Protein 1UEO (pdb70)

GO terms:
  GO:0050830 defense response to Gram-positive bacterium (P, IMP)
  GO:0050832 defense response to fungus (P, IMP)
  GO:0008061 chitin binding (F, IDA)
  GO:0005737 cytoplasm (C, IDA)
  GO:0042742 defense response to bacterium (P, IDA)
  GO:0050832 defense response to fungus (P, IDA)

Solvent-accessible surface area: 6449 Å² total; per-residue (Å²): 197,111,214,157,76,33,188,100,156,100,142,54,184,94,112,107,178,108,198,87,163,120,80,58,123,169,35,106,107,124,69,12,56,96,82,30,184,86,44,62,117,82,106,0,153,42,12,35,104,188,98,44,79,10,77,145,46,64,168,66,198,92,121

Nearest PDB structures (foldseek):
  1ueo-assembly1_A  TM=6.070E-01  e=5.270E-09  Penaeus vannamei
  1ueo-assembly1_A  TM=5.951E-01  e=1.493E-09  Penaeus vannamei
  1ueo-assembly1_A  TM=5.690E-01  e=8.965E-11  Penaeus vannamei
  1ueo-assembly1_A  TM=4.947E-01  e=9.342E-09  Penaeus vannamei
  1ueo-assembly1_A  TM=5.515E-01  e=8.389E-10  Penaeus vannamei

Radius of gyration: 25.38 Å; Cα contacts (8 Å, |Δi|>4): 33; chains: 1; bounding box: 78×18×21 Å

Foldseek 3Di:
DDDDDDDDDPDPDDDPDDDDDPPDDPDPPPQADQVLPPDDPVSLCVCCVVPVGNPPPDDDDDD

Secondary structure (DSSP, 8-state):
----S-SSSSS-PPP----------S---SS--TT--SS-HHHHHHHHHHHS-S-S---S---

Sequence (63 aa):
QVYKGGYARPIPRPPPFVRPLPGGPIGPYNGCPVSCRGISFSQARSCCSRLGRCCHVGKGYSGQVYKGGYARPIPRPPPFVRPLPGGPIGPYNGCPVSCRGISFSQARSCCSRLGRCCHVGKGYSGQVYKGGYARPIPRPPPFVRPLPGGPIGPYNGCPVSCRGISFSQARSCCSRLGRCCHVGKGYSGQVYKGGYARPIPRPPPFVRPLPGGPIGPYNGCPVSCRGISFSQARSCCSRLGRCCHVGKGYSGQVYKGGYARPIPRPPPFVRPLPGGPIGPYNGCPVSCRGISFSQARSCCSRLGRCCHVGKGYSGQVYKGGYARPIPRPPPFVRPLPGGPIGPYNGCPVSCRGISFSQARSCCSRLGRCCHVGKGYSGQVYKGGYARPIPRPPPFVRPLPGGPIGPYNGCPVSCRGISFSQARSCCSRLGRCCHVGKGYSGQVYKGGYARPIPRPPPFVRPLPGGPIGPYNGCPVSCRGISFSQARSCCSRLGRCCHVGKGYSGQVYKGGYARPIPRPPPFVRPLPGGPIGPYNGCPVSCRGISFSQARSCCSRLGRCCHVGKGYSGQVYKGGYARPIPRPPPFVRPLPGGPIGPYNGCPVSCRGISFSQARSCCSRLGRCCHVGKGYSGQVYKGGYARPIPRPPPFVRPLPGGPIGPYNGCPVSCRGISFSQARSCCSRLGRCCHVGKGYSGQVYKGGYARPIPRPPPFVRPLPGGPIGPYNGCPVSCRGISFSQARSCCSRLGRCCHVGKGYSGQVYKGGYARPIPRPPPFVRPLPGGPIGPYNGCPVSCRGISFSQARSCCSRLGRCCHVGKGYSGQVYKGGYARPIPRPPPFVRPLPGGPIGPYNGCPVSCRGISFSQARSCCSRLGRCCHVGKGYSGQVYKGGYARPIPRPPPFVRPLPGGPIGPYNGCPVSCRGISFSQARSCCSRLGRCCHVGKGYSGQVYKGGYARPIPRPPPFVRPLPGGPIGPYNGCPVSCRGISFSQARSCCSRLGRCCHVGKGYSGQVYKGGYARPIPRPPPFVRPLPGGPIGPYNGCPVSCRGISFSQARSCCSRLGRCCHVGKGYSGQVYKGGYARPIPRPPPFVRPLPGGPIGPYNGCPVSCRGISFSQARSCCSRLGRCCHVGKGYSGQVYKGGYARPIPRPPPFVRPLPGGPIGPYNGCPVSCRGISFSQARSCCSRLGRCCHVGKGYSGQVYKGGYARPIPRPPPFVRPLPGGPIGPYNGCPVSCRGISFSQARSCCSRLGRCCHVGKGYSG

Structure (mmCIF, N/CA/C/O backbone):
data_1UEO
#
_entry.id   1UEO
#
_cell.length_a   1.000
_cell.length_b   1.000
_cell.length_c   1.000
_cell.angle_alpha   90.00
_cell.angle_beta   90.00
_cell.angle_gamma   90.00
#
_symmetry.space_group_name_H-M   'P 1'
#
loop_
_atom_site.group_PDB
_atom_site.id
_atom_site.type_symbol
_atom_site.label_atom_id
_atom_site.label_alt_id
_atom_site.label_comp_id
_atom_site.label_asym_id
_atom_site.label_entity_id
_atom_site.label_seq_id
_atom_site.pdbx_PDB_ins_code
_atom_site.Cartn_x
_atom_site.Cartn_y
_atom_site.Cartn_z
_atom_site.occupancy
_atom_site.B_iso_or_equiv
_atom_site.auth_seq_id
_atom_site.auth_comp_id
_atom_site.auth_asym_id
_atom_site.auth_atom_id
_atom_site.pdbx_PDB_model_num
ATOM 1 N N . GLN A 1 1 ? 41.540 -4.570 14.339 1.00 0.00 1 GLN A N 1
ATOM 2 C CA . GLN A 1 1 ? 42.486 -4.095 13.280 1.00 0.00 1 GLN A CA 1
ATOM 3 C C . GLN A 1 1 ? 42.264 -2.607 12.985 1.00 0.00 1 GLN A C 1
ATOM 4 O O . GLN A 1 1 ? 41.340 -1.993 13.485 1.00 0.00 1 GLN A O 1
ATOM 20 N N . VAL A 1 2 ? 43.108 -2.032 12.169 1.00 0.00 2 VAL A N 1
ATOM 21 C CA . VAL A 1 2 ? 42.960 -0.582 11.823 1.00 0.00 2 VAL A CA 1
ATOM 22 C C . VAL A 1 2 ? 41.771 -0.379 10.870 1.00 0.00 2 VAL A C 1
ATOM 23 O O . VAL A 1 2 ? 41.341 -1.297 10.196 1.00 0.00 2 VAL A O 1
ATOM 36 N N . TYR A 1 3 ? 41.237 0.817 10.814 1.00 0.00 3 TYR A N 1
ATOM 37 C CA . TYR A 1 3 ? 40.074 1.084 9.909 1.00 0.00 3 TYR A CA 1
ATOM 38 C C . TYR A 1 3 ? 40.558 1.359 8.479 1.00 0.00 3 TYR A C 1
ATOM 39 O O . TYR A 1 3 ? 41.287 2.302 8.230 1.00 0.00 3 TYR A O 1
ATOM 57 N N . LYS A 1 4 ? 40.155 0.540 7.538 1.00 0.00 4 LYS A N 1
ATOM 58 C CA . LYS A 1 4 ? 40.586 0.747 6.120 1.00 0.00 4 LYS A CA 1
ATOM 59 C C . LYS A 1 4 ? 39.421 1.302 5.287 1.00 0.00 4 LYS A C 1
ATOM 60 O O . LYS A 1 4 ? 38.550 0.568 4.855 1.00 0.00 4 LYS A O 1
ATOM 79 N N . GLY A 1 5 ? 39.402 2.593 5.059 1.00 0.00 5 GLY A N 1
ATOM 80 C CA . GLY A 1 5 ? 38.301 3.205 4.257 1.00 0.00 5 GLY A CA 1
ATOM 81 C C . GLY A 1 5 ? 38.700 3.244 2.780 1.00 0.00 5 GLY A C 1
ATOM 82 O O . GLY A 1 5 ? 38.750 4.295 2.169 1.00 0.00 5 GLY A O 1
ATOM 86 N N . GLY A 1 6 ? 38.984 2.105 2.202 1.00 0.00 6 GLY A N 1
ATOM 87 C CA . GLY A 1 6 ? 39.382 2.068 0.765 1.00 0.00 6 GLY A CA 1
ATOM 88 C C . GLY A 1 6 ? 39.798 0.647 0.383 1.00 0.00 6 GLY A C 1
ATOM 89 O O . GLY A 1 6 ? 40.896 0.422 -0.088 1.00 0.00 6 GLY A O 1
ATOM 93 N N . TYR A 1 7 ? 38.927 -0.313 0.581 1.00 0.00 7 TYR A N 1
ATOM 94 C CA . TYR A 1 7 ? 39.267 -1.724 0.225 1.00 0.00 7 TYR A CA 1
ATOM 95 C C . TYR A 1 7 ? 39.350 -1.866 -1.300 1.00 0.00 7 TYR A C 1
ATOM 96 O O . TYR A 1 7 ? 38.343 -1.850 -1.984 1.00 0.00 7 TYR A O 1
ATOM 114 N N . ALA A 1 8 ? 40.551 -1.990 -1.827 1.00 0.00 8 ALA A N 1
ATOM 115 C CA . ALA A 1 8 ? 40.748 -2.123 -3.312 1.00 0.00 8 ALA A CA 1
ATOM 116 C C . ALA A 1 8 ? 40.427 -0.796 -4.022 1.00 0.00 8 ALA A C 1
ATOM 117 O O . ALA A 1 8 ? 41.268 -0.231 -4.697 1.00 0.00 8 ALA A O 1
ATOM 124 N N . ARG A 1 9 ? 39.224 -0.294 -3.875 1.00 0.00 9 ARG A N 1
ATOM 125 C CA . ARG A 1 9 ? 38.853 0.992 -4.535 1.00 0.00 9 ARG A CA 1
ATOM 126 C C . ARG A 1 9 ? 39.258 2.184 -3.652 1.00 0.00 9 ARG A C 1
ATOM 127 O O . ARG A 1 9 ? 38.900 2.238 -2.490 1.00 0.00 9 ARG A O 1
ATOM 148 N N . PRO A 1 10 ? 39.988 3.107 -4.238 1.00 0.00 10 PRO A N 1
ATOM 149 C CA . PRO A 1 10 ? 40.436 4.312 -3.493 1.00 0.00 10 PRO A CA 1
ATOM 150 C C . PRO A 1 10 ? 39.254 5.265 -3.265 1.00 0.00 10 PRO A C 1
ATOM 151 O O . PRO A 1 10 ? 38.547 5.619 -4.190 1.00 0.00 10 PRO A O 1
ATOM 162 N N . ILE A 1 11 ? 39.036 5.670 -2.033 1.00 0.00 11 ILE A N 1
ATOM 163 C CA . ILE A 1 11 ? 37.895 6.595 -1.713 1.00 0.00 11 ILE A CA 1
ATOM 164 C C . ILE A 1 11 ? 36.578 6.031 -2.283 1.00 0.00 11 ILE A C 1
ATOM 165 O O . ILE A 1 11 ? 35.981 6.616 -3.170 1.00 0.00 11 ILE A O 1
ATOM 181 N N . PRO A 1 12 ? 36.171 4.900 -1.751 1.00 0.00 12 PRO A N 1
ATOM 182 C CA . PRO A 1 12 ? 34.922 4.244 -2.210 1.00 0.00 12 PRO A CA 1
ATOM 183 C C . PRO A 1 12 ? 33.693 4.918 -1.575 1.00 0.00 12 PRO A C 1
ATOM 184 O O . PRO A 1 12 ? 33.044 4.361 -0.707 1.00 0.00 12 PRO A O 1
ATOM 195 N N . ARG A 1 13 ? 33.373 6.114 -2.003 1.00 0.00 13 ARG A N 1
ATOM 196 C CA . ARG A 1 13 ? 32.191 6.831 -1.432 1.00 0.00 13 ARG A CA 1
ATOM 197 C C . ARG A 1 13 ? 30.897 6.072 -1.767 1.00 0.00 13 ARG A C 1
ATOM 198 O O . ARG A 1 13 ? 30.608 5.827 -2.924 1.00 0.00 13 ARG A O 1
ATOM 219 N N . PRO A 1 14 ? 30.160 5.720 -0.737 1.00 0.00 14 PRO A N 1
ATOM 220 C CA . PRO A 1 14 ? 28.885 4.978 -0.925 1.00 0.00 14 PRO A CA 1
ATOM 221 C C . PRO A 1 14 ? 27.812 5.890 -1.538 1.00 0.00 14 PRO A C 1
ATOM 222 O O . PRO A 1 14 ? 27.807 7.083 -1.298 1.00 0.00 14 PRO A O 1
ATOM 233 N N . PRO A 1 15 ? 26.934 5.295 -2.311 1.00 0.00 15 PRO A N 1
ATOM 234 C CA . PRO A 1 15 ? 25.843 6.066 -2.964 1.00 0.00 15 PRO A CA 1
ATOM 235 C C . PRO A 1 15 ? 24.788 6.501 -1.933 1.00 0.00 15 PRO A C 1
ATOM 236 O O . PRO A 1 15 ? 24.706 5.938 -0.857 1.00 0.00 15 PRO A O 1
ATOM 247 N N . PRO A 1 16 ? 24.013 7.495 -2.302 1.00 0.00 16 PRO A N 1
ATOM 248 C CA . PRO A 1 16 ? 22.951 8.012 -1.403 1.00 0.00 16 PRO A CA 1
ATOM 249 C C . PRO A 1 16 ? 21.744 7.060 -1.381 1.00 0.00 16 PRO A C 1
ATOM 250 O O . PRO A 1 16 ? 21.781 5.979 -1.940 1.00 0.00 16 PRO A O 1
ATOM 261 N N . PHE A 1 17 ? 20.677 7.460 -0.735 1.00 0.00 17 PHE A N 1
ATOM 262 C CA . PHE A 1 17 ? 19.461 6.590 -0.665 1.00 0.00 17 PHE A CA 1
ATOM 263 C C . PHE A 1 17 ? 18.820 6.446 -2.051 1.00 0.00 17 PHE A C 1
ATOM 264 O O . PHE A 1 17 ? 18.875 7.343 -2.872 1.00 0.00 17 PHE A O 1
ATOM 281 N N . VAL A 1 18 ? 18.207 5.318 -2.305 1.00 0.00 18 VAL A N 1
ATOM 282 C CA . VAL A 1 18 ? 17.549 5.091 -3.627 1.00 0.00 18 VAL A CA 1
ATOM 283 C C . VAL A 1 18 ? 16.073 4.726 -3.422 1.00 0.00 18 VAL A C 1
ATOM 284 O O . VAL A 1 18 ? 15.715 4.063 -2.465 1.00 0.00 18 VAL A O 1
ATOM 297 N N . ARG A 1 19 ? 15.217 5.152 -4.317 1.00 0.00 19 ARG A N 1
ATOM 298 C CA . ARG A 1 19 ? 13.760 4.834 -4.185 1.00 0.00 19 ARG A CA 1
ATOM 299 C C . ARG A 1 19 ? 13.531 3.323 -4.352 1.00 0.00 19 ARG A C 1
ATOM 300 O O . ARG A 1 19 ? 13.789 2.773 -5.407 1.00 0.00 19 ARG A O 1
ATOM 321 N N . PRO A 1 20 ? 13.050 2.698 -3.300 1.00 0.00 20 PRO A N 1
ATOM 322 C CA . PRO A 1 20 ? 12.785 1.236 -3.334 1.00 0.00 20 PRO A CA 1
ATOM 323 C C . PRO A 1 20 ? 11.549 0.926 -4.190 1.00 0.00 20 PRO A C 1
ATOM 324 O O . PRO A 1 20 ? 10.897 1.816 -4.705 1.00 0.00 20 PRO A O 1
ATOM 335 N N . LEU A 1 21 ? 11.227 -0.333 -4.337 1.00 0.00 21 LEU A N 1
ATOM 336 C CA . LEU A 1 21 ? 10.036 -0.719 -5.152 1.00 0.00 21 LEU A CA 1
ATOM 337 C C . LEU A 1 21 ? 9.206 -1.775 -4.407 1.00 0.00 21 LEU A C 1
ATOM 338 O O . LEU A 1 21 ? 9.560 -2.940 -4.387 1.00 0.00 21 LEU A O 1
ATOM 354 N N . PRO A 1 22 ? 8.122 -1.331 -3.812 1.00 0.00 22 PRO A N 1
ATOM 355 C CA . PRO A 1 22 ? 7.233 -2.253 -3.057 1.00 0.00 22 PRO A CA 1
ATOM 356 C C . PRO A 1 22 ? 6.438 -3.146 -4.021 1.00 0.00 22 PRO A C 1
ATOM 357 O O . PRO A 1 22 ? 5.954 -2.694 -5.042 1.00 0.00 22 PRO A O 1
ATOM 368 N N . GLY A 1 23 ? 6.306 -4.411 -3.703 1.00 0.00 23 GLY A N 1
ATOM 369 C CA . GLY A 1 23 ? 5.548 -5.340 -4.595 1.00 0.00 23 GLY A CA 1
ATOM 370 C C . GLY A 1 23 ? 4.105 -5.471 -4.100 1.00 0.00 23 GLY A C 1
ATOM 371 O O . GLY A 1 23 ? 3.170 -5.125 -4.796 1.00 0.00 23 GLY A O 1
ATOM 375 N N . GLY A 1 24 ? 3.919 -5.970 -2.902 1.00 0.00 24 GLY A N 1
ATOM 376 C CA . GLY A 1 24 ? 2.537 -6.129 -2.357 1.00 0.00 24 GLY A CA 1
ATOM 377 C C . GLY A 1 24 ? 1.988 -7.514 -2.723 1.00 0.00 24 GLY A C 1
ATOM 378 O O . GLY A 1 24 ? 2.570 -8.219 -3.527 1.00 0.00 24 GLY A O 1
ATOM 382 N N . PRO A 1 25 ? 0.875 -7.859 -2.118 1.00 0.00 25 PRO A N 1
ATOM 383 C CA . PRO A 1 25 ? 0.232 -9.175 -2.384 1.00 0.00 25 PRO A CA 1
ATOM 384 C C . PRO A 1 25 ? -0.376 -9.210 -3.794 1.00 0.00 25 PRO A C 1
ATOM 385 O O . PRO A 1 25 ? -0.758 -8.191 -4.341 1.00 0.00 25 PRO A O 1
ATOM 396 N N . ILE A 1 26 ? -0.465 -10.377 -4.384 1.00 0.00 26 ILE A N 1
ATOM 397 C CA . ILE A 1 26 ? -1.043 -10.487 -5.757 1.00 0.00 26 ILE A CA 1
ATOM 398 C C . ILE A 1 26 ? -2.571 -10.597 -5.684 1.00 0.00 26 ILE A C 1
ATOM 399 O O . ILE A 1 26 ? -3.125 -11.077 -4.713 1.00 0.00 26 ILE A O 1
ATOM 415 N N . GLY A 1 27 ? -3.244 -10.157 -6.717 1.00 0.00 27 GLY A N 1
ATOM 416 C CA . GLY A 1 27 ? -4.738 -10.224 -6.744 1.00 0.00 27 GLY A CA 1
ATOM 417 C C . GLY A 1 27 ? -5.324 -9.376 -5.608 1.00 0.00 27 GLY A C 1
ATOM 418 O O . GLY A 1 27 ? -5.821 -9.909 -4.635 1.00 0.00 27 GLY A O 1
ATOM 422 N N . PRO A 1 28 ? -5.249 -8.075 -5.772 1.00 0.00 28 PRO A N 1
ATOM 423 C CA . PRO A 1 28 ? -5.781 -7.145 -4.744 1.00 0.00 28 PRO A CA 1
ATOM 424 C C . PRO A 1 28 ? -7.313 -7.036 -4.839 1.00 0.00 28 PRO A C 1
ATOM 425 O O . PRO A 1 28 ? -7.991 -6.885 -3.839 1.00 0.00 28 PRO A O 1
ATOM 436 N N . TYR A 1 29 ? -7.861 -7.107 -6.030 1.00 0.00 29 TYR A N 1
ATOM 437 C CA . TYR A 1 29 ? -9.343 -7.005 -6.186 1.00 0.00 29 TYR A CA 1
ATOM 438 C C . TYR A 1 29 ? -9.998 -8.369 -5.923 1.00 0.00 29 TYR A C 1
ATOM 439 O O . TYR A 1 29 ? -10.535 -8.995 -6.818 1.00 0.00 29 TYR A O 1
ATOM 457 N N . ASN A 1 30 ? -9.953 -8.835 -4.700 1.00 0.00 30 ASN A N 1
ATOM 458 C CA . ASN A 1 30 ? -10.567 -10.158 -4.377 1.00 0.00 30 ASN A CA 1
ATOM 459 C C . ASN A 1 30 ? -11.440 -10.057 -3.118 1.00 0.00 30 ASN A C 1
ATOM 460 O O . ASN A 1 30 ? -11.437 -10.937 -2.277 1.00 0.00 30 ASN A O 1
ATOM 471 N N . GLY A 1 31 ? -12.194 -8.993 -2.985 1.00 0.00 31 GLY A N 1
ATOM 472 C CA . GLY A 1 31 ? -13.067 -8.843 -1.785 1.00 0.00 31 GLY A CA 1
ATOM 473 C C . GLY A 1 31 ? -13.678 -7.437 -1.735 1.00 0.00 31 GLY A C 1
ATOM 474 O O . GLY A 1 31 ? -13.673 -6.797 -0.702 1.00 0.00 31 GLY A O 1
ATOM 478 N N . CYS A 1 32 ? -14.215 -6.957 -2.834 1.00 0.00 32 CYS A N 1
ATOM 479 C CA . CYS A 1 32 ? -14.840 -5.593 -2.846 1.00 0.00 32 CYS A CA 1
ATOM 480 C C . CYS A 1 32 ? -15.475 -5.309 -4.218 1.00 0.00 32 CYS A C 1
ATOM 481 O O . CYS A 1 32 ? -14.907 -4.603 -5.032 1.00 0.00 32 CYS A 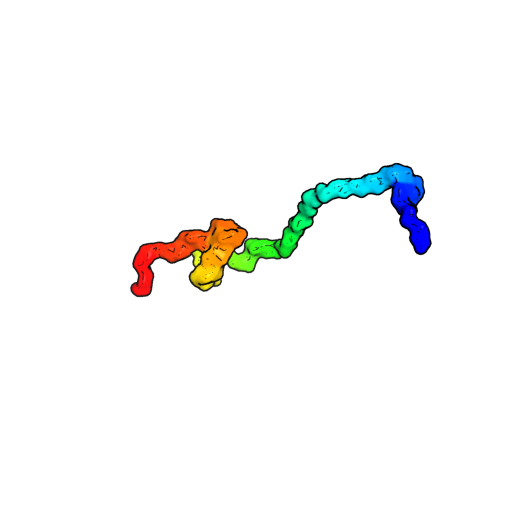O 1
ATOM 488 N N . PRO A 1 33 ? -16.643 -5.873 -4.426 1.00 0.00 33 PRO A N 1
ATOM 489 C CA . PRO A 1 33 ? -17.375 -5.677 -5.710 1.00 0.00 33 PRO A CA 1
ATOM 490 C C . PRO A 1 33 ? -17.852 -4.222 -5.855 1.00 0.00 33 PRO A C 1
ATOM 491 O O . PRO A 1 33 ? -18.108 -3.542 -4.879 1.00 0.00 33 PRO A O 1
ATOM 502 N N . VAL A 1 34 ? -17.970 -3.746 -7.073 1.00 0.00 34 VAL A N 1
ATOM 503 C CA . VAL A 1 34 ? -18.429 -2.335 -7.301 1.00 0.00 34 VAL A CA 1
ATOM 504 C C . VAL A 1 34 ? -19.860 -2.131 -6.776 1.00 0.00 34 VAL A C 1
ATOM 505 O O . VAL A 1 34 ? -20.217 -1.050 -6.346 1.00 0.00 34 VAL A O 1
ATOM 518 N N . SER A 1 35 ? -20.677 -3.158 -6.814 1.00 0.00 35 SER A N 1
ATOM 519 C CA . SER A 1 35 ? -22.088 -3.027 -6.325 1.00 0.00 35 SER A CA 1
ATOM 520 C C . SER A 1 35 ? -22.142 -2.848 -4.798 1.00 0.00 35 SER A C 1
ATOM 521 O O . SER A 1 35 ? -23.178 -2.511 -4.255 1.00 0.00 35 SER A O 1
ATOM 529 N N . CYS A 1 36 ? -21.045 -3.078 -4.103 1.00 0.00 36 CYS A N 1
ATOM 530 C CA . CYS A 1 36 ? -21.033 -2.931 -2.609 1.00 0.00 36 CYS A CA 1
ATOM 531 C C . CYS A 1 36 ? -22.017 -3.916 -1.962 1.00 0.00 36 CYS A C 1
ATOM 532 O O . CYS A 1 36 ? -22.541 -3.672 -0.889 1.00 0.00 36 CYS A O 1
ATOM 539 N N . ARG A 1 37 ? -22.267 -5.031 -2.607 1.00 0.00 37 ARG A N 1
ATOM 540 C CA . ARG A 1 37 ? -23.211 -6.039 -2.038 1.00 0.00 37 ARG A CA 1
ATOM 541 C C . ARG A 1 37 ? -22.436 -7.256 -1.519 1.00 0.00 37 ARG A C 1
ATOM 542 O O . ARG A 1 37 ? -21.422 -7.638 -2.074 1.00 0.00 37 ARG A O 1
ATOM 563 N N . GLY A 1 38 ? -22.913 -7.869 -0.463 1.00 0.00 38 GLY A N 1
ATOM 564 C CA . GLY A 1 38 ? -22.219 -9.068 0.098 1.00 0.00 38 GLY A CA 1
ATOM 565 C C . GLY A 1 38 ? -21.095 -8.647 1.058 1.00 0.00 38 GLY A C 1
ATOM 566 O O . GLY A 1 38 ? -20.177 -9.406 1.307 1.00 0.00 38 GLY A O 1
ATOM 570 N N . ILE A 1 39 ? -21.160 -7.455 1.608 1.00 0.00 39 ILE A N 1
ATOM 571 C CA . ILE A 1 39 ? -20.094 -7.005 2.555 1.00 0.00 39 ILE A CA 1
ATOM 572 C C . ILE A 1 39 ? -20.716 -6.260 3.739 1.00 0.00 39 ILE A C 1
ATOM 573 O O . ILE A 1 39 ? -21.793 -5.699 3.640 1.00 0.00 39 ILE A O 1
ATOM 589 N N . SER A 1 40 ? -20.038 -6.247 4.854 1.00 0.00 40 SER A N 1
ATOM 590 C CA . SER A 1 40 ? -20.566 -5.535 6.052 1.00 0.00 40 SER A CA 1
ATOM 591 C C . SER A 1 40 ? -20.420 -4.023 5.870 1.00 0.00 40 SER A C 1
ATOM 592 O O . SER A 1 40 ? -19.703 -3.559 5.001 1.00 0.00 40 SER A O 1
ATOM 600 N N . PHE A 1 41 ? -21.086 -3.255 6.691 1.00 0.00 41 PHE A N 1
ATOM 601 C CA . PHE A 1 41 ? -20.985 -1.767 6.583 1.00 0.00 41 PHE A CA 1
ATOM 602 C C . PHE A 1 41 ? -19.529 -1.329 6.782 1.00 0.00 41 PHE A C 1
ATOM 603 O O . PHE A 1 41 ? -18.991 -0.566 6.001 1.00 0.00 41 PHE A O 1
ATOM 620 N N . SER A 1 42 ? -18.889 -1.817 7.815 1.00 0.00 42 SER A N 1
ATOM 621 C CA . SER A 1 42 ? -17.461 -1.443 8.062 1.00 0.00 42 SER A CA 1
ATOM 622 C C . SER A 1 42 ? -16.571 -1.992 6.942 1.00 0.00 42 SER A C 1
ATOM 623 O O . SER A 1 42 ? -15.595 -1.375 6.558 1.00 0.00 42 SER A O 1
ATOM 631 N N . GLN A 1 43 ? -16.909 -3.139 6.404 1.00 0.00 43 GLN A N 1
ATOM 632 C CA . GLN A 1 43 ? -16.094 -3.719 5.295 1.00 0.00 43 GLN A CA 1
ATOM 633 C C . GLN A 1 43 ? -16.150 -2.790 4.079 1.00 0.00 43 GLN A C 1
ATOM 634 O O . GLN A 1 43 ? -15.139 -2.479 3.475 1.00 0.00 43 GLN A O 1
ATOM 648 N N . ALA A 1 44 ? -17.331 -2.338 3.732 1.00 0.00 44 ALA A N 1
ATOM 649 C CA . ALA A 1 44 ? -17.476 -1.416 2.564 1.00 0.00 44 ALA A CA 1
ATOM 650 C C . ALA A 1 44 ? -16.732 -0.103 2.838 1.00 0.00 44 ALA A C 1
ATOM 651 O O . ALA A 1 44 ? -16.115 0.467 1.956 1.00 0.00 44 ALA A O 1
ATOM 658 N N . ARG A 1 45 ? -16.774 0.367 4.063 1.00 0.00 45 ARG A N 1
ATOM 659 C CA . ARG A 1 45 ? -16.057 1.629 4.415 1.00 0.00 45 ARG A CA 1
ATOM 660 C C . ARG A 1 45 ? -14.544 1.429 4.252 1.00 0.00 45 ARG A C 1
ATOM 661 O O . ARG A 1 45 ? -13.840 2.294 3.764 1.00 0.00 45 ARG A O 1
ATOM 682 N N . SER A 1 46 ? -14.049 0.285 4.662 1.00 0.00 46 SER A N 1
ATOM 683 C CA . SER A 1 46 ? -12.586 -0.004 4.546 1.00 0.00 46 SER A CA 1
ATOM 684 C C . SER A 1 46 ? -12.137 0.013 3.077 1.00 0.00 46 SER A C 1
ATOM 685 O O . SER A 1 46 ? -11.103 0.565 2.751 1.00 0.00 46 SER A O 1
ATOM 693 N N . CYS A 1 47 ? -12.898 -0.591 2.191 1.00 0.00 47 CYS A N 1
ATOM 694 C CA . CYS A 1 47 ? -12.496 -0.610 0.748 1.00 0.00 47 CYS A CA 1
ATOM 695 C C . CYS A 1 47 ? -12.548 0.797 0.140 1.00 0.00 47 CYS A C 1
ATOM 696 O O . CYS A 1 47 ? -11.779 1.115 -0.748 1.00 0.00 47 CYS A O 1
ATOM 703 N N . CYS A 1 48 ? -13.436 1.645 0.603 1.00 0.00 48 CYS A N 1
ATOM 704 C CA . CYS A 1 48 ? -13.504 3.031 0.035 1.00 0.00 48 CYS A CA 1
ATOM 705 C C . CYS A 1 48 ? -12.155 3.735 0.217 1.00 0.00 48 CYS A C 1
ATOM 706 O O . CYS A 1 48 ? -11.667 4.398 -0.675 1.00 0.00 48 CYS A O 1
ATOM 713 N N . SER A 1 49 ? -11.548 3.586 1.366 1.00 0.00 49 SER A N 1
ATOM 714 C CA . SER A 1 49 ? -10.226 4.238 1.606 1.00 0.00 49 SER A CA 1
ATOM 715 C C . SER A 1 49 ? -9.084 3.365 1.065 1.00 0.00 49 SER A C 1
ATOM 716 O O . SER A 1 49 ? -8.002 3.850 0.796 1.00 0.00 49 SER A O 1
ATOM 724 N N . ARG A 1 50 ? -9.313 2.084 0.907 1.00 0.00 50 ARG A N 1
ATOM 725 C CA . ARG A 1 50 ? -8.235 1.185 0.390 1.00 0.00 50 ARG A CA 1
ATOM 726 C C . ARG A 1 50 ? -8.133 1.271 -1.139 1.00 0.00 50 ARG A C 1
ATOM 727 O O . ARG A 1 50 ? -7.054 1.186 -1.695 1.00 0.00 50 ARG A O 1
ATOM 748 N N . LEU A 1 51 ? -9.242 1.422 -1.826 1.00 0.00 51 LEU A N 1
ATOM 749 C CA . LEU A 1 51 ? -9.189 1.493 -3.321 1.00 0.00 51 LEU A CA 1
ATOM 750 C C . LEU A 1 51 ? -10.236 2.465 -3.888 1.00 0.00 51 LEU A C 1
ATOM 751 O O . LEU A 1 51 ? -10.565 2.405 -5.059 1.00 0.00 51 LEU A O 1
ATOM 767 N N . GLY A 1 52 ? -10.765 3.354 -3.082 1.00 0.00 52 GLY A N 1
ATOM 768 C CA . GLY A 1 52 ? -11.792 4.313 -3.597 1.00 0.00 52 GLY A CA 1
ATOM 769 C C . GLY A 1 52 ? -13.016 3.537 -4.103 1.00 0.00 52 GLY A C 1
ATOM 770 O O . GLY A 1 52 ? -13.679 3.950 -5.036 1.00 0.00 52 GLY A O 1
ATOM 774 N N . ARG A 1 53 ? -13.311 2.409 -3.500 1.00 0.00 53 ARG A N 1
ATOM 775 C CA . ARG A 1 53 ? -14.482 1.599 -3.951 1.00 0.00 53 ARG A CA 1
ATOM 776 C C . ARG A 1 53 ? -15.523 1.485 -2.834 1.00 0.00 53 ARG A C 1
ATOM 777 O O . ARG A 1 53 ? -15.189 1.292 -1.682 1.00 0.00 53 ARG A O 1
ATOM 798 N N . CYS A 1 54 ? -16.781 1.617 -3.182 1.00 0.00 54 CYS A N 1
ATOM 799 C CA . CYS A 1 54 ? -17.889 1.534 -2.172 1.00 0.00 54 CYS A CA 1
ATOM 800 C C . CYS A 1 54 ? -17.765 2.693 -1.183 1.00 0.00 54 CYS A C 1
ATOM 801 O O . CYS A 1 54 ? -17.745 2.511 0.020 1.00 0.00 54 CYS A O 1
ATOM 808 N N . CYS A 1 55 ? -17.678 3.886 -1.702 1.00 0.00 55 CYS A N 1
ATOM 809 C CA . CYS A 1 55 ? -17.544 5.089 -0.836 1.00 0.00 55 CYS A CA 1
ATOM 810 C C . CYS A 1 55 ? -18.919 5.694 -0.505 1.00 0.00 55 CYS A C 1
ATOM 811 O O . CYS A 1 55 ? -19.062 6.421 0.459 1.00 0.00 55 CYS A O 1
ATOM 818 N N . HIS A 1 56 ? -19.932 5.395 -1.288 1.00 0.00 56 HIS A N 1
ATOM 819 C CA . HIS A 1 56 ? -21.290 5.948 -1.008 1.00 0.00 56 HIS A CA 1
ATOM 820 C C . HIS A 1 56 ? -22.244 4.816 -0.598 1.00 0.00 56 HIS A C 1
ATOM 821 O O . HIS A 1 56 ? -23.385 4.762 -1.024 1.00 0.00 56 HIS A O 1
ATOM 835 N N . VAL A 1 57 ? -21.778 3.913 0.229 1.00 0.00 57 VAL A N 1
ATOM 836 C CA . VAL A 1 57 ? -22.641 2.776 0.680 1.00 0.00 57 VAL A CA 1
ATOM 837 C C . VAL A 1 57 ? -23.727 3.283 1.640 1.00 0.00 57 VAL A C 1
ATOM 838 O O . VAL A 1 57 ? -23.438 3.919 2.637 1.00 0.00 57 VAL A O 1
ATOM 851 N N . GLY A 1 58 ? -24.972 3.002 1.344 1.00 0.00 58 GLY A N 1
ATOM 852 C CA . GLY A 1 58 ? -26.081 3.460 2.233 1.00 0.00 58 GLY A CA 1
ATOM 853 C C . GLY A 1 58 ? -26.582 4.832 1.769 1.00 0.00 58 GLY A C 1
ATOM 854 O O . GLY A 1 58 ? -25.817 5.770 1.638 1.00 0.00 58 GLY A O 1
ATOM 858 N N . LYS A 1 59 ? -27.865 4.951 1.519 1.00 0.00 59 LYS A N 1
ATOM 859 C CA . LYS A 1 59 ? -28.433 6.257 1.063 1.00 0.00 59 LYS A CA 1
ATOM 860 C C . LYS A 1 59 ? -29.951 6.287 1.291 1.00 0.00 59 LYS A C 1
ATOM 861 O O . LYS A 1 59 ? -30.634 5.296 1.104 1.00 0.00 59 LYS A O 1
ATOM 880 N N . GLY A 1 60 ? -30.481 7.419 1.690 1.00 0.00 60 GLY A N 1
ATOM 881 C CA . GLY A 1 60 ? -31.954 7.523 1.929 1.00 0.00 60 GLY A CA 1
ATOM 882 C C . GLY A 1 60 ? -32.323 6.817 3.238 1.00 0.00 60 GLY A C 1
ATOM 883 O O . GLY A 1 60 ? -31.469 6.326 3.954 1.00 0.00 60 GLY A O 1
ATOM 887 N N . TYR A 1 61 ? -33.593 6.761 3.556 1.00 0.00 61 TYR A N 1
ATOM 888 C CA . TYR A 1 61 ? -34.023 6.085 4.817 1.00 0.00 61 TYR A CA 1
ATOM 889 C C . TYR A 1 61 ? -33.968 4.562 4.648 1.00 0.00 61 TYR A C 1
ATOM 890 O O . TYR A 1 61 ? -34.111 4.043 3.555 1.00 0.00 61 TYR A O 1
ATOM 908 N N . SER A 1 62 ? -33.764 3.848 5.725 1.00 0.00 62 SER A N 1
ATOM 909 C CA . SER A 1 62 ? -33.699 2.359 5.648 1.00 0.00 62 SER A CA 1
ATOM 910 C C . SER A 1 62 ? -34.335 1.733 6.893 1.00 0.00 62 SER A C 1
ATOM 911 O O . SER A 1 62 ? -34.393 2.341 7.947 1.00 0.00 62 SER A O 1
ATOM 919 N N . GLY A 1 63 ? -34.812 0.519 6.775 1.00 0.00 63 GLY A N 1
ATOM 920 C CA . GLY A 1 63 ? -35.448 -0.163 7.941 1.00 0.00 63 GLY A CA 1
ATOM 921 C C . GLY A 1 63 ? -36.769 0.530 8.286 1.00 0.00 63 GLY A C 1
ATOM 922 O O . GLY A 1 63 ? -37.656 0.527 7.448 1.00 0.00 63 GLY A O 1
ATOM 927 N N . GLN A 1 1 ? 17.727 42.367 33.843 1.00 0.00 1 GLN A N 2
ATOM 928 C CA . GLN A 1 1 ? 18.119 42.183 32.411 1.00 0.00 1 GLN A CA 2
ATOM 929 C C . GLN A 1 1 ? 17.382 40.990 31.795 1.00 0.00 1 GLN A C 2
ATOM 930 O O . GLN A 1 1 ? 16.651 40.283 32.465 1.00 0.00 1 GLN A O 2
ATOM 946 N N . VAL A 1 2 ? 17.574 40.766 30.522 1.00 0.00 2 VAL A N 2
ATOM 947 C CA . VAL A 1 2 ? 16.893 39.619 29.843 1.00 0.00 2 VAL A CA 2
ATOM 948 C C . VAL A 1 2 ? 17.587 38.301 30.211 1.00 0.00 2 VAL A C 2
ATOM 949 O O . VAL A 1 2 ? 18.785 38.259 30.430 1.00 0.00 2 VAL A O 2
ATOM 962 N N . TYR A 1 3 ? 16.841 37.226 30.276 1.00 0.00 3 TYR A N 2
ATOM 963 C CA . TYR A 1 3 ? 17.448 35.906 30.626 1.00 0.00 3 TYR A CA 2
ATOM 964 C C . TYR A 1 3 ? 17.902 35.177 29.355 1.00 0.00 3 TYR A C 2
ATOM 965 O O . TYR A 1 3 ? 17.375 35.396 28.279 1.00 0.00 3 TYR A O 2
ATOM 983 N N . LYS A 1 4 ? 18.878 34.313 29.474 1.00 0.00 4 LYS A N 2
ATOM 984 C CA . LYS A 1 4 ? 19.377 33.565 28.282 1.00 0.00 4 LYS A CA 2
ATOM 985 C C . LYS A 1 4 ? 18.949 32.093 28.360 1.00 0.00 4 LYS A C 2
ATOM 986 O O . LYS A 1 4 ? 19.329 31.376 29.267 1.00 0.00 4 LYS A O 2
ATOM 1005 N N . GLY A 1 5 ? 18.161 31.643 27.416 1.00 0.00 5 GLY A N 2
ATOM 1006 C CA . GLY A 1 5 ? 17.705 30.221 27.426 1.00 0.00 5 GLY A CA 2
ATOM 1007 C C . GLY A 1 5 ? 17.528 29.726 25.988 1.00 0.00 5 GLY A C 2
ATOM 1008 O O . GLY A 1 5 ? 18.468 29.284 25.357 1.00 0.00 5 GLY A O 2
ATOM 1012 N N . GLY A 1 6 ? 16.327 29.797 25.467 1.00 0.00 6 GLY A N 2
ATOM 1013 C CA . GLY A 1 6 ? 16.082 29.333 24.070 1.00 0.00 6 GLY A CA 2
ATOM 1014 C C . GLY A 1 6 ? 14.857 30.051 23.496 1.00 0.00 6 GLY A C 2
ATOM 1015 O O . GLY A 1 6 ? 13.860 30.230 24.170 1.00 0.00 6 GLY A O 2
ATOM 1019 N N . TYR A 1 7 ? 14.930 30.467 22.254 1.00 0.00 7 TYR A N 2
ATOM 1020 C CA . TYR A 1 7 ? 13.773 31.178 21.623 1.00 0.00 7 TYR A CA 2
ATOM 1021 C C . TYR A 1 7 ? 12.600 30.213 21.405 1.00 0.00 7 TYR A C 2
ATOM 1022 O O . TYR A 1 7 ? 12.778 29.101 20.944 1.00 0.00 7 TYR A O 2
ATOM 1040 N N . ALA A 1 8 ? 11.403 30.636 21.731 1.00 0.00 8 ALA A N 2
ATOM 1041 C CA . ALA A 1 8 ? 10.212 29.752 21.545 1.00 0.00 8 ALA A CA 2
ATOM 1042 C C . ALA A 1 8 ? 9.508 30.079 20.221 1.00 0.00 8 ALA A C 2
ATOM 1043 O O . ALA A 1 8 ? 9.024 31.178 20.020 1.00 0.00 8 ALA A O 2
ATOM 1050 N N . ARG A 1 9 ? 9.447 29.130 19.319 1.00 0.00 9 ARG A N 2
ATOM 1051 C CA . ARG A 1 9 ? 8.777 29.377 18.007 1.00 0.00 9 ARG A CA 2
ATOM 1052 C C . ARG A 1 9 ? 7.268 29.096 18.115 1.00 0.00 9 ARG A C 2
ATOM 1053 O O . ARG A 1 9 ? 6.868 28.035 18.560 1.00 0.00 9 ARG A O 2
ATOM 1074 N N . PRO A 1 10 ? 6.479 30.062 17.702 1.00 0.00 10 PRO A N 2
ATOM 1075 C CA . PRO A 1 10 ? 4.999 29.916 17.754 1.00 0.00 10 PRO A CA 2
ATOM 1076 C C . PRO A 1 10 ? 4.522 28.903 16.704 1.00 0.00 10 PRO A C 2
ATOM 1077 O O . PRO A 1 10 ? 5.162 28.709 15.687 1.00 0.00 10 PRO A O 2
ATOM 1088 N N . ILE A 1 11 ? 3.405 28.259 16.951 1.00 0.00 11 ILE A N 2
ATOM 1089 C CA . ILE A 1 11 ? 2.868 27.244 15.983 1.00 0.00 11 ILE A CA 2
ATOM 1090 C C . ILE A 1 11 ? 3.940 26.179 15.688 1.00 0.00 11 ILE A C 2
ATOM 1091 O O . ILE A 1 11 ? 4.558 26.192 14.640 1.00 0.00 11 ILE A O 2
ATOM 1107 N N . PRO A 1 12 ? 4.128 25.290 16.638 1.00 0.00 12 PRO A N 2
ATOM 1108 C CA . PRO A 1 12 ? 5.139 24.210 16.485 1.00 0.00 12 PRO A CA 2
ATOM 1109 C C . PRO A 1 12 ? 4.663 23.164 15.467 1.00 0.00 12 PRO A C 2
ATOM 1110 O O . PRO A 1 12 ? 4.085 22.152 15.821 1.00 0.00 12 PRO A O 2
ATOM 1121 N N . ARG A 1 13 ? 4.905 23.406 14.203 1.00 0.00 13 ARG A N 2
ATOM 1122 C CA . ARG A 1 13 ? 4.474 22.439 13.151 1.00 0.00 13 ARG A CA 2
ATOM 1123 C C . ARG A 1 13 ? 5.557 21.370 12.937 1.00 0.00 13 ARG A C 2
ATOM 1124 O O . ARG A 1 13 ? 6.711 21.694 12.719 1.00 0.00 13 ARG A O 2
ATOM 1145 N N . PRO A 1 14 ? 5.145 20.125 13.005 1.00 0.00 14 PRO A N 2
ATOM 1146 C CA . PRO A 1 14 ? 6.089 18.989 12.813 1.00 0.00 14 PRO A CA 2
ATOM 1147 C C . PRO A 1 14 ? 6.502 18.869 11.335 1.00 0.00 14 PRO A C 2
ATOM 1148 O O . PRO A 1 14 ? 5.928 19.516 10.479 1.00 0.00 14 PRO A O 2
ATOM 1159 N N . PRO A 1 15 ? 7.490 18.038 11.084 1.00 0.00 15 PRO A N 2
ATOM 1160 C CA . PRO A 1 15 ? 7.980 17.833 9.696 1.00 0.00 15 PRO A CA 2
ATOM 1161 C C . PRO A 1 15 ? 6.950 17.039 8.873 1.00 0.00 15 PRO A C 2
ATOM 1162 O O . PRO A 1 15 ? 6.616 15.921 9.218 1.00 0.00 15 PRO A O 2
ATOM 1173 N N . PRO A 1 16 ? 6.477 17.651 7.810 1.00 0.00 16 PRO A N 2
ATOM 1174 C CA . PRO A 1 16 ? 5.472 16.992 6.933 1.00 0.00 16 PRO A CA 2
ATOM 1175 C C . PRO A 1 16 ? 6.127 15.870 6.111 1.00 0.00 16 PRO A C 2
ATOM 1176 O O . PRO A 1 16 ? 6.637 16.095 5.028 1.00 0.00 16 PRO A O 2
ATOM 1187 N N . PHE A 1 17 ? 6.115 14.664 6.623 1.00 0.00 17 PHE A N 2
ATOM 1188 C CA . PHE A 1 17 ? 6.732 13.522 5.883 1.00 0.00 17 PHE A CA 2
ATOM 1189 C C . PHE A 1 17 ? 5.688 12.829 5.003 1.00 0.00 17 PHE A C 2
ATOM 1190 O O . PHE A 1 17 ? 4.499 12.894 5.259 1.00 0.00 17 PHE A O 2
ATOM 1207 N N . VAL A 1 18 ? 6.131 12.164 3.968 1.00 0.00 18 VAL A N 2
ATOM 1208 C CA . VAL A 1 18 ? 5.182 11.456 3.055 1.00 0.00 18 VAL A CA 2
ATOM 1209 C C . VAL A 1 18 ? 5.579 9.980 2.921 1.00 0.00 18 VAL A C 2
ATOM 1210 O O . VAL A 1 18 ? 6.746 9.635 2.954 1.00 0.00 18 VAL A O 2
ATOM 1223 N N . ARG A 1 19 ? 4.614 9.108 2.767 1.00 0.00 19 ARG A N 2
ATOM 1224 C CA . ARG A 1 19 ? 4.929 7.652 2.626 1.00 0.00 19 ARG A CA 2
ATOM 1225 C C . ARG A 1 19 ? 5.451 7.360 1.211 1.00 0.00 19 ARG A C 2
ATOM 1226 O O . ARG A 1 19 ? 4.838 7.753 0.235 1.00 0.00 19 ARG A O 2
ATOM 1247 N N . PRO A 1 20 ? 6.572 6.677 1.146 1.00 0.00 20 PRO A N 2
ATOM 1248 C CA . PRO A 1 20 ? 7.182 6.330 -0.165 1.00 0.00 20 PRO A CA 2
ATOM 1249 C C . PRO A 1 20 ? 6.386 5.215 -0.858 1.00 0.00 20 PRO A C 2
ATOM 1250 O O . PRO A 1 20 ? 5.343 4.796 -0.388 1.00 0.00 20 PRO A O 2
ATOM 1261 N N . LEU A 1 21 ? 6.874 4.734 -1.974 1.00 0.00 21 LEU A N 2
ATOM 1262 C CA . LEU A 1 21 ? 6.157 3.645 -2.709 1.00 0.00 21 LEU A CA 2
ATOM 1263 C C . LEU A 1 21 ? 6.231 2.329 -1.918 1.00 0.00 21 LEU A C 2
ATOM 1264 O O . LEU A 1 21 ? 7.292 1.944 -1.464 1.00 0.00 21 LEU A O 2
ATOM 1280 N N . PRO A 1 22 ? 5.095 1.682 -1.777 1.00 0.00 22 PRO A N 2
ATOM 1281 C CA . PRO A 1 22 ? 5.034 0.396 -1.033 1.00 0.00 22 PRO A CA 2
ATOM 1282 C C . PRO A 1 22 ? 5.624 -0.748 -1.873 1.00 0.00 22 PRO A C 2
ATOM 1283 O O . PRO A 1 22 ? 5.147 -1.047 -2.953 1.00 0.00 22 PRO A O 2
ATOM 1294 N N . GLY A 1 23 ? 6.656 -1.389 -1.379 1.00 0.00 23 GLY A N 2
ATOM 1295 C CA . GLY A 1 23 ? 7.280 -2.515 -2.137 1.00 0.00 23 GLY A CA 2
ATOM 1296 C C . GLY A 1 23 ? 6.403 -3.763 -2.005 1.00 0.00 23 GLY A C 2
ATOM 1297 O O . GLY A 1 23 ? 6.622 -4.595 -1.145 1.00 0.00 23 GLY A O 2
ATOM 1301 N N . GLY A 1 24 ? 5.409 -3.892 -2.847 1.00 0.00 24 GLY A N 2
ATOM 1302 C CA . GLY A 1 24 ? 4.506 -5.080 -2.773 1.00 0.00 24 GLY A CA 2
ATOM 1303 C C . GLY A 1 24 ? 3.422 -4.827 -1.721 1.00 0.00 24 GLY A C 2
ATOM 1304 O O . GLY A 1 24 ? 3.558 -5.238 -0.584 1.00 0.00 24 GLY A O 2
ATOM 1308 N N . PRO A 1 25 ? 2.376 -4.151 -2.136 1.00 0.00 25 PRO A N 2
ATOM 1309 C CA . PRO A 1 25 ? 1.254 -3.835 -1.213 1.00 0.00 25 PRO A CA 2
ATOM 1310 C C . PRO A 1 25 ? 0.430 -5.093 -0.908 1.00 0.00 25 PRO A C 2
ATOM 1311 O O . PRO A 1 25 ? 0.307 -5.980 -1.731 1.00 0.00 25 PRO A O 2
ATOM 1322 N N . ILE A 1 26 ? -0.132 -5.173 0.273 1.00 0.00 26 ILE A N 2
ATOM 1323 C CA . ILE A 1 26 ? -0.947 -6.370 0.643 1.00 0.00 26 ILE A CA 2
ATOM 1324 C C . ILE A 1 26 ? -2.432 -6.111 0.351 1.00 0.00 26 ILE A C 2
ATOM 1325 O O . ILE A 1 26 ? -2.910 -4.996 0.455 1.00 0.00 26 ILE A O 2
ATOM 1341 N N . GLY A 1 27 ? -3.161 -7.139 -0.010 1.00 0.00 27 GLY A N 2
ATOM 1342 C CA . GLY A 1 27 ? -4.616 -6.969 -0.311 1.00 0.00 27 GLY A CA 2
ATOM 1343 C C . GLY A 1 27 ? -4.808 -6.680 -1.805 1.00 0.00 27 GLY A C 2
ATOM 1344 O O . GLY A 1 27 ? -4.932 -5.536 -2.199 1.00 0.00 27 GLY A O 2
ATOM 1348 N N . PRO A 1 28 ? -4.827 -7.734 -2.591 1.00 0.00 28 PRO A N 2
ATOM 1349 C CA . PRO A 1 28 ? -5.007 -7.591 -4.059 1.00 0.00 28 PRO A CA 2
ATOM 1350 C C . PRO A 1 28 ? -6.477 -7.298 -4.402 1.00 0.00 28 PRO A C 2
ATOM 1351 O O . PRO A 1 28 ? -7.304 -7.118 -3.527 1.00 0.00 28 PRO A O 2
ATOM 1362 N N . TYR A 1 29 ? -6.804 -7.253 -5.670 1.00 0.00 29 TYR A N 2
ATOM 1363 C CA . TYR A 1 29 ? -8.217 -6.976 -6.077 1.00 0.00 29 TYR A CA 2
ATOM 1364 C C . TYR A 1 29 ? -9.067 -8.248 -5.942 1.00 0.00 29 TYR A C 2
ATOM 1365 O O . TYR A 1 29 ? -9.495 -8.831 -6.922 1.00 0.00 29 TYR A O 2
ATOM 1383 N N . ASN A 1 30 ? -9.312 -8.681 -4.729 1.00 0.00 30 ASN A N 2
ATOM 1384 C CA . ASN A 1 30 ? -10.132 -9.914 -4.518 1.00 0.00 30 ASN A CA 2
ATOM 1385 C C . ASN A 1 30 ? -10.876 -9.848 -3.172 1.00 0.00 30 ASN A C 2
ATOM 1386 O O . ASN A 1 30 ? -10.966 -10.827 -2.454 1.00 0.00 30 ASN A O 2
ATOM 1397 N N . GLY A 1 31 ? -11.414 -8.702 -2.831 1.00 0.00 31 GLY A N 2
ATOM 1398 C CA . GLY A 1 31 ? -12.154 -8.572 -1.539 1.00 0.00 31 GLY A CA 2
ATOM 1399 C C . GLY A 1 31 ? -12.947 -7.259 -1.516 1.00 0.00 31 GLY A C 2
ATOM 1400 O O . GLY A 1 31 ? -12.969 -6.561 -0.520 1.00 0.00 31 GLY A O 2
ATOM 1404 N N . CYS A 1 32 ? -13.598 -6.923 -2.606 1.00 0.00 32 CYS A N 2
ATOM 1405 C CA . CYS A 1 32 ? -14.393 -5.656 -2.659 1.00 0.00 32 CYS A CA 2
ATOM 1406 C C . CYS A 1 32 ? -15.150 -5.565 -3.994 1.00 0.00 32 CYS A C 2
ATOM 1407 O O . CYS A 1 32 ? -14.639 -5.016 -4.954 1.00 0.00 32 CYS A O 2
ATOM 1414 N N . PRO A 1 33 ? -16.346 -6.105 -4.014 1.00 0.00 33 PRO A N 2
ATOM 1415 C CA . PRO A 1 33 ? -17.176 -6.074 -5.250 1.00 0.00 33 PRO A CA 2
ATOM 1416 C C . PRO A 1 33 ? -17.593 -4.634 -5.588 1.00 0.00 33 PRO A C 2
ATOM 1417 O O . PRO A 1 33 ? -17.884 -3.839 -4.714 1.00 0.00 33 PRO A O 2
ATOM 1428 N N . VAL A 1 34 ? -17.615 -4.297 -6.856 1.00 0.00 34 VAL A N 2
ATOM 1429 C CA . VAL A 1 34 ? -18.003 -2.907 -7.269 1.00 0.00 34 VAL A CA 2
ATOM 1430 C C . VAL A 1 34 ? -19.468 -2.616 -6.900 1.00 0.00 34 VAL A C 2
ATOM 1431 O O . VAL A 1 34 ? -19.829 -1.487 -6.623 1.00 0.00 34 VAL A O 2
ATOM 1444 N N . SER A 1 35 ? -20.310 -3.622 -6.895 1.00 0.00 35 SER A N 2
ATOM 1445 C CA . SER A 1 35 ? -21.749 -3.403 -6.543 1.00 0.00 35 SER A CA 2
ATOM 1446 C C . SER A 1 35 ? -21.911 -3.087 -5.045 1.00 0.00 35 SER A C 2
ATOM 1447 O O . SER A 1 35 ? -22.941 -2.591 -4.624 1.00 0.00 35 SER A O 2
ATOM 1455 N N . CYS A 1 36 ? -20.905 -3.372 -4.242 1.00 0.00 36 CYS A N 2
ATOM 1456 C CA . CYS A 1 36 ? -20.983 -3.097 -2.768 1.00 0.00 36 CYS A CA 2
ATOM 1457 C C . CYS A 1 36 ? -22.155 -3.855 -2.123 1.00 0.00 36 CYS A C 2
ATOM 1458 O O . CYS A 1 36 ? -22.669 -3.452 -1.096 1.00 0.00 36 CYS A O 2
ATOM 1465 N N . ARG A 1 37 ? -22.573 -4.953 -2.708 1.00 0.00 37 ARG A N 2
ATOM 1466 C CA . ARG A 1 37 ? -23.703 -5.733 -2.121 1.00 0.00 37 ARG A CA 2
ATOM 1467 C C . ARG A 1 37 ? -23.182 -7.041 -1.514 1.00 0.00 37 ARG A C 2
ATOM 1468 O O . ARG A 1 37 ? -22.276 -7.661 -2.038 1.00 0.00 37 ARG A O 2
ATOM 1489 N N . GLY A 1 38 ? -23.754 -7.461 -0.414 1.00 0.00 38 GLY A N 2
ATOM 1490 C CA . GLY A 1 38 ? -23.304 -8.730 0.237 1.00 0.00 38 GLY A CA 2
ATOM 1491 C C . GLY A 1 38 ? -22.100 -8.470 1.157 1.00 0.00 38 GLY A C 2
ATOM 1492 O O . GLY A 1 38 ? -21.350 -9.376 1.467 1.00 0.00 38 GLY A O 2
ATOM 1496 N N . ILE A 1 39 ? -21.913 -7.248 1.607 1.00 0.00 39 ILE A N 2
ATOM 1497 C CA . ILE A 1 39 ? -20.763 -6.948 2.515 1.00 0.00 39 ILE A CA 2
ATOM 1498 C C . ILE A 1 39 ? -21.230 -6.077 3.686 1.00 0.00 39 ILE A C 2
ATOM 1499 O O . ILE A 1 39 ? -22.225 -5.379 3.600 1.00 0.00 39 ILE A O 2
ATOM 1515 N N . SER A 1 40 ? -20.515 -6.119 4.778 1.00 0.00 40 SER A N 2
ATOM 1516 C CA . SER A 1 40 ? -20.900 -5.305 5.967 1.00 0.00 40 SER A CA 2
ATOM 1517 C C . SER A 1 40 ? -20.568 -3.830 5.737 1.00 0.00 40 SER A C 2
ATOM 1518 O O . SER A 1 40 ? -19.833 -3.483 4.831 1.00 0.00 40 SER A O 2
ATOM 1526 N N . PHE A 1 41 ? -21.098 -2.965 6.563 1.00 0.00 41 PHE A N 2
ATOM 1527 C CA . PHE A 1 41 ? -20.812 -1.505 6.418 1.00 0.00 41 PHE A CA 2
ATOM 1528 C C . PHE A 1 41 ? -19.307 -1.259 6.560 1.00 0.00 41 PHE A C 2
ATOM 1529 O O . PHE A 1 41 ? -18.703 -0.596 5.742 1.00 0.00 41 PHE A O 2
ATOM 1546 N N . SER A 1 42 ? -18.700 -1.804 7.587 1.00 0.00 42 SER A N 2
ATOM 1547 C CA . SER A 1 42 ? -17.228 -1.617 7.778 1.00 0.00 42 SER A CA 2
ATOM 1548 C C . SER A 1 42 ? -16.463 -2.239 6.606 1.00 0.00 42 SER A C 2
ATOM 1549 O O . SER A 1 42 ? -15.453 -1.718 6.173 1.00 0.00 42 SER A O 2
ATOM 1557 N N . GLN A 1 43 ? -16.944 -3.338 6.074 1.00 0.00 43 GLN A N 2
ATOM 1558 C CA . GLN A 1 43 ? -16.248 -3.973 4.912 1.00 0.00 43 GLN A CA 2
ATOM 1559 C C . GLN A 1 43 ? -16.279 -3.014 3.722 1.00 0.00 43 GLN A C 2
ATOM 1560 O O . GLN A 1 43 ? -15.278 -2.784 3.068 1.00 0.00 43 GLN A O 2
ATOM 1574 N N . ALA A 1 44 ? -17.424 -2.436 3.455 1.00 0.00 44 ALA A N 2
ATOM 1575 C CA . ALA A 1 44 ? -17.537 -1.469 2.324 1.00 0.00 44 ALA A CA 2
ATOM 1576 C C . ALA A 1 44 ? -16.813 -0.164 2.689 1.00 0.00 44 ALA A C 2
ATOM 1577 O O . ALA A 1 44 ? -16.242 0.499 1.843 1.00 0.00 44 ALA A O 2
ATOM 1584 N N . ARG A 1 45 ? -16.830 0.192 3.953 1.00 0.00 45 ARG A N 2
ATOM 1585 C CA . ARG A 1 45 ? -16.144 1.437 4.408 1.00 0.00 45 ARG A CA 2
ATOM 1586 C C . ARG A 1 45 ? -14.621 1.283 4.296 1.00 0.00 45 ARG A C 2
ATOM 1587 O O . ARG A 1 45 ? -13.921 2.217 3.946 1.00 0.00 45 ARG A O 2
ATOM 1608 N N . SER A 1 46 ? -14.103 0.116 4.600 1.00 0.00 46 SER A N 2
ATOM 1609 C CA . SER A 1 46 ? -12.623 -0.098 4.521 1.00 0.00 46 SER A CA 2
ATOM 1610 C C . SER A 1 46 ? -12.142 -0.037 3.064 1.00 0.00 46 SER A C 2
ATOM 1611 O O . SER A 1 46 ? -11.097 0.514 2.776 1.00 0.00 46 SER A O 2
ATOM 1619 N N . CYS A 1 47 ? -12.892 -0.605 2.145 1.00 0.00 47 CYS A N 2
ATOM 1620 C CA . CYS A 1 47 ? -12.467 -0.583 0.710 1.00 0.00 47 CYS A CA 2
ATOM 1621 C C . CYS A 1 47 ? -12.551 0.834 0.128 1.00 0.00 47 CYS A C 2
ATOM 1622 O O . CYS A 1 47 ? -11.779 1.192 -0.738 1.00 0.00 47 CYS A O 2
ATOM 1629 N N . CYS A 1 48 ? -13.480 1.639 0.586 1.00 0.00 48 CYS A N 2
ATOM 1630 C CA . CYS A 1 48 ? -13.595 3.030 0.041 1.00 0.00 48 CYS A CA 2
ATOM 1631 C C . CYS A 1 48 ? -12.282 3.793 0.249 1.00 0.00 48 CYS A C 2
ATOM 1632 O O . CYS A 1 48 ? -11.822 4.504 -0.623 1.00 0.00 48 CYS A O 2
ATOM 1639 N N . SER A 1 49 ? -11.678 3.650 1.401 1.00 0.00 49 SER A N 2
ATOM 1640 C CA . SER A 1 49 ? -10.395 4.367 1.668 1.00 0.00 49 SER A CA 2
ATOM 1641 C C . SER A 1 49 ? -9.199 3.580 1.113 1.00 0.00 49 SER A C 2
ATOM 1642 O O . SER A 1 49 ? -8.155 4.141 0.846 1.00 0.00 49 SER A O 2
ATOM 1650 N N . ARG A 1 50 ? -9.338 2.288 0.946 1.00 0.00 50 ARG A N 2
ATOM 1651 C CA . ARG A 1 50 ? -8.200 1.471 0.420 1.00 0.00 50 ARG A CA 2
ATOM 1652 C C . ARG A 1 50 ? -8.173 1.475 -1.116 1.00 0.00 50 ARG A C 2
ATOM 1653 O O . ARG A 1 50 ? -7.117 1.401 -1.718 1.00 0.00 50 ARG A O 2
ATOM 1674 N N . LEU A 1 51 ? -9.316 1.538 -1.757 1.00 0.00 51 LEU A N 2
ATOM 1675 C CA . LEU A 1 51 ? -9.338 1.518 -3.255 1.00 0.00 51 LEU A CA 2
ATOM 1676 C C . LEU A 1 51 ? -10.365 2.503 -3.836 1.00 0.00 51 LEU A C 2
ATOM 1677 O O . LEU A 1 51 ? -10.631 2.484 -5.024 1.00 0.00 51 LEU A O 2
ATOM 1693 N N . GLY A 1 52 ? -10.951 3.356 -3.028 1.00 0.00 52 GLY A N 2
ATOM 1694 C CA . GLY A 1 52 ? -11.963 4.320 -3.564 1.00 0.00 52 GLY A CA 2
ATOM 1695 C C . GLY A 1 52 ? -13.191 3.554 -4.080 1.00 0.00 52 GLY A C 2
ATOM 1696 O O . GLY A 1 52 ? -13.880 4.007 -4.974 1.00 0.00 52 GLY A O 2
ATOM 1700 N N . ARG A 1 53 ? -13.466 2.393 -3.528 1.00 0.00 53 ARG A N 2
ATOM 1701 C CA . ARG A 1 53 ? -14.641 1.593 -3.991 1.00 0.00 53 ARG A CA 2
ATOM 1702 C C . ARG A 1 53 ? -15.690 1.492 -2.878 1.00 0.00 53 ARG A C 2
ATOM 1703 O O . ARG A 1 53 ? -15.362 1.343 -1.717 1.00 0.00 53 ARG A O 2
ATOM 1724 N N . CYS A 1 54 ? -16.949 1.589 -3.236 1.00 0.00 54 CYS A N 2
ATOM 1725 C CA . CYS A 1 54 ? -18.059 1.517 -2.229 1.00 0.00 54 CYS A CA 2
ATOM 1726 C C . CYS A 1 54 ? -17.944 2.700 -1.270 1.00 0.00 54 CYS A C 2
ATOM 1727 O O . CYS A 1 54 ? -17.896 2.547 -0.063 1.00 0.00 54 CYS A O 2
ATOM 1734 N N . CYS A 1 55 ? -17.877 3.883 -1.817 1.00 0.00 55 CYS A N 2
ATOM 1735 C CA . CYS A 1 55 ? -17.736 5.106 -0.979 1.00 0.00 55 CYS A CA 2
ATOM 1736 C C . CYS A 1 55 ? -19.092 5.788 -0.732 1.00 0.00 55 CYS A C 2
ATOM 1737 O O . CYS A 1 55 ? -19.204 6.637 0.133 1.00 0.00 55 CYS A O 2
ATOM 1744 N N . HIS A 1 56 ? -20.118 5.439 -1.473 1.00 0.00 56 HIS A N 2
ATOM 1745 C CA . HIS A 1 56 ? -21.445 6.084 -1.262 1.00 0.00 56 HIS A CA 2
ATOM 1746 C C . HIS A 1 56 ? -22.522 5.032 -0.955 1.00 0.00 56 HIS A C 2
ATOM 1747 O O . HIS A 1 56 ? -23.632 5.106 -1.450 1.00 0.00 56 HIS A O 2
ATOM 1761 N N . VAL A 1 57 ? -22.206 4.061 -0.137 1.00 0.00 57 VAL A N 2
ATOM 1762 C CA . VAL A 1 57 ? -23.214 3.014 0.212 1.00 0.00 57 VAL A CA 2
ATOM 1763 C C . VAL A 1 57 ? -23.656 3.187 1.668 1.00 0.00 57 VAL A C 2
ATOM 1764 O O . VAL A 1 57 ? -22.900 2.942 2.589 1.00 0.00 57 VAL A O 2
ATOM 1777 N N . GLY A 1 58 ? -24.875 3.615 1.876 1.00 0.00 58 GLY A N 2
ATOM 1778 C CA . GLY A 1 58 ? -25.379 3.816 3.267 1.00 0.00 58 GLY A CA 2
ATOM 1779 C C . GLY A 1 58 ? -24.736 5.068 3.864 1.00 0.00 58 GLY A C 2
ATOM 1780 O O . GLY A 1 58 ? -23.691 5.003 4.484 1.00 0.00 58 GLY A O 2
ATOM 1784 N N . LYS A 1 59 ? -25.354 6.209 3.678 1.00 0.00 59 LYS A N 2
ATOM 1785 C CA . LYS A 1 59 ? -24.783 7.476 4.232 1.00 0.00 59 LYS A CA 2
ATOM 1786 C C . LYS A 1 59 ? -24.781 7.427 5.765 1.00 0.00 59 LYS A C 2
ATOM 1787 O O . LYS A 1 59 ? -25.820 7.475 6.398 1.00 0.00 59 LYS A O 2
ATOM 1806 N N . GLY A 1 60 ? -23.618 7.322 6.360 1.00 0.00 60 GLY A N 2
ATOM 1807 C CA . GLY A 1 60 ? -23.535 7.258 7.850 1.00 0.00 60 GLY A CA 2
ATOM 1808 C C . GLY A 1 60 ? -23.988 5.875 8.330 1.00 0.00 60 GLY A C 2
ATOM 1809 O O . GLY A 1 60 ? -24.301 5.003 7.539 1.00 0.00 60 GLY A O 2
ATOM 1813 N N . TYR A 1 61 ? -24.031 5.668 9.622 1.00 0.00 61 TYR A N 2
ATOM 1814 C CA . TYR A 1 61 ? -24.469 4.344 10.154 1.00 0.00 61 TYR A CA 2
ATOM 1815 C C . TYR A 1 61 ? -25.998 4.236 10.104 1.00 0.00 61 TYR A C 2
ATOM 1816 O O . TYR A 1 61 ? -26.703 5.224 10.207 1.00 0.00 61 TYR A O 2
ATOM 1834 N N . SER A 1 62 ? -26.508 3.043 9.951 1.00 0.00 62 SER A N 2
ATOM 1835 C CA . SER A 1 62 ? -27.988 2.851 9.897 1.00 0.00 62 SER A CA 2
ATOM 1836 C C . SER A 1 62 ? -28.376 1.525 10.560 1.00 0.00 62 SER A C 2
ATOM 1837 O O . SER A 1 62 ? -27.579 0.611 10.658 1.00 0.00 62 SER A O 2
ATOM 1845 N N . GLY A 1 63 ? -29.598 1.421 11.014 1.00 0.00 63 GLY A N 2
ATOM 1846 C CA . GLY A 1 63 ? -30.056 0.162 11.675 1.00 0.00 63 GLY A CA 2
ATOM 1847 C C . GLY A 1 63 ? -29.348 0.002 13.023 1.00 0.00 63 GLY A C 2
ATOM 1848 O O . GLY A 1 63 ? -28.622 -0.965 13.178 1.00 0.00 63 GLY A O 2
ATOM 1853 N N . GLN A 1 1 ? 51.049 4.916 9.159 1.00 0.00 1 GLN A N 3
ATOM 1854 C CA . GLN A 1 1 ? 51.148 3.462 9.500 1.00 0.00 1 GLN A CA 3
ATOM 1855 C C . GLN A 1 1 ? 51.483 2.636 8.254 1.00 0.00 1 GLN A C 3
ATOM 1856 O O . GLN A 1 1 ? 51.576 3.155 7.157 1.00 0.00 1 GLN A O 3
ATOM 1872 N N . VAL A 1 2 ? 51.655 1.352 8.423 1.00 0.00 2 VAL A N 3
ATOM 1873 C CA . VAL A 1 2 ? 51.977 0.472 7.257 1.00 0.00 2 VAL A CA 3
ATOM 1874 C C . VAL A 1 2 ? 50.690 0.127 6.496 1.00 0.00 2 VAL A C 3
ATOM 1875 O O . VAL A 1 2 ? 49.612 0.115 7.061 1.00 0.00 2 VAL A O 3
ATOM 1888 N N . TYR A 1 3 ? 50.797 -0.153 5.221 1.00 0.00 3 TYR A N 3
ATOM 1889 C CA . TYR A 1 3 ? 49.580 -0.499 4.418 1.00 0.00 3 TYR A CA 3
ATOM 1890 C C . TYR A 1 3 ? 49.087 -1.906 4.783 1.00 0.00 3 TYR A C 3
ATOM 1891 O O . TYR A 1 3 ? 49.842 -2.861 4.763 1.00 0.00 3 TYR A O 3
ATOM 1909 N N . LYS A 1 4 ? 47.826 -2.038 5.117 1.00 0.00 4 LYS A N 3
ATOM 1910 C CA . LYS A 1 4 ? 47.283 -3.382 5.484 1.00 0.00 4 LYS A CA 3
ATOM 1911 C C . LYS A 1 4 ? 46.547 -4.008 4.291 1.00 0.00 4 LYS A C 3
ATOM 1912 O O . LYS A 1 4 ? 45.548 -3.492 3.825 1.00 0.00 4 LYS A O 3
ATOM 1931 N N . GLY A 1 5 ? 47.038 -5.119 3.800 1.00 0.00 5 GLY A N 3
ATOM 1932 C CA . GLY A 1 5 ? 46.379 -5.790 2.642 1.00 0.00 5 GLY A CA 3
ATOM 1933 C C . GLY A 1 5 ? 45.934 -7.197 3.052 1.00 0.00 5 GLY A C 3
ATOM 1934 O O . GLY A 1 5 ? 46.509 -8.183 2.633 1.00 0.00 5 GLY A O 3
ATOM 1938 N N . GLY A 1 6 ? 44.915 -7.296 3.872 1.00 0.00 6 GLY A N 3
ATOM 1939 C CA . GLY A 1 6 ? 44.431 -8.637 4.313 1.00 0.00 6 GLY A CA 3
ATOM 1940 C C . GLY A 1 6 ? 43.719 -8.512 5.664 1.00 0.00 6 GLY A C 3
ATOM 1941 O O . GLY A 1 6 ? 44.254 -7.957 6.607 1.00 0.00 6 GLY A O 3
ATOM 1945 N N . TYR A 1 7 ? 42.516 -9.024 5.763 1.00 0.00 7 TYR A N 3
ATOM 1946 C CA . TYR A 1 7 ? 41.763 -8.940 7.053 1.00 0.00 7 TYR A CA 3
ATOM 1947 C C . TYR A 1 7 ? 42.408 -9.848 8.107 1.00 0.00 7 TYR A C 3
ATOM 1948 O O . TYR A 1 7 ? 42.955 -10.890 7.793 1.00 0.00 7 TYR A O 3
ATOM 1966 N N . ALA A 1 8 ? 42.343 -9.458 9.358 1.00 0.00 8 ALA A N 3
ATOM 1967 C CA . ALA A 1 8 ? 42.946 -10.291 10.447 1.00 0.00 8 ALA A CA 3
ATOM 1968 C C . ALA A 1 8 ? 42.287 -11.680 10.492 1.00 0.00 8 ALA A C 3
ATOM 1969 O O . ALA A 1 8 ? 42.915 -12.658 10.854 1.00 0.00 8 ALA A O 3
ATOM 1976 N N . ARG A 1 9 ? 41.031 -11.770 10.124 1.00 0.00 9 ARG A N 3
ATOM 1977 C CA . ARG A 1 9 ? 40.332 -13.091 10.138 1.00 0.00 9 ARG A CA 3
ATOM 1978 C C . ARG A 1 9 ? 40.754 -13.923 8.917 1.00 0.00 9 ARG A C 3
ATOM 1979 O O . ARG A 1 9 ? 40.783 -13.419 7.809 1.00 0.00 9 ARG A O 3
ATOM 2000 N N . PRO A 1 10 ? 41.070 -15.175 9.162 1.00 0.00 10 PRO A N 3
ATOM 2001 C CA . PRO A 1 10 ? 41.497 -16.084 8.063 1.00 0.00 10 PRO A CA 3
ATOM 2002 C C . PRO A 1 10 ? 40.299 -16.471 7.183 1.00 0.00 10 PRO A C 3
ATOM 2003 O O . PRO A 1 10 ? 39.230 -16.767 7.683 1.00 0.00 10 PRO A O 3
ATOM 2014 N N . ILE A 1 11 ? 40.486 -16.466 5.878 1.00 0.00 11 ILE A N 3
ATOM 2015 C CA . ILE A 1 11 ? 39.385 -16.827 4.917 1.00 0.00 11 ILE A CA 3
ATOM 2016 C C . ILE A 1 11 ? 38.249 -15.789 4.973 1.00 0.00 11 ILE A C 3
ATOM 2017 O O . ILE A 1 11 ? 37.781 -15.438 6.039 1.00 0.00 11 ILE A O 3
ATOM 2033 N N . PRO A 1 12 ? 37.839 -15.331 3.810 1.00 0.00 12 PRO A N 3
ATOM 2034 C CA . PRO A 1 12 ? 36.745 -14.326 3.728 1.00 0.00 12 PRO A CA 3
ATOM 2035 C C . PRO A 1 12 ? 35.385 -14.985 4.013 1.00 0.00 12 PRO A C 3
ATOM 2036 O O . PRO A 1 12 ? 34.590 -15.211 3.119 1.00 0.00 12 PRO A O 3
ATOM 2047 N N . ARG A 1 13 ? 35.117 -15.293 5.259 1.00 0.00 13 ARG A N 3
ATOM 2048 C CA . ARG A 1 13 ? 33.818 -15.936 5.619 1.00 0.00 13 ARG A CA 3
ATOM 2049 C C . ARG A 1 13 ? 32.743 -14.866 5.858 1.00 0.00 13 ARG A C 3
ATOM 2050 O O . ARG A 1 13 ? 32.973 -13.909 6.576 1.00 0.00 13 ARG A O 3
ATOM 2071 N N . PRO A 1 14 ? 31.597 -15.063 5.244 1.00 0.00 14 PRO A N 3
ATOM 2072 C CA . PRO A 1 14 ? 30.471 -14.102 5.392 1.00 0.00 14 PRO A CA 3
ATOM 2073 C C . PRO A 1 14 ? 29.850 -14.199 6.795 1.00 0.00 14 PRO A C 3
ATOM 2074 O O . PRO A 1 14 ? 29.810 -15.265 7.381 1.00 0.00 14 PRO A O 3
ATOM 2085 N N . PRO A 1 15 ? 29.381 -13.075 7.287 1.00 0.00 15 PRO A N 3
ATOM 2086 C CA . PRO A 1 15 ? 28.752 -13.031 8.634 1.00 0.00 15 PRO A CA 3
ATOM 2087 C C . PRO A 1 15 ? 27.356 -13.677 8.603 1.00 0.00 15 PRO A C 3
ATOM 2088 O O . PRO A 1 15 ? 26.662 -13.601 7.605 1.00 0.00 15 PRO A O 3
ATOM 2099 N N . PRO A 1 16 ? 26.991 -14.295 9.703 1.00 0.00 16 PRO A N 3
ATOM 2100 C CA . PRO A 1 16 ? 25.665 -14.962 9.804 1.00 0.00 16 PRO A CA 3
ATOM 2101 C C . PRO A 1 16 ? 24.542 -13.919 9.921 1.00 0.00 16 PRO A C 3
ATOM 2102 O O . PRO A 1 16 ? 24.170 -13.508 11.005 1.00 0.00 16 PRO A O 3
ATOM 2113 N N . PHE A 1 17 ? 24.000 -13.491 8.806 1.00 0.00 17 PHE A N 3
ATOM 2114 C CA . PHE A 1 17 ? 22.901 -12.479 8.839 1.00 0.00 17 PHE A CA 3
ATOM 2115 C C . PHE A 1 17 ? 21.581 -13.133 9.256 1.00 0.00 17 PHE A C 3
ATOM 2116 O O . PHE A 1 17 ? 21.366 -14.313 9.054 1.00 0.00 17 PHE A O 3
ATOM 2133 N N . VAL A 1 18 ? 20.697 -12.365 9.834 1.00 0.00 18 VAL A N 3
ATOM 2134 C CA . VAL A 1 18 ? 19.379 -12.923 10.272 1.00 0.00 18 VAL A CA 3
ATOM 2135 C C . VAL A 1 18 ? 18.429 -13.038 9.073 1.00 0.00 18 VAL A C 3
ATOM 2136 O O . VAL A 1 18 ? 18.432 -12.207 8.183 1.00 0.00 18 VAL A O 3
ATOM 2149 N N . ARG A 1 19 ? 17.616 -14.063 9.049 1.00 0.00 19 ARG A N 3
ATOM 2150 C CA . ARG A 1 19 ? 16.658 -14.246 7.917 1.00 0.00 19 ARG A CA 3
ATOM 2151 C C . ARG A 1 19 ? 15.218 -14.021 8.405 1.00 0.00 19 ARG A C 3
ATOM 2152 O O . ARG A 1 19 ? 14.621 -14.902 8.992 1.00 0.00 19 ARG A O 3
ATOM 2173 N N . PRO A 1 20 ? 14.707 -12.837 8.145 1.00 0.00 20 PRO A N 3
ATOM 2174 C CA . PRO A 1 20 ? 13.322 -12.495 8.568 1.00 0.00 20 PRO A CA 3
ATOM 2175 C C . PRO A 1 20 ? 12.288 -13.239 7.711 1.00 0.00 20 PRO A C 3
ATOM 2176 O O . PRO A 1 20 ? 12.631 -14.010 6.834 1.00 0.00 20 PRO A O 3
ATOM 2187 N N . LEU A 1 21 ? 11.025 -13.009 7.960 1.00 0.00 21 LEU A N 3
ATOM 2188 C CA . LEU A 1 21 ? 9.962 -13.697 7.166 1.00 0.00 21 LEU A CA 3
ATOM 2189 C C . LEU A 1 21 ? 8.826 -12.716 6.839 1.00 0.00 21 LEU A C 3
ATOM 2190 O O . LEU A 1 21 ? 7.978 -12.451 7.672 1.00 0.00 21 LEU A O 3
ATOM 2206 N N . PRO A 1 22 ? 8.848 -12.205 5.630 1.00 0.00 22 PRO A N 3
ATOM 2207 C CA . PRO A 1 22 ? 7.806 -11.243 5.187 1.00 0.00 22 PRO A CA 3
ATOM 2208 C C . PRO A 1 22 ? 6.485 -11.970 4.890 1.00 0.00 22 PRO A C 3
ATOM 2209 O O . PRO A 1 22 ? 6.464 -13.162 4.644 1.00 0.00 22 PRO A O 3
ATOM 2220 N N . GLY A 1 23 ? 5.386 -11.255 4.907 1.00 0.00 23 GLY A N 3
ATOM 2221 C CA . GLY A 1 23 ? 4.065 -11.891 4.624 1.00 0.00 23 GLY A CA 3
ATOM 2222 C C . GLY A 1 23 ? 3.741 -11.745 3.135 1.00 0.00 23 GLY A C 3
ATOM 2223 O O . GLY A 1 23 ? 4.104 -12.580 2.330 1.00 0.00 23 GLY A O 3
ATOM 2227 N N . GLY A 1 24 ? 3.062 -10.686 2.765 1.00 0.00 24 GLY A N 3
ATOM 2228 C CA . GLY A 1 24 ? 2.715 -10.479 1.327 1.00 0.00 24 GLY A CA 3
ATOM 2229 C C . GLY A 1 24 ? 1.357 -11.124 1.025 1.00 0.00 24 GLY A C 3
ATOM 2230 O O . GLY A 1 24 ? 1.276 -12.320 0.823 1.00 0.00 24 GLY A O 3
ATOM 2234 N N . PRO A 1 25 ? 0.329 -10.306 1.003 1.00 0.00 25 PRO A N 3
ATOM 2235 C CA . PRO A 1 25 ? -1.042 -10.810 0.718 1.00 0.00 25 PRO A CA 3
ATOM 2236 C C . PRO A 1 25 ? -1.184 -11.181 -0.765 1.00 0.00 25 PRO A C 3
ATOM 2237 O O . PRO A 1 25 ? -0.566 -10.579 -1.625 1.00 0.00 25 PRO A O 3
ATOM 2248 N N . ILE A 1 26 ? -1.993 -12.166 -1.069 1.00 0.00 26 ILE A N 3
ATOM 2249 C CA . ILE A 1 26 ? -2.177 -12.579 -2.494 1.00 0.00 26 ILE A CA 3
ATOM 2250 C C . ILE A 1 26 ? -3.549 -12.126 -3.004 1.00 0.00 26 ILE A C 3
ATOM 2251 O O . ILE A 1 26 ? -4.553 -12.274 -2.333 1.00 0.00 26 ILE A O 3
ATOM 2267 N N . GLY A 1 27 ? -3.594 -11.579 -4.192 1.00 0.00 27 GLY A N 3
ATOM 2268 C CA . GLY A 1 27 ? -4.895 -11.115 -4.765 1.00 0.00 27 GLY A CA 3
ATOM 2269 C C . GLY A 1 27 ? -5.248 -9.732 -4.203 1.00 0.00 27 GLY A C 3
ATOM 2270 O O . GLY A 1 27 ? -6.002 -9.627 -3.255 1.00 0.00 27 GLY A O 3
ATOM 2274 N N . PRO A 1 28 ? -4.689 -8.711 -4.813 1.00 0.00 28 PRO A N 3
ATOM 2275 C CA . PRO A 1 28 ? -4.951 -7.316 -4.367 1.00 0.00 28 PRO A CA 3
ATOM 2276 C C . PRO A 1 28 ? -6.370 -6.880 -4.758 1.00 0.00 28 PRO A C 3
ATOM 2277 O O . PRO A 1 28 ? -7.084 -6.290 -3.970 1.00 0.00 28 PRO A O 3
ATOM 2288 N N . TYR A 1 29 ? -6.786 -7.176 -5.968 1.00 0.00 29 TYR A N 3
ATOM 2289 C CA . TYR A 1 29 ? -8.159 -6.791 -6.410 1.00 0.00 29 TYR A CA 3
ATOM 2290 C C . TYR A 1 29 ? -9.126 -7.955 -6.154 1.00 0.00 29 TYR A C 3
ATOM 2291 O O . TYR A 1 29 ? -9.881 -8.356 -7.020 1.00 0.00 29 TYR A O 3
ATOM 2309 N N . ASN A 1 30 ? -9.099 -8.500 -4.964 1.00 0.00 30 ASN A N 3
ATOM 2310 C CA . ASN A 1 30 ? -10.000 -9.642 -4.631 1.00 0.00 30 ASN A CA 3
ATOM 2311 C C . ASN A 1 30 ? -10.605 -9.457 -3.232 1.00 0.00 30 ASN A C 3
ATOM 2312 O O . ASN A 1 30 ? -10.760 -10.404 -2.482 1.00 0.00 30 ASN A O 3
ATOM 2323 N N . GLY A 1 31 ? -10.953 -8.246 -2.876 1.00 0.00 31 GLY A N 3
ATOM 2324 C CA . GLY A 1 31 ? -11.549 -8.000 -1.529 1.00 0.00 31 GLY A CA 3
ATOM 2325 C C . GLY A 1 31 ? -12.541 -6.835 -1.594 1.00 0.00 31 GLY A C 3
ATOM 2326 O O . GLY A 1 31 ? -12.584 -6.001 -0.709 1.00 0.00 31 GLY A O 3
ATOM 2330 N N . CYS A 1 32 ? -13.342 -6.773 -2.632 1.00 0.00 32 CYS A N 3
ATOM 2331 C CA . CYS A 1 32 ? -14.339 -5.666 -2.761 1.00 0.00 32 CYS A CA 3
ATOM 2332 C C . CYS A 1 32 ? -15.255 -5.919 -3.967 1.00 0.00 32 CYS A C 3
ATOM 2333 O O . CYS A 1 32 ? -14.804 -5.871 -5.097 1.00 0.00 32 CYS A O 3
ATOM 2340 N N . PRO A 1 33 ? -16.515 -6.180 -3.697 1.00 0.00 33 PRO A N 3
ATOM 2341 C CA . PRO A 1 33 ? -17.485 -6.433 -4.793 1.00 0.00 33 PRO A CA 3
ATOM 2342 C C . PRO A 1 33 ? -17.807 -5.126 -5.531 1.00 0.00 33 PRO A C 3
ATOM 2343 O O . PRO A 1 33 ? -18.127 -4.122 -4.922 1.00 0.00 33 PRO A O 3
ATOM 2354 N N . VAL A 1 34 ? -17.712 -5.132 -6.840 1.00 0.00 34 VAL A N 3
ATOM 2355 C CA . VAL A 1 34 ? -18.002 -3.890 -7.631 1.00 0.00 34 VAL A CA 3
ATOM 2356 C C . VAL A 1 34 ? -19.464 -3.451 -7.444 1.00 0.00 34 VAL A C 3
ATOM 2357 O O . VAL A 1 34 ? -19.780 -2.278 -7.538 1.00 0.00 34 VAL A O 3
ATOM 2370 N N . SER A 1 35 ? -20.356 -4.378 -7.179 1.00 0.00 35 SER A N 3
ATOM 2371 C CA . SER A 1 35 ? -21.795 -4.010 -6.983 1.00 0.00 35 SER A CA 3
ATOM 2372 C C . SER A 1 35 ? -22.006 -3.260 -5.655 1.00 0.00 35 SER A C 3
ATOM 2373 O O . SER A 1 35 ? -23.055 -2.687 -5.429 1.00 0.00 35 SER A O 3
ATOM 2381 N N . CYS A 1 36 ? -21.021 -3.262 -4.775 1.00 0.00 36 CYS A N 3
ATOM 2382 C CA . CYS A 1 36 ? -21.158 -2.556 -3.456 1.00 0.00 36 CYS A CA 3
ATOM 2383 C C . CYS A 1 36 ? -22.400 -3.053 -2.694 1.00 0.00 36 CYS A C 3
ATOM 2384 O O . CYS A 1 36 ? -22.991 -2.326 -1.915 1.00 0.00 36 CYS A O 3
ATOM 2391 N N . ARG A 1 37 ? -22.793 -4.286 -2.905 1.00 0.00 37 ARG A N 3
ATOM 2392 C CA . ARG A 1 37 ? -23.986 -4.830 -2.190 1.00 0.00 37 ARG A CA 3
ATOM 2393 C C . ARG A 1 37 ? -23.621 -6.129 -1.464 1.00 0.00 37 ARG A C 3
ATOM 2394 O O . ARG A 1 37 ? -22.720 -6.843 -1.865 1.00 0.00 37 ARG A O 3
ATOM 2415 N N . GLY A 1 38 ? -24.315 -6.434 -0.397 1.00 0.00 38 GLY A N 3
ATOM 2416 C CA . GLY A 1 38 ? -24.017 -7.682 0.370 1.00 0.00 38 GLY A CA 3
ATOM 2417 C C . GLY A 1 38 ? -22.698 -7.521 1.136 1.00 0.00 38 GLY A C 3
ATOM 2418 O O . GLY A 1 38 ? -21.938 -8.461 1.274 1.00 0.00 38 GLY A O 3
ATOM 2422 N N . ILE A 1 39 ? -22.421 -6.341 1.639 1.00 0.00 39 ILE A N 3
ATOM 2423 C CA . ILE A 1 39 ? -21.156 -6.119 2.402 1.00 0.00 39 ILE A CA 3
ATOM 2424 C C . ILE A 1 39 ? -21.462 -5.493 3.763 1.00 0.00 39 ILE A C 3
ATOM 2425 O O . ILE A 1 39 ? -22.480 -4.851 3.949 1.00 0.00 39 ILE A O 3
ATOM 2441 N N . SER A 1 40 ? -20.583 -5.667 4.711 1.00 0.00 40 SER A N 3
ATOM 2442 C CA . SER A 1 40 ? -20.807 -5.076 6.059 1.00 0.00 40 SER A CA 3
ATOM 2443 C C . SER A 1 40 ? -20.372 -3.610 6.049 1.00 0.00 40 SER A C 3
ATOM 2444 O O . SER A 1 40 ? -19.606 -3.191 5.201 1.00 0.00 40 SER A O 3
ATOM 2452 N N . PHE A 1 41 ? -20.843 -2.828 6.987 1.00 0.00 41 PHE A N 3
ATOM 2453 C CA . PHE A 1 41 ? -20.436 -1.389 7.030 1.00 0.00 41 PHE A CA 3
ATOM 2454 C C . PHE A 1 41 ? -18.910 -1.291 7.147 1.00 0.00 41 PHE A C 3
ATOM 2455 O O . PHE A 1 41 ? -18.283 -0.478 6.498 1.00 0.00 41 PHE A O 3
ATOM 2472 N N . SER A 1 42 ? -18.313 -2.129 7.963 1.00 0.00 42 SER A N 3
ATOM 2473 C CA . SER A 1 42 ? -16.827 -2.103 8.116 1.00 0.00 42 SER A CA 3
ATOM 2474 C C . SER A 1 42 ? -16.154 -2.562 6.817 1.00 0.00 42 SER A C 3
ATOM 2475 O O . SER A 1 42 ? -15.125 -2.042 6.430 1.00 0.00 42 SER A O 3
ATOM 2483 N N . GLN A 1 43 ? -16.735 -3.522 6.134 1.00 0.00 43 GLN A N 3
ATOM 2484 C CA . GLN A 1 43 ? -16.133 -4.001 4.854 1.00 0.00 43 GLN A CA 3
ATOM 2485 C C . GLN A 1 43 ? -16.179 -2.880 3.810 1.00 0.00 43 GLN A C 3
ATOM 2486 O O . GLN A 1 43 ? -15.228 -2.661 3.083 1.00 0.00 43 GLN A O 3
ATOM 2500 N N . ALA A 1 44 ? -17.279 -2.166 3.743 1.00 0.00 44 ALA A N 3
ATOM 2501 C CA . ALA A 1 44 ? -17.398 -1.048 2.757 1.00 0.00 44 ALA A CA 3
ATOM 2502 C C . ALA A 1 44 ? -16.452 0.099 3.134 1.00 0.00 44 ALA A C 3
ATOM 2503 O O . ALA A 1 44 ? -15.908 0.771 2.277 1.00 0.00 44 ALA A O 3
ATOM 2510 N N . ARG A 1 45 ? -16.247 0.321 4.411 1.00 0.00 45 ARG A N 3
ATOM 2511 C CA . ARG A 1 45 ? -15.327 1.415 4.848 1.00 0.00 45 ARG A CA 3
ATOM 2512 C C . ARG A 1 45 ? -13.876 1.057 4.496 1.00 0.00 45 ARG A C 3
ATOM 2513 O O . ARG A 1 45 ? -13.074 1.916 4.182 1.00 0.00 45 ARG A O 3
ATOM 2534 N N . SER A 1 46 ? -13.538 -0.211 4.552 1.00 0.00 46 SER A N 3
ATOM 2535 C CA . SER A 1 46 ? -12.145 -0.645 4.231 1.00 0.00 46 SER A CA 3
ATOM 2536 C C . SER A 1 46 ? -11.842 -0.466 2.737 1.00 0.00 46 SER A C 3
ATOM 2537 O O . SER A 1 46 ? -10.798 0.036 2.369 1.00 0.00 46 SER A O 3
ATOM 2545 N N . CYS A 1 47 ? -12.742 -0.882 1.874 1.00 0.00 47 CYS A N 3
ATOM 2546 C CA . CYS A 1 47 ? -12.493 -0.743 0.401 1.00 0.00 47 CYS A CA 3
ATOM 2547 C C . CYS A 1 47 ? -12.532 0.727 -0.032 1.00 0.00 47 CYS A C 3
ATOM 2548 O O . CYS A 1 47 ? -11.837 1.122 -0.949 1.00 0.00 47 CYS A O 3
ATOM 2555 N N . CYS A 1 48 ? -13.340 1.537 0.605 1.00 0.00 48 CYS A N 3
ATOM 2556 C CA . CYS A 1 48 ? -13.416 2.977 0.206 1.00 0.00 48 CYS A CA 3
ATOM 2557 C C . CYS A 1 48 ? -12.079 3.685 0.465 1.00 0.00 48 CYS A C 3
ATOM 2558 O O . CYS A 1 48 ? -11.623 4.475 -0.338 1.00 0.00 48 CYS A O 3
ATOM 2565 N N . SER A 1 49 ? -11.456 3.415 1.584 1.00 0.00 49 SER A N 3
ATOM 2566 C CA . SER A 1 49 ? -10.157 4.082 1.901 1.00 0.00 49 SER A CA 3
ATOM 2567 C C . SER A 1 49 ? -8.979 3.374 1.216 1.00 0.00 49 SER A C 3
ATOM 2568 O O . SER A 1 49 ? -7.948 3.973 0.974 1.00 0.00 49 SER A O 3
ATOM 2576 N N . ARG A 1 50 ? -9.114 2.110 0.914 1.00 0.00 50 ARG A N 3
ATOM 2577 C CA . ARG A 1 50 ? -7.988 1.374 0.261 1.00 0.00 50 ARG A CA 3
ATOM 2578 C C . ARG A 1 50 ? -8.076 1.453 -1.270 1.00 0.00 50 ARG A C 3
ATOM 2579 O O . ARG A 1 50 ? -7.069 1.392 -1.950 1.00 0.00 50 ARG A O 3
ATOM 2600 N N . LEU A 1 51 ? -9.262 1.563 -1.824 1.00 0.00 51 LEU A N 3
ATOM 2601 C CA . LEU A 1 51 ? -9.385 1.614 -3.318 1.00 0.00 51 LEU A CA 3
ATOM 2602 C C . LEU A 1 51 ? -10.389 2.679 -3.794 1.00 0.00 51 LEU A C 3
ATOM 2603 O O . LEU A 1 51 ? -10.648 2.789 -4.979 1.00 0.00 51 LEU A O 3
ATOM 2619 N N . GLY A 1 52 ? -10.964 3.455 -2.904 1.00 0.00 52 GLY A N 3
ATOM 2620 C CA . GLY A 1 52 ? -11.952 4.489 -3.345 1.00 0.00 52 GLY A CA 3
ATOM 2621 C C . GLY A 1 52 ? -13.193 3.798 -3.935 1.00 0.00 52 GLY A C 3
ATOM 2622 O O . GLY A 1 52 ? -13.863 4.343 -4.792 1.00 0.00 52 GLY A O 3
ATOM 2626 N N . ARG A 1 53 ? -13.499 2.600 -3.488 1.00 0.00 53 ARG A N 3
ATOM 2627 C CA . ARG A 1 53 ? -14.685 1.868 -4.028 1.00 0.00 53 ARG A CA 3
ATOM 2628 C C . ARG A 1 53 ? -15.706 1.603 -2.918 1.00 0.00 53 ARG A C 3
ATOM 2629 O O . ARG A 1 53 ? -15.352 1.409 -1.772 1.00 0.00 53 ARG A O 3
ATOM 2650 N N . CYS A 1 54 ? -16.974 1.610 -3.262 1.00 0.00 54 CYS A N 3
ATOM 2651 C CA . CYS A 1 54 ? -18.061 1.376 -2.254 1.00 0.00 54 CYS A CA 3
ATOM 2652 C C . CYS A 1 54 ? -17.971 2.447 -1.166 1.00 0.00 54 CYS A C 3
ATOM 2653 O O . CYS A 1 54 ? -17.970 2.166 0.018 1.00 0.00 54 CYS A O 3
ATOM 2660 N N . CYS A 1 55 ? -17.875 3.680 -1.584 1.00 0.00 55 CYS A N 3
ATOM 2661 C CA . CYS A 1 55 ? -17.757 4.809 -0.621 1.00 0.00 55 CYS A CA 3
ATOM 2662 C C . CYS A 1 55 ? -19.132 5.403 -0.269 1.00 0.00 55 CYS A C 3
ATOM 2663 O O . CYS A 1 55 ? -19.267 6.113 0.709 1.00 0.00 55 CYS A O 3
ATOM 2670 N N . HIS A 1 56 ? -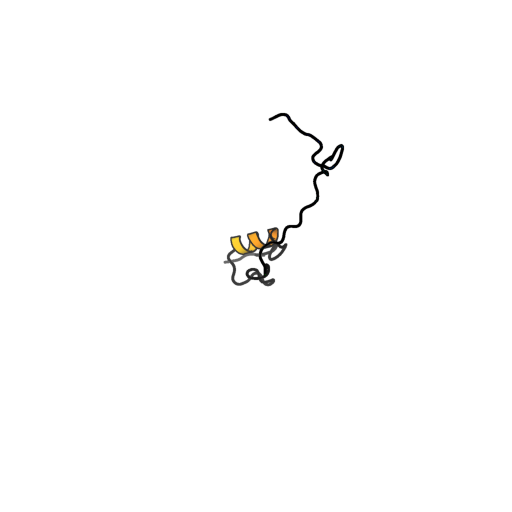20.151 5.125 -1.051 1.00 0.00 56 HIS A N 3
ATOM 2671 C CA . HIS A 1 56 ? -21.502 5.683 -0.750 1.00 0.00 56 HIS A CA 3
ATOM 2672 C C . HIS A 1 56 ? -22.488 4.556 -0.402 1.00 0.00 56 HIS A C 3
ATOM 2673 O O . HIS A 1 56 ? -23.631 4.563 -0.825 1.00 0.00 56 HIS A O 3
ATOM 2687 N N . VAL A 1 57 ? -22.050 3.592 0.370 1.00 0.00 57 VAL A N 3
ATOM 2688 C CA . VAL A 1 57 ? -22.955 2.461 0.756 1.00 0.00 57 VAL A CA 3
ATOM 2689 C C . VAL A 1 57 ? -23.938 2.922 1.841 1.00 0.00 57 VAL A C 3
ATOM 2690 O O . VAL A 1 57 ? -23.595 3.699 2.713 1.00 0.00 57 VAL A O 3
ATOM 2703 N N . GLY A 1 58 ? -25.158 2.446 1.789 1.00 0.00 58 GLY A N 3
ATOM 2704 C CA . GLY A 1 58 ? -26.171 2.851 2.810 1.00 0.00 58 GLY A CA 3
ATOM 2705 C C . GLY A 1 58 ? -26.925 4.096 2.329 1.00 0.00 58 GLY A C 3
ATOM 2706 O O . GLY A 1 58 ? -26.484 4.794 1.434 1.00 0.00 58 GLY A O 3
ATOM 2710 N N . LYS A 1 59 ? -28.061 4.381 2.918 1.00 0.00 59 LYS A N 3
ATOM 2711 C CA . LYS A 1 59 ? -28.848 5.580 2.498 1.00 0.00 59 LYS A CA 3
ATOM 2712 C C . LYS A 1 59 ? -28.710 6.693 3.544 1.00 0.00 59 LYS A C 3
ATOM 2713 O O . LYS A 1 59 ? -29.036 6.513 4.704 1.00 0.00 59 LYS A O 3
ATOM 2732 N N . GLY A 1 60 ? -28.223 7.840 3.138 1.00 0.00 60 GLY A N 3
ATOM 2733 C CA . GLY A 1 60 ? -28.048 8.971 4.098 1.00 0.00 60 GLY A CA 3
ATOM 2734 C C . GLY A 1 60 ? -26.633 8.929 4.687 1.00 0.00 60 GLY A C 3
ATOM 2735 O O . GLY A 1 60 ? -25.878 8.004 4.448 1.00 0.00 60 GLY A O 3
ATOM 2739 N N . TYR A 1 61 ? -26.267 9.926 5.454 1.00 0.00 61 TYR A N 3
ATOM 2740 C CA . TYR A 1 61 ? -24.900 9.950 6.056 1.00 0.00 61 TYR A CA 3
ATOM 2741 C C . TYR A 1 61 ? -24.801 8.938 7.207 1.00 0.00 61 TYR A C 3
ATOM 2742 O O . TYR A 1 61 ? -25.786 8.587 7.829 1.00 0.00 61 TYR A O 3
ATOM 2760 N N . SER A 1 62 ? -23.610 8.475 7.492 1.00 0.00 62 SER A N 3
ATOM 2761 C CA . SER A 1 62 ? -23.420 7.490 8.598 1.00 0.00 62 SER A CA 3
ATOM 2762 C C . SER A 1 62 ? -22.090 7.749 9.316 1.00 0.00 62 SER A C 3
ATOM 2763 O O . SER A 1 62 ? -21.212 8.412 8.796 1.00 0.00 62 SER A O 3
ATOM 2771 N N . GLY A 1 63 ? -21.939 7.228 10.508 1.00 0.00 63 GLY A N 3
ATOM 2772 C CA . GLY A 1 63 ? -20.672 7.438 11.268 1.00 0.00 63 GLY A CA 3
ATOM 2773 C C . GLY A 1 63 ? -19.723 6.260 11.031 1.00 0.00 63 GLY A C 3
ATOM 2774 O O . GLY A 1 63 ? -19.544 5.886 9.883 1.00 0.00 63 GLY A O 3
ATOM 2779 N N . GLN A 1 1 ? -7.557 -18.640 40.072 1.00 0.00 1 GLN A N 4
ATOM 2780 C CA . GLN A 1 1 ? -7.352 -18.372 41.529 1.00 0.00 1 GLN A CA 4
ATOM 2781 C C . GLN A 1 1 ? -6.125 -19.134 42.042 1.00 0.00 1 GLN A C 4
ATOM 2782 O O . GLN A 1 1 ? -5.511 -19.894 41.318 1.00 0.00 1 GLN A O 4
ATOM 2798 N N . VAL A 1 2 ? -5.776 -18.926 43.294 1.00 0.00 2 VAL A N 4
ATOM 2799 C CA . VAL A 1 2 ? -4.589 -19.621 43.906 1.00 0.00 2 VAL A CA 4
ATOM 2800 C C . VAL A 1 2 ? -3.286 -19.199 43.204 1.00 0.00 2 VAL A C 4
ATOM 2801 O O . VAL A 1 2 ? -3.297 -18.685 42.101 1.00 0.00 2 VAL A O 4
ATOM 2814 N N . TYR A 1 3 ? -2.162 -19.416 43.841 1.00 0.00 3 TYR A N 4
ATOM 2815 C CA . TYR A 1 3 ? -0.860 -19.037 43.216 1.00 0.00 3 TYR A CA 4
ATOM 2816 C C . TYR A 1 3 ? -0.396 -20.138 42.253 1.00 0.00 3 TYR A C 4
ATOM 2817 O O . TYR A 1 3 ? -0.552 -21.315 42.522 1.00 0.00 3 TYR A O 4
ATOM 2835 N N . LYS A 1 4 ? 0.169 -19.761 41.133 1.00 0.00 4 LYS A N 4
ATOM 2836 C CA . LYS A 1 4 ? 0.643 -20.779 40.142 1.00 0.00 4 LYS A CA 4
ATOM 2837 C C . LYS A 1 4 ? 1.904 -21.490 40.657 1.00 0.00 4 LYS A C 4
ATOM 2838 O O . LYS A 1 4 ? 2.696 -20.924 41.387 1.00 0.00 4 LYS A O 4
ATOM 2857 N N . GLY A 1 5 ? 2.091 -22.730 40.280 1.00 0.00 5 GLY A N 4
ATOM 2858 C CA . GLY A 1 5 ? 3.292 -23.486 40.740 1.00 0.00 5 GLY A CA 4
ATOM 2859 C C . GLY A 1 5 ? 4.318 -23.573 39.606 1.00 0.00 5 GLY A C 4
ATOM 2860 O O . GLY A 1 5 ? 4.319 -22.766 38.694 1.00 0.00 5 GLY A O 4
ATOM 2864 N N . GLY A 1 6 ? 5.193 -24.547 39.658 1.00 0.00 6 GLY A N 4
ATOM 2865 C CA . GLY A 1 6 ? 6.223 -24.696 38.590 1.00 0.00 6 GLY A CA 4
ATOM 2866 C C . GLY A 1 6 ? 7.474 -23.895 38.961 1.00 0.00 6 GLY A C 4
ATOM 2867 O O . GLY A 1 6 ? 7.474 -22.678 38.921 1.00 0.00 6 GLY A O 4
ATOM 2871 N N . TYR A 1 7 ? 8.541 -24.570 39.318 1.00 0.00 7 TYR A N 4
ATOM 2872 C CA . TYR A 1 7 ? 9.800 -23.853 39.690 1.00 0.00 7 TYR A CA 4
ATOM 2873 C C . TYR A 1 7 ? 10.358 -23.099 38.476 1.00 0.00 7 TYR A C 4
ATOM 2874 O O . TYR A 1 7 ? 10.641 -23.691 37.449 1.00 0.00 7 TYR A O 4
ATOM 2892 N N . ALA A 1 8 ? 10.509 -21.798 38.591 1.00 0.00 8 ALA A N 4
ATOM 2893 C CA . ALA A 1 8 ? 11.040 -20.979 37.453 1.00 0.00 8 ALA A CA 4
ATOM 2894 C C . ALA A 1 8 ? 10.220 -21.227 36.176 1.00 0.00 8 ALA A C 4
ATOM 2895 O O . ALA A 1 8 ? 10.737 -21.169 35.075 1.00 0.00 8 ALA A O 4
ATOM 2902 N N . ARG A 1 9 ? 8.945 -21.508 36.316 1.00 0.00 9 ARG A N 4
ATOM 2903 C CA . ARG A 1 9 ? 8.095 -21.766 35.125 1.00 0.00 9 ARG A CA 4
ATOM 2904 C C . ARG A 1 9 ? 6.793 -20.955 35.215 1.00 0.00 9 ARG A C 4
ATOM 2905 O O . ARG A 1 9 ? 5.826 -21.398 35.810 1.00 0.00 9 ARG A O 4
ATOM 2926 N N . PRO A 1 10 ? 6.816 -19.786 34.620 1.00 0.00 10 PRO A N 4
ATOM 2927 C CA . PRO A 1 10 ? 5.623 -18.896 34.631 1.00 0.00 10 PRO A CA 4
ATOM 2928 C C . PRO A 1 10 ? 4.521 -19.442 33.710 1.00 0.00 10 PRO A C 4
ATOM 2929 O O . PRO A 1 10 ? 4.795 -20.073 32.704 1.00 0.00 10 PRO A O 4
ATOM 2940 N N . ILE A 1 11 ? 3.278 -19.196 34.047 1.00 0.00 11 ILE A N 4
ATOM 2941 C CA . ILE A 1 11 ? 2.151 -19.691 33.196 1.00 0.00 11 ILE A CA 4
ATOM 2942 C C . ILE A 1 11 ? 1.787 -18.644 32.129 1.00 0.00 11 ILE A C 4
ATOM 2943 O O . ILE A 1 11 ? 1.446 -17.522 32.453 1.00 0.00 11 ILE A O 4
ATOM 2959 N N . PRO A 1 12 ? 1.877 -19.049 30.883 1.00 0.00 12 PRO A N 4
ATOM 2960 C CA . PRO A 1 12 ? 1.555 -18.135 29.754 1.00 0.00 12 PRO A CA 4
ATOM 2961 C C . PRO A 1 12 ? 0.036 -17.916 29.648 1.00 0.00 12 PRO A C 4
ATOM 2962 O O . PRO A 1 12 ? -0.627 -18.483 28.797 1.00 0.00 12 PRO A O 4
ATOM 2973 N N . ARG A 1 13 ? -0.517 -17.096 30.507 1.00 0.00 13 ARG A N 4
ATOM 2974 C CA . ARG A 1 13 ? -1.988 -16.835 30.465 1.00 0.00 13 ARG A CA 4
ATOM 2975 C C . ARG A 1 13 ? -2.335 -15.900 29.293 1.00 0.00 13 ARG A C 4
ATOM 2976 O O . ARG A 1 13 ? -1.595 -14.981 28.995 1.00 0.00 13 ARG A O 4
ATOM 2997 N N . PRO A 1 14 ? -3.455 -16.174 28.666 1.00 0.00 14 PRO A N 4
ATOM 2998 C CA . PRO A 1 14 ? -3.912 -15.355 27.512 1.00 0.00 14 PRO A CA 4
ATOM 2999 C C . PRO A 1 14 ? -4.413 -13.979 27.984 1.00 0.00 14 PRO A C 4
ATOM 3000 O O . PRO A 1 14 ? -5.418 -13.888 28.666 1.00 0.00 14 PRO A O 4
ATOM 3011 N N . PRO A 1 15 ? -3.691 -12.948 27.603 1.00 0.00 15 PRO A N 4
ATOM 3012 C CA . PRO A 1 15 ? -4.071 -11.566 27.996 1.00 0.00 15 PRO A CA 4
ATOM 3013 C C . PRO A 1 15 ? -5.277 -11.081 27.175 1.00 0.00 15 PRO A C 4
ATOM 3014 O O . PRO A 1 15 ? -5.441 -11.470 26.033 1.00 0.00 15 PRO A O 4
ATOM 3025 N N . PRO A 1 16 ? -6.081 -10.240 27.787 1.00 0.00 16 PRO A N 4
ATOM 3026 C CA . PRO A 1 16 ? -7.280 -9.692 27.102 1.00 0.00 16 PRO A CA 4
ATOM 3027 C C . PRO A 1 16 ? -6.868 -8.603 26.094 1.00 0.00 16 PRO A C 4
ATOM 3028 O O . PRO A 1 16 ? -7.019 -7.420 26.342 1.00 0.00 16 PRO A O 4
ATOM 3039 N N . PHE A 1 17 ? -6.344 -9.001 24.962 1.00 0.00 17 PHE A N 4
ATOM 3040 C CA . PHE A 1 17 ? -5.913 -8.003 23.937 1.00 0.00 17 PHE A CA 4
ATOM 3041 C C . PHE A 1 17 ? -7.114 -7.523 23.112 1.00 0.00 17 PHE A C 4
ATOM 3042 O O . PHE A 1 17 ? -8.051 -8.261 22.871 1.00 0.00 17 PHE A O 4
ATOM 3059 N N . VAL A 1 18 ? -7.080 -6.289 22.681 1.00 0.00 18 VAL A N 4
ATOM 3060 C CA . VAL A 1 18 ? -8.206 -5.736 21.866 1.00 0.00 18 VAL A CA 4
ATOM 3061 C C . VAL A 1 18 ? -7.750 -5.541 20.413 1.00 0.00 18 VAL A C 4
ATOM 3062 O O . VAL A 1 18 ? -6.587 -5.305 20.148 1.00 0.00 18 VAL A O 4
ATOM 3075 N N . ARG A 1 19 ? -8.660 -5.638 19.474 1.00 0.00 19 ARG A N 4
ATOM 3076 C CA . ARG A 1 19 ? -8.282 -5.460 18.038 1.00 0.00 19 ARG A CA 4
ATOM 3077 C C . ARG A 1 19 ? -7.854 -4.006 17.773 1.00 0.00 19 ARG A C 4
ATOM 3078 O O . ARG A 1 19 ? -8.649 -3.094 17.904 1.00 0.00 19 ARG A O 4
ATOM 3099 N N . PRO A 1 20 ? -6.601 -3.841 17.411 1.00 0.00 20 PRO A N 4
ATOM 3100 C CA . PRO A 1 20 ? -6.058 -2.487 17.127 1.00 0.00 20 PRO A CA 4
ATOM 3101 C C . PRO A 1 20 ? -6.536 -1.984 15.755 1.00 0.00 20 PRO A C 4
ATOM 3102 O O . PRO A 1 20 ? -7.353 -2.609 15.103 1.00 0.00 20 PRO A O 4
ATOM 3113 N N . LEU A 1 21 ? -6.024 -0.862 15.317 1.00 0.00 21 LEU A N 4
ATOM 3114 C CA . LEU A 1 21 ? -6.436 -0.312 13.987 1.00 0.00 21 LEU A CA 4
ATOM 3115 C C . LEU A 1 21 ? -5.781 -1.115 12.850 1.00 0.00 21 LEU A C 4
ATOM 3116 O O . LEU A 1 21 ? -4.786 -1.786 13.060 1.00 0.00 21 LEU A O 4
ATOM 3132 N N . PRO A 1 22 ? -6.365 -1.021 11.678 1.00 0.00 22 PRO A N 4
ATOM 3133 C CA . PRO A 1 22 ? -5.831 -1.749 10.497 1.00 0.00 22 PRO A CA 4
ATOM 3134 C C . PRO A 1 22 ? -4.525 -1.106 10.011 1.00 0.00 22 PRO A C 4
ATOM 3135 O O . PRO A 1 22 ? -4.486 0.062 9.673 1.00 0.00 22 PRO A O 4
ATOM 3146 N N . GLY A 1 23 ? -3.455 -1.864 9.976 1.00 0.00 23 GLY A N 4
ATOM 3147 C CA . GLY A 1 23 ? -2.148 -1.307 9.516 1.00 0.00 23 GLY A CA 4
ATOM 3148 C C . GLY A 1 23 ? -1.517 -2.253 8.491 1.00 0.00 23 GLY A C 4
ATOM 3149 O O . GLY A 1 23 ? -0.889 -3.233 8.846 1.00 0.00 23 GLY A O 4
ATOM 3153 N N . GLY A 1 24 ? -1.681 -1.968 7.223 1.00 0.00 24 GLY A N 4
ATOM 3154 C CA . GLY A 1 24 ? -1.091 -2.849 6.171 1.00 0.00 24 GLY A CA 4
ATOM 3155 C C . GLY A 1 24 ? -2.107 -3.927 5.774 1.00 0.00 24 GLY A C 4
ATOM 3156 O O . GLY A 1 24 ? -2.147 -4.985 6.371 1.00 0.00 24 GLY A O 4
ATOM 3160 N N . PRO A 1 25 ? -2.900 -3.620 4.773 1.00 0.00 25 PRO A N 4
ATOM 3161 C CA . PRO A 1 25 ? -3.930 -4.579 4.291 1.00 0.00 25 PRO A CA 4
ATOM 3162 C C . PRO A 1 25 ? -3.277 -5.741 3.529 1.00 0.00 25 PRO A C 4
ATOM 3163 O O . PRO A 1 25 ? -2.276 -5.570 2.856 1.00 0.00 25 PRO A O 4
ATOM 3174 N N . ILE A 1 26 ? -3.838 -6.920 3.634 1.00 0.00 26 ILE A N 4
ATOM 3175 C CA . ILE A 1 26 ? -3.261 -8.101 2.924 1.00 0.00 26 ILE A CA 4
ATOM 3176 C C . ILE A 1 26 ? -4.250 -8.616 1.867 1.00 0.00 26 ILE A C 4
ATOM 3177 O O . ILE A 1 26 ? -5.439 -8.370 1.945 1.00 0.00 26 ILE A O 4
ATOM 3193 N N . GLY A 1 27 ? -3.764 -9.333 0.883 1.00 0.00 27 GLY A N 4
ATOM 3194 C CA . GLY A 1 27 ? -4.666 -9.871 -0.179 1.00 0.00 27 GLY A CA 4
ATOM 3195 C C . GLY A 1 27 ? -4.716 -8.900 -1.368 1.00 0.00 27 GLY A C 4
ATOM 3196 O O . GLY A 1 27 ? -4.823 -7.702 -1.183 1.00 0.00 27 GLY A O 4
ATOM 3200 N N . PRO A 1 28 ? -4.635 -9.456 -2.557 1.00 0.00 28 PRO A N 4
ATOM 3201 C CA . PRO A 1 28 ? -4.670 -8.632 -3.796 1.00 0.00 28 PRO A CA 4
ATOM 3202 C C . PRO A 1 28 ? -6.108 -8.167 -4.098 1.00 0.00 28 PRO A C 4
ATOM 3203 O O . PRO A 1 28 ? -6.955 -8.145 -3.226 1.00 0.00 28 PRO A O 4
ATOM 3214 N N . TYR A 1 29 ? -6.382 -7.794 -5.330 1.00 0.00 29 TYR A N 4
ATOM 3215 C CA . TYR A 1 29 ? -7.759 -7.333 -5.697 1.00 0.00 29 TYR A CA 4
ATOM 3216 C C . TYR A 1 29 ? -8.743 -8.513 -5.656 1.00 0.00 29 TYR A C 4
ATOM 3217 O O . TYR A 1 29 ? -9.093 -9.083 -6.674 1.00 0.00 29 TYR A O 4
ATOM 3235 N N . ASN A 1 30 ? -9.186 -8.883 -4.480 1.00 0.00 30 ASN A N 4
ATOM 3236 C CA . ASN A 1 30 ? -10.148 -10.022 -4.350 1.00 0.00 30 ASN A CA 4
ATOM 3237 C C . ASN A 1 30 ? -10.897 -9.944 -3.008 1.00 0.00 30 ASN A C 4
ATOM 3238 O O . ASN A 1 30 ? -11.084 -10.939 -2.333 1.00 0.00 30 ASN A O 4
ATOM 3249 N N . GLY A 1 31 ? -11.328 -8.768 -2.621 1.00 0.00 31 GLY A N 4
ATOM 3250 C CA . GLY A 1 31 ? -12.065 -8.621 -1.330 1.00 0.00 31 GLY A CA 4
ATOM 3251 C C . GLY A 1 31 ? -12.868 -7.316 -1.335 1.00 0.00 31 GLY A C 4
ATOM 3252 O O . GLY A 1 31 ? -12.909 -6.601 -0.349 1.00 0.00 31 GLY A O 4
ATOM 3256 N N . CYS A 1 32 ? -13.511 -7.003 -2.436 1.00 0.00 32 CYS A N 4
ATOM 3257 C CA . CYS A 1 32 ? -14.317 -5.746 -2.520 1.00 0.00 32 CYS A CA 4
ATOM 3258 C C . CYS A 1 32 ? -15.074 -5.693 -3.855 1.00 0.00 32 CYS A C 4
ATOM 3259 O O . CYS A 1 32 ? -14.525 -5.264 -4.853 1.00 0.00 32 CYS A O 4
ATOM 3266 N N . PRO A 1 33 ? -16.314 -6.125 -3.837 1.00 0.00 33 PRO A N 4
ATOM 3267 C CA . PRO A 1 33 ? -17.142 -6.107 -5.073 1.00 0.00 33 PRO A CA 4
ATOM 3268 C C . PRO A 1 33 ? -17.439 -4.660 -5.504 1.00 0.00 33 PRO A C 4
ATOM 3269 O O . PRO A 1 33 ? -17.462 -3.753 -4.693 1.00 0.00 33 PRO A O 4
ATOM 3280 N N . VAL A 1 34 ? -17.659 -4.442 -6.777 1.00 0.00 34 VAL A N 4
ATOM 3281 C CA . VAL A 1 34 ? -17.948 -3.057 -7.269 1.00 0.00 34 VAL A CA 4
ATOM 3282 C C . VAL A 1 34 ? -19.391 -2.648 -6.927 1.00 0.00 34 VAL A C 4
ATOM 3283 O O . VAL A 1 34 ? -19.668 -1.490 -6.673 1.00 0.00 34 VAL A O 4
ATOM 3296 N N . SER A 1 35 ? -20.307 -3.589 -6.920 1.00 0.00 35 SER A N 4
ATOM 3297 C CA . SER A 1 35 ? -21.732 -3.262 -6.599 1.00 0.00 35 SER A CA 4
ATOM 3298 C C . SER A 1 35 ? -21.916 -2.971 -5.099 1.00 0.00 35 SER A C 4
ATOM 3299 O O . SER A 1 35 ? -22.937 -2.449 -4.694 1.00 0.00 35 SER A O 4
ATOM 3307 N N . CYS A 1 36 ? -20.941 -3.305 -4.279 1.00 0.00 36 CYS A N 4
ATOM 3308 C CA . CYS A 1 36 ? -21.047 -3.054 -2.801 1.00 0.00 36 CYS A CA 4
ATOM 3309 C C . CYS A 1 36 ? -22.219 -3.832 -2.182 1.00 0.00 36 CYS A C 4
ATOM 3310 O O . CYS A 1 36 ? -22.739 -3.459 -1.145 1.00 0.00 36 CYS A O 4
ATOM 3317 N N . ARG A 1 37 ? -22.629 -4.915 -2.796 1.00 0.00 37 ARG A N 4
ATOM 3318 C CA . ARG A 1 37 ? -23.754 -5.718 -2.229 1.00 0.00 37 ARG A CA 4
ATOM 3319 C C . ARG A 1 37 ? -23.216 -7.032 -1.649 1.00 0.00 37 ARG A C 4
ATOM 3320 O O . ARG A 1 37 ? -22.344 -7.661 -2.220 1.00 0.00 37 ARG A O 4
ATOM 3341 N N . GLY A 1 38 ? -23.732 -7.447 -0.519 1.00 0.00 38 GLY A N 4
ATOM 3342 C CA . GLY A 1 38 ? -23.261 -8.721 0.109 1.00 0.00 38 GLY A CA 4
ATOM 3343 C C . GLY A 1 38 ? -22.053 -8.456 1.021 1.00 0.00 38 GLY A C 4
ATOM 3344 O O . GLY A 1 38 ? -21.276 -9.353 1.297 1.00 0.00 38 GLY A O 4
ATOM 3348 N N . ILE A 1 39 ? -21.888 -7.244 1.501 1.00 0.00 39 ILE A N 4
ATOM 3349 C CA . ILE A 1 39 ? -20.734 -6.940 2.401 1.00 0.00 39 ILE A CA 4
ATOM 3350 C C . ILE A 1 39 ? -21.200 -6.103 3.596 1.00 0.00 39 ILE A C 4
ATOM 3351 O O . ILE A 1 39 ? -22.247 -5.483 3.566 1.00 0.00 39 ILE A O 4
ATOM 3367 N N . SER A 1 40 ? -20.428 -6.090 4.648 1.00 0.00 40 SER A N 4
ATOM 3368 C CA . SER A 1 40 ? -20.811 -5.306 5.858 1.00 0.00 40 SER A CA 4
ATOM 3369 C C . SER A 1 40 ? -20.442 -3.832 5.677 1.00 0.00 40 SER A C 4
ATOM 3370 O O . SER A 1 40 ? -19.663 -3.479 4.811 1.00 0.00 40 SER A O 4
ATOM 3378 N N . PHE A 1 41 ? -20.985 -2.972 6.503 1.00 0.00 41 PHE A N 4
ATOM 3379 C CA . PHE A 1 41 ? -20.651 -1.520 6.399 1.00 0.00 41 PHE A CA 4
ATOM 3380 C C . PHE A 1 41 ? -19.141 -1.337 6.563 1.00 0.00 41 PHE A C 4
ATOM 3381 O O . PHE A 1 41 ? -18.502 -0.666 5.778 1.00 0.00 41 PHE A O 4
ATOM 3398 N N . SER A 1 42 ? -18.569 -1.946 7.574 1.00 0.00 42 SER A N 4
ATOM 3399 C CA . SER A 1 42 ? -17.092 -1.829 7.793 1.00 0.00 42 SER A CA 4
ATOM 3400 C C . SER A 1 42 ? -16.333 -2.388 6.586 1.00 0.00 42 SER A C 4
ATOM 3401 O O . SER A 1 42 ? -15.321 -1.849 6.179 1.00 0.00 42 SER A O 4
ATOM 3409 N N . GLN A 1 43 ? -16.821 -3.455 6.000 1.00 0.00 43 GLN A N 4
ATOM 3410 C CA . GLN A 1 43 ? -16.131 -4.035 4.808 1.00 0.00 43 GLN A CA 4
ATOM 3411 C C . GLN A 1 43 ? -16.209 -3.046 3.642 1.00 0.00 43 GLN A C 4
ATOM 3412 O O . GLN A 1 43 ? -15.234 -2.803 2.956 1.00 0.00 43 GLN A O 4
ATOM 3426 N N . ALA A 1 44 ? -17.365 -2.464 3.430 1.00 0.00 44 ALA A N 4
ATOM 3427 C CA . ALA A 1 44 ? -17.521 -1.473 2.321 1.00 0.00 44 ALA A CA 4
ATOM 3428 C C . ALA A 1 44 ? -16.783 -0.175 2.673 1.00 0.00 44 ALA A C 4
ATOM 3429 O O . ALA A 1 44 ? -16.212 0.474 1.816 1.00 0.00 44 ALA A O 4
ATOM 3436 N N . ARG A 1 45 ? -16.783 0.198 3.931 1.00 0.00 45 ARG A N 4
ATOM 3437 C CA . ARG A 1 45 ? -16.076 1.443 4.354 1.00 0.00 45 ARG A CA 4
ATOM 3438 C C . ARG A 1 45 ? -14.558 1.245 4.246 1.00 0.00 45 ARG A C 4
ATOM 3439 O O . ARG A 1 45 ? -13.830 2.145 3.872 1.00 0.00 45 ARG A O 4
ATOM 3460 N N . SER A 1 46 ? -14.084 0.066 4.571 1.00 0.00 46 SER A N 4
ATOM 3461 C CA . SER A 1 46 ? -12.618 -0.212 4.493 1.00 0.00 46 SER A CA 4
ATOM 3462 C C . SER A 1 46 ? -12.126 -0.132 3.038 1.00 0.00 46 SER A C 4
ATOM 3463 O O . SER A 1 46 ? -11.056 0.378 2.770 1.00 0.00 46 SER A O 4
ATOM 3471 N N . CYS A 1 47 ? -12.895 -0.642 2.104 1.00 0.00 47 CYS A N 4
ATOM 3472 C CA . CYS A 1 47 ? -12.464 -0.608 0.670 1.00 0.00 47 CYS A CA 4
ATOM 3473 C C . CYS A 1 47 ? -12.529 0.811 0.095 1.00 0.00 47 CYS A C 4
ATOM 3474 O O . CYS A 1 47 ? -11.733 1.172 -0.748 1.00 0.00 47 CYS A O 4
ATOM 3481 N N . CYS A 1 48 ? -13.469 1.615 0.528 1.00 0.00 48 CYS A N 4
ATOM 3482 C CA . CYS A 1 48 ? -13.567 3.008 -0.016 1.00 0.00 48 CYS A CA 4
ATOM 3483 C C . CYS A 1 48 ? -12.254 3.763 0.214 1.00 0.00 48 CYS A C 4
ATOM 3484 O O . CYS A 1 48 ? -11.759 4.445 -0.661 1.00 0.00 48 CYS A O 4
ATOM 3491 N N . SER A 1 49 ? -11.687 3.646 1.386 1.00 0.00 49 SER A N 4
ATOM 3492 C CA . SER A 1 49 ? -10.406 4.360 1.670 1.00 0.00 49 SER A CA 4
ATOM 3493 C C . SER A 1 49 ? -9.207 3.596 1.089 1.00 0.00 49 SER A C 4
ATOM 3494 O O . SER A 1 49 ? -8.172 4.174 0.825 1.00 0.00 49 SER A O 4
ATOM 3502 N N . ARG A 1 50 ? -9.333 2.307 0.898 1.00 0.00 50 ARG A N 4
ATOM 3503 C CA . ARG A 1 50 ? -8.189 1.516 0.346 1.00 0.00 50 ARG A CA 4
ATOM 3504 C C . ARG A 1 50 ? -8.194 1.507 -1.189 1.00 0.00 50 ARG A C 4
ATOM 3505 O O . ARG A 1 50 ? -7.149 1.438 -1.811 1.00 0.00 50 ARG A O 4
ATOM 3526 N N . LEU A 1 51 ? -9.351 1.551 -1.810 1.00 0.00 51 LEU A N 4
ATOM 3527 C CA . LEU A 1 51 ? -9.399 1.517 -3.309 1.00 0.00 51 LEU A CA 4
ATOM 3528 C C . LEU A 1 51 ? -10.412 2.518 -3.893 1.00 0.00 51 LEU A C 4
ATOM 3529 O O . LEU A 1 51 ? -10.595 2.576 -5.095 1.00 0.00 51 LEU A O 4
ATOM 3545 N N . GLY A 1 52 ? -11.075 3.300 -3.074 1.00 0.00 52 GLY A N 4
ATOM 3546 C CA . GLY A 1 52 ? -12.071 4.275 -3.615 1.00 0.00 52 GLY A CA 4
ATOM 3547 C C . GLY A 1 52 ? -13.343 3.536 -4.067 1.00 0.00 52 GLY A C 4
ATOM 3548 O O . GLY A 1 52 ? -14.091 4.029 -4.890 1.00 0.00 52 GLY A O 4
ATOM 3552 N N . ARG A 1 53 ? -13.592 2.357 -3.539 1.00 0.00 53 ARG A N 4
ATOM 3553 C CA . ARG A 1 53 ? -14.810 1.590 -3.943 1.00 0.00 53 ARG A CA 4
ATOM 3554 C C . ARG A 1 53 ? -15.818 1.525 -2.794 1.00 0.00 53 ARG A C 4
ATOM 3555 O O . ARG A 1 53 ? -15.451 1.439 -1.639 1.00 0.00 53 ARG A O 4
ATOM 3576 N N . CYS A 1 54 ? -17.088 1.577 -3.116 1.00 0.00 54 CYS A N 4
ATOM 3577 C CA . CYS A 1 54 ? -18.165 1.530 -2.073 1.00 0.00 54 CYS A CA 4
ATOM 3578 C C . CYS A 1 54 ? -18.023 2.738 -1.148 1.00 0.00 54 CYS A C 4
ATOM 3579 O O . CYS A 1 54 ? -17.960 2.619 0.062 1.00 0.00 54 CYS A O 4
ATOM 3586 N N . CYS A 1 55 ? -17.950 3.904 -1.731 1.00 0.00 55 CYS A N 4
ATOM 3587 C CA . CYS A 1 55 ? -17.781 5.149 -0.933 1.00 0.00 55 CYS A CA 4
ATOM 3588 C C . CYS A 1 55 ? -19.124 5.854 -0.680 1.00 0.00 55 CYS A C 4
ATOM 3589 O O . CYS A 1 55 ? -19.210 6.735 0.156 1.00 0.00 55 CYS A O 4
ATOM 3596 N N . HIS A 1 56 ? -20.168 5.490 -1.388 1.00 0.00 56 HIS A N 4
ATOM 3597 C CA . HIS A 1 56 ? -21.484 6.159 -1.175 1.00 0.00 56 HIS A CA 4
ATOM 3598 C C . HIS A 1 56 ? -22.581 5.130 -0.860 1.00 0.00 56 HIS A C 4
ATOM 3599 O O . HIS A 1 56 ? -23.689 5.223 -1.353 1.00 0.00 56 HIS A O 4
ATOM 3613 N N . VAL A 1 57 ? -22.284 4.159 -0.030 1.00 0.00 57 VAL A N 4
ATOM 3614 C CA . VAL A 1 57 ? -23.312 3.136 0.328 1.00 0.00 57 VAL A CA 4
ATOM 3615 C C . VAL A 1 57 ? -23.804 3.377 1.760 1.00 0.00 57 VAL A C 4
ATOM 3616 O O . VAL A 1 57 ? -23.041 3.306 2.708 1.00 0.00 57 VAL A O 4
ATOM 3629 N N . GLY A 1 58 ? -25.071 3.672 1.916 1.00 0.00 58 GLY A N 4
ATOM 3630 C CA . GLY A 1 58 ? -25.630 3.929 3.278 1.00 0.00 58 GLY A CA 4
ATOM 3631 C C . GLY A 1 58 ? -25.299 5.361 3.709 1.00 0.00 58 GLY A C 4
ATOM 3632 O O . GLY A 1 58 ? -24.201 5.646 4.151 1.00 0.00 58 GLY A O 4
ATOM 3636 N N . LYS A 1 59 ? -26.239 6.263 3.584 1.00 0.00 59 LYS A N 4
ATOM 3637 C CA . LYS A 1 59 ? -25.984 7.681 3.986 1.00 0.00 59 LYS A CA 4
ATOM 3638 C C . LYS A 1 59 ? -26.328 7.881 5.468 1.00 0.00 59 LYS A C 4
ATOM 3639 O O . LYS A 1 59 ? -27.485 7.903 5.848 1.00 0.00 59 LYS A O 4
ATOM 3658 N N . GLY A 1 60 ? -25.330 8.023 6.307 1.00 0.00 60 GLY A N 4
ATOM 3659 C CA . GLY A 1 60 ? -25.589 8.217 7.764 1.00 0.00 60 GLY A CA 4
ATOM 3660 C C . GLY A 1 60 ? -25.640 6.854 8.462 1.00 0.00 60 GLY A C 4
ATOM 3661 O O . GLY A 1 60 ? -26.148 5.889 7.919 1.00 0.00 60 GLY A O 4
ATOM 3665 N N . TYR A 1 61 ? -25.117 6.767 9.660 1.00 0.00 61 TYR A N 4
ATOM 3666 C CA . TYR A 1 61 ? -25.132 5.467 10.398 1.00 0.00 61 TYR A CA 4
ATOM 3667 C C . TYR A 1 61 ? -26.550 5.141 10.884 1.00 0.00 61 TYR A C 4
ATOM 3668 O O . TYR A 1 61 ? -27.401 6.007 10.979 1.00 0.00 61 TYR A O 4
ATOM 3686 N N . SER A 1 62 ? -26.803 3.895 11.190 1.00 0.00 62 SER A N 4
ATOM 3687 C CA . SER A 1 62 ? -28.158 3.493 11.671 1.00 0.00 62 SER A CA 4
ATOM 3688 C C . SER A 1 62 ? -28.178 3.378 13.198 1.00 0.00 62 SER A C 4
ATOM 3689 O O . SER A 1 62 ? -27.180 3.591 13.864 1.00 0.00 62 SER A O 4
ATOM 3697 N N . GLY A 1 63 ? -29.311 3.039 13.751 1.00 0.00 63 GLY A N 4
ATOM 3698 C CA . GLY A 1 63 ? -29.421 2.901 15.232 1.00 0.00 63 GLY A CA 4
ATOM 3699 C C . GLY A 1 63 ? -30.669 2.087 15.579 1.00 0.00 63 GLY A C 4
ATOM 3700 O O . GLY A 1 63 ? -30.602 0.872 15.490 1.00 0.00 63 GLY A O 4
ATOM 3705 N N . GLN A 1 1 ? -47.723 -9.735 -41.890 1.00 0.00 1 GLN A N 5
ATOM 3706 C CA . GLN A 1 1 ? -46.428 -9.089 -42.268 1.00 0.00 1 GLN A CA 5
ATOM 3707 C C . GLN A 1 1 ? -45.248 -9.957 -41.816 1.00 0.00 1 GLN A C 5
ATOM 3708 O O . GLN A 1 1 ? -45.423 -10.982 -41.185 1.00 0.00 1 GLN A O 5
ATOM 3724 N N . VAL A 1 2 ? -44.049 -9.544 -42.135 1.00 0.00 2 VAL A N 5
ATOM 3725 C CA . VAL A 1 2 ? -42.843 -10.335 -41.727 1.00 0.00 2 VAL A CA 5
ATOM 3726 C C . VAL A 1 2 ? -42.525 -10.094 -40.245 1.00 0.00 2 VAL A C 5
ATOM 3727 O O . VAL A 1 2 ? -42.808 -9.040 -39.704 1.00 0.00 2 VAL A O 5
ATOM 3740 N N . TYR A 1 3 ? -41.943 -11.066 -39.587 1.00 0.00 3 TYR A N 5
ATOM 3741 C CA . TYR A 1 3 ? -41.605 -10.905 -38.138 1.00 0.00 3 TYR A CA 5
ATOM 3742 C C . TYR A 1 3 ? -40.543 -11.931 -37.716 1.00 0.00 3 TYR A C 5
ATOM 3743 O O . TYR A 1 3 ? -40.220 -12.846 -38.452 1.00 0.00 3 TYR A O 5
ATOM 3761 N N . LYS A 1 4 ? -40.002 -11.784 -36.534 1.00 0.00 4 LYS A N 5
ATOM 3762 C CA . LYS A 1 4 ? -38.966 -12.747 -36.053 1.00 0.00 4 LYS A CA 5
ATOM 3763 C C . LYS A 1 4 ? -39.562 -13.682 -34.992 1.00 0.00 4 LYS A C 5
ATOM 3764 O O . LYS A 1 4 ? -40.209 -13.242 -34.060 1.00 0.00 4 LYS A O 5
ATOM 3783 N N . GLY A 1 5 ? -39.345 -14.967 -35.127 1.00 0.00 5 GLY A N 5
ATOM 3784 C CA . GLY A 1 5 ? -39.895 -15.932 -34.129 1.00 0.00 5 GLY A CA 5
ATOM 3785 C C . GLY A 1 5 ? -39.401 -17.347 -34.445 1.00 0.00 5 GLY A C 5
ATOM 3786 O O . GLY A 1 5 ? -38.224 -17.569 -34.660 1.00 0.00 5 GLY A O 5
ATOM 3790 N N . GLY A 1 6 ? -40.294 -18.306 -34.476 1.00 0.00 6 GLY A N 5
ATOM 3791 C CA . GLY A 1 6 ? -39.888 -19.709 -34.777 1.00 0.00 6 GLY A CA 5
ATOM 3792 C C . GLY A 1 6 ? -40.149 -20.007 -36.255 1.00 0.00 6 GLY A C 5
ATOM 3793 O O . GLY A 1 6 ? -41.281 -20.177 -36.671 1.00 0.00 6 GLY A O 5
ATOM 3797 N N . TYR A 1 7 ? -39.112 -20.067 -37.054 1.00 0.00 7 TYR A N 5
ATOM 3798 C CA . TYR A 1 7 ? -39.299 -20.350 -38.509 1.00 0.00 7 TYR A CA 5
ATOM 3799 C C . TYR A 1 7 ? -39.493 -21.855 -38.738 1.00 0.00 7 TYR A C 5
ATOM 3800 O O . TYR A 1 7 ? -38.539 -22.605 -38.830 1.00 0.00 7 TYR A O 5
ATOM 3818 N N . ALA A 1 8 ? -40.732 -22.292 -38.829 1.00 0.00 8 ALA A N 5
ATOM 3819 C CA . ALA A 1 8 ? -41.034 -23.746 -39.054 1.00 0.00 8 ALA A CA 5
ATOM 3820 C C . ALA A 1 8 ? -40.387 -24.616 -37.960 1.00 0.00 8 ALA A C 5
ATOM 3821 O O . ALA A 1 8 ? -40.988 -24.868 -36.932 1.00 0.00 8 ALA A O 5
ATOM 3828 N N . ARG A 1 9 ? -39.172 -25.071 -38.162 1.00 0.00 9 ARG A N 5
ATOM 3829 C CA . ARG A 1 9 ? -38.503 -25.915 -37.128 1.00 0.00 9 ARG A CA 5
ATOM 3830 C C . ARG A 1 9 ? -37.601 -25.046 -36.239 1.00 0.00 9 ARG A C 5
ATOM 3831 O O . ARG A 1 9 ? -36.711 -24.375 -36.733 1.00 0.00 9 ARG A O 5
ATOM 3852 N N . PRO A 1 10 ? -37.857 -25.087 -34.952 1.00 0.00 10 PRO A N 5
ATOM 3853 C CA . PRO A 1 10 ? -37.052 -24.292 -33.988 1.00 0.00 10 PRO A CA 5
ATOM 3854 C C . PRO A 1 10 ? -35.649 -24.896 -33.829 1.00 0.00 10 PRO A C 5
ATOM 3855 O O . PRO A 1 10 ? -35.499 -26.075 -33.564 1.00 0.00 10 PRO A O 5
ATOM 3866 N N . ILE A 1 11 ? -34.625 -24.095 -33.991 1.00 0.00 11 ILE A N 5
ATOM 3867 C CA . ILE A 1 11 ? -33.231 -24.614 -33.855 1.00 0.00 11 ILE A CA 5
ATOM 3868 C C . ILE A 1 11 ? -32.379 -23.650 -33.010 1.00 0.00 11 ILE A C 5
ATOM 3869 O O . ILE A 1 11 ? -32.202 -22.502 -33.370 1.00 0.00 11 ILE A O 5
ATOM 3885 N N . PRO A 1 12 ? -31.877 -24.157 -31.907 1.00 0.00 12 PRO A N 5
ATOM 3886 C CA . PRO A 1 12 ? -31.035 -23.334 -31.002 1.00 0.00 12 PRO A CA 5
ATOM 3887 C C . PRO A 1 12 ? -29.642 -23.120 -31.613 1.00 0.00 12 PRO A C 5
ATOM 3888 O O . PRO A 1 12 ? -28.733 -23.904 -31.404 1.00 0.00 12 PRO A O 5
ATOM 3899 N N . ARG A 1 13 ? -29.473 -22.065 -32.370 1.00 0.00 13 ARG A N 5
ATOM 3900 C CA . ARG A 1 13 ? -28.144 -21.789 -33.002 1.00 0.00 13 ARG A CA 5
ATOM 3901 C C . ARG A 1 13 ? -27.108 -21.413 -31.932 1.00 0.00 13 ARG A C 5
ATOM 3902 O O . ARG A 1 13 ? -27.395 -20.633 -31.043 1.00 0.00 13 ARG A O 5
ATOM 3923 N N . PRO A 1 14 ? -25.933 -21.985 -32.058 1.00 0.00 14 PRO A N 5
ATOM 3924 C CA . PRO A 1 14 ? -24.835 -21.710 -31.092 1.00 0.00 14 PRO A CA 5
ATOM 3925 C C . PRO A 1 14 ? -24.250 -20.301 -31.311 1.00 0.00 14 PRO A C 5
ATOM 3926 O O . PRO A 1 14 ? -23.932 -19.932 -32.426 1.00 0.00 14 PRO A O 5
ATOM 3937 N N . PRO A 1 15 ? -24.127 -19.562 -30.231 1.00 0.00 15 PRO A N 5
ATOM 3938 C CA . PRO A 1 15 ? -23.571 -18.185 -30.306 1.00 0.00 15 PRO A CA 5
ATOM 3939 C C . PRO A 1 15 ? -22.045 -18.223 -30.497 1.00 0.00 15 PRO A C 5
ATOM 3940 O O . PRO A 1 15 ? -21.373 -19.063 -29.926 1.00 0.00 15 PRO A O 5
ATOM 3951 N N . PRO A 1 16 ? -21.547 -17.306 -31.296 1.00 0.00 16 PRO A N 5
ATOM 3952 C CA . PRO A 1 16 ? -20.085 -17.234 -31.559 1.00 0.00 16 PRO A CA 5
ATOM 3953 C C . PRO A 1 16 ? -19.346 -16.671 -30.334 1.00 0.00 16 PRO A C 5
ATOM 3954 O O . PRO A 1 16 ? -19.047 -15.492 -30.261 1.00 0.00 16 PRO A O 5
ATOM 3965 N N . PHE A 1 17 ? -19.054 -17.508 -29.369 1.00 0.00 17 PHE A N 5
ATOM 3966 C CA . PHE A 1 17 ? -18.342 -17.033 -28.145 1.00 0.00 17 PHE A CA 5
ATOM 3967 C C . PHE A 1 17 ? -16.837 -16.918 -28.406 1.00 0.00 17 PHE A C 5
ATOM 3968 O O . PHE A 1 17 ? -16.287 -17.584 -29.264 1.00 0.00 17 PHE A O 5
ATOM 3985 N N . VAL A 1 18 ? -16.172 -16.075 -27.662 1.00 0.00 18 VAL A N 5
ATOM 3986 C CA . VAL A 1 18 ? -14.698 -15.900 -27.844 1.00 0.00 18 VAL A CA 5
ATOM 3987 C C . VAL A 1 18 ? -13.939 -16.981 -27.064 1.00 0.00 18 VAL A C 5
ATOM 3988 O O . VAL A 1 18 ? -14.396 -17.458 -26.042 1.00 0.00 18 VAL A O 5
ATOM 4001 N N . ARG A 1 19 ? -12.780 -17.362 -27.539 1.00 0.00 19 ARG A N 5
ATOM 4002 C CA . ARG A 1 19 ? -11.979 -18.408 -26.828 1.00 0.00 19 ARG A CA 5
ATOM 4003 C C . ARG A 1 19 ? -11.420 -17.840 -25.514 1.00 0.00 19 ARG A C 5
ATOM 4004 O O . ARG A 1 19 ? -10.857 -16.762 -25.501 1.00 0.00 19 ARG A O 5
ATOM 4025 N N . PRO A 1 20 ? -11.598 -18.587 -24.446 1.00 0.00 20 PRO A N 5
ATOM 4026 C CA . PRO A 1 20 ? -11.110 -18.147 -23.114 1.00 0.00 20 PRO A CA 5
ATOM 4027 C C . PRO A 1 20 ? -9.580 -18.222 -23.039 1.00 0.00 20 PRO A C 5
ATOM 4028 O O . PRO A 1 20 ? -8.979 -19.245 -23.317 1.00 0.00 20 PRO A O 5
ATOM 4039 N N . LEU A 1 21 ? -8.954 -17.140 -22.662 1.00 0.00 21 LEU A N 5
ATOM 4040 C CA . LEU A 1 21 ? -7.461 -17.119 -22.558 1.00 0.00 21 LEU A CA 5
ATOM 4041 C C . LEU A 1 21 ? -7.018 -17.499 -21.135 1.00 0.00 21 LEU A C 5
ATOM 4042 O O . LEU A 1 21 ? -7.527 -16.962 -20.167 1.00 0.00 21 LEU A O 5
ATOM 4058 N N . PRO A 1 22 ? -6.077 -18.413 -21.056 1.00 0.00 22 PRO A N 5
ATOM 4059 C CA . PRO A 1 22 ? -5.561 -18.865 -19.737 1.00 0.00 22 PRO A CA 5
ATOM 4060 C C . PRO A 1 22 ? -4.693 -17.770 -19.096 1.00 0.00 22 PRO A C 5
ATOM 4061 O O . PRO A 1 22 ? -3.570 -17.536 -19.505 1.00 0.00 22 PRO A O 5
ATOM 4072 N N . GLY A 1 23 ? -5.212 -17.097 -18.098 1.00 0.00 23 GLY A N 5
ATOM 4073 C CA . GLY A 1 23 ? -4.431 -16.013 -17.427 1.00 0.00 23 GLY A CA 5
ATOM 4074 C C . GLY A 1 23 ? -4.579 -16.127 -15.905 1.00 0.00 23 GLY A C 5
ATOM 4075 O O . GLY A 1 23 ? -3.601 -16.128 -15.180 1.00 0.00 23 GLY A O 5
ATOM 4079 N N . GLY A 1 24 ? -5.793 -16.220 -15.417 1.00 0.00 24 GLY A N 5
ATOM 4080 C CA . GLY A 1 24 ? -6.009 -16.330 -13.942 1.00 0.00 24 GLY A CA 5
ATOM 4081 C C . GLY A 1 24 ? -6.222 -14.934 -13.342 1.00 0.00 24 GLY A C 5
ATOM 4082 O O . GLY A 1 24 ? -5.867 -13.939 -13.947 1.00 0.00 24 GLY A O 5
ATOM 4086 N N . PRO A 1 25 ? -6.801 -14.907 -12.164 1.00 0.00 25 PRO A N 5
ATOM 4087 C CA . PRO A 1 25 ? -7.070 -13.618 -11.471 1.00 0.00 25 PRO A CA 5
ATOM 4088 C C . PRO A 1 25 ? -5.767 -12.997 -10.946 1.00 0.00 25 PRO A C 5
ATOM 4089 O O . PRO A 1 25 ? -4.853 -13.696 -10.545 1.00 0.00 25 PRO A O 5
ATOM 4100 N N . ILE A 1 26 ? -5.677 -11.690 -10.953 1.00 0.00 26 ILE A N 5
ATOM 4101 C CA . ILE A 1 26 ? -4.444 -11.011 -10.466 1.00 0.00 26 ILE A CA 5
ATOM 4102 C C . ILE A 1 26 ? -4.795 -9.665 -9.808 1.00 0.00 26 ILE A C 5
ATOM 4103 O O . ILE A 1 26 ? -5.856 -9.111 -10.032 1.00 0.00 26 ILE A O 5
ATOM 4119 N N . GLY A 1 27 ? -3.907 -9.136 -9.001 1.00 0.00 27 GLY A N 5
ATOM 4120 C CA . GLY A 1 27 ? -4.182 -7.828 -8.331 1.00 0.00 27 GLY A CA 5
ATOM 4121 C C . GLY A 1 27 ? -4.868 -8.060 -6.979 1.00 0.00 27 GLY A C 5
ATOM 4122 O O . GLY A 1 27 ? -5.341 -9.146 -6.699 1.00 0.00 27 GLY A O 5
ATOM 4126 N N . PRO A 1 28 ? -4.901 -7.018 -6.181 1.00 0.00 28 PRO A N 5
ATOM 4127 C CA . PRO A 1 28 ? -5.538 -7.094 -4.836 1.00 0.00 28 PRO A CA 5
ATOM 4128 C C . PRO A 1 28 ? -7.077 -7.100 -4.931 1.00 0.00 28 PRO A C 5
ATOM 4129 O O . PRO A 1 28 ? -7.759 -7.176 -3.926 1.00 0.00 28 PRO A O 5
ATOM 4140 N N . TYR A 1 29 ? -7.629 -7.013 -6.121 1.00 0.00 29 TYR A N 5
ATOM 4141 C CA . TYR A 1 29 ? -9.118 -7.006 -6.266 1.00 0.00 29 TYR A CA 5
ATOM 4142 C C . TYR A 1 29 ? -9.701 -8.392 -5.951 1.00 0.00 29 TYR A C 5
ATOM 4143 O O . TYR A 1 29 ? -10.014 -9.164 -6.840 1.00 0.00 29 TYR A O 5
ATOM 4161 N N . ASN A 1 30 ? -9.850 -8.706 -4.691 1.00 0.00 30 ASN A N 5
ATOM 4162 C CA . ASN A 1 30 ? -10.415 -10.033 -4.301 1.00 0.00 30 ASN A CA 5
ATOM 4163 C C . ASN A 1 30 ? -11.222 -9.911 -2.999 1.00 0.00 30 ASN A C 5
ATOM 4164 O O . ASN A 1 30 ? -11.080 -10.708 -2.091 1.00 0.00 30 ASN A O 5
ATOM 4175 N N . GLY A 1 31 ? -12.074 -8.917 -2.906 1.00 0.00 31 GLY A N 5
ATOM 4176 C CA . GLY A 1 31 ? -12.894 -8.740 -1.672 1.00 0.00 31 GLY A CA 5
ATOM 4177 C C . GLY A 1 31 ? -13.517 -7.339 -1.650 1.00 0.00 31 GLY A C 5
ATOM 4178 O O . GLY A 1 31 ? -13.420 -6.628 -0.666 1.00 0.00 31 GLY A O 5
ATOM 4182 N N . CYS A 1 32 ? -14.163 -6.942 -2.726 1.00 0.00 32 CYS A N 5
ATOM 4183 C CA . CYS A 1 32 ? -14.807 -5.588 -2.786 1.00 0.00 32 CYS A CA 5
ATOM 4184 C C . CYS A 1 32 ? -15.464 -5.379 -4.161 1.00 0.00 32 CYS A C 5
ATOM 4185 O O . CYS A 1 32 ? -14.895 -4.742 -5.030 1.00 0.00 32 CYS A O 5
ATOM 4192 N N . PRO A 1 33 ? -16.647 -5.926 -4.314 1.00 0.00 33 PRO A N 5
ATOM 4193 C CA . PRO A 1 33 ? -17.392 -5.797 -5.599 1.00 0.00 33 PRO A CA 5
ATOM 4194 C C . PRO A 1 33 ? -17.827 -4.343 -5.845 1.00 0.00 33 PRO A C 5
ATOM 4195 O O . PRO A 1 33 ? -17.894 -3.539 -4.932 1.00 0.00 33 PRO A O 5
ATOM 4206 N N . VAL A 1 34 ? -18.121 -4.004 -7.077 1.00 0.00 34 VAL A N 5
ATOM 4207 C CA . VAL A 1 34 ? -18.552 -2.603 -7.399 1.00 0.00 34 VAL A CA 5
ATOM 4208 C C . VAL A 1 34 ? -19.974 -2.338 -6.880 1.00 0.00 34 VAL A C 5
ATOM 4209 O O . VAL A 1 34 ? -20.322 -1.218 -6.557 1.00 0.00 34 VAL A O 5
ATOM 4222 N N . SER A 1 35 ? -20.798 -3.357 -6.806 1.00 0.00 35 SER A N 5
ATOM 4223 C CA . SER A 1 35 ? -22.201 -3.166 -6.318 1.00 0.00 35 SER A CA 5
ATOM 4224 C C . SER A 1 35 ? -22.249 -2.953 -4.795 1.00 0.00 35 SER A C 5
ATOM 4225 O O . SER A 1 35 ? -23.298 -2.670 -4.247 1.00 0.00 35 SER A O 5
ATOM 4233 N N . CYS A 1 36 ? -21.133 -3.091 -4.106 1.00 0.00 36 CYS A N 5
ATOM 4234 C CA . CYS A 1 36 ? -21.121 -2.904 -2.616 1.00 0.00 36 CYS A CA 5
ATOM 4235 C C . CYS A 1 36 ? -22.102 -3.877 -1.941 1.00 0.00 36 CYS A C 5
ATOM 4236 O O . CYS A 1 36 ? -22.635 -3.603 -0.880 1.00 0.00 36 CYS A O 5
ATOM 4243 N N . ARG A 1 37 ? -22.334 -5.018 -2.549 1.00 0.00 37 ARG A N 5
ATOM 4244 C CA . ARG A 1 37 ? -23.269 -6.018 -1.954 1.00 0.00 37 ARG A CA 5
ATOM 4245 C C . ARG A 1 37 ? -22.485 -7.231 -1.436 1.00 0.00 37 ARG A C 5
ATOM 4246 O O . ARG A 1 37 ? -21.399 -7.526 -1.902 1.00 0.00 37 ARG A O 5
ATOM 4267 N N . GLY A 1 38 ? -23.034 -7.936 -0.476 1.00 0.00 38 GLY A N 5
ATOM 4268 C CA . GLY A 1 38 ? -22.334 -9.134 0.080 1.00 0.00 38 GLY A CA 5
ATOM 4269 C C . GLY A 1 38 ? -21.219 -8.708 1.049 1.00 0.00 38 GLY A C 5
ATOM 4270 O O . GLY A 1 38 ? -20.338 -9.487 1.361 1.00 0.00 38 GLY A O 5
ATOM 4274 N N . ILE A 1 39 ? -21.251 -7.487 1.534 1.00 0.00 39 ILE A N 5
ATOM 4275 C CA . ILE A 1 39 ? -20.194 -7.025 2.485 1.00 0.00 39 ILE A CA 5
ATOM 4276 C C . ILE A 1 39 ? -20.831 -6.245 3.641 1.00 0.00 39 ILE A C 5
ATOM 4277 O O . ILE A 1 39 ? -21.955 -5.787 3.550 1.00 0.00 39 ILE A O 5
ATOM 4293 N N . SER A 1 40 ? -20.116 -6.084 4.722 1.00 0.00 40 SER A N 5
ATOM 4294 C CA . SER A 1 40 ? -20.673 -5.326 5.879 1.00 0.00 40 SER A CA 5
ATOM 4295 C C . SER A 1 40 ? -20.374 -3.836 5.721 1.00 0.00 40 SER A C 5
ATOM 4296 O O . SER A 1 40 ? -19.592 -3.434 4.878 1.00 0.00 40 SER A O 5
ATOM 4304 N N . PHE A 1 41 ? -20.983 -3.017 6.538 1.00 0.00 41 PHE A N 5
ATOM 4305 C CA . PHE A 1 41 ? -20.732 -1.545 6.457 1.00 0.00 41 PHE A CA 5
ATOM 4306 C C . PHE A 1 41 ? -19.243 -1.268 6.686 1.00 0.00 41 PHE A C 5
ATOM 4307 O O . PHE A 1 41 ? -18.631 -0.499 5.971 1.00 0.00 41 PHE A O 5
ATOM 4324 N N . SER A 1 42 ? -18.658 -1.904 7.672 1.00 0.00 42 SER A N 5
ATOM 4325 C CA . SER A 1 42 ? -17.203 -1.697 7.947 1.00 0.00 42 SER A CA 5
ATOM 4326 C C . SER A 1 42 ? -16.366 -2.226 6.777 1.00 0.00 42 SER A C 5
ATOM 4327 O O . SER A 1 42 ? -15.391 -1.615 6.381 1.00 0.00 42 SER A O 5
ATOM 4335 N N . GLN A 1 43 ? -16.748 -3.347 6.209 1.00 0.00 43 GLN A N 5
ATOM 4336 C CA . GLN A 1 43 ? -15.977 -3.897 5.052 1.00 0.00 43 GLN A CA 5
ATOM 4337 C C . GLN A 1 43 ? -16.099 -2.951 3.854 1.00 0.00 43 GLN A C 5
ATOM 4338 O O . GLN A 1 43 ? -15.131 -2.673 3.172 1.00 0.00 43 GLN A O 5
ATOM 4352 N N . ALA A 1 44 ? -17.282 -2.438 3.610 1.00 0.00 44 ALA A N 5
ATOM 4353 C CA . ALA A 1 44 ? -17.471 -1.489 2.471 1.00 0.00 44 ALA A CA 5
ATOM 4354 C C . ALA A 1 44 ? -16.743 -0.176 2.778 1.00 0.00 44 ALA A C 5
ATOM 4355 O O . ALA A 1 44 ? -16.129 0.420 1.912 1.00 0.00 44 ALA A O 5
ATOM 4362 N N . ARG A 1 45 ? -16.794 0.261 4.015 1.00 0.00 45 ARG A N 5
ATOM 4363 C CA . ARG A 1 45 ? -16.090 1.520 4.404 1.00 0.00 45 ARG A CA 5
ATOM 4364 C C . ARG A 1 45 ? -14.575 1.330 4.248 1.00 0.00 45 ARG A C 5
ATOM 4365 O O . ARG A 1 45 ? -13.871 2.213 3.796 1.00 0.00 45 ARG A O 5
ATOM 4386 N N . SER A 1 46 ? -14.081 0.171 4.619 1.00 0.00 46 SER A N 5
ATOM 4387 C CA . SER A 1 46 ? -12.617 -0.111 4.505 1.00 0.00 46 SER A CA 5
ATOM 4388 C C . SER A 1 46 ? -12.160 -0.049 3.039 1.00 0.00 46 SER A C 5
ATOM 4389 O O . SER A 1 46 ? -11.127 0.514 2.734 1.00 0.00 46 SER A O 5
ATOM 4397 N N . CYS A 1 47 ? -12.915 -0.628 2.133 1.00 0.00 47 CYS A N 5
ATOM 4398 C CA . CYS A 1 47 ? -12.509 -0.607 0.690 1.00 0.00 47 CYS A CA 5
ATOM 4399 C C . CYS A 1 47 ? -12.565 0.814 0.115 1.00 0.00 47 CYS A C 5
ATOM 4400 O O . CYS A 1 47 ? -11.799 1.154 -0.766 1.00 0.00 47 CYS A O 5
ATOM 4407 N N . CYS A 1 48 ? -13.456 1.648 0.593 1.00 0.00 48 CYS A N 5
ATOM 4408 C CA . CYS A 1 48 ? -13.525 3.044 0.052 1.00 0.00 48 CYS A CA 5
ATOM 4409 C C . CYS A 1 48 ? -12.187 3.755 0.275 1.00 0.00 48 CYS A C 5
ATOM 4410 O O . CYS A 1 48 ? -11.692 4.451 -0.589 1.00 0.00 48 CYS A O 5
ATOM 4417 N N . SER A 1 49 ? -11.596 3.579 1.429 1.00 0.00 49 SER A N 5
ATOM 4418 C CA . SER A 1 49 ? -10.287 4.238 1.710 1.00 0.00 49 SER A CA 5
ATOM 4419 C C . SER A 1 49 ? -9.122 3.395 1.171 1.00 0.00 49 SER A C 5
ATOM 4420 O O . SER A 1 49 ? -8.046 3.903 0.925 1.00 0.00 49 SER A O 5
ATOM 4428 N N . ARG A 1 50 ? -9.324 2.114 0.993 1.00 0.00 50 ARG A N 5
ATOM 4429 C CA . ARG A 1 50 ? -8.222 1.243 0.480 1.00 0.00 50 ARG A CA 5
ATOM 4430 C C . ARG A 1 50 ? -8.165 1.261 -1.055 1.00 0.00 50 ARG A C 5
ATOM 4431 O O . ARG A 1 50 ? -7.103 1.152 -1.637 1.00 0.00 50 ARG A O 5
ATOM 4452 N N . LEU A 1 51 ? -9.295 1.377 -1.717 1.00 0.00 51 LEU A N 5
ATOM 4453 C CA . LEU A 1 51 ? -9.287 1.376 -3.215 1.00 0.00 51 LEU A CA 5
ATOM 4454 C C . LEU A 1 51 ? -10.282 2.395 -3.803 1.00 0.00 51 LEU A C 5
ATOM 4455 O O . LEU A 1 51 ? -10.517 2.407 -4.997 1.00 0.00 51 LEU A O 5
ATOM 4471 N N . GLY A 1 52 ? -10.867 3.245 -2.992 1.00 0.00 52 GLY A N 5
ATOM 4472 C CA . GLY A 1 52 ? -11.840 4.247 -3.530 1.00 0.00 52 GLY A CA 5
ATOM 4473 C C . GLY A 1 52 ? -13.119 3.540 -4.014 1.00 0.00 52 GLY A C 5
ATOM 4474 O O . GLY A 1 52 ? -13.825 4.048 -4.864 1.00 0.00 52 GLY A O 5
ATOM 4478 N N . ARG A 1 53 ? -13.423 2.376 -3.482 1.00 0.00 53 ARG A N 5
ATOM 4479 C CA . ARG A 1 53 ? -14.655 1.647 -3.920 1.00 0.00 53 ARG A CA 5
ATOM 4480 C C . ARG A 1 53 ? -15.666 1.555 -2.774 1.00 0.00 53 ARG A C 5
ATOM 4481 O O . ARG A 1 53 ? -15.303 1.426 -1.622 1.00 0.00 53 ARG A O 5
ATOM 4502 N N . CYS A 1 54 ? -16.934 1.635 -3.097 1.00 0.00 54 CYS A N 5
ATOM 4503 C CA . CYS A 1 54 ? -18.013 1.569 -2.056 1.00 0.00 54 CYS A CA 5
ATOM 4504 C C . CYS A 1 54 ? -17.861 2.744 -1.093 1.00 0.00 54 CYS A C 5
ATOM 4505 O O . CYS A 1 54 ? -17.868 2.592 0.114 1.00 0.00 54 CYS A O 5
ATOM 4512 N N . CYS A 1 55 ? -17.716 3.920 -1.638 1.00 0.00 55 CYS A N 5
ATOM 4513 C CA . CYS A 1 55 ? -17.550 5.135 -0.797 1.00 0.00 55 CYS A CA 5
ATOM 4514 C C . CYS A 1 55 ? -18.915 5.754 -0.451 1.00 0.00 55 CYS A C 5
ATOM 4515 O O . CYS A 1 55 ? -19.057 6.420 0.557 1.00 0.00 55 CYS A O 5
ATOM 4522 N N . HIS A 1 56 ? -19.922 5.525 -1.263 1.00 0.00 56 HIS A N 5
ATOM 4523 C CA . HIS A 1 56 ? -21.273 6.086 -0.963 1.00 0.00 56 HIS A CA 5
ATOM 4524 C C . HIS A 1 56 ? -22.208 4.967 -0.478 1.00 0.00 56 HIS A C 5
ATOM 4525 O O . HIS A 1 56 ? -23.380 4.936 -0.805 1.00 0.00 56 HIS A O 5
ATOM 4539 N N . VAL A 1 57 ? -21.690 4.053 0.305 1.00 0.00 57 VAL A N 5
ATOM 4540 C CA . VAL A 1 57 ? -22.533 2.931 0.825 1.00 0.00 57 VAL A CA 5
ATOM 4541 C C . VAL A 1 57 ? -23.649 3.489 1.719 1.00 0.00 57 VAL A C 5
ATOM 4542 O O . VAL A 1 57 ? -23.397 4.206 2.670 1.00 0.00 57 VAL A O 5
ATOM 4555 N N . GLY A 1 58 ? -24.881 3.172 1.410 1.00 0.00 58 GLY A N 5
ATOM 4556 C CA . GLY A 1 58 ? -26.020 3.687 2.227 1.00 0.00 58 GLY A CA 5
ATOM 4557 C C . GLY A 1 58 ? -26.496 5.026 1.652 1.00 0.00 58 GLY A C 5
ATOM 4558 O O . GLY A 1 58 ? -25.808 5.654 0.868 1.00 0.00 58 GLY A O 5
ATOM 4562 N N . LYS A 1 59 ? -27.669 5.468 2.032 1.00 0.00 59 LYS A N 5
ATOM 4563 C CA . LYS A 1 59 ? -28.191 6.766 1.503 1.00 0.00 59 LYS A CA 5
ATOM 4564 C C . LYS A 1 59 ? -27.669 7.936 2.347 1.00 0.00 59 LYS A C 5
ATOM 4565 O O . LYS A 1 59 ? -28.382 8.495 3.162 1.00 0.00 59 LYS A O 5
ATOM 4584 N N . GLY A 1 60 ? -26.428 8.310 2.154 1.00 0.00 60 GLY A N 5
ATOM 4585 C CA . GLY A 1 60 ? -25.848 9.443 2.935 1.00 0.00 60 GLY A CA 5
ATOM 4586 C C . GLY A 1 60 ? -25.373 8.942 4.302 1.00 0.00 60 GLY A C 5
ATOM 4587 O O . GLY A 1 60 ? -26.013 8.118 4.929 1.00 0.00 60 GLY A O 5
ATOM 4591 N N . TYR A 1 61 ? -24.254 9.438 4.772 1.00 0.00 61 TYR A N 5
ATOM 4592 C CA . TYR A 1 61 ? -23.736 8.998 6.102 1.00 0.00 61 TYR A CA 5
ATOM 4593 C C . TYR A 1 61 ? -24.590 9.595 7.225 1.00 0.00 61 TYR A C 5
ATOM 4594 O O . TYR A 1 61 ? -25.205 10.634 7.065 1.00 0.00 61 TYR A O 5
ATOM 4612 N N . SER A 1 62 ? -24.631 8.944 8.359 1.00 0.00 62 SER A N 5
ATOM 4613 C CA . SER A 1 62 ? -25.443 9.463 9.499 1.00 0.00 62 SER A CA 5
ATOM 4614 C C . SER A 1 62 ? -24.885 8.967 10.836 1.00 0.00 62 SER A C 5
ATOM 4615 O O . SER A 1 62 ? -23.887 8.270 10.892 1.00 0.00 62 SER A O 5
ATOM 4623 N N . GLY A 1 63 ? -25.532 9.326 11.912 1.00 0.00 63 GLY A N 5
ATOM 4624 C CA . GLY A 1 63 ? -25.065 8.890 13.261 1.00 0.00 63 GLY A CA 5
ATOM 4625 C C . GLY A 1 63 ? -26.083 9.321 14.320 1.00 0.00 63 GLY A C 5
ATOM 4626 O O . GLY A 1 63 ? -27.126 8.693 14.400 1.00 0.00 63 GLY A O 5
ATOM 4631 N N . GLN A 1 1 ? 6.525 -25.643 -20.216 1.00 0.00 1 GLN A N 6
ATOM 4632 C CA . GLN A 1 1 ? 7.445 -25.802 -21.387 1.00 0.00 1 GLN A CA 6
ATOM 4633 C C . GLN A 1 1 ? 6.959 -24.965 -22.575 1.00 0.00 1 GLN A C 6
ATOM 4634 O O . GLN A 1 1 ? 5.869 -24.425 -22.564 1.00 0.00 1 GLN A O 6
ATOM 4650 N N . VAL A 1 2 ? 7.764 -24.869 -23.601 1.00 0.00 2 VAL A N 6
ATOM 4651 C CA . VAL A 1 2 ? 7.364 -24.083 -24.805 1.00 0.00 2 VAL A CA 6
ATOM 4652 C C . VAL A 1 2 ? 7.798 -24.823 -26.080 1.00 0.00 2 VAL A C 6
ATOM 4653 O O . VAL A 1 2 ? 8.941 -25.215 -26.220 1.00 0.00 2 VAL A O 6
ATOM 4666 N N . TYR A 1 3 ? 6.877 -25.026 -26.999 1.00 0.00 3 TYR A N 6
ATOM 4667 C CA . TYR A 1 3 ? 7.193 -25.753 -28.278 1.00 0.00 3 TYR A CA 6
ATOM 4668 C C . TYR A 1 3 ? 7.688 -27.180 -27.993 1.00 0.00 3 TYR A C 6
ATOM 4669 O O . TYR A 1 3 ? 7.874 -27.574 -26.856 1.00 0.00 3 TYR A O 6
ATOM 4687 N N . LYS A 1 4 ? 7.898 -27.956 -29.025 1.00 0.00 4 LYS A N 6
ATOM 4688 C CA . LYS A 1 4 ? 8.381 -29.358 -28.831 1.00 0.00 4 LYS A CA 6
ATOM 4689 C C . LYS A 1 4 ? 9.837 -29.478 -29.299 1.00 0.00 4 LYS A C 6
ATOM 4690 O O . LYS A 1 4 ? 10.109 -29.758 -30.453 1.00 0.00 4 LYS A O 6
ATOM 4709 N N . GLY A 1 5 ? 10.774 -29.263 -28.410 1.00 0.00 5 GLY A N 6
ATOM 4710 C CA . GLY A 1 5 ? 12.214 -29.357 -28.794 1.00 0.00 5 GLY A CA 6
ATOM 4711 C C . GLY A 1 5 ? 13.093 -29.182 -27.552 1.00 0.00 5 GLY A C 6
ATOM 4712 O O . GLY A 1 5 ? 12.677 -28.607 -26.563 1.00 0.00 5 GLY A O 6
ATOM 4716 N N . GLY A 1 6 ? 14.307 -29.675 -27.600 1.00 0.00 6 GLY A N 6
ATOM 4717 C CA . GLY A 1 6 ? 15.225 -29.547 -26.428 1.00 0.00 6 GLY A CA 6
ATOM 4718 C C . GLY A 1 6 ? 14.704 -30.403 -25.268 1.00 0.00 6 GLY A C 6
ATOM 4719 O O . GLY A 1 6 ? 14.745 -29.997 -24.122 1.00 0.00 6 GLY A O 6
ATOM 4723 N N . TYR A 1 7 ? 14.212 -31.582 -25.559 1.00 0.00 7 TYR A N 6
ATOM 4724 C CA . TYR A 1 7 ? 13.683 -32.465 -24.479 1.00 0.00 7 TYR A CA 6
ATOM 4725 C C . TYR A 1 7 ? 14.708 -33.548 -24.122 1.00 0.00 7 TYR A C 6
ATOM 4726 O O . TYR A 1 7 ? 15.164 -34.287 -24.975 1.00 0.00 7 TYR A O 6
ATOM 4744 N N . ALA A 1 8 ? 15.067 -33.645 -22.867 1.00 0.00 8 ALA A N 6
ATOM 4745 C CA . ALA A 1 8 ? 16.058 -34.676 -22.441 1.00 0.00 8 ALA A CA 6
ATOM 4746 C C . ALA A 1 8 ? 15.629 -35.301 -21.106 1.00 0.00 8 ALA A C 6
ATOM 4747 O O . ALA A 1 8 ? 16.239 -35.069 -20.079 1.00 0.00 8 ALA A O 6
ATOM 4754 N N . ARG A 1 9 ? 14.582 -36.098 -21.124 1.00 0.00 9 ARG A N 6
ATOM 4755 C CA . ARG A 1 9 ? 14.086 -36.761 -19.873 1.00 0.00 9 ARG A CA 6
ATOM 4756 C C . ARG A 1 9 ? 13.946 -35.740 -18.726 1.00 0.00 9 ARG A C 6
ATOM 4757 O O . ARG A 1 9 ? 14.646 -35.821 -17.732 1.00 0.00 9 ARG A O 6
ATOM 4778 N N . PRO A 1 10 ? 13.039 -34.805 -18.904 1.00 0.00 10 PRO A N 6
ATOM 4779 C CA . PRO A 1 10 ? 12.805 -33.763 -17.876 1.00 0.00 10 PRO A CA 6
ATOM 4780 C C . PRO A 1 10 ? 11.874 -34.288 -16.771 1.00 0.00 10 PRO A C 6
ATOM 4781 O O . PRO A 1 10 ? 10.749 -34.675 -17.031 1.00 0.00 10 PRO A O 6
ATOM 4792 N N . ILE A 1 11 ? 12.335 -34.301 -15.542 1.00 0.00 11 ILE A N 6
ATOM 4793 C CA . ILE A 1 11 ? 11.481 -34.796 -14.420 1.00 0.00 11 ILE A CA 6
ATOM 4794 C C . ILE A 1 11 ? 11.433 -33.746 -13.293 1.00 0.00 11 ILE A C 6
ATOM 4795 O O . ILE A 1 11 ? 12.126 -33.870 -12.298 1.00 0.00 11 ILE A O 6
ATOM 4811 N N . PRO A 1 12 ? 10.615 -32.738 -13.492 1.00 0.00 12 PRO A N 6
ATOM 4812 C CA . PRO A 1 12 ? 10.477 -31.655 -12.486 1.00 0.00 12 PRO A CA 6
ATOM 4813 C C . PRO A 1 12 ? 9.587 -32.107 -11.320 1.00 0.00 12 PRO A C 6
ATOM 4814 O O . PRO A 1 12 ? 9.314 -33.280 -11.147 1.00 0.00 12 PRO A O 6
ATOM 4825 N N . ARG A 1 13 ? 9.135 -31.175 -10.524 1.00 0.00 13 ARG A N 6
ATOM 4826 C CA . ARG A 1 13 ? 8.261 -31.523 -9.365 1.00 0.00 13 ARG A CA 6
ATOM 4827 C C . ARG A 1 13 ? 6.845 -31.867 -9.848 1.00 0.00 13 ARG A C 6
ATOM 4828 O O . ARG A 1 13 ? 6.413 -31.403 -10.888 1.00 0.00 13 ARG A O 6
ATOM 4849 N N . PRO A 1 14 ? 6.168 -32.673 -9.067 1.00 0.00 14 PRO A N 6
ATOM 4850 C CA . PRO A 1 14 ? 4.783 -33.090 -9.408 1.00 0.00 14 PRO A CA 6
ATOM 4851 C C . PRO A 1 14 ? 3.794 -31.937 -9.167 1.00 0.00 14 PRO A C 6
ATOM 4852 O O . PRO A 1 14 ? 3.926 -31.202 -8.207 1.00 0.00 14 PRO A O 6
ATOM 4863 N N . PRO A 1 15 ? 2.830 -31.818 -10.055 1.00 0.00 15 PRO A N 6
ATOM 4864 C CA . PRO A 1 15 ? 1.811 -30.743 -9.938 1.00 0.00 15 PRO A CA 6
ATOM 4865 C C . PRO A 1 15 ? 0.802 -31.063 -8.821 1.00 0.00 15 PRO A C 6
ATOM 4866 O O . PRO A 1 15 ? 0.352 -32.188 -8.699 1.00 0.00 15 PRO A O 6
ATOM 4877 N N . PRO A 1 16 ? 0.477 -30.056 -8.042 1.00 0.00 16 PRO A N 6
ATOM 4878 C CA . PRO A 1 16 ? -0.488 -30.234 -6.931 1.00 0.00 16 PRO A CA 6
ATOM 4879 C C . PRO A 1 16 ? -1.923 -30.300 -7.469 1.00 0.00 16 PRO A C 6
ATOM 4880 O O . PRO A 1 16 ? -2.249 -29.700 -8.477 1.00 0.00 16 PRO A O 6
ATOM 4891 N N . PHE A 1 17 ? -2.777 -31.020 -6.797 1.00 0.00 17 PHE A N 6
ATOM 4892 C CA . PHE A 1 17 ? -4.196 -31.129 -7.252 1.00 0.00 17 PHE A CA 6
ATOM 4893 C C . PHE A 1 17 ? -4.970 -29.863 -6.874 1.00 0.00 17 PHE A C 6
ATOM 4894 O O . PHE A 1 17 ? -4.707 -29.247 -5.856 1.00 0.00 17 PHE A O 6
ATOM 4911 N N . VAL A 1 18 ? -5.925 -29.480 -7.693 1.00 0.00 18 VAL A N 6
ATOM 4912 C CA . VAL A 1 18 ? -6.749 -28.255 -7.420 1.00 0.00 18 VAL A CA 6
ATOM 4913 C C . VAL A 1 18 ? -5.858 -26.997 -7.356 1.00 0.00 18 VAL A C 6
ATOM 4914 O O . VAL A 1 18 ? -4.647 -27.078 -7.263 1.00 0.00 18 VAL A O 6
ATOM 4927 N N . ARG A 1 19 ? -6.457 -25.833 -7.416 1.00 0.00 19 ARG A N 6
ATOM 4928 C CA . ARG A 1 19 ? -5.662 -24.570 -7.362 1.00 0.00 19 ARG A CA 6
ATOM 4929 C C . ARG A 1 19 ? -5.903 -23.856 -6.023 1.00 0.00 19 ARG A C 6
ATOM 4930 O O . ARG A 1 19 ? -6.810 -23.053 -5.903 1.00 0.00 19 ARG A O 6
ATOM 4951 N N . PRO A 1 20 ? -5.076 -24.176 -5.052 1.00 0.00 20 PRO A N 6
ATOM 4952 C CA . PRO A 1 20 ? -5.202 -23.558 -3.706 1.00 0.00 20 PRO A CA 6
ATOM 4953 C C . PRO A 1 20 ? -4.738 -22.096 -3.737 1.00 0.00 20 PRO A C 6
ATOM 4954 O O . PRO A 1 20 ? -4.297 -21.594 -4.755 1.00 0.00 20 PRO A O 6
ATOM 4965 N N . LEU A 1 21 ? -4.834 -21.416 -2.623 1.00 0.00 21 LEU A N 6
ATOM 4966 C CA . LEU A 1 21 ? -4.403 -19.984 -2.570 1.00 0.00 21 LEU A CA 6
ATOM 4967 C C . LEU A 1 21 ? -3.330 -19.795 -1.486 1.00 0.00 21 LEU A C 6
ATOM 4968 O O . LEU A 1 21 ? -3.644 -19.736 -0.311 1.00 0.00 21 LEU A O 6
ATOM 4984 N N . PRO A 1 22 ? -2.091 -19.714 -1.918 1.00 0.00 22 PRO A N 6
ATOM 4985 C CA . PRO A 1 22 ? -0.960 -19.540 -0.970 1.00 0.00 22 PRO A CA 6
ATOM 4986 C C . PRO A 1 22 ? -0.929 -18.111 -0.405 1.00 0.00 22 PRO A C 6
ATOM 4987 O O . PRO A 1 22 ? -0.650 -17.160 -1.113 1.00 0.00 22 PRO A O 6
ATOM 4998 N N . GLY A 1 23 ? -1.210 -17.960 0.866 1.00 0.00 23 GLY A N 6
ATOM 4999 C CA . GLY A 1 23 ? -1.196 -16.602 1.491 1.00 0.00 23 GLY A CA 6
ATOM 5000 C C . GLY A 1 23 ? -2.407 -15.793 1.020 1.00 0.00 23 GLY A C 6
ATOM 5001 O O . GLY A 1 23 ? -2.274 -14.664 0.586 1.00 0.00 23 GLY A O 6
ATOM 5005 N N . GLY A 1 24 ? -3.587 -16.359 1.102 1.00 0.00 24 GLY A N 6
ATOM 5006 C CA . GLY A 1 24 ? -4.807 -15.620 0.660 1.00 0.00 24 GLY A CA 6
ATOM 5007 C C . GLY A 1 24 ? -4.953 -15.715 -0.863 1.00 0.00 24 GLY A C 6
ATOM 5008 O O . GLY A 1 24 ? -4.082 -16.232 -1.540 1.00 0.00 24 GLY A O 6
ATOM 5012 N N . PRO A 1 25 ? -6.057 -15.205 -1.354 1.00 0.00 25 PRO A N 6
ATOM 5013 C CA . PRO A 1 25 ? -6.325 -15.224 -2.816 1.00 0.00 25 PRO A CA 6
ATOM 5014 C C . PRO A 1 25 ? -5.387 -14.255 -3.549 1.00 0.00 25 PRO A C 6
ATOM 5015 O O . PRO A 1 25 ? -5.267 -13.099 -3.184 1.00 0.00 25 PRO A O 6
ATOM 5026 N N . ILE A 1 26 ? -4.724 -14.722 -4.580 1.00 0.00 26 ILE A N 6
ATOM 5027 C CA . ILE A 1 26 ? -3.793 -13.834 -5.346 1.00 0.00 26 ILE A CA 6
ATOM 5028 C C . ILE A 1 26 ? -4.552 -12.611 -5.873 1.00 0.00 26 ILE A C 6
ATOM 5029 O O . ILE A 1 26 ? -5.694 -12.708 -6.284 1.00 0.00 26 ILE A O 6
ATOM 5045 N N . GLY A 1 27 ? -3.927 -11.464 -5.854 1.00 0.00 27 GLY A N 6
ATOM 5046 C CA . GLY A 1 27 ? -4.603 -10.226 -6.340 1.00 0.00 27 GLY A CA 6
ATOM 5047 C C . GLY A 1 27 ? -5.312 -9.539 -5.164 1.00 0.00 27 GLY A C 6
ATOM 5048 O O . GLY A 1 27 ? -6.005 -10.184 -4.400 1.00 0.00 27 GLY A O 6
ATOM 5052 N N . PRO A 1 28 ? -5.109 -8.245 -5.054 1.00 0.00 28 PRO A N 6
ATOM 5053 C CA . PRO A 1 28 ? -5.735 -7.463 -3.953 1.00 0.00 28 PRO A CA 6
ATOM 5054 C C . PRO A 1 28 ? -7.249 -7.302 -4.173 1.00 0.00 28 PRO A C 6
ATOM 5055 O O . PRO A 1 28 ? -8.002 -7.143 -3.229 1.00 0.00 28 PRO A O 6
ATOM 5066 N N . TYR A 1 29 ? -7.698 -7.334 -5.404 1.00 0.00 29 TYR A N 6
ATOM 5067 C CA . TYR A 1 29 ? -9.160 -7.177 -5.680 1.00 0.00 29 TYR A CA 6
ATOM 5068 C C . TYR A 1 29 ? -9.895 -8.506 -5.441 1.00 0.00 29 TYR A C 6
ATOM 5069 O O . TYR A 1 29 ? -10.423 -9.109 -6.356 1.00 0.00 29 TYR A O 6
ATOM 5087 N N . ASN A 1 30 ? -9.930 -8.964 -4.215 1.00 0.00 30 ASN A N 6
ATOM 5088 C CA . ASN A 1 30 ? -10.626 -10.251 -3.914 1.00 0.00 30 ASN A CA 6
ATOM 5089 C C . ASN A 1 30 ? -11.537 -10.104 -2.688 1.00 0.00 30 ASN A C 6
ATOM 5090 O O . ASN A 1 30 ? -11.627 -10.992 -1.859 1.00 0.00 30 ASN A O 6
ATOM 5101 N N . GLY A 1 31 ? -12.221 -8.992 -2.569 1.00 0.00 31 GLY A N 6
ATOM 5102 C CA . GLY A 1 31 ? -13.128 -8.793 -1.401 1.00 0.00 31 GLY A CA 6
ATOM 5103 C C . GLY A 1 31 ? -13.732 -7.383 -1.420 1.00 0.00 31 GLY A C 6
ATOM 5104 O O . GLY A 1 31 ? -13.786 -6.717 -0.403 1.00 0.00 31 GLY A O 6
ATOM 5108 N N . CYS A 1 32 ? -14.196 -6.925 -2.561 1.00 0.00 32 CYS A N 6
ATOM 5109 C CA . CYS A 1 32 ? -14.804 -5.559 -2.636 1.00 0.00 32 CYS A CA 6
ATOM 5110 C C . CYS A 1 32 ? -15.438 -5.328 -4.017 1.00 0.00 32 CYS A C 6
ATOM 5111 O O . CYS A 1 32 ? -14.862 -4.665 -4.861 1.00 0.00 32 CYS A O 6
ATOM 5118 N N . PRO A 1 33 ? -16.611 -5.883 -4.198 1.00 0.00 33 PRO A N 6
ATOM 5119 C CA . PRO A 1 33 ? -17.340 -5.731 -5.487 1.00 0.00 33 PRO A CA 6
ATOM 5120 C C . PRO A 1 33 ? -17.810 -4.279 -5.674 1.00 0.00 33 PRO A C 6
ATOM 5121 O O . PRO A 1 33 ? -18.161 -3.605 -4.724 1.00 0.00 33 PRO A O 6
ATOM 5132 N N . VAL A 1 34 ? -17.817 -3.798 -6.896 1.00 0.00 34 VAL A N 6
ATOM 5133 C CA . VAL A 1 34 ? -18.262 -2.388 -7.160 1.00 0.00 34 VAL A CA 6
ATOM 5134 C C . VAL A 1 34 ? -19.732 -2.198 -6.750 1.00 0.00 34 VAL A C 6
ATOM 5135 O O . VAL A 1 34 ? -20.134 -1.122 -6.347 1.00 0.00 34 VAL A O 6
ATOM 5148 N N . SER A 1 35 ? -20.533 -3.237 -6.848 1.00 0.00 35 SER A N 6
ATOM 5149 C CA . SER A 1 35 ? -21.979 -3.125 -6.464 1.00 0.00 35 SER A CA 6
ATOM 5150 C C . SER A 1 35 ? -22.141 -2.930 -4.946 1.00 0.00 35 SER A C 6
ATOM 5151 O O . SER A 1 35 ? -23.224 -2.637 -4.473 1.00 0.00 35 SER A O 6
ATOM 5159 N N . CYS A 1 36 ? -21.079 -3.091 -4.181 1.00 0.00 36 CYS A N 6
ATOM 5160 C CA . CYS A 1 36 ? -21.161 -2.919 -2.693 1.00 0.00 36 CYS A CA 6
ATOM 5161 C C . CYS A 1 36 ? -22.173 -3.898 -2.081 1.00 0.00 36 CYS A C 6
ATOM 5162 O O . CYS A 1 36 ? -22.748 -3.640 -1.039 1.00 0.00 36 CYS A O 6
ATOM 5169 N N . ARG A 1 37 ? -22.382 -5.026 -2.715 1.00 0.00 37 ARG A N 6
ATOM 5170 C CA . ARG A 1 37 ? -23.342 -6.031 -2.173 1.00 0.00 37 ARG A CA 6
ATOM 5171 C C . ARG A 1 37 ? -22.580 -7.246 -1.631 1.00 0.00 37 ARG A C 6
ATOM 5172 O O . ARG A 1 37 ? -21.508 -7.579 -2.102 1.00 0.00 37 ARG A O 6
ATOM 5193 N N . GLY A 1 38 ? -23.130 -7.908 -0.644 1.00 0.00 38 GLY A N 6
ATOM 5194 C CA . GLY A 1 38 ? -22.453 -9.108 -0.062 1.00 0.00 38 GLY A CA 6
ATOM 5195 C C . GLY A 1 38 ? -21.276 -8.685 0.833 1.00 0.00 38 GLY A C 6
ATOM 5196 O O . GLY A 1 38 ? -20.358 -9.452 1.053 1.00 0.00 38 GLY A O 6
ATOM 5200 N N . ILE A 1 39 ? -21.295 -7.483 1.360 1.00 0.00 39 ILE A N 6
ATOM 5201 C CA . ILE A 1 39 ? -20.177 -7.031 2.243 1.00 0.00 39 ILE A CA 6
ATOM 5202 C C . ILE A 1 39 ? -20.733 -6.357 3.500 1.00 0.00 39 ILE A C 6
ATOM 5203 O O . ILE A 1 39 ? -21.850 -5.873 3.519 1.00 0.00 39 ILE A O 6
ATOM 5219 N N . SER A 1 40 ? -19.953 -6.320 4.545 1.00 0.00 40 SER A N 6
ATOM 5220 C CA . SER A 1 40 ? -20.413 -5.673 5.807 1.00 0.00 40 SER A CA 6
ATOM 5221 C C . SER A 1 40 ? -20.231 -4.157 5.699 1.00 0.00 40 SER A C 6
ATOM 5222 O O . SER A 1 40 ? -19.489 -3.674 4.864 1.00 0.00 40 SER A O 6
ATOM 5230 N N . PHE A 1 41 ? -20.895 -3.403 6.540 1.00 0.00 41 PHE A N 6
ATOM 5231 C CA . PHE A 1 41 ? -20.751 -1.915 6.490 1.00 0.00 41 PHE A CA 6
ATOM 5232 C C . PHE A 1 41 ? -19.276 -1.530 6.658 1.00 0.00 41 PHE A C 6
ATOM 5233 O O . PHE A 1 41 ? -18.734 -0.769 5.880 1.00 0.00 41 PHE A O 6
ATOM 5250 N N . SER A 1 42 ? -18.624 -2.066 7.661 1.00 0.00 42 SER A N 6
ATOM 5251 C CA . SER A 1 42 ? -17.179 -1.747 7.880 1.00 0.00 42 SER A CA 6
ATOM 5252 C C . SER A 1 42 ? -16.340 -2.264 6.705 1.00 0.00 42 SER A C 6
ATOM 5253 O O . SER A 1 42 ? -15.350 -1.663 6.330 1.00 0.00 42 SER A O 6
ATOM 5261 N N . GLN A 1 43 ? -16.735 -3.366 6.111 1.00 0.00 43 GLN A N 6
ATOM 5262 C CA . GLN A 1 43 ? -15.968 -3.906 4.950 1.00 0.00 43 GLN A CA 6
ATOM 5263 C C . GLN A 1 43 ? -16.064 -2.929 3.776 1.00 0.00 43 GLN A C 6
ATOM 5264 O O . GLN A 1 43 ? -15.083 -2.644 3.113 1.00 0.00 43 GLN A O 6
ATOM 5278 N N . ALA A 1 44 ? -17.239 -2.402 3.529 1.00 0.00 44 ALA A N 6
ATOM 5279 C CA . ALA A 1 44 ? -17.411 -1.427 2.410 1.00 0.00 44 ALA A CA 6
ATOM 5280 C C . ALA A 1 44 ? -16.708 -0.107 2.756 1.00 0.00 44 ALA A C 6
ATOM 5281 O O . ALA A 1 44 ? -16.132 0.543 1.903 1.00 0.00 44 ALA A O 6
ATOM 5288 N N . ARG A 1 45 ? -16.744 0.280 4.011 1.00 0.00 45 ARG A N 6
ATOM 5289 C CA . ARG A 1 45 ? -16.074 1.545 4.440 1.00 0.00 45 ARG A CA 6
ATOM 5290 C C . ARG A 1 45 ? -14.552 1.406 4.313 1.00 0.00 45 ARG A C 6
ATOM 5291 O O . ARG A 1 45 ? -13.869 2.325 3.900 1.00 0.00 45 ARG A O 6
ATOM 5312 N N . SER A 1 46 ? -14.021 0.261 4.669 1.00 0.00 46 SER A N 6
ATOM 5313 C CA . SER A 1 46 ? -12.542 0.051 4.577 1.00 0.00 46 SER A CA 6
ATOM 5314 C C . SER A 1 46 ? -12.079 0.070 3.114 1.00 0.00 46 SER A C 6
ATOM 5315 O O . SER A 1 46 ? -11.010 0.562 2.805 1.00 0.00 46 SER A O 6
ATOM 5323 N N . CYS A 1 47 ? -12.869 -0.467 2.211 1.00 0.00 47 CYS A N 6
ATOM 5324 C CA . CYS A 1 47 ? -12.462 -0.485 0.771 1.00 0.00 47 CYS A CA 6
ATOM 5325 C C . CYS A 1 47 ? -12.553 0.914 0.148 1.00 0.00 47 CYS A C 6
ATOM 5326 O O . CYS A 1 47 ? -11.791 1.245 -0.739 1.00 0.00 47 CYS A O 6
ATOM 5333 N N . CYS A 1 48 ? -13.469 1.738 0.598 1.00 0.00 48 CYS A N 6
ATOM 5334 C CA . CYS A 1 48 ? -13.581 3.114 0.015 1.00 0.00 48 CYS A CA 6
ATOM 5335 C C . CYS A 1 48 ? -12.260 3.871 0.195 1.00 0.00 48 CYS A C 6
ATOM 5336 O O . CYS A 1 48 ? -11.791 4.540 -0.704 1.00 0.00 48 CYS A O 6
ATOM 5343 N N . SER A 1 49 ? -11.658 3.766 1.352 1.00 0.00 49 SER A N 6
ATOM 5344 C CA . SER A 1 49 ? -10.366 4.474 1.592 1.00 0.00 49 SER A CA 6
ATOM 5345 C C . SER A 1 49 ? -9.181 3.640 1.086 1.00 0.00 49 SER A C 6
ATOM 5346 O O . SER A 1 49 ? -8.130 4.171 0.784 1.00 0.00 49 SER A O 6
ATOM 5354 N N . ARG A 1 50 ? -9.336 2.341 0.998 1.00 0.00 50 ARG A N 6
ATOM 5355 C CA . ARG A 1 50 ? -8.208 1.481 0.523 1.00 0.00 50 ARG A CA 6
ATOM 5356 C C . ARG A 1 50 ? -8.141 1.438 -1.011 1.00 0.00 50 ARG A C 6
ATOM 5357 O O . ARG A 1 50 ? -7.073 1.309 -1.577 1.00 0.00 50 ARG A O 6
ATOM 5378 N N . LEU A 1 51 ? -9.263 1.526 -1.688 1.00 0.00 51 LEU A N 6
ATOM 5379 C CA . LEU A 1 51 ? -9.234 1.466 -3.186 1.00 0.00 51 LEU A CA 6
ATOM 5380 C C . LEU A 1 51 ? -10.265 2.412 -3.826 1.00 0.00 51 LEU A C 6
ATOM 5381 O O . LEU A 1 51 ? -10.533 2.320 -5.010 1.00 0.00 51 LEU A O 6
ATOM 5397 N N . GLY A 1 52 ? -10.845 3.314 -3.070 1.00 0.00 52 GLY A N 6
ATOM 5398 C CA . GLY A 1 52 ? -11.854 4.249 -3.661 1.00 0.00 52 GLY A CA 6
ATOM 5399 C C . GLY A 1 52 ? -13.066 3.453 -4.167 1.00 0.00 52 GLY A C 6
ATOM 5400 O O . GLY A 1 52 ? -13.708 3.835 -5.126 1.00 0.00 52 GLY A O 6
ATOM 5404 N N . ARG A 1 53 ? -13.378 2.348 -3.532 1.00 0.00 53 ARG A N 6
ATOM 5405 C CA . ARG A 1 53 ? -14.542 1.524 -3.977 1.00 0.00 53 ARG A CA 6
ATOM 5406 C C . ARG A 1 53 ? -15.592 1.438 -2.867 1.00 0.00 53 ARG A C 6
ATOM 5407 O O . ARG A 1 53 ? -15.268 1.315 -1.701 1.00 0.00 53 ARG A O 6
ATOM 5428 N N . CYS A 1 54 ? -16.849 1.516 -3.234 1.00 0.00 54 CYS A N 6
ATOM 5429 C CA . CYS A 1 54 ? -17.960 1.455 -2.231 1.00 0.00 54 CYS A CA 6
ATOM 5430 C C . CYS A 1 54 ? -17.846 2.642 -1.278 1.00 0.00 54 CYS A C 6
ATOM 5431 O O . CYS A 1 54 ? -17.774 2.496 -0.071 1.00 0.00 54 CYS A O 6
ATOM 5438 N N . CYS A 1 55 ? -17.816 3.819 -1.836 1.00 0.00 55 CYS A N 6
ATOM 5439 C CA . CYS A 1 55 ? -17.689 5.054 -1.018 1.00 0.00 55 CYS A CA 6
ATOM 5440 C C . CYS A 1 55 ? -19.063 5.690 -0.743 1.00 0.00 55 CYS A C 6
ATOM 5441 O O . CYS A 1 55 ? -19.196 6.511 0.145 1.00 0.00 55 CYS A O 6
ATOM 5448 N N . HIS A 1 56 ? -20.085 5.317 -1.482 1.00 0.00 56 HIS A N 6
ATOM 5449 C CA . HIS A 1 56 ? -21.438 5.902 -1.244 1.00 0.00 56 HIS A CA 6
ATOM 5450 C C . HIS A 1 56 ? -22.395 4.825 -0.711 1.00 0.00 56 HIS A C 6
ATOM 5451 O O . HIS A 1 56 ? -23.542 4.741 -1.113 1.00 0.00 56 HIS A O 6
ATOM 5465 N N . VAL A 1 57 ? -21.928 4.003 0.196 1.00 0.00 57 VAL A N 6
ATOM 5466 C CA . VAL A 1 57 ? -22.804 2.931 0.766 1.00 0.00 57 VAL A CA 6
ATOM 5467 C C . VAL A 1 57 ? -23.669 3.507 1.896 1.00 0.00 57 VAL A C 6
ATOM 5468 O O . VAL A 1 57 ? -23.162 4.030 2.872 1.00 0.00 57 VAL A O 6
ATOM 5481 N N . GLY A 1 58 ? -24.969 3.418 1.768 1.00 0.00 58 GLY A N 6
ATOM 5482 C CA . GLY A 1 58 ? -25.871 3.963 2.827 1.00 0.00 58 GLY A CA 6
ATOM 5483 C C . GLY A 1 58 ? -26.196 5.425 2.508 1.00 0.00 58 GLY A C 6
ATOM 5484 O O . GLY A 1 58 ? -25.318 6.198 2.174 1.00 0.00 58 GLY A O 6
ATOM 5488 N N . LYS A 1 59 ? -27.453 5.802 2.608 1.00 0.00 59 LYS A N 6
ATOM 5489 C CA . LYS A 1 59 ? -27.868 7.216 2.304 1.00 0.00 59 LYS A CA 6
ATOM 5490 C C . LYS A 1 59 ? -27.578 7.551 0.833 1.00 0.00 59 LYS A C 6
ATOM 5491 O O . LYS A 1 59 ? -26.448 7.790 0.448 1.00 0.00 59 LYS A O 6
ATOM 5510 N N . GLY A 1 60 ? -28.594 7.563 0.003 1.00 0.00 60 GLY A N 6
ATOM 5511 C CA . GLY A 1 60 ? -28.380 7.870 -1.442 1.00 0.00 60 GLY A CA 6
ATOM 5512 C C . GLY A 1 60 ? -28.119 6.565 -2.204 1.00 0.00 60 GLY A C 6
ATOM 5513 O O . GLY A 1 60 ? -28.181 5.486 -1.641 1.00 0.00 60 GLY A O 6
ATOM 5517 N N . TYR A 1 61 ? -27.832 6.654 -3.478 1.00 0.00 61 TYR A N 6
ATOM 5518 C CA . TYR A 1 61 ? -27.570 5.419 -4.276 1.00 0.00 61 TYR A CA 6
ATOM 5519 C C . TYR A 1 61 ? -26.167 4.872 -3.976 1.00 0.00 61 TYR A C 6
ATOM 5520 O O . TYR A 1 61 ? -25.311 5.574 -3.471 1.00 0.00 61 TYR A O 6
ATOM 5538 N N . SER A 1 62 ? -25.932 3.621 -4.285 1.00 0.00 62 SER A N 6
ATOM 5539 C CA . SER A 1 62 ? -24.591 3.011 -4.024 1.00 0.00 62 SER A CA 6
ATOM 5540 C C . SER A 1 62 ? -23.514 3.688 -4.880 1.00 0.00 62 SER A C 6
ATOM 5541 O O . SER A 1 62 ? -23.792 4.227 -5.935 1.00 0.00 62 SER A O 6
ATOM 5549 N N . GLY A 1 63 ? -22.288 3.658 -4.429 1.00 0.00 63 GLY A N 6
ATOM 5550 C CA . GLY A 1 63 ? -21.183 4.294 -5.203 1.00 0.00 63 GLY A CA 6
ATOM 5551 C C . GLY A 1 63 ? -19.943 3.401 -5.149 1.00 0.00 63 GLY A C 6
ATOM 5552 O O . GLY A 1 63 ? -19.850 2.505 -5.968 1.00 0.00 63 GLY A O 6
ATOM 5557 N N . GLN A 1 1 ? 25.694 -24.997 -9.103 1.00 0.00 1 GLN A N 7
ATOM 5558 C CA . GLN A 1 1 ? 24.391 -25.003 -8.366 1.00 0.00 1 GLN A CA 7
ATOM 5559 C C . GLN A 1 1 ? 23.229 -25.211 -9.341 1.00 0.00 1 GLN A C 7
ATOM 5560 O O . GLN A 1 1 ? 23.413 -25.241 -10.542 1.00 0.00 1 GLN A O 7
ATOM 5576 N N . VAL A 1 2 ? 22.032 -25.354 -8.818 1.00 0.00 2 VAL A N 7
ATOM 5577 C CA . VAL A 1 2 ? 20.824 -25.565 -9.685 1.00 0.00 2 VAL A CA 7
ATOM 5578 C C . VAL A 1 2 ? 21.061 -26.737 -10.650 1.00 0.00 2 VAL A C 7
ATOM 5579 O O . VAL A 1 2 ? 21.262 -26.546 -11.836 1.00 0.00 2 VAL A O 7
ATOM 5592 N N . TYR A 1 3 ? 21.043 -27.946 -10.133 1.00 0.00 3 TYR A N 7
ATOM 5593 C CA . TYR A 1 3 ? 21.269 -29.166 -10.980 1.00 0.00 3 TYR A CA 7
ATOM 5594 C C . TYR A 1 3 ? 22.722 -29.214 -11.481 1.00 0.00 3 TYR A C 7
ATOM 5595 O O . TYR A 1 3 ? 23.319 -28.199 -11.781 1.00 0.00 3 TYR A O 7
ATOM 5613 N N . LYS A 1 4 ? 23.288 -30.398 -11.571 1.00 0.00 4 LYS A N 7
ATOM 5614 C CA . LYS A 1 4 ? 24.704 -30.542 -12.048 1.00 0.00 4 LYS A CA 7
ATOM 5615 C C . LYS A 1 4 ? 25.659 -29.711 -11.175 1.00 0.00 4 LYS A C 7
ATOM 5616 O O . LYS A 1 4 ? 26.050 -28.613 -11.530 1.00 0.00 4 LYS A O 7
ATOM 5635 N N . GLY A 1 5 ? 26.038 -30.233 -10.035 1.00 0.00 5 GLY A N 7
ATOM 5636 C CA . GLY A 1 5 ? 26.967 -29.487 -9.136 1.00 0.00 5 GLY A CA 7
ATOM 5637 C C . GLY A 1 5 ? 27.597 -30.454 -8.129 1.00 0.00 5 GLY A C 7
ATOM 5638 O O . GLY A 1 5 ? 26.903 -31.156 -7.417 1.00 0.00 5 GLY A O 7
ATOM 5642 N N . GLY A 1 6 ? 28.905 -30.496 -8.066 1.00 0.00 6 GLY A N 7
ATOM 5643 C CA . GLY A 1 6 ? 29.588 -31.415 -7.109 1.00 0.00 6 GLY A CA 7
ATOM 5644 C C . GLY A 1 6 ? 29.611 -30.784 -5.714 1.00 0.00 6 GLY A C 7
ATOM 5645 O O . GLY A 1 6 ? 30.621 -30.265 -5.277 1.00 0.00 6 GLY A O 7
ATOM 5649 N N . TYR A 1 7 ? 28.504 -30.823 -5.014 1.00 0.00 7 TYR A N 7
ATOM 5650 C CA . TYR A 1 7 ? 28.451 -30.228 -3.647 1.00 0.00 7 TYR A CA 7
ATOM 5651 C C . TYR A 1 7 ? 27.712 -31.172 -2.691 1.00 0.00 7 TYR A C 7
ATOM 5652 O O . TYR A 1 7 ? 26.506 -31.316 -2.759 1.00 0.00 7 TYR A O 7
ATOM 5670 N N . ALA A 1 8 ? 28.430 -31.817 -1.805 1.00 0.00 8 ALA A N 7
ATOM 5671 C CA . ALA A 1 8 ? 27.777 -32.757 -0.841 1.00 0.00 8 ALA A CA 7
ATOM 5672 C C . ALA A 1 8 ? 26.967 -31.974 0.199 1.00 0.00 8 ALA A C 7
ATOM 5673 O O . ALA A 1 8 ? 25.790 -32.215 0.388 1.00 0.00 8 ALA A O 7
ATOM 5680 N N . ARG A 1 9 ? 27.588 -31.034 0.873 1.00 0.00 9 ARG A N 7
ATOM 5681 C CA . ARG A 1 9 ? 26.857 -30.231 1.896 1.00 0.00 9 ARG A CA 7
ATOM 5682 C C . ARG A 1 9 ? 27.233 -28.744 1.769 1.00 0.00 9 ARG A C 7
ATOM 5683 O O . ARG A 1 9 ? 27.984 -28.220 2.572 1.00 0.00 9 ARG A O 7
ATOM 5704 N N . PRO A 1 10 ? 26.687 -28.110 0.756 1.00 0.00 10 PRO A N 7
ATOM 5705 C CA . PRO A 1 10 ? 26.962 -26.670 0.518 1.00 0.00 10 PRO A CA 7
ATOM 5706 C C . PRO A 1 10 ? 26.220 -25.811 1.554 1.00 0.00 10 PRO A C 7
ATOM 5707 O O . PRO A 1 10 ? 25.106 -25.375 1.329 1.00 0.00 10 PRO A O 7
ATOM 5718 N N . ILE A 1 11 ? 26.836 -25.580 2.693 1.00 0.00 11 ILE A N 7
ATOM 5719 C CA . ILE A 1 11 ? 26.191 -24.763 3.774 1.00 0.00 11 ILE A CA 7
ATOM 5720 C C . ILE A 1 11 ? 24.839 -25.383 4.171 1.00 0.00 11 ILE A C 7
ATOM 5721 O O . ILE A 1 11 ? 23.792 -24.889 3.795 1.00 0.00 11 ILE A O 7
ATOM 5737 N N . PRO A 1 12 ? 24.911 -26.461 4.922 1.00 0.00 12 PRO A N 7
ATOM 5738 C CA . PRO A 1 12 ? 23.682 -27.165 5.374 1.00 0.00 12 PRO A CA 7
ATOM 5739 C C . PRO A 1 12 ? 22.961 -26.357 6.468 1.00 0.00 12 PRO A C 7
ATOM 5740 O O . PRO A 1 12 ? 23.082 -26.636 7.647 1.00 0.00 12 PRO A O 7
ATOM 5751 N N . ARG A 1 13 ? 22.212 -25.356 6.074 1.00 0.00 13 ARG A N 7
ATOM 5752 C CA . ARG A 1 13 ? 21.473 -24.520 7.066 1.00 0.00 13 ARG A CA 7
ATOM 5753 C C . ARG A 1 13 ? 20.252 -23.867 6.397 1.00 0.00 13 ARG A C 7
ATOM 5754 O O . ARG A 1 13 ? 20.242 -23.660 5.198 1.00 0.00 13 ARG A O 7
ATOM 5775 N N . PRO A 1 14 ? 19.257 -23.565 7.200 1.00 0.00 14 PRO A N 7
ATOM 5776 C CA . PRO A 1 14 ? 18.016 -22.927 6.678 1.00 0.00 14 PRO A CA 7
ATOM 5777 C C . PRO A 1 14 ? 18.283 -21.467 6.272 1.00 0.00 14 PRO A C 7
ATOM 5778 O O . PRO A 1 14 ? 18.889 -20.721 7.018 1.00 0.00 14 PRO A O 7
ATOM 5789 N N . PRO A 1 15 ? 17.817 -21.109 5.095 1.00 0.00 15 PRO A N 7
ATOM 5790 C CA . PRO A 1 15 ? 18.007 -19.724 4.587 1.00 0.00 15 PRO A CA 7
ATOM 5791 C C . PRO A 1 15 ? 17.065 -18.744 5.309 1.00 0.00 15 PRO A C 7
ATOM 5792 O O . PRO A 1 15 ? 15.940 -19.089 5.625 1.00 0.00 15 PRO A O 7
ATOM 5803 N N . PRO A 1 16 ? 17.558 -17.550 5.546 1.00 0.00 16 PRO A N 7
ATOM 5804 C CA . PRO A 1 16 ? 16.748 -16.515 6.237 1.00 0.00 16 PRO A CA 7
ATOM 5805 C C . PRO A 1 16 ? 15.696 -15.919 5.289 1.00 0.00 16 PRO A C 7
ATOM 5806 O O . PRO A 1 16 ? 15.649 -16.237 4.114 1.00 0.00 16 PRO A O 7
ATOM 5817 N N . PHE A 1 17 ? 14.857 -15.055 5.798 1.00 0.00 17 PHE A N 7
ATOM 5818 C CA . PHE A 1 17 ? 13.804 -14.429 4.941 1.00 0.00 17 PHE A CA 7
ATOM 5819 C C . PHE A 1 17 ? 14.401 -13.305 4.089 1.00 0.00 17 PHE A C 7
ATOM 5820 O O . PHE A 1 17 ? 15.479 -12.808 4.357 1.00 0.00 17 PHE A O 7
ATOM 5837 N N . VAL A 1 18 ? 13.697 -12.909 3.064 1.00 0.00 18 VAL A N 7
ATOM 5838 C CA . VAL A 1 18 ? 14.201 -11.817 2.175 1.00 0.00 18 VAL A CA 7
ATOM 5839 C C . VAL A 1 18 ? 13.904 -10.447 2.799 1.00 0.00 18 VAL A C 7
ATOM 5840 O O . VAL A 1 18 ? 12.959 -10.286 3.551 1.00 0.00 18 VAL A O 7
ATOM 5853 N N . ARG A 1 19 ? 14.704 -9.459 2.483 1.00 0.00 19 ARG A N 7
ATOM 5854 C CA . ARG A 1 19 ? 14.478 -8.091 3.044 1.00 0.00 19 ARG A CA 7
ATOM 5855 C C . ARG A 1 19 ? 13.190 -7.488 2.460 1.00 0.00 19 ARG A C 7
ATOM 5856 O O . ARG A 1 19 ? 12.995 -7.501 1.258 1.00 0.00 19 ARG A O 7
ATOM 5877 N N . PRO A 1 20 ? 12.354 -6.974 3.334 1.00 0.00 20 PRO A N 7
ATOM 5878 C CA . PRO A 1 20 ? 11.073 -6.357 2.896 1.00 0.00 20 PRO A CA 7
ATOM 5879 C C . PRO A 1 20 ? 11.331 -5.023 2.178 1.00 0.00 20 PRO A C 7
ATOM 5880 O O . PRO A 1 20 ? 12.462 -4.607 2.004 1.00 0.00 20 PRO A O 7
ATOM 5891 N N . LEU A 1 21 ? 10.285 -4.356 1.761 1.00 0.00 21 LEU A N 7
ATOM 5892 C CA . LEU A 1 21 ? 10.453 -3.050 1.051 1.00 0.00 21 LEU A CA 7
ATOM 5893 C C . LEU A 1 21 ? 9.626 -1.958 1.744 1.00 0.00 21 LEU A C 7
ATOM 5894 O O . LEU A 1 21 ? 8.767 -2.255 2.554 1.00 0.00 21 LEU A O 7
ATOM 5910 N N . PRO A 1 22 ? 9.910 -0.721 1.401 1.00 0.00 22 PRO A N 7
ATOM 5911 C CA . PRO A 1 22 ? 9.176 0.425 2.002 1.00 0.00 22 PRO A CA 7
ATOM 5912 C C . PRO A 1 22 ? 7.728 0.460 1.496 1.00 0.00 22 PRO A C 7
ATOM 5913 O O . PRO A 1 22 ? 7.477 0.587 0.312 1.00 0.00 22 PRO A O 7
ATOM 5924 N N . GLY A 1 23 ? 6.776 0.341 2.389 1.00 0.00 23 GLY A N 7
ATOM 5925 C CA . GLY A 1 23 ? 5.343 0.357 1.971 1.00 0.00 23 GLY A CA 7
ATOM 5926 C C . GLY A 1 23 ? 4.828 -1.079 1.869 1.00 0.00 23 GLY A C 7
ATOM 5927 O O . GLY A 1 23 ? 4.443 -1.679 2.855 1.00 0.00 23 GLY A O 7
ATOM 5931 N N . GLY A 1 24 ? 4.820 -1.637 0.681 1.00 0.00 24 GLY A N 7
ATOM 5932 C CA . GLY A 1 24 ? 4.334 -3.039 0.509 1.00 0.00 24 GLY A CA 7
ATOM 5933 C C . GLY A 1 24 ? 2.801 -3.064 0.531 1.00 0.00 24 GLY A C 7
ATOM 5934 O O . GLY A 1 24 ? 2.205 -3.241 1.576 1.00 0.00 24 GLY A O 7
ATOM 5938 N N . PRO A 1 25 ? 2.211 -2.884 -0.629 1.00 0.00 25 PRO A N 7
ATOM 5939 C CA . PRO A 1 25 ? 0.728 -2.888 -0.740 1.00 0.00 25 PRO A CA 7
ATOM 5940 C C . PRO A 1 25 ? 0.183 -4.316 -0.594 1.00 0.00 25 PRO A C 7
ATOM 5941 O O . PRO A 1 25 ? 0.640 -5.233 -1.251 1.00 0.00 25 PRO A O 7
ATOM 5952 N N . ILE A 1 26 ? -0.786 -4.508 0.267 1.00 0.00 26 ILE A N 7
ATOM 5953 C CA . ILE A 1 26 ? -1.362 -5.873 0.466 1.00 0.00 26 ILE A CA 7
ATOM 5954 C C . ILE A 1 26 ? -2.889 -5.834 0.325 1.00 0.00 26 ILE A C 7
ATOM 5955 O O . ILE A 1 26 ? -3.512 -4.799 0.478 1.00 0.00 26 ILE A O 7
ATOM 5971 N N . GLY A 1 27 ? -3.489 -6.960 0.033 1.00 0.00 27 GLY A N 7
ATOM 5972 C CA . GLY A 1 27 ? -4.973 -7.009 -0.125 1.00 0.00 27 GLY A CA 7
ATOM 5973 C C . GLY A 1 27 ? -5.339 -6.735 -1.587 1.00 0.00 27 GLY A C 7
ATOM 5974 O O . GLY A 1 27 ? -5.629 -5.612 -1.950 1.00 0.00 27 GLY A O 7
ATOM 5978 N N . PRO A 1 28 ? -5.308 -7.779 -2.384 1.00 0.00 28 PRO A N 7
ATOM 5979 C CA . PRO A 1 28 ? -5.636 -7.649 -3.828 1.00 0.00 28 PRO A CA 7
ATOM 5980 C C . PRO A 1 28 ? -7.149 -7.467 -4.028 1.00 0.00 28 PRO A C 7
ATOM 5981 O O . PRO A 1 28 ? -7.888 -7.256 -3.083 1.00 0.00 28 PRO A O 7
ATOM 5992 N N . TYR A 1 29 ? -7.612 -7.545 -5.252 1.00 0.00 29 TYR A N 7
ATOM 5993 C CA . TYR A 1 29 ? -9.073 -7.377 -5.516 1.00 0.00 29 TYR A CA 7
ATOM 5994 C C . TYR A 1 29 ? -9.817 -8.683 -5.199 1.00 0.00 29 TYR A C 7
ATOM 5995 O O . TYR A 1 29 ? -10.358 -9.333 -6.075 1.00 0.00 29 TYR A O 7
ATOM 6013 N N . ASN A 1 30 ? -9.840 -9.071 -3.949 1.00 0.00 30 ASN A N 7
ATOM 6014 C CA . ASN A 1 30 ? -10.539 -10.332 -3.563 1.00 0.00 30 ASN A CA 7
ATOM 6015 C C . ASN A 1 30 ? -11.430 -10.099 -2.336 1.00 0.00 30 ASN A C 7
ATOM 6016 O O . ASN A 1 30 ? -11.501 -10.924 -1.444 1.00 0.00 30 ASN A O 7
ATOM 6027 N N . GLY A 1 31 ? -12.112 -8.981 -2.285 1.00 0.00 31 GLY A N 7
ATOM 6028 C CA . GLY A 1 31 ? -12.998 -8.697 -1.117 1.00 0.00 31 GLY A CA 7
ATOM 6029 C C . GLY A 1 31 ? -13.634 -7.307 -1.247 1.00 0.00 31 GLY A C 7
ATOM 6030 O O . GLY A 1 31 ? -13.685 -6.556 -0.291 1.00 0.00 31 GLY A O 7
ATOM 6034 N N . CYS A 1 32 ? -14.126 -6.959 -2.416 1.00 0.00 32 CYS A N 7
ATOM 6035 C CA . CYS A 1 32 ? -14.770 -5.617 -2.602 1.00 0.00 32 CYS A CA 7
ATOM 6036 C C . CYS A 1 32 ? -15.371 -5.503 -4.013 1.00 0.00 32 CYS A C 7
ATOM 6037 O O . CYS A 1 32 ? -14.763 -4.932 -4.901 1.00 0.00 32 CYS A O 7
ATOM 6044 N N . PRO A 1 33 ? -16.552 -6.050 -4.170 1.00 0.00 33 PRO A N 7
ATOM 6045 C CA . PRO A 1 33 ? -17.251 -6.002 -5.485 1.00 0.00 33 PRO A CA 7
ATOM 6046 C C . PRO A 1 33 ? -17.692 -4.568 -5.817 1.00 0.00 33 PRO A C 7
ATOM 6047 O O . PRO A 1 33 ? -18.075 -3.809 -4.945 1.00 0.00 33 PRO A O 7
ATOM 6058 N N . VAL A 1 34 ? -17.641 -4.197 -7.078 1.00 0.00 34 VAL A N 7
ATOM 6059 C CA . VAL A 1 34 ? -18.061 -2.813 -7.484 1.00 0.00 34 VAL A CA 7
ATOM 6060 C C . VAL A 1 34 ? -19.542 -2.576 -7.140 1.00 0.00 34 VAL A C 7
ATOM 6061 O O . VAL A 1 34 ? -19.948 -1.461 -6.872 1.00 0.00 34 VAL A O 7
ATOM 6074 N N . SER A 1 35 ? -20.345 -3.616 -7.140 1.00 0.00 35 SER A N 7
ATOM 6075 C CA . SER A 1 35 ? -21.797 -3.454 -6.806 1.00 0.00 35 SER A CA 7
ATOM 6076 C C . SER A 1 35 ? -21.990 -3.116 -5.316 1.00 0.00 35 SER A C 7
ATOM 6077 O O . SER A 1 35 ? -23.089 -2.809 -4.889 1.00 0.00 35 SER A O 7
ATOM 6085 N N . CYS A 1 36 ? -20.937 -3.174 -4.523 1.00 0.00 36 CYS A N 7
ATOM 6086 C CA . CYS A 1 36 ? -21.046 -2.862 -3.059 1.00 0.00 36 CYS A CA 7
ATOM 6087 C C . CYS A 1 36 ? -22.046 -3.798 -2.363 1.00 0.00 36 CYS A C 7
ATOM 6088 O O . CYS A 1 36 ? -22.607 -3.463 -1.336 1.00 0.00 36 CYS A O 7
ATOM 6095 N N . ARG A 1 37 ? -22.262 -4.972 -2.905 1.00 0.00 37 ARG A N 7
ATOM 6096 C CA . ARG A 1 37 ? -23.210 -5.928 -2.272 1.00 0.00 37 ARG A CA 7
ATOM 6097 C C . ARG A 1 37 ? -22.447 -7.143 -1.731 1.00 0.00 37 ARG A C 7
ATOM 6098 O O . ARG A 1 37 ? -21.349 -7.442 -2.162 1.00 0.00 37 ARG A O 7
ATOM 6119 N N . GLY A 1 38 ? -23.027 -7.842 -0.787 1.00 0.00 38 GLY A N 7
ATOM 6120 C CA . GLY A 1 38 ? -22.351 -9.041 -0.205 1.00 0.00 38 GLY A CA 7
ATOM 6121 C C . GLY A 1 38 ? -21.221 -8.613 0.745 1.00 0.00 38 GLY A C 7
ATOM 6122 O O . GLY A 1 38 ? -20.313 -9.377 1.013 1.00 0.00 38 GLY A O 7
ATOM 6126 N N . ILE A 1 39 ? -21.269 -7.406 1.263 1.00 0.00 39 ILE A N 7
ATOM 6127 C CA . ILE A 1 39 ? -20.197 -6.943 2.198 1.00 0.00 39 ILE A CA 7
ATOM 6128 C C . ILE A 1 39 ? -20.816 -6.231 3.404 1.00 0.00 39 ILE A C 7
ATOM 6129 O O . ILE A 1 39 ? -21.896 -5.674 3.325 1.00 0.00 39 ILE A O 7
ATOM 6145 N N . SER A 1 40 ? -20.131 -6.241 4.514 1.00 0.00 40 SER A N 7
ATOM 6146 C CA . SER A 1 40 ? -20.660 -5.558 5.730 1.00 0.00 40 SER A CA 7
ATOM 6147 C C . SER A 1 40 ? -20.393 -4.055 5.642 1.00 0.00 40 SER A C 7
ATOM 6148 O O . SER A 1 40 ? -19.653 -3.593 4.792 1.00 0.00 40 SER A O 7
ATOM 6156 N N . PHE A 1 41 ? -20.983 -3.292 6.523 1.00 0.00 41 PHE A N 7
ATOM 6157 C CA . PHE A 1 41 ? -20.762 -1.812 6.507 1.00 0.00 41 PHE A CA 7
ATOM 6158 C C . PHE A 1 41 ? -19.271 -1.515 6.713 1.00 0.00 41 PHE A C 7
ATOM 6159 O O . PHE A 1 41 ? -18.675 -0.757 5.972 1.00 0.00 41 PHE A O 7
ATOM 6176 N N . SER A 1 42 ? -18.668 -2.122 7.707 1.00 0.00 42 SER A N 7
ATOM 6177 C CA . SER A 1 42 ? -17.211 -1.892 7.963 1.00 0.00 42 SER A CA 7
ATOM 6178 C C . SER A 1 42 ? -16.383 -2.354 6.759 1.00 0.00 42 SER A C 7
ATOM 6179 O O . SER A 1 42 ? -15.392 -1.744 6.405 1.00 0.00 42 SER A O 7
ATOM 6187 N N . GLN A 1 43 ? -16.793 -3.423 6.124 1.00 0.00 43 GLN A N 7
ATOM 6188 C CA . GLN A 1 43 ? -16.042 -3.926 4.934 1.00 0.00 43 GLN A CA 7
ATOM 6189 C C . GLN A 1 43 ? -16.109 -2.896 3.802 1.00 0.00 43 GLN A C 7
ATOM 6190 O O . GLN A 1 43 ? -15.116 -2.595 3.167 1.00 0.00 43 GLN A O 7
ATOM 6204 N N . ALA A 1 44 ? -17.276 -2.352 3.558 1.00 0.00 44 ALA A N 7
ATOM 6205 C CA . ALA A 1 44 ? -17.428 -1.334 2.474 1.00 0.00 44 ALA A CA 7
ATOM 6206 C C . ALA A 1 44 ? -16.659 -0.055 2.830 1.00 0.00 44 ALA A C 7
ATOM 6207 O O . ALA A 1 44 ? -16.115 0.612 1.969 1.00 0.00 44 ALA A O 7
ATOM 6214 N N . ARG A 1 45 ? -16.601 0.283 4.098 1.00 0.00 45 ARG A N 7
ATOM 6215 C CA . ARG A 1 45 ? -15.858 1.508 4.522 1.00 0.00 45 ARG A CA 7
ATOM 6216 C C . ARG A 1 45 ? -14.349 1.304 4.328 1.00 0.00 45 ARG A C 7
ATOM 6217 O O . ARG A 1 45 ? -13.640 2.203 3.912 1.00 0.00 45 ARG A O 7
ATOM 6238 N N . SER A 1 46 ? -13.860 0.125 4.629 1.00 0.00 46 SER A N 7
ATOM 6239 C CA . SER A 1 46 ? -12.400 -0.156 4.472 1.00 0.00 46 SER A CA 7
ATOM 6240 C C . SER A 1 46 ? -11.984 -0.090 2.996 1.00 0.00 46 SER A C 7
ATOM 6241 O O . SER A 1 46 ? -10.929 0.416 2.668 1.00 0.00 46 SER A O 7
ATOM 6249 N N . CYS A 1 47 ? -12.800 -0.606 2.104 1.00 0.00 47 CYS A N 7
ATOM 6250 C CA . CYS A 1 47 ? -12.437 -0.579 0.653 1.00 0.00 47 CYS A CA 7
ATOM 6251 C C . CYS A 1 47 ? -12.530 0.840 0.078 1.00 0.00 47 CYS A C 7
ATOM 6252 O O . CYS A 1 47 ? -11.789 1.194 -0.818 1.00 0.00 47 CYS A O 7
ATOM 6259 N N . CYS A 1 48 ? -13.431 1.652 0.572 1.00 0.00 48 CYS A N 7
ATOM 6260 C CA . CYS A 1 48 ? -13.555 3.045 0.032 1.00 0.00 48 CYS A CA 7
ATOM 6261 C C . CYS A 1 48 ? -12.230 3.799 0.192 1.00 0.00 48 CYS A C 7
ATOM 6262 O O . CYS A 1 48 ? -11.791 4.495 -0.702 1.00 0.00 48 CYS A O 7
ATOM 6269 N N . SER A 1 49 ? -11.592 3.664 1.324 1.00 0.00 49 SER A N 7
ATOM 6270 C CA . SER A 1 49 ? -10.295 4.373 1.543 1.00 0.00 49 SER A CA 7
ATOM 6271 C C . SER A 1 49 ? -9.125 3.567 0.961 1.00 0.00 49 SER A C 7
ATOM 6272 O O . SER A 1 49 ? -8.099 4.121 0.615 1.00 0.00 49 SER A O 7
ATOM 6280 N N . ARG A 1 50 ? -9.265 2.270 0.858 1.00 0.00 50 ARG A N 7
ATOM 6281 C CA . ARG A 1 50 ? -8.151 1.432 0.310 1.00 0.00 50 ARG A CA 7
ATOM 6282 C C . ARG A 1 50 ? -8.178 1.396 -1.227 1.00 0.00 50 ARG A C 7
ATOM 6283 O O . ARG A 1 50 ? -7.146 1.281 -1.858 1.00 0.00 50 ARG A O 7
ATOM 6304 N N . LEU A 1 51 ? -9.341 1.469 -1.832 1.00 0.00 51 LEU A N 7
ATOM 6305 C CA . LEU A 1 51 ? -9.411 1.409 -3.329 1.00 0.00 51 LEU A CA 7
ATOM 6306 C C . LEU A 1 51 ? -10.424 2.409 -3.913 1.00 0.00 51 LEU A C 7
ATOM 6307 O O . LEU A 1 51 ? -10.685 2.397 -5.101 1.00 0.00 51 LEU A O 7
ATOM 6323 N N . GLY A 1 52 ? -11.001 3.269 -3.107 1.00 0.00 52 GLY A N 7
ATOM 6324 C CA . GLY A 1 52 ? -11.995 4.249 -3.647 1.00 0.00 52 GLY A CA 7
ATOM 6325 C C . GLY A 1 52 ? -13.253 3.508 -4.127 1.00 0.00 52 GLY A C 7
ATOM 6326 O O . GLY A 1 52 ? -13.939 3.959 -5.025 1.00 0.00 52 GLY A O 7
ATOM 6330 N N . ARG A 1 53 ? -13.559 2.373 -3.541 1.00 0.00 53 ARG A N 7
ATOM 6331 C CA . ARG A 1 53 ? -14.768 1.604 -3.966 1.00 0.00 53 ARG A CA 7
ATOM 6332 C C . ARG A 1 53 ? -15.791 1.533 -2.827 1.00 0.00 53 ARG A C 7
ATOM 6333 O O . ARG A 1 53 ? -15.440 1.368 -1.674 1.00 0.00 53 ARG A O 7
ATOM 6354 N N . CYS A 1 54 ? -17.051 1.666 -3.159 1.00 0.00 54 CYS A N 7
ATOM 6355 C CA . CYS A 1 54 ? -18.144 1.622 -2.134 1.00 0.00 54 CYS A CA 7
ATOM 6356 C C . CYS A 1 54 ? -17.968 2.780 -1.154 1.00 0.00 54 CYS A C 7
ATOM 6357 O O . CYS A 1 54 ? -17.837 2.597 0.042 1.00 0.00 54 CYS A O 7
ATOM 6364 N N . CYS A 1 55 ? -17.948 3.975 -1.676 1.00 0.00 55 CYS A N 7
ATOM 6365 C CA . CYS A 1 55 ? -17.760 5.180 -0.823 1.00 0.00 55 CYS A CA 7
ATOM 6366 C C . CYS A 1 55 ? -19.097 5.886 -0.530 1.00 0.00 55 CYS A C 7
ATOM 6367 O O . CYS A 1 55 ? -19.144 6.821 0.245 1.00 0.00 55 CYS A O 7
ATOM 6374 N N . HIS A 1 56 ? -20.180 5.453 -1.134 1.00 0.00 56 HIS A N 7
ATOM 6375 C CA . HIS A 1 56 ? -21.497 6.110 -0.875 1.00 0.00 56 HIS A CA 7
ATOM 6376 C C . HIS A 1 56 ? -22.554 5.064 -0.490 1.00 0.00 56 HIS A C 7
ATOM 6377 O O . HIS A 1 56 ? -23.662 5.074 -0.991 1.00 0.00 56 HIS A O 7
ATOM 6391 N N . VAL A 1 57 ? -22.218 4.162 0.401 1.00 0.00 57 VAL A N 7
ATOM 6392 C CA . VAL A 1 57 ? -23.203 3.117 0.821 1.00 0.00 57 VAL A CA 7
ATOM 6393 C C . VAL A 1 57 ? -23.973 3.587 2.063 1.00 0.00 57 VAL A C 7
ATOM 6394 O O . VAL A 1 57 ? -23.404 3.774 3.124 1.00 0.00 57 VAL A O 7
ATOM 6407 N N . GLY A 1 58 ? -25.264 3.775 1.939 1.00 0.00 58 GLY A N 7
ATOM 6408 C CA . GLY A 1 58 ? -26.077 4.230 3.106 1.00 0.00 58 GLY A CA 7
ATOM 6409 C C . GLY A 1 58 ? -26.130 5.761 3.135 1.00 0.00 58 GLY A C 7
ATOM 6410 O O . GLY A 1 58 ? -25.116 6.421 3.267 1.00 0.00 58 GLY A O 7
ATOM 6414 N N . LYS A 1 59 ? -27.304 6.329 3.015 1.00 0.00 59 LYS A N 7
ATOM 6415 C CA . LYS A 1 59 ? -27.428 7.817 3.035 1.00 0.00 59 LYS A CA 7
ATOM 6416 C C . LYS A 1 59 ? -28.524 8.247 4.015 1.00 0.00 59 LYS A C 7
ATOM 6417 O O . LYS A 1 59 ? -29.687 7.935 3.834 1.00 0.00 59 LYS A O 7
ATOM 6436 N N . GLY A 1 60 ? -28.161 8.962 5.052 1.00 0.00 60 GLY A N 7
ATOM 6437 C CA . GLY A 1 60 ? -29.178 9.415 6.047 1.00 0.00 60 GLY A CA 7
ATOM 6438 C C . GLY A 1 60 ? -29.322 8.368 7.157 1.00 0.00 60 GLY A C 7
ATOM 6439 O O . GLY A 1 60 ? -28.639 7.360 7.168 1.00 0.00 60 GLY A O 7
ATOM 6443 N N . TYR A 1 61 ? -30.210 8.601 8.092 1.00 0.00 61 TYR A N 7
ATOM 6444 C CA . TYR A 1 61 ? -30.407 7.626 9.206 1.00 0.00 61 TYR A CA 7
ATOM 6445 C C . TYR A 1 61 ? -31.225 6.422 8.726 1.00 0.00 61 TYR A C 7
ATOM 6446 O O . TYR A 1 61 ? -31.870 6.465 7.694 1.00 0.00 61 TYR A O 7
ATOM 6464 N N . SER A 1 62 ? -31.199 5.348 9.471 1.00 0.00 62 SER A N 7
ATOM 6465 C CA . SER A 1 62 ? -31.970 4.130 9.075 1.00 0.00 62 SER A CA 7
ATOM 6466 C C . SER A 1 62 ? -33.462 4.321 9.371 1.00 0.00 62 SER A C 7
ATOM 6467 O O . SER A 1 62 ? -33.850 5.202 10.117 1.00 0.00 62 SER A O 7
ATOM 6475 N N . GLY A 1 63 ? -34.297 3.499 8.790 1.00 0.00 63 GLY A N 7
ATOM 6476 C CA . GLY A 1 63 ? -35.765 3.618 9.028 1.00 0.00 63 GLY A CA 7
ATOM 6477 C C . GLY A 1 63 ? -36.178 2.675 10.160 1.00 0.00 63 GLY A C 7
ATOM 6478 O O . GLY A 1 63 ? -36.272 3.136 11.284 1.00 0.00 63 GLY A O 7
ATOM 6483 N N . GLN A 1 1 ? 30.469 26.120 9.714 1.00 0.00 1 GLN A N 8
ATOM 6484 C CA . GLN A 1 1 ? 31.857 26.370 10.215 1.00 0.00 1 GLN A CA 8
ATOM 6485 C C . GLN A 1 1 ? 32.836 25.361 9.604 1.00 0.00 1 GLN A C 8
ATOM 6486 O O . GLN A 1 1 ? 32.443 24.423 8.935 1.00 0.00 1 GLN A O 8
ATOM 6502 N N . VAL A 1 2 ? 34.109 25.550 9.839 1.00 0.00 2 VAL A N 8
ATOM 6503 C CA . VAL A 1 2 ? 35.129 24.609 9.283 1.00 0.00 2 VAL A CA 8
ATOM 6504 C C . VAL A 1 2 ? 35.767 23.802 10.422 1.00 0.00 2 VAL A C 8
ATOM 6505 O O . VAL A 1 2 ? 36.593 24.304 11.164 1.00 0.00 2 VAL A O 8
ATOM 6518 N N . TYR A 1 3 ? 35.385 22.557 10.565 1.00 0.00 3 TYR A N 8
ATOM 6519 C CA . TYR A 1 3 ? 35.959 21.708 11.655 1.00 0.00 3 TYR A CA 8
ATOM 6520 C C . TYR A 1 3 ? 36.041 20.244 11.204 1.00 0.00 3 TYR A C 8
ATOM 6521 O O . TYR A 1 3 ? 35.175 19.754 10.500 1.00 0.00 3 TYR A O 8
ATOM 6539 N N . LYS A 1 4 ? 37.074 19.544 11.605 1.00 0.00 4 LYS A N 8
ATOM 6540 C CA . LYS A 1 4 ? 37.218 18.111 11.205 1.00 0.00 4 LYS A CA 8
ATOM 6541 C C . LYS A 1 4 ? 38.117 17.365 12.201 1.00 0.00 4 LYS A C 8
ATOM 6542 O O . LYS A 1 4 ? 39.164 17.850 12.588 1.00 0.00 4 LYS A O 8
ATOM 6561 N N . GLY A 1 5 ? 37.714 16.188 12.612 1.00 0.00 5 GLY A N 8
ATOM 6562 C CA . GLY A 1 5 ? 38.537 15.402 13.577 1.00 0.00 5 GLY A CA 8
ATOM 6563 C C . GLY A 1 5 ? 39.410 14.398 12.815 1.00 0.00 5 GLY A C 8
ATOM 6564 O O . GLY A 1 5 ? 39.593 14.504 11.616 1.00 0.00 5 GLY A O 8
ATOM 6568 N N . GLY A 1 6 ? 39.949 13.424 13.506 1.00 0.00 6 GLY A N 8
ATOM 6569 C CA . GLY A 1 6 ? 40.810 12.408 12.836 1.00 0.00 6 GLY A CA 8
ATOM 6570 C C . GLY A 1 6 ? 40.008 11.124 12.610 1.00 0.00 6 GLY A C 8
ATOM 6571 O O . GLY A 1 6 ? 39.628 10.810 11.497 1.00 0.00 6 GLY A O 8
ATOM 6575 N N . TYR A 1 7 ? 39.748 10.382 13.657 1.00 0.00 7 TYR A N 8
ATOM 6576 C CA . TYR A 1 7 ? 38.971 9.116 13.510 1.00 0.00 7 TYR A CA 8
ATOM 6577 C C . TYR A 1 7 ? 37.541 9.308 14.028 1.00 0.00 7 TYR A C 8
ATOM 6578 O O . TYR A 1 7 ? 37.329 9.748 15.144 1.00 0.00 7 TYR A O 8
ATOM 6596 N N . ALA A 1 8 ? 36.559 8.974 13.226 1.00 0.00 8 ALA A N 8
ATOM 6597 C CA . ALA A 1 8 ? 35.139 9.128 13.664 1.00 0.00 8 ALA A CA 8
ATOM 6598 C C . ALA A 1 8 ? 34.221 8.228 12.826 1.00 0.00 8 ALA A C 8
ATOM 6599 O O . ALA A 1 8 ? 33.566 8.678 11.903 1.00 0.00 8 ALA A O 8
ATOM 6606 N N . ARG A 1 9 ? 34.167 6.957 13.145 1.00 0.00 9 ARG A N 8
ATOM 6607 C CA . ARG A 1 9 ? 33.293 6.021 12.377 1.00 0.00 9 ARG A CA 8
ATOM 6608 C C . ARG A 1 9 ? 32.024 5.704 13.184 1.00 0.00 9 ARG A C 8
ATOM 6609 O O . ARG A 1 9 ? 32.074 4.957 14.143 1.00 0.00 9 ARG A O 8
ATOM 6630 N N . PRO A 1 10 ? 30.923 6.288 12.768 1.00 0.00 10 PRO A N 8
ATOM 6631 C CA . PRO A 1 10 ? 29.627 6.066 13.468 1.00 0.00 10 PRO A CA 8
ATOM 6632 C C . PRO A 1 10 ? 29.102 4.648 13.204 1.00 0.00 10 PRO A C 8
ATOM 6633 O O . PRO A 1 10 ? 29.112 4.176 12.082 1.00 0.00 10 PRO A O 8
ATOM 6644 N N . ILE A 1 11 ? 28.643 3.975 14.239 1.00 0.00 11 ILE A N 8
ATOM 6645 C CA . ILE A 1 11 ? 28.104 2.579 14.094 1.00 0.00 11 ILE A CA 8
ATOM 6646 C C . ILE A 1 11 ? 29.185 1.632 13.541 1.00 0.00 11 ILE A C 8
ATOM 6647 O O . ILE A 1 11 ? 29.427 1.594 12.347 1.00 0.00 11 ILE A O 8
ATOM 6663 N N . PRO A 1 12 ? 29.798 0.887 14.432 1.00 0.00 12 PRO A N 8
ATOM 6664 C CA . PRO A 1 12 ? 30.859 -0.071 14.026 1.00 0.00 12 PRO A CA 8
ATOM 6665 C C . PRO A 1 12 ? 30.240 -1.278 13.307 1.00 0.00 12 PRO A C 8
ATOM 6666 O O . PRO A 1 12 ? 29.122 -1.222 12.827 1.00 0.00 12 PRO A O 8
ATOM 6677 N N . ARG A 1 13 ? 30.961 -2.363 13.230 1.00 0.00 13 ARG A N 8
ATOM 6678 C CA . ARG A 1 13 ? 30.427 -3.580 12.545 1.00 0.00 13 ARG A CA 8
ATOM 6679 C C . ARG A 1 13 ? 29.195 -4.112 13.297 1.00 0.00 13 ARG A C 8
ATOM 6680 O O . ARG A 1 13 ? 29.302 -4.530 14.436 1.00 0.00 13 ARG A O 8
ATOM 6701 N N . PRO A 1 14 ? 28.062 -4.077 12.633 1.00 0.00 14 PRO A N 8
ATOM 6702 C CA . PRO A 1 14 ? 26.800 -4.564 13.250 1.00 0.00 14 PRO A CA 8
ATOM 6703 C C . PRO A 1 14 ? 26.802 -6.098 13.348 1.00 0.00 14 PRO A C 8
ATOM 6704 O O . PRO A 1 14 ? 27.532 -6.762 12.636 1.00 0.00 14 PRO A O 8
ATOM 6715 N N . PRO A 1 15 ? 25.978 -6.610 14.234 1.00 0.00 15 PRO A N 8
ATOM 6716 C CA . PRO A 1 15 ? 25.882 -8.082 14.428 1.00 0.00 15 PRO A CA 8
ATOM 6717 C C . PRO A 1 15 ? 25.143 -8.736 13.250 1.00 0.00 15 PRO A C 8
ATOM 6718 O O . PRO A 1 15 ? 24.288 -8.121 12.638 1.00 0.00 15 PRO A O 8
ATOM 6729 N N . PRO A 1 16 ? 25.498 -9.969 12.969 1.00 0.00 16 PRO A N 8
ATOM 6730 C CA . PRO A 1 16 ? 24.859 -10.711 11.855 1.00 0.00 16 PRO A CA 8
ATOM 6731 C C . PRO A 1 16 ? 23.446 -11.161 12.247 1.00 0.00 16 PRO A C 8
ATOM 6732 O O . PRO A 1 16 ? 23.048 -11.071 13.394 1.00 0.00 16 PRO A O 8
ATOM 6743 N N . PHE A 1 17 ? 22.692 -11.647 11.296 1.00 0.00 17 PHE A N 8
ATOM 6744 C CA . PHE A 1 17 ? 21.303 -12.111 11.590 1.00 0.00 17 PHE A CA 8
ATOM 6745 C C . PHE A 1 17 ? 20.809 -13.054 10.490 1.00 0.00 17 PHE A C 8
ATOM 6746 O O . PHE A 1 17 ? 21.325 -13.067 9.386 1.00 0.00 17 PHE A O 8
ATOM 6763 N N . VAL A 1 18 ? 19.809 -13.841 10.787 1.00 0.00 18 VAL A N 8
ATOM 6764 C CA . VAL A 1 18 ? 19.263 -14.793 9.769 1.00 0.00 18 VAL A CA 8
ATOM 6765 C C . VAL A 1 18 ? 18.440 -14.030 8.724 1.00 0.00 18 VAL A C 8
ATOM 6766 O O . VAL A 1 18 ? 17.704 -13.115 9.046 1.00 0.00 18 VAL A O 8
ATOM 6779 N N . ARG A 1 19 ? 18.557 -14.404 7.476 1.00 0.00 19 ARG A N 8
ATOM 6780 C CA . ARG A 1 19 ? 17.787 -13.710 6.402 1.00 0.00 19 ARG A CA 8
ATOM 6781 C C . ARG A 1 19 ? 16.770 -14.675 5.774 1.00 0.00 19 ARG A C 8
ATOM 6782 O O . ARG A 1 19 ? 17.122 -15.492 4.943 1.00 0.00 19 ARG A O 8
ATOM 6803 N N . PRO A 1 20 ? 15.532 -14.550 6.197 1.00 0.00 20 PRO A N 8
ATOM 6804 C CA . PRO A 1 20 ? 14.452 -15.424 5.668 1.00 0.00 20 PRO A CA 8
ATOM 6805 C C . PRO A 1 20 ? 14.083 -15.029 4.230 1.00 0.00 20 PRO A C 8
ATOM 6806 O O . PRO A 1 20 ? 14.605 -14.075 3.681 1.00 0.00 20 PRO A O 8
ATOM 6817 N N . LEU A 1 21 ? 13.184 -15.758 3.622 1.00 0.00 21 LEU A N 8
ATOM 6818 C CA . LEU A 1 21 ? 12.773 -15.435 2.220 1.00 0.00 21 LEU A CA 8
ATOM 6819 C C . LEU A 1 21 ? 11.614 -14.427 2.218 1.00 0.00 21 LEU A C 8
ATOM 6820 O O . LEU A 1 21 ? 10.819 -14.394 3.139 1.00 0.00 21 LEU A O 8
ATOM 6836 N N . PRO A 1 22 ? 11.559 -13.631 1.176 1.00 0.00 22 PRO A N 8
ATOM 6837 C CA . PRO A 1 22 ? 10.486 -12.611 1.051 1.00 0.00 22 PRO A CA 8
ATOM 6838 C C . PRO A 1 22 ? 9.156 -13.275 0.665 1.00 0.00 22 PRO A C 8
ATOM 6839 O O . PRO A 1 22 ? 9.109 -14.137 -0.193 1.00 0.00 22 PRO A O 8
ATOM 6850 N N . GLY A 1 23 ? 8.076 -12.879 1.296 1.00 0.00 23 GLY A N 8
ATOM 6851 C CA . GLY A 1 23 ? 6.748 -13.483 0.974 1.00 0.00 23 GLY A CA 8
ATOM 6852 C C . GLY A 1 23 ? 5.683 -12.383 0.915 1.00 0.00 23 GLY A C 8
ATOM 6853 O O . GLY A 1 23 ? 5.598 -11.644 -0.048 1.00 0.00 23 GLY A O 8
ATOM 6857 N N . GLY A 1 24 ? 4.872 -12.268 1.939 1.00 0.00 24 GLY A N 8
ATOM 6858 C CA . GLY A 1 24 ? 3.811 -11.216 1.948 1.00 0.00 24 GLY A CA 8
ATOM 6859 C C . GLY A 1 24 ? 2.518 -11.772 1.334 1.00 0.00 24 GLY A C 8
ATOM 6860 O O . GLY A 1 24 ? 2.534 -12.793 0.671 1.00 0.00 24 GLY A O 8
ATOM 6864 N N . PRO A 1 25 ? 1.432 -11.075 1.578 1.00 0.00 25 PRO A N 8
ATOM 6865 C CA . PRO A 1 25 ? 0.111 -11.501 1.043 1.00 0.00 25 PRO A CA 8
ATOM 6866 C C . PRO A 1 25 ? 0.037 -11.263 -0.474 1.00 0.00 25 PRO A C 8
ATOM 6867 O O . PRO A 1 25 ? 0.676 -10.370 -1.000 1.00 0.00 25 PRO A O 8
ATOM 6878 N N . ILE A 1 26 ? -0.737 -12.056 -1.173 1.00 0.00 26 ILE A N 8
ATOM 6879 C CA . ILE A 1 26 ? -0.856 -11.884 -2.652 1.00 0.00 26 ILE A CA 8
ATOM 6880 C C . ILE A 1 26 ? -2.327 -11.723 -3.052 1.00 0.00 26 ILE A C 8
ATOM 6881 O O . ILE A 1 26 ? -3.223 -12.199 -2.379 1.00 0.00 26 ILE A O 8
ATOM 6897 N N . GLY A 1 27 ? -2.573 -11.057 -4.151 1.00 0.00 27 GLY A N 8
ATOM 6898 C CA . GLY A 1 27 ? -3.978 -10.854 -4.620 1.00 0.00 27 GLY A CA 8
ATOM 6899 C C . GLY A 1 27 ? -4.673 -9.806 -3.742 1.00 0.00 27 GLY A C 8
ATOM 6900 O O . GLY A 1 27 ? -5.422 -10.152 -2.848 1.00 0.00 27 GLY A O 8
ATOM 6904 N N . PRO A 1 28 ? -4.403 -8.553 -4.028 1.00 0.00 28 PRO A N 8
ATOM 6905 C CA . PRO A 1 28 ? -5.011 -7.442 -3.251 1.00 0.00 28 PRO A CA 8
ATOM 6906 C C . PRO A 1 28 ? -6.484 -7.229 -3.649 1.00 0.00 28 PRO A C 8
ATOM 6907 O O . PRO A 1 28 ? -7.334 -7.012 -2.805 1.00 0.00 28 PRO A O 8
ATOM 6918 N N . TYR A 1 29 ? -6.789 -7.282 -4.924 1.00 0.00 29 TYR A N 8
ATOM 6919 C CA . TYR A 1 29 ? -8.200 -7.078 -5.374 1.00 0.00 29 TYR A CA 8
ATOM 6920 C C . TYR A 1 29 ? -8.994 -8.386 -5.242 1.00 0.00 29 TYR A C 8
ATOM 6921 O O . TYR A 1 29 ? -9.350 -9.013 -6.224 1.00 0.00 29 TYR A O 8
ATOM 6939 N N . ASN A 1 30 ? -9.272 -8.800 -4.031 1.00 0.00 30 ASN A N 8
ATOM 6940 C CA . ASN A 1 30 ? -10.040 -10.063 -3.821 1.00 0.00 30 ASN A CA 8
ATOM 6941 C C . ASN A 1 30 ? -10.958 -9.939 -2.595 1.00 0.00 30 ASN A C 8
ATOM 6942 O O . ASN A 1 30 ? -11.056 -10.845 -1.787 1.00 0.00 30 ASN A O 8
ATOM 6953 N N . GLY A 1 31 ? -11.632 -8.824 -2.451 1.00 0.00 31 GLY A N 8
ATOM 6954 C CA . GLY A 1 31 ? -12.543 -8.641 -1.281 1.00 0.00 31 GLY A CA 8
ATOM 6955 C C . GLY A 1 31 ? -13.253 -7.284 -1.366 1.00 0.00 31 GLY A C 8
ATOM 6956 O O . GLY A 1 31 ? -13.329 -6.557 -0.394 1.00 0.00 31 GLY A O 8
ATOM 6960 N N . CYS A 1 32 ? -13.780 -6.940 -2.519 1.00 0.00 32 CYS A N 8
ATOM 6961 C CA . CYS A 1 32 ? -14.493 -5.631 -2.666 1.00 0.00 32 CYS A CA 8
ATOM 6962 C C . CYS A 1 32 ? -15.249 -5.582 -4.003 1.00 0.00 32 CYS A C 8
ATOM 6963 O O . CYS A 1 32 ? -14.700 -5.166 -5.007 1.00 0.00 32 CYS A O 8
ATOM 6970 N N . PRO A 1 33 ? -16.492 -6.006 -3.973 1.00 0.00 33 PRO A N 8
ATOM 6971 C CA . PRO A 1 33 ? -17.330 -6.001 -5.203 1.00 0.00 33 PRO A CA 8
ATOM 6972 C C . PRO A 1 33 ? -17.726 -4.565 -5.582 1.00 0.00 33 PRO A C 8
ATOM 6973 O O . PRO A 1 33 ? -18.044 -3.755 -4.730 1.00 0.00 33 PRO A O 8
ATOM 6984 N N . VAL A 1 34 ? -17.712 -4.246 -6.854 1.00 0.00 34 VAL A N 8
ATOM 6985 C CA . VAL A 1 34 ? -18.093 -2.863 -7.292 1.00 0.00 34 VAL A CA 8
ATOM 6986 C C . VAL A 1 34 ? -19.593 -2.619 -7.053 1.00 0.00 34 VAL A C 8
ATOM 6987 O O . VAL A 1 34 ? -20.018 -1.497 -6.850 1.00 0.00 34 VAL A O 8
ATOM 7000 N N . SER A 1 35 ? -20.391 -3.661 -7.067 1.00 0.00 35 SER A N 8
ATOM 7001 C CA . SER A 1 35 ? -21.860 -3.494 -6.829 1.00 0.00 35 SER A CA 8
ATOM 7002 C C . SER A 1 35 ? -22.131 -3.048 -5.383 1.00 0.00 35 SER A C 8
ATOM 7003 O O . SER A 1 35 ? -23.197 -2.546 -5.078 1.00 0.00 35 SER A O 8
ATOM 7011 N N . CYS A 1 36 ? -21.175 -3.232 -4.493 1.00 0.00 36 CYS A N 8
ATOM 7012 C CA . CYS A 1 36 ? -21.358 -2.827 -3.058 1.00 0.00 36 CYS A CA 8
ATOM 7013 C C . CYS A 1 36 ? -22.559 -3.549 -2.426 1.00 0.00 36 CYS A C 8
ATOM 7014 O O . CYS A 1 36 ? -23.159 -3.062 -1.483 1.00 0.00 36 CYS A O 8
ATOM 7021 N N . ARG A 1 37 ? -22.907 -4.710 -2.928 1.00 0.00 37 ARG A N 8
ATOM 7022 C CA . ARG A 1 37 ? -24.058 -5.465 -2.353 1.00 0.00 37 ARG A CA 8
ATOM 7023 C C . ARG A 1 37 ? -23.553 -6.697 -1.599 1.00 0.00 37 ARG A C 8
ATOM 7024 O O . ARG A 1 37 ? -22.585 -7.324 -1.990 1.00 0.00 37 ARG A O 8
ATOM 7045 N N . GLY A 1 38 ? -24.204 -7.047 -0.520 1.00 0.00 38 GLY A N 8
ATOM 7046 C CA . GLY A 1 38 ? -23.774 -8.238 0.270 1.00 0.00 38 GLY A CA 8
ATOM 7047 C C . GLY A 1 38 ? -22.458 -7.942 1.003 1.00 0.00 38 GLY A C 8
ATOM 7048 O O . GLY A 1 38 ? -21.634 -8.820 1.179 1.00 0.00 38 GLY A O 8
ATOM 7052 N N . ILE A 1 39 ? -22.255 -6.721 1.441 1.00 0.00 39 ILE A N 8
ATOM 7053 C CA . ILE A 1 39 ? -20.994 -6.385 2.172 1.00 0.00 39 ILE A CA 8
ATOM 7054 C C . ILE A 1 39 ? -21.323 -5.750 3.525 1.00 0.00 39 ILE A C 8
ATOM 7055 O O . ILE A 1 39 ? -22.376 -5.168 3.713 1.00 0.00 39 ILE A O 8
ATOM 7071 N N . SER A 1 40 ? -20.423 -5.855 4.461 1.00 0.00 40 SER A N 8
ATOM 7072 C CA . SER A 1 40 ? -20.657 -5.258 5.806 1.00 0.00 40 SER A CA 8
ATOM 7073 C C . SER A 1 40 ? -20.275 -3.776 5.780 1.00 0.00 40 SER A C 8
ATOM 7074 O O . SER A 1 40 ? -19.517 -3.342 4.931 1.00 0.00 40 SER A O 8
ATOM 7082 N N . PHE A 1 41 ? -20.782 -2.999 6.704 1.00 0.00 41 PHE A N 8
ATOM 7083 C CA . PHE A 1 41 ? -20.430 -1.544 6.735 1.00 0.00 41 PHE A CA 8
ATOM 7084 C C . PHE A 1 41 ? -18.910 -1.384 6.852 1.00 0.00 41 PHE A C 8
ATOM 7085 O O . PHE A 1 41 ? -18.312 -0.565 6.181 1.00 0.00 41 PHE A O 8
ATOM 7102 N N . SER A 1 42 ? -18.282 -2.179 7.688 1.00 0.00 42 SER A N 8
ATOM 7103 C CA . SER A 1 42 ? -16.797 -2.096 7.842 1.00 0.00 42 SER A CA 8
ATOM 7104 C C . SER A 1 42 ? -16.110 -2.558 6.550 1.00 0.00 42 SER A C 8
ATOM 7105 O O . SER A 1 42 ? -15.078 -2.040 6.170 1.00 0.00 42 SER A O 8
ATOM 7113 N N . GLN A 1 43 ? -16.686 -3.521 5.867 1.00 0.00 43 GLN A N 8
ATOM 7114 C CA . GLN A 1 43 ? -16.078 -4.010 4.592 1.00 0.00 43 GLN A CA 8
ATOM 7115 C C . GLN A 1 43 ? -16.134 -2.903 3.536 1.00 0.00 43 GLN A C 8
ATOM 7116 O O . GLN A 1 43 ? -15.187 -2.687 2.801 1.00 0.00 43 GLN A O 8
ATOM 7130 N N . ALA A 1 44 ? -17.234 -2.195 3.469 1.00 0.00 44 ALA A N 8
ATOM 7131 C CA . ALA A 1 44 ? -17.366 -1.088 2.474 1.00 0.00 44 ALA A CA 8
ATOM 7132 C C . ALA A 1 44 ? -16.534 0.125 2.912 1.00 0.00 44 ALA A C 8
ATOM 7133 O O . ALA A 1 44 ? -16.084 0.906 2.095 1.00 0.00 44 ALA A O 8
ATOM 7140 N N . ARG A 1 45 ? -16.325 0.281 4.198 1.00 0.00 45 ARG A N 8
ATOM 7141 C CA . ARG A 1 45 ? -15.519 1.434 4.698 1.00 0.00 45 ARG A CA 8
ATOM 7142 C C . ARG A 1 45 ? -14.027 1.194 4.441 1.00 0.00 45 ARG A C 8
ATOM 7143 O O . ARG A 1 45 ? -13.284 2.114 4.150 1.00 0.00 45 ARG A O 8
ATOM 7164 N N . SER A 1 46 ? -13.582 -0.037 4.554 1.00 0.00 46 SER A N 8
ATOM 7165 C CA . SER A 1 46 ? -12.137 -0.340 4.326 1.00 0.00 46 SER A CA 8
ATOM 7166 C C . SER A 1 46 ? -11.773 -0.210 2.840 1.00 0.00 46 SER A C 8
ATOM 7167 O O . SER A 1 46 ? -10.719 0.293 2.504 1.00 0.00 46 SER A O 8
ATOM 7175 N N . CYS A 1 47 ? -12.626 -0.665 1.949 1.00 0.00 47 CYS A N 8
ATOM 7176 C CA . CYS A 1 47 ? -12.302 -0.567 0.490 1.00 0.00 47 CYS A CA 8
ATOM 7177 C C . CYS A 1 47 ? -12.431 0.874 -0.013 1.00 0.00 47 CYS A C 8
ATOM 7178 O O . CYS A 1 47 ? -11.742 1.274 -0.930 1.00 0.00 47 CYS A O 8
ATOM 7185 N N . CYS A 1 48 ? -13.308 1.655 0.565 1.00 0.00 48 CYS A N 8
ATOM 7186 C CA . CYS A 1 48 ? -13.469 3.067 0.097 1.00 0.00 48 CYS A CA 8
ATOM 7187 C C . CYS A 1 48 ? -12.194 3.875 0.372 1.00 0.00 48 CYS A C 8
ATOM 7188 O O . CYS A 1 48 ? -11.753 4.653 -0.452 1.00 0.00 48 CYS A O 8
ATOM 7195 N N . SER A 1 49 ? -11.608 3.703 1.529 1.00 0.00 49 SER A N 8
ATOM 7196 C CA . SER A 1 49 ? -10.370 4.468 1.869 1.00 0.00 49 SER A CA 8
ATOM 7197 C C . SER A 1 49 ? -9.117 3.802 1.286 1.00 0.00 49 SER A C 8
ATOM 7198 O O . SER A 1 49 ? -8.116 4.454 1.061 1.00 0.00 49 SER A O 8
ATOM 7206 N N . ARG A 1 50 ? -9.155 2.517 1.052 1.00 0.00 50 ARG A N 8
ATOM 7207 C CA . ARG A 1 50 ? -7.949 1.822 0.501 1.00 0.00 50 ARG A CA 8
ATOM 7208 C C . ARG A 1 50 ? -7.980 1.765 -1.034 1.00 0.00 50 ARG A C 8
ATOM 7209 O O . ARG A 1 50 ? -6.945 1.690 -1.668 1.00 0.00 50 ARG A O 8
ATOM 7230 N N . LEU A 1 51 ? -9.146 1.782 -1.639 1.00 0.00 51 LEU A N 8
ATOM 7231 C CA . LEU A 1 51 ? -9.210 1.705 -3.136 1.00 0.00 51 LEU A CA 8
ATOM 7232 C C . LEU A 1 51 ? -10.238 2.683 -3.733 1.00 0.00 51 LEU A C 8
ATOM 7233 O O . LEU A 1 51 ? -10.449 2.692 -4.932 1.00 0.00 51 LEU A O 8
ATOM 7249 N N . GLY A 1 52 ? -10.885 3.494 -2.929 1.00 0.00 52 GLY A N 8
ATOM 7250 C CA . GLY A 1 52 ? -11.898 4.443 -3.489 1.00 0.00 52 GLY A CA 8
ATOM 7251 C C . GLY A 1 52 ? -13.083 3.654 -4.072 1.00 0.00 52 GLY A C 8
ATOM 7252 O O . GLY A 1 52 ? -13.741 4.102 -4.992 1.00 0.00 52 GLY A O 8
ATOM 7256 N N . ARG A 1 53 ? -13.355 2.479 -3.547 1.00 0.00 53 ARG A N 8
ATOM 7257 C CA . ARG A 1 53 ? -14.488 1.659 -4.073 1.00 0.00 53 ARG A CA 8
ATOM 7258 C C . ARG A 1 53 ? -15.538 1.436 -2.981 1.00 0.00 53 ARG A C 8
ATOM 7259 O O . ARG A 1 53 ? -15.216 1.282 -1.819 1.00 0.00 53 ARG A O 8
ATOM 7280 N N . CYS A 1 54 ? -16.795 1.437 -3.358 1.00 0.00 54 CYS A N 8
ATOM 7281 C CA . CYS A 1 54 ? -17.911 1.245 -2.374 1.00 0.00 54 CYS A CA 8
ATOM 7282 C C . CYS A 1 54 ? -17.891 2.394 -1.364 1.00 0.00 54 CYS A C 8
ATOM 7283 O O . CYS A 1 54 ? -17.862 2.197 -0.164 1.00 0.00 54 CYS A O 8
ATOM 7290 N N . CYS A 1 55 ? -17.894 3.598 -1.867 1.00 0.00 55 CYS A N 8
ATOM 7291 C CA . CYS A 1 55 ? -17.860 4.796 -0.984 1.00 0.00 55 CYS A CA 8
ATOM 7292 C C . CYS A 1 55 ? -19.272 5.376 -0.771 1.00 0.00 55 CYS A C 8
ATOM 7293 O O . CYS A 1 55 ? -19.449 6.315 -0.017 1.00 0.00 55 CYS A O 8
ATOM 7300 N N . HIS A 1 56 ? -20.275 4.825 -1.419 1.00 0.00 56 HIS A N 8
ATOM 7301 C CA . HIS A 1 56 ? -21.666 5.341 -1.245 1.00 0.00 56 HIS A CA 8
ATOM 7302 C C . HIS A 1 56 ? -22.586 4.210 -0.761 1.00 0.00 56 HIS A C 8
ATOM 7303 O O . HIS A 1 56 ? -23.682 4.025 -1.259 1.00 0.00 56 HIS A O 8
ATOM 7317 N N . VAL A 1 57 ? -22.139 3.448 0.206 1.00 0.00 57 VAL A N 8
ATOM 7318 C CA . VAL A 1 57 ? -22.971 2.321 0.733 1.00 0.00 57 VAL A CA 8
ATOM 7319 C C . VAL A 1 57 ? -23.801 2.792 1.933 1.00 0.00 57 VAL A C 8
ATOM 7320 O O . VAL A 1 57 ? -23.272 3.094 2.987 1.00 0.00 57 VAL A O 8
ATOM 7333 N N . GLY A 1 58 ? -25.102 2.856 1.778 1.00 0.00 58 GLY A N 8
ATOM 7334 C CA . GLY A 1 58 ? -25.975 3.306 2.903 1.00 0.00 58 GLY A CA 8
ATOM 7335 C C . GLY A 1 58 ? -25.959 4.834 2.980 1.00 0.00 58 GLY A C 8
ATOM 7336 O O . GLY A 1 58 ? -25.152 5.419 3.678 1.00 0.00 58 GLY A O 8
ATOM 7340 N N . LYS A 1 59 ? -26.846 5.484 2.266 1.00 0.00 59 LYS A N 8
ATOM 7341 C CA . LYS A 1 59 ? -26.886 6.979 2.291 1.00 0.00 59 LYS A CA 8
ATOM 7342 C C . LYS A 1 59 ? -28.260 7.491 1.839 1.00 0.00 59 LYS A C 8
ATOM 7343 O O . LYS A 1 59 ? -28.851 6.971 0.911 1.00 0.00 59 LYS A O 8
ATOM 7362 N N . GLY A 1 60 ? -28.767 8.510 2.489 1.00 0.00 60 GLY A N 8
ATOM 7363 C CA . GLY A 1 60 ? -30.099 9.066 2.104 1.00 0.00 60 GLY A CA 8
ATOM 7364 C C . GLY A 1 60 ? -31.211 8.297 2.822 1.00 0.00 60 GLY A C 8
ATOM 7365 O O . GLY A 1 60 ? -31.299 7.087 2.732 1.00 0.00 60 GLY A O 8
ATOM 7369 N N . TYR A 1 61 ? -32.064 8.994 3.531 1.00 0.00 61 TYR A N 8
ATOM 7370 C CA . TYR A 1 61 ? -33.177 8.311 4.255 1.00 0.00 61 TYR A CA 8
ATOM 7371 C C . TYR A 1 61 ? -34.316 7.976 3.285 1.00 0.00 61 TYR A C 8
ATOM 7372 O O . TYR A 1 61 ? -34.386 8.502 2.189 1.00 0.00 61 TYR A O 8
ATOM 7390 N N . SER A 1 62 ? -35.205 7.106 3.685 1.00 0.00 62 SER A N 8
ATOM 7391 C CA . SER A 1 62 ? -36.347 6.727 2.799 1.00 0.00 62 SER A CA 8
ATOM 7392 C C . SER A 1 62 ? -37.424 7.818 2.820 1.00 0.00 62 SER A C 8
ATOM 7393 O O . SER A 1 62 ? -37.420 8.694 3.665 1.00 0.00 62 SER A O 8
ATOM 7401 N N . GLY A 1 63 ? -38.347 7.764 1.895 1.00 0.00 63 GLY A N 8
ATOM 7402 C CA . GLY A 1 63 ? -39.431 8.789 1.850 1.00 0.00 63 GLY A CA 8
ATOM 7403 C C . GLY A 1 63 ? -40.478 8.381 0.812 1.00 0.00 63 GLY A C 8
ATOM 7404 O O . GLY A 1 63 ? -40.356 8.810 -0.323 1.00 0.00 63 GLY A O 8
ATOM 7409 N N . GLN A 1 1 ? 27.082 -2.874 -34.724 1.00 0.00 1 GLN A N 9
ATOM 7410 C CA . GLN A 1 1 ? 28.048 -3.214 -35.816 1.00 0.00 1 GLN A CA 9
ATOM 7411 C C . GLN A 1 1 ? 29.310 -3.866 -35.238 1.00 0.00 1 GLN A C 9
ATOM 7412 O O . GLN A 1 1 ? 29.493 -3.921 -34.037 1.00 0.00 1 GLN A O 9
ATOM 7428 N N . VAL A 1 2 ? 30.175 -4.356 -36.102 1.00 0.00 2 VAL A N 9
ATOM 7429 C CA . VAL A 1 2 ? 31.450 -5.022 -35.656 1.00 0.00 2 VAL A CA 9
ATOM 7430 C C . VAL A 1 2 ? 31.146 -6.323 -34.894 1.00 0.00 2 VAL A C 9
ATOM 7431 O O . VAL A 1 2 ? 30.165 -6.424 -34.182 1.00 0.00 2 VAL A O 9
ATOM 7444 N N . TYR A 1 3 ? 31.989 -7.324 -35.050 1.00 0.00 3 TYR A N 9
ATOM 7445 C CA . TYR A 1 3 ? 31.772 -8.636 -34.351 1.00 0.00 3 TYR A CA 9
ATOM 7446 C C . TYR A 1 3 ? 30.461 -9.289 -34.814 1.00 0.00 3 TYR A C 9
ATOM 7447 O O . TYR A 1 3 ? 29.697 -8.713 -35.566 1.00 0.00 3 TYR A O 9
ATOM 7465 N N . LYS A 1 4 ? 30.201 -10.494 -34.371 1.00 0.00 4 LYS A N 9
ATOM 7466 C CA . LYS A 1 4 ? 28.941 -11.189 -34.782 1.00 0.00 4 LYS A CA 9
ATOM 7467 C C . LYS A 1 4 ? 27.786 -10.795 -33.849 1.00 0.00 4 LYS A C 9
ATOM 7468 O O . LYS A 1 4 ? 27.903 -10.859 -32.638 1.00 0.00 4 LYS A O 9
ATOM 7487 N N . GLY A 1 5 ? 26.676 -10.382 -34.406 1.00 0.00 5 GLY A N 9
ATOM 7488 C CA . GLY A 1 5 ? 25.514 -9.979 -33.560 1.00 0.00 5 GLY A CA 9
ATOM 7489 C C . GLY A 1 5 ? 24.507 -9.186 -34.399 1.00 0.00 5 GLY A C 9
ATOM 7490 O O . GLY A 1 5 ? 24.564 -9.178 -35.615 1.00 0.00 5 GLY A O 9
ATOM 7494 N N . GLY A 1 6 ? 23.580 -8.520 -33.753 1.00 0.00 6 GLY A N 9
ATOM 7495 C CA . GLY A 1 6 ? 22.559 -7.724 -34.493 1.00 0.00 6 GLY A CA 9
ATOM 7496 C C . GLY A 1 6 ? 23.165 -6.388 -34.928 1.00 0.00 6 GLY A C 9
ATOM 7497 O O . GLY A 1 6 ? 23.309 -5.475 -34.136 1.00 0.00 6 GLY A O 9
ATOM 7501 N N . TYR A 1 7 ? 23.519 -6.270 -36.184 1.00 0.00 7 TYR A N 9
ATOM 7502 C CA . TYR A 1 7 ? 24.118 -4.994 -36.687 1.00 0.00 7 TYR A CA 9
ATOM 7503 C C . TYR A 1 7 ? 23.101 -3.854 -36.556 1.00 0.00 7 TYR A C 9
ATOM 7504 O O . TYR A 1 7 ? 22.029 -3.903 -37.130 1.00 0.00 7 TYR A O 9
ATOM 7522 N N . ALA A 1 8 ? 23.433 -2.835 -35.793 1.00 0.00 8 ALA A N 9
ATOM 7523 C CA . ALA A 1 8 ? 22.493 -1.683 -35.596 1.00 0.00 8 ALA A CA 9
ATOM 7524 C C . ALA A 1 8 ? 21.115 -2.194 -35.148 1.00 0.00 8 ALA A C 9
ATOM 7525 O O . ALA A 1 8 ? 20.091 -1.801 -35.676 1.00 0.00 8 ALA A O 9
ATOM 7532 N N . ARG A 1 9 ? 21.089 -3.078 -34.178 1.00 0.00 9 ARG A N 9
ATOM 7533 C CA . ARG A 1 9 ? 19.794 -3.632 -33.689 1.00 0.00 9 ARG A CA 9
ATOM 7534 C C . ARG A 1 9 ? 19.613 -3.326 -32.194 1.00 0.00 9 ARG A C 9
ATOM 7535 O O . ARG A 1 9 ? 20.564 -3.371 -31.435 1.00 0.00 9 ARG A O 9
ATOM 7556 N N . PRO A 1 10 ? 18.389 -3.028 -31.819 1.00 0.00 10 PRO A N 9
ATOM 7557 C CA . PRO A 1 10 ? 18.081 -2.716 -30.398 1.00 0.00 10 PRO A CA 9
ATOM 7558 C C . PRO A 1 10 ? 18.132 -3.995 -29.548 1.00 0.00 10 PRO A C 9
ATOM 7559 O O . PRO A 1 10 ? 17.140 -4.679 -29.374 1.00 0.00 10 PRO A O 9
ATOM 7570 N N . ILE A 1 11 ? 19.288 -4.321 -29.025 1.00 0.00 11 ILE A N 9
ATOM 7571 C CA . ILE A 1 11 ? 19.420 -5.553 -28.189 1.00 0.00 11 ILE A CA 9
ATOM 7572 C C . ILE A 1 11 ? 18.866 -5.304 -26.779 1.00 0.00 11 ILE A C 9
ATOM 7573 O O . ILE A 1 11 ? 18.918 -4.196 -26.280 1.00 0.00 11 ILE A O 9
ATOM 7589 N N . PRO A 1 12 ? 18.349 -6.353 -26.186 1.00 0.00 12 PRO A N 9
ATOM 7590 C CA . PRO A 1 12 ? 17.775 -6.256 -24.819 1.00 0.00 12 PRO A CA 9
ATOM 7591 C C . PRO A 1 12 ? 18.892 -6.110 -23.776 1.00 0.00 12 PRO A C 9
ATOM 7592 O O . PRO A 1 12 ? 19.391 -7.084 -23.241 1.00 0.00 12 PRO A O 9
ATOM 7603 N N . ARG A 1 13 ? 19.288 -4.894 -23.491 1.00 0.00 13 ARG A N 9
ATOM 7604 C CA . ARG A 1 13 ? 20.374 -4.664 -22.490 1.00 0.00 13 ARG A CA 9
ATOM 7605 C C . ARG A 1 13 ? 19.851 -4.905 -21.066 1.00 0.00 13 ARG A C 9
ATOM 7606 O O . ARG A 1 13 ? 18.803 -4.404 -20.703 1.00 0.00 13 ARG A O 9
ATOM 7627 N N . PRO A 1 14 ? 20.604 -5.665 -20.305 1.00 0.00 14 PRO A N 9
ATOM 7628 C CA . PRO A 1 14 ? 20.216 -5.975 -18.901 1.00 0.00 14 PRO A CA 9
ATOM 7629 C C . PRO A 1 14 ? 20.408 -4.743 -17.997 1.00 0.00 14 PRO A C 9
ATOM 7630 O O . PRO A 1 14 ? 21.466 -4.141 -17.992 1.00 0.00 14 PRO A O 9
ATOM 7641 N N . PRO A 1 15 ? 19.373 -4.409 -17.258 1.00 0.00 15 PRO A N 9
ATOM 7642 C CA . PRO A 1 15 ? 19.432 -3.239 -16.342 1.00 0.00 15 PRO A CA 9
ATOM 7643 C C . PRO A 1 15 ? 20.264 -3.568 -15.089 1.00 0.00 15 PRO A C 9
ATOM 7644 O O . PRO A 1 15 ? 20.034 -4.572 -14.441 1.00 0.00 15 PRO A O 9
ATOM 7655 N N . PRO A 1 16 ? 21.209 -2.703 -14.788 1.00 0.00 16 PRO A N 9
ATOM 7656 C CA . PRO A 1 16 ? 22.080 -2.906 -13.601 1.00 0.00 16 PRO A CA 9
ATOM 7657 C C . PRO A 1 16 ? 21.308 -2.601 -12.308 1.00 0.00 16 PRO A C 9
ATOM 7658 O O . PRO A 1 16 ? 21.180 -1.459 -11.903 1.00 0.00 16 PRO A O 9
ATOM 7669 N N . PHE A 1 17 ? 20.790 -3.616 -11.660 1.00 0.00 17 PHE A N 9
ATOM 7670 C CA . PHE A 1 17 ? 20.024 -3.395 -10.397 1.00 0.00 17 PHE A CA 9
ATOM 7671 C C . PHE A 1 17 ? 20.074 -4.645 -9.512 1.00 0.00 17 PHE A C 9
ATOM 7672 O O . PHE A 1 17 ? 20.210 -5.756 -9.993 1.00 0.00 17 PHE A O 9
ATOM 7689 N N . VAL A 1 18 ? 19.956 -4.465 -8.223 1.00 0.00 18 VAL A N 9
ATOM 7690 C CA . VAL A 1 18 ? 19.987 -5.632 -7.290 1.00 0.00 18 VAL A CA 9
ATOM 7691 C C . VAL A 1 18 ? 18.598 -6.279 -7.225 1.00 0.00 18 VAL A C 9
ATOM 7692 O O . VAL A 1 18 ? 17.590 -5.603 -7.304 1.00 0.00 18 VAL A O 9
ATOM 7705 N N . ARG A 1 19 ? 18.542 -7.580 -7.084 1.00 0.00 19 ARG A N 9
ATOM 7706 C CA . ARG A 1 19 ? 17.220 -8.279 -7.017 1.00 0.00 19 ARG A CA 9
ATOM 7707 C C . ARG A 1 19 ? 16.440 -7.833 -5.769 1.00 0.00 19 ARG A C 9
ATOM 7708 O O . ARG A 1 19 ? 16.835 -8.129 -4.656 1.00 0.00 19 ARG A O 9
ATOM 7729 N N . PRO A 1 20 ? 15.352 -7.131 -5.997 1.00 0.00 20 PRO A N 9
ATOM 7730 C CA . PRO A 1 20 ? 14.510 -6.641 -4.876 1.00 0.00 20 PRO A CA 9
ATOM 7731 C C . PRO A 1 20 ? 13.637 -7.776 -4.323 1.00 0.00 20 PRO A C 9
ATOM 7732 O O . PRO A 1 20 ? 13.763 -8.921 -4.718 1.00 0.00 20 PRO A O 9
ATOM 7743 N N . LEU A 1 21 ? 12.746 -7.460 -3.419 1.00 0.00 21 LEU A N 9
ATOM 7744 C CA . LEU A 1 21 ? 11.851 -8.506 -2.836 1.00 0.00 21 LEU A CA 9
ATOM 7745 C C . LEU A 1 21 ? 10.404 -7.989 -2.779 1.00 0.00 21 LEU A C 9
ATOM 7746 O O . LEU A 1 21 ? 9.919 -7.616 -1.727 1.00 0.00 21 LEU A O 9
ATOM 7762 N N . PRO A 1 22 ? 9.762 -7.979 -3.925 1.00 0.00 22 PRO A N 9
ATOM 7763 C CA . PRO A 1 22 ? 8.357 -7.499 -4.010 1.00 0.00 22 PRO A CA 9
ATOM 7764 C C . PRO A 1 22 ? 7.389 -8.543 -3.430 1.00 0.00 22 PRO A C 9
ATOM 7765 O O . PRO A 1 22 ? 7.400 -9.695 -3.820 1.00 0.00 22 PRO A O 9
ATOM 7776 N N . GLY A 1 23 ? 6.554 -8.142 -2.501 1.00 0.00 23 GLY A N 9
ATOM 7777 C CA . GLY A 1 23 ? 5.582 -9.101 -1.894 1.00 0.00 23 GLY A CA 9
ATOM 7778 C C . GLY A 1 23 ? 4.165 -8.525 -1.986 1.00 0.00 23 GLY A C 9
ATOM 7779 O O . GLY A 1 23 ? 3.610 -8.397 -3.062 1.00 0.00 23 GLY A O 9
ATOM 7783 N N . GLY A 1 24 ? 3.576 -8.176 -0.867 1.00 0.00 24 GLY A N 9
ATOM 7784 C CA . GLY A 1 24 ? 2.194 -7.607 -0.887 1.00 0.00 24 GLY A CA 9
ATOM 7785 C C . GLY A 1 24 ? 1.162 -8.743 -0.864 1.00 0.00 24 GLY A C 9
ATOM 7786 O O . GLY A 1 24 ? 1.491 -9.885 -1.123 1.00 0.00 24 GLY A O 9
ATOM 7790 N N . PRO A 1 25 ? -0.063 -8.387 -0.554 1.00 0.00 25 PRO A N 9
ATOM 7791 C CA . PRO A 1 25 ? -1.162 -9.389 -0.496 1.00 0.00 25 PRO A CA 9
ATOM 7792 C C . PRO A 1 25 ? -1.555 -9.845 -1.908 1.00 0.00 25 PRO A C 9
ATOM 7793 O O . PRO A 1 25 ? -1.422 -9.107 -2.868 1.00 0.00 25 PRO A O 9
ATOM 7804 N N . ILE A 1 26 ? -2.040 -11.056 -2.039 1.00 0.00 26 ILE A N 9
ATOM 7805 C CA . ILE A 1 26 ? -2.444 -11.564 -3.384 1.00 0.00 26 ILE A CA 9
ATOM 7806 C C . ILE A 1 26 ? -3.872 -11.114 -3.718 1.00 0.00 26 ILE A C 9
ATOM 7807 O O . ILE A 1 26 ? -4.695 -10.917 -2.842 1.00 0.00 26 ILE A O 9
ATOM 7823 N N . GLY A 1 27 ? -4.166 -10.950 -4.984 1.00 0.00 27 GLY A N 9
ATOM 7824 C CA . GLY A 1 27 ? -5.536 -10.511 -5.393 1.00 0.00 27 GLY A CA 9
ATOM 7825 C C . GLY A 1 27 ? -5.694 -9.005 -5.146 1.00 0.00 27 GLY A C 9
ATOM 7826 O O . GLY A 1 27 ? -6.206 -8.602 -4.119 1.00 0.00 27 GLY A O 9
ATOM 7830 N N . PRO A 1 28 ? -5.248 -8.221 -6.100 1.00 0.00 28 PRO A N 9
ATOM 7831 C CA . PRO A 1 28 ? -5.342 -6.742 -5.981 1.00 0.00 28 PRO A CA 9
ATOM 7832 C C . PRO A 1 28 ? -6.787 -6.261 -6.199 1.00 0.00 28 PRO A C 9
ATOM 7833 O O . PRO A 1 28 ? -7.330 -5.525 -5.396 1.00 0.00 28 PRO A O 9
ATOM 7844 N N . TYR A 1 29 ? -7.413 -6.669 -7.278 1.00 0.00 29 TYR A N 9
ATOM 7845 C CA . TYR A 1 29 ? -8.816 -6.235 -7.547 1.00 0.00 29 TYR A CA 9
ATOM 7846 C C . TYR A 1 29 ? -9.772 -7.426 -7.407 1.00 0.00 29 TYR A C 9
ATOM 7847 O O . TYR A 1 29 ? -10.647 -7.636 -8.228 1.00 0.00 29 TYR A O 9
ATOM 7865 N N . ASN A 1 30 ? -9.608 -8.204 -6.368 1.00 0.00 30 ASN A N 9
ATOM 7866 C CA . ASN A 1 30 ? -10.496 -9.387 -6.161 1.00 0.00 30 ASN A CA 9
ATOM 7867 C C . ASN A 1 30 ? -11.036 -9.411 -4.725 1.00 0.00 30 ASN A C 9
ATOM 7868 O O . ASN A 1 30 ? -11.222 -10.463 -4.141 1.00 0.00 30 ASN A O 9
ATOM 7879 N N . GLY A 1 31 ? -11.293 -8.262 -4.155 1.00 0.00 31 GLY A N 9
ATOM 7880 C CA . GLY A 1 31 ? -11.824 -8.214 -2.760 1.00 0.00 31 GLY A CA 9
ATOM 7881 C C . GLY A 1 31 ? -12.649 -6.939 -2.560 1.00 0.00 31 GLY A C 9
ATOM 7882 O O . GLY A 1 31 ? -12.600 -6.320 -1.513 1.00 0.00 31 GLY A O 9
ATOM 7886 N N . CYS A 1 32 ? -13.407 -6.546 -3.556 1.00 0.00 32 CYS A N 9
ATOM 7887 C CA . CYS A 1 32 ? -14.242 -5.311 -3.436 1.00 0.00 32 CYS A CA 9
ATOM 7888 C C . CYS A 1 32 ? -15.158 -5.169 -4.662 1.00 0.00 32 CYS A C 9
ATOM 7889 O O . CYS A 1 32 ? -14.798 -4.528 -5.634 1.00 0.00 32 CYS A O 9
ATOM 7896 N N . PRO A 1 33 ? -16.318 -5.777 -4.572 1.00 0.00 33 PRO A N 9
ATOM 7897 C CA . PRO A 1 33 ? -17.305 -5.721 -5.685 1.00 0.00 33 PRO A CA 9
ATOM 7898 C C . PRO A 1 33 ? -17.878 -4.305 -5.836 1.00 0.00 33 PRO A C 9
ATOM 7899 O O . PRO A 1 33 ? -18.157 -3.631 -4.862 1.00 0.00 33 PRO A O 9
ATOM 7910 N N . VAL A 1 34 ? -18.056 -3.855 -7.056 1.00 0.00 34 VAL A N 9
ATOM 7911 C CA . VAL A 1 34 ? -18.615 -2.484 -7.290 1.00 0.00 34 VAL A CA 9
ATOM 7912 C C . VAL A 1 34 ? -20.063 -2.400 -6.778 1.00 0.00 34 VAL A C 9
ATOM 7913 O O . VAL A 1 34 ? -20.524 -1.346 -6.382 1.00 0.00 34 VAL A O 9
ATOM 7926 N N . SER A 1 35 ? -20.776 -3.502 -6.781 1.00 0.00 35 SER A N 9
ATOM 7927 C CA . SER A 1 35 ? -22.191 -3.493 -6.291 1.00 0.00 35 SER A CA 9
ATOM 7928 C C . SER A 1 35 ? -22.246 -3.220 -4.779 1.00 0.00 35 SER A C 9
ATOM 7929 O O . SER A 1 35 ? -23.263 -2.796 -4.264 1.00 0.00 35 SER A O 9
ATOM 7937 N N . CYS A 1 36 ? -21.162 -3.461 -4.069 1.00 0.00 36 CYS A N 9
ATOM 7938 C CA . CYS A 1 36 ? -21.136 -3.223 -2.585 1.00 0.00 36 CYS A CA 9
ATOM 7939 C C . CYS A 1 36 ? -22.201 -4.073 -1.875 1.00 0.00 36 CYS A C 9
ATOM 7940 O O . CYS A 1 36 ? -22.702 -3.706 -0.825 1.00 0.00 36 CYS A O 9
ATOM 7947 N N . ARG A 1 37 ? -22.542 -5.211 -2.431 1.00 0.00 37 ARG A N 9
ATOM 7948 C CA . ARG A 1 37 ? -23.564 -6.091 -1.789 1.00 0.00 37 ARG A CA 9
ATOM 7949 C C . ARG A 1 37 ? -22.885 -7.290 -1.115 1.00 0.00 37 ARG A C 9
ATOM 7950 O O . ARG A 1 37 ? -21.884 -7.796 -1.590 1.00 0.00 37 ARG A O 9
ATOM 7971 N N . GLY A 1 38 ? -23.427 -7.749 -0.014 1.00 0.00 38 GLY A N 9
ATOM 7972 C CA . GLY A 1 38 ? -22.827 -8.919 0.698 1.00 0.00 38 GLY A CA 9
ATOM 7973 C C . GLY A 1 38 ? -21.671 -8.468 1.603 1.00 0.00 38 GLY A C 9
ATOM 7974 O O . GLY A 1 38 ? -20.771 -9.236 1.887 1.00 0.00 38 GLY A O 9
ATOM 7978 N N . ILE A 1 39 ? -21.688 -7.238 2.065 1.00 0.00 39 ILE A N 9
ATOM 7979 C CA . ILE A 1 39 ? -20.592 -6.752 2.959 1.00 0.00 39 ILE A CA 9
ATOM 7980 C C . ILE A 1 39 ? -21.175 -5.941 4.120 1.00 0.00 39 ILE A C 9
ATOM 7981 O O . ILE A 1 39 ? -22.288 -5.450 4.052 1.00 0.00 39 ILE A O 9
ATOM 7997 N N . SER A 1 40 ? -20.426 -5.792 5.179 1.00 0.00 40 SER A N 9
ATOM 7998 C CA . SER A 1 40 ? -20.922 -5.007 6.346 1.00 0.00 40 SER A CA 9
ATOM 7999 C C . SER A 1 40 ? -20.633 -3.521 6.139 1.00 0.00 40 SER A C 9
ATOM 8000 O O . SER A 1 40 ? -19.883 -3.142 5.257 1.00 0.00 40 SER A O 9
ATOM 8008 N N . PHE A 1 41 ? -21.210 -2.680 6.955 1.00 0.00 41 PHE A N 9
ATOM 8009 C CA . PHE A 1 41 ? -20.958 -1.213 6.823 1.00 0.00 41 PHE A CA 9
ATOM 8010 C C . PHE A 1 41 ? -19.464 -0.934 7.020 1.00 0.00 41 PHE A C 9
ATOM 8011 O O . PHE A 1 41 ? -18.858 -0.201 6.262 1.00 0.00 41 PHE A O 9
ATOM 8028 N N . SER A 1 42 ? -18.866 -1.531 8.025 1.00 0.00 42 SER A N 9
ATOM 8029 C CA . SER A 1 42 ? -17.406 -1.320 8.269 1.00 0.00 42 SER A CA 9
ATOM 8030 C C . SER A 1 42 ? -16.591 -1.902 7.110 1.00 0.00 42 SER A C 9
ATOM 8031 O O . SER A 1 42 ? -15.608 -1.324 6.687 1.00 0.00 42 SER A O 9
ATOM 8039 N N . GLN A 1 43 ? -17.000 -3.034 6.582 1.00 0.00 43 GLN A N 9
ATOM 8040 C CA . GLN A 1 43 ? -16.252 -3.638 5.436 1.00 0.00 43 GLN A CA 9
ATOM 8041 C C . GLN A 1 43 ? -16.313 -2.700 4.228 1.00 0.00 43 GLN A C 9
ATOM 8042 O O . GLN A 1 43 ? -15.324 -2.480 3.555 1.00 0.00 43 GLN A O 9
ATOM 8056 N N . ALA A 1 44 ? -17.468 -2.138 3.960 1.00 0.00 44 ALA A N 9
ATOM 8057 C CA . ALA A 1 44 ? -17.602 -1.201 2.805 1.00 0.00 44 ALA A CA 9
ATOM 8058 C C . ALA A 1 44 ? -16.790 0.073 3.071 1.00 0.00 44 ALA A C 9
ATOM 8059 O O . ALA A 1 44 ? -16.157 0.611 2.181 1.00 0.00 44 ALA A O 9
ATOM 8066 N N . ARG A 1 45 ? -16.790 0.540 4.296 1.00 0.00 45 ARG A N 9
ATOM 8067 C CA . ARG A 1 45 ? -16.003 1.764 4.639 1.00 0.00 45 ARG A CA 9
ATOM 8068 C C . ARG A 1 45 ? -14.502 1.467 4.510 1.00 0.00 45 ARG A C 9
ATOM 8069 O O . ARG A 1 45 ? -13.724 2.295 4.072 1.00 0.00 45 ARG A O 9
ATOM 8090 N N . SER A 1 46 ? -14.099 0.282 4.904 1.00 0.00 46 SER A N 9
ATOM 8091 C CA . SER A 1 46 ? -12.657 -0.107 4.833 1.00 0.00 46 SER A CA 9
ATOM 8092 C C . SER A 1 46 ? -12.145 -0.119 3.384 1.00 0.00 46 SER A C 9
ATOM 8093 O O . SER A 1 46 ? -11.036 0.302 3.117 1.00 0.00 46 SER A O 9
ATOM 8101 N N . CYS A 1 47 ? -12.926 -0.610 2.448 1.00 0.00 47 CYS A N 9
ATOM 8102 C CA . CYS A 1 47 ? -12.443 -0.653 1.032 1.00 0.00 47 CYS A CA 9
ATOM 8103 C C . CYS A 1 47 ? -12.511 0.729 0.370 1.00 0.00 47 CYS A C 9
ATOM 8104 O O . CYS A 1 47 ? -11.734 1.023 -0.517 1.00 0.00 47 CYS A O 9
ATOM 8111 N N . CYS A 1 48 ? -13.419 1.582 0.786 1.00 0.00 48 CYS A N 9
ATOM 8112 C CA . CYS A 1 48 ? -13.495 2.941 0.159 1.00 0.00 48 CYS A CA 9
ATOM 8113 C C . CYS A 1 48 ? -12.160 3.670 0.348 1.00 0.00 48 CYS A C 9
ATOM 8114 O O . CYS A 1 48 ? -11.667 4.323 -0.550 1.00 0.00 48 CYS A O 9
ATOM 8121 N N . SER A 1 49 ? -11.568 3.554 1.509 1.00 0.00 49 SER A N 9
ATOM 8122 C CA . SER A 1 49 ? -10.259 4.227 1.753 1.00 0.00 49 SER A CA 9
ATOM 8123 C C . SER A 1 49 ? -9.101 3.326 1.297 1.00 0.00 49 SER A C 9
ATOM 8124 O O . SER A 1 49 ? -8.023 3.801 0.996 1.00 0.00 49 SER A O 9
ATOM 8132 N N . ARG A 1 50 ? -9.314 2.034 1.250 1.00 0.00 50 ARG A N 9
ATOM 8133 C CA . ARG A 1 50 ? -8.226 1.101 0.824 1.00 0.00 50 ARG A CA 9
ATOM 8134 C C . ARG A 1 50 ? -8.060 1.107 -0.703 1.00 0.00 50 ARG A C 9
ATOM 8135 O O . ARG A 1 50 ? -6.959 0.995 -1.206 1.00 0.00 50 ARG A O 9
ATOM 8156 N N . LEU A 1 51 ? -9.138 1.218 -1.443 1.00 0.00 51 LEU A N 9
ATOM 8157 C CA . LEU A 1 51 ? -9.023 1.212 -2.936 1.00 0.00 51 LEU A CA 9
ATOM 8158 C C . LEU A 1 51 ? -10.040 2.157 -3.594 1.00 0.00 51 LEU A C 9
ATOM 8159 O O . LEU A 1 51 ? -10.302 2.055 -4.780 1.00 0.00 51 LEU A O 9
ATOM 8175 N N . GLY A 1 52 ? -10.616 3.071 -2.850 1.00 0.00 52 GLY A N 9
ATOM 8176 C CA . GLY A 1 52 ? -11.614 4.009 -3.452 1.00 0.00 52 GLY A CA 9
ATOM 8177 C C . GLY A 1 52 ? -12.800 3.210 -4.007 1.00 0.00 52 GLY A C 9
ATOM 8178 O O . GLY A 1 52 ? -13.391 3.578 -5.005 1.00 0.00 52 GLY A O 9
ATOM 8182 N N . ARG A 1 53 ? -13.146 2.116 -3.372 1.00 0.00 53 ARG A N 9
ATOM 8183 C CA . ARG A 1 53 ? -14.286 1.289 -3.867 1.00 0.00 53 ARG A CA 9
ATOM 8184 C C . ARG A 1 53 ? -15.384 1.195 -2.805 1.00 0.00 53 ARG A C 9
ATOM 8185 O O . ARG A 1 53 ? -15.114 1.150 -1.620 1.00 0.00 53 ARG A O 9
ATOM 8206 N N . CYS A 1 54 ? -16.621 1.179 -3.236 1.00 0.00 54 CYS A N 9
ATOM 8207 C CA . CYS A 1 54 ? -17.778 1.104 -2.287 1.00 0.00 54 CYS A CA 9
ATOM 8208 C C . CYS A 1 54 ? -17.744 2.319 -1.360 1.00 0.00 54 CYS A C 9
ATOM 8209 O O . CYS A 1 54 ? -17.728 2.206 -0.149 1.00 0.00 54 CYS A O 9
ATOM 8216 N N . CYS A 1 55 ? -17.713 3.483 -1.944 1.00 0.00 55 CYS A N 9
ATOM 8217 C CA . CYS A 1 55 ? -17.657 4.739 -1.146 1.00 0.00 55 CYS A CA 9
ATOM 8218 C C . CYS A 1 55 ? -19.057 5.360 -0.976 1.00 0.00 55 CYS A C 9
ATOM 8219 O O . CYS A 1 55 ? -19.266 6.192 -0.114 1.00 0.00 55 CYS A O 9
ATOM 8226 N N . HIS A 1 56 ? -20.015 4.963 -1.783 1.00 0.00 56 HIS A N 9
ATOM 8227 C CA . HIS A 1 56 ? -21.393 5.528 -1.663 1.00 0.00 56 HIS A CA 9
ATOM 8228 C C . HIS A 1 56 ? -22.357 4.458 -1.127 1.00 0.00 56 HIS A C 9
ATOM 8229 O O . HIS A 1 56 ? -23.475 4.320 -1.591 1.00 0.00 56 HIS A O 9
ATOM 8243 N N . VAL A 1 57 ? -21.923 3.695 -0.155 1.00 0.00 57 VAL A N 9
ATOM 8244 C CA . VAL A 1 57 ? -22.795 2.622 0.421 1.00 0.00 57 VAL A CA 9
ATOM 8245 C C . VAL A 1 57 ? -23.794 3.223 1.421 1.00 0.00 57 VAL A C 9
ATOM 8246 O O . VAL A 1 57 ? -23.409 3.793 2.427 1.00 0.00 57 VAL A O 9
ATOM 8259 N N . GLY A 1 58 ? -25.070 3.089 1.157 1.00 0.00 58 GLY A N 9
ATOM 8260 C CA . GLY A 1 58 ? -26.099 3.639 2.090 1.00 0.00 58 GLY A CA 9
ATOM 8261 C C . GLY A 1 58 ? -26.276 5.140 1.851 1.00 0.00 58 GLY A C 9
ATOM 8262 O O . GLY A 1 58 ? -25.519 5.950 2.353 1.00 0.00 58 GLY A O 9
ATOM 8266 N N . LYS A 1 59 ? -27.276 5.517 1.093 1.00 0.00 59 LYS A N 9
ATOM 8267 C CA . LYS A 1 59 ? -27.519 6.966 0.819 1.00 0.00 59 LYS A CA 9
ATOM 8268 C C . LYS A 1 59 ? -28.981 7.197 0.415 1.00 0.00 59 LYS A C 9
ATOM 8269 O O . LYS A 1 59 ? -29.648 6.302 -0.071 1.00 0.00 59 LYS A O 9
ATOM 8288 N N . GLY A 1 60 ? -29.481 8.392 0.614 1.00 0.00 60 GLY A N 9
ATOM 8289 C CA . GLY A 1 60 ? -30.897 8.688 0.246 1.00 0.00 60 GLY A CA 9
ATOM 8290 C C . GLY A 1 60 ? -31.812 8.393 1.439 1.00 0.00 60 GLY A C 9
ATOM 8291 O O . GLY A 1 60 ? -31.774 7.319 2.009 1.00 0.00 60 GLY A O 9
ATOM 8295 N N . TYR A 1 61 ? -32.633 9.341 1.818 1.00 0.00 61 TYR A N 9
ATOM 8296 C CA . TYR A 1 61 ? -33.556 9.123 2.974 1.00 0.00 61 TYR A CA 9
ATOM 8297 C C . TYR A 1 61 ? -34.777 8.302 2.541 1.00 0.00 61 TYR A C 9
ATOM 8298 O O . TYR A 1 61 ? -35.022 8.109 1.363 1.00 0.00 61 TYR A O 9
ATOM 8316 N N . SER A 1 62 ? -35.543 7.822 3.488 1.00 0.00 62 SER A N 9
ATOM 8317 C CA . SER A 1 62 ? -36.754 7.015 3.147 1.00 0.00 62 SER A CA 9
ATOM 8318 C C . SER A 1 62 ? -37.918 7.934 2.763 1.00 0.00 62 SER A C 9
ATOM 8319 O O . SER A 1 62 ? -37.864 9.136 2.951 1.00 0.00 62 SER A O 9
ATOM 8327 N N . GLY A 1 63 ? -38.970 7.370 2.226 1.00 0.00 63 GLY A N 9
ATOM 8328 C CA . GLY A 1 63 ? -40.149 8.192 1.823 1.00 0.00 63 GLY A CA 9
ATOM 8329 C C . GLY A 1 63 ? -39.790 9.049 0.605 1.00 0.00 63 GLY A C 9
ATOM 8330 O O . GLY A 1 63 ? -39.340 8.486 -0.380 1.00 0.00 63 GLY A O 9
ATOM 8335 N N . GLN A 1 1 ? -1.116 -52.741 17.906 1.00 0.00 1 GLN A N 10
ATOM 8336 C CA . GLN A 1 1 ? 0.032 -53.342 17.159 1.00 0.00 1 GLN A CA 10
ATOM 8337 C C . GLN A 1 1 ? 1.193 -52.345 17.075 1.00 0.00 1 GLN A C 10
ATOM 8338 O O . GLN A 1 1 ? 1.064 -51.192 17.442 1.00 0.00 1 GLN A O 10
ATOM 8354 N N . VAL A 1 2 ? 2.325 -52.785 16.589 1.00 0.00 2 VAL A N 10
ATOM 8355 C CA . VAL A 1 2 ? 3.502 -51.868 16.475 1.00 0.00 2 VAL A CA 10
ATOM 8356 C C . VAL A 1 2 ? 3.340 -50.945 15.257 1.00 0.00 2 VAL A C 10
ATOM 8357 O O . VAL A 1 2 ? 2.790 -51.332 14.242 1.00 0.00 2 VAL A O 10
ATOM 8370 N N . TYR A 1 3 ? 3.815 -49.728 15.357 1.00 0.00 3 TYR A N 10
ATOM 8371 C CA . TYR A 1 3 ? 3.693 -48.774 14.213 1.00 0.00 3 TYR A CA 10
ATOM 8372 C C . TYR A 1 3 ? 5.073 -48.511 13.599 1.00 0.00 3 TYR A C 10
ATOM 8373 O O . TYR A 1 3 ? 5.898 -47.826 14.177 1.00 0.00 3 TYR A O 10
ATOM 8391 N N . LYS A 1 4 ? 5.327 -49.051 12.432 1.00 0.00 4 LYS A N 10
ATOM 8392 C CA . LYS A 1 4 ? 6.651 -48.841 11.771 1.00 0.00 4 LYS A CA 10
ATOM 8393 C C . LYS A 1 4 ? 6.491 -48.857 10.245 1.00 0.00 4 LYS A C 10
ATOM 8394 O O . LYS A 1 4 ? 5.548 -49.419 9.720 1.00 0.00 4 LYS A O 10
ATOM 8413 N N . GLY A 1 5 ? 7.407 -48.247 9.534 1.00 0.00 5 GLY A N 10
ATOM 8414 C CA . GLY A 1 5 ? 7.313 -48.226 8.044 1.00 0.00 5 GLY A CA 10
ATOM 8415 C C . GLY A 1 5 ? 8.559 -47.557 7.456 1.00 0.00 5 GLY A C 10
ATOM 8416 O O . GLY A 1 5 ? 9.420 -48.214 6.904 1.00 0.00 5 GLY A O 10
ATOM 8420 N N . GLY A 1 6 ? 8.658 -46.255 7.572 1.00 0.00 6 GLY A N 10
ATOM 8421 C CA . GLY A 1 6 ? 9.846 -45.536 7.022 1.00 0.00 6 GLY A CA 10
ATOM 8422 C C . GLY A 1 6 ? 9.473 -44.858 5.699 1.00 0.00 6 GLY A C 10
ATOM 8423 O O . GLY A 1 6 ? 8.609 -45.319 4.976 1.00 0.00 6 GLY A O 10
ATOM 8427 N N . TYR A 1 7 ? 10.120 -43.763 5.381 1.00 0.00 7 TYR A N 10
ATOM 8428 C CA . TYR A 1 7 ? 9.809 -43.045 4.106 1.00 0.00 7 TYR A CA 10
ATOM 8429 C C . TYR A 1 7 ? 10.427 -43.788 2.912 1.00 0.00 7 TYR A C 10
ATOM 8430 O O . TYR A 1 7 ? 11.575 -43.576 2.562 1.00 0.00 7 TYR A O 10
ATOM 8448 N N . ALA A 1 8 ? 9.670 -44.656 2.288 1.00 0.00 8 ALA A N 10
ATOM 8449 C CA . ALA A 1 8 ? 10.198 -45.421 1.115 1.00 0.00 8 ALA A CA 10
ATOM 8450 C C . ALA A 1 8 ? 10.425 -44.490 -0.086 1.00 0.00 8 ALA A C 10
ATOM 8451 O O . ALA A 1 8 ? 11.327 -44.698 -0.875 1.00 0.00 8 ALA A O 10
ATOM 8458 N N . ARG A 1 9 ? 9.612 -43.468 -0.230 1.00 0.00 9 ARG A N 10
ATOM 8459 C CA . ARG A 1 9 ? 9.778 -42.525 -1.380 1.00 0.00 9 ARG A CA 10
ATOM 8460 C C . ARG A 1 9 ? 11.080 -41.721 -1.226 1.00 0.00 9 ARG A C 10
ATOM 8461 O O . ARG A 1 9 ? 11.238 -40.983 -0.271 1.00 0.00 9 ARG A O 10
ATOM 8482 N N . PRO A 1 10 ? 11.973 -41.891 -2.176 1.00 0.00 10 PRO A N 10
ATOM 8483 C CA . PRO A 1 10 ? 13.272 -41.169 -2.141 1.00 0.00 10 PRO A CA 10
ATOM 8484 C C . PRO A 1 10 ? 13.085 -39.693 -2.524 1.00 0.00 10 PRO A C 10
ATOM 8485 O O . PRO A 1 10 ? 12.496 -39.377 -3.542 1.00 0.00 10 PRO A O 10
ATOM 8496 N N . ILE A 1 11 ? 13.582 -38.790 -1.715 1.00 0.00 11 ILE A N 10
ATOM 8497 C CA . ILE A 1 11 ? 13.438 -37.333 -2.025 1.00 0.00 11 ILE A CA 10
ATOM 8498 C C . ILE A 1 11 ? 14.583 -36.872 -2.942 1.00 0.00 11 ILE A C 10
ATOM 8499 O O . ILE A 1 11 ? 15.733 -36.884 -2.545 1.00 0.00 11 ILE A O 10
ATOM 8515 N N . PRO A 1 12 ? 14.226 -36.479 -4.145 1.00 0.00 12 PRO A N 10
ATOM 8516 C CA . PRO A 1 12 ? 15.237 -36.010 -5.130 1.00 0.00 12 PRO A CA 10
ATOM 8517 C C . PRO A 1 12 ? 15.791 -34.633 -4.728 1.00 0.00 12 PRO A C 10
ATOM 8518 O O . PRO A 1 12 ? 15.339 -33.609 -5.204 1.00 0.00 12 PRO A O 10
ATOM 8529 N N . ARG A 1 13 ? 16.771 -34.616 -3.850 1.00 0.00 13 ARG A N 10
ATOM 8530 C CA . ARG A 1 13 ? 17.388 -33.326 -3.386 1.00 0.00 13 ARG A CA 10
ATOM 8531 C C . ARG A 1 13 ? 16.333 -32.410 -2.736 1.00 0.00 13 ARG A C 10
ATOM 8532 O O . ARG A 1 13 ? 15.690 -31.627 -3.410 1.00 0.00 13 ARG A O 10
ATOM 8553 N N . PRO A 1 14 ? 16.201 -32.536 -1.434 1.00 0.00 14 PRO A N 10
ATOM 8554 C CA . PRO A 1 14 ? 15.225 -31.702 -0.681 1.00 0.00 14 PRO A CA 10
ATOM 8555 C C . PRO A 1 14 ? 15.738 -30.256 -0.542 1.00 0.00 14 PRO A C 10
ATOM 8556 O O . PRO A 1 14 ? 16.853 -30.037 -0.105 1.00 0.00 14 PRO A O 10
ATOM 8567 N N . PRO A 1 15 ? 14.902 -29.315 -0.922 1.00 0.00 15 PRO A N 10
ATOM 8568 C CA . PRO A 1 15 ? 15.278 -27.878 -0.837 1.00 0.00 15 PRO A CA 10
ATOM 8569 C C . PRO A 1 15 ? 15.194 -27.381 0.619 1.00 0.00 15 PRO A C 10
ATOM 8570 O O . PRO A 1 15 ? 14.168 -27.523 1.260 1.00 0.00 15 PRO A O 10
ATOM 8581 N N . PRO A 1 16 ? 16.279 -26.810 1.091 1.00 0.00 16 PRO A N 10
ATOM 8582 C CA . PRO A 1 16 ? 16.323 -26.288 2.484 1.00 0.00 16 PRO A CA 10
ATOM 8583 C C . PRO A 1 16 ? 15.494 -24.999 2.608 1.00 0.00 16 PRO A C 10
ATOM 8584 O O . PRO A 1 16 ? 15.976 -23.918 2.323 1.00 0.00 16 PRO A O 10
ATOM 8595 N N . PHE A 1 17 ? 14.253 -25.121 3.038 1.00 0.00 17 PHE A N 10
ATOM 8596 C CA . PHE A 1 17 ? 13.351 -23.929 3.205 1.00 0.00 17 PHE A CA 10
ATOM 8597 C C . PHE A 1 17 ? 13.084 -23.233 1.859 1.00 0.00 17 PHE A C 10
ATOM 8598 O O . PHE A 1 17 ? 13.895 -23.261 0.953 1.00 0.00 17 PHE A O 10
ATOM 8615 N N . VAL A 1 18 ? 11.940 -22.606 1.731 1.00 0.00 18 VAL A N 10
ATOM 8616 C CA . VAL A 1 18 ? 11.599 -21.900 0.456 1.00 0.00 18 VAL A CA 10
ATOM 8617 C C . VAL A 1 18 ? 11.501 -20.390 0.704 1.00 0.00 18 VAL A C 10
ATOM 8618 O O . VAL A 1 18 ? 10.922 -19.948 1.680 1.00 0.00 18 VAL A O 10
ATOM 8631 N N . ARG A 1 19 ? 12.062 -19.600 -0.173 1.00 0.00 19 ARG A N 10
ATOM 8632 C CA . ARG A 1 19 ? 12.008 -18.119 0.002 1.00 0.00 19 ARG A CA 10
ATOM 8633 C C . ARG A 1 19 ? 11.110 -17.485 -1.071 1.00 0.00 19 ARG A C 10
ATOM 8634 O O . ARG A 1 19 ? 11.362 -17.634 -2.252 1.00 0.00 19 ARG A O 10
ATOM 8655 N N . PRO A 1 20 ? 10.088 -16.792 -0.621 1.00 0.00 20 PRO A N 10
ATOM 8656 C CA . PRO A 1 20 ? 9.144 -16.123 -1.557 1.00 0.00 20 PRO A CA 10
ATOM 8657 C C . PRO A 1 20 ? 9.798 -14.890 -2.197 1.00 0.00 20 PRO A C 10
ATOM 8658 O O . PRO A 1 20 ? 10.974 -14.633 -2.014 1.00 0.00 20 PRO A O 10
ATOM 8669 N N . LEU A 1 21 ? 9.040 -14.126 -2.944 1.00 0.00 21 LEU A N 10
ATOM 8670 C CA . LEU A 1 21 ? 9.608 -12.906 -3.600 1.00 0.00 21 LEU A CA 10
ATOM 8671 C C . LEU A 1 21 ? 9.061 -11.636 -2.927 1.00 0.00 21 LEU A C 10
ATOM 8672 O O . LEU A 1 21 ? 7.993 -11.165 -3.272 1.00 0.00 21 LEU A O 10
ATOM 8688 N N . PRO A 1 22 ? 9.817 -11.122 -1.982 1.00 0.00 22 PRO A N 10
ATOM 8689 C CA . PRO A 1 22 ? 9.401 -9.894 -1.256 1.00 0.00 22 PRO A CA 10
ATOM 8690 C C . PRO A 1 22 ? 9.583 -8.656 -2.145 1.00 0.00 22 PRO A C 10
ATOM 8691 O O . PRO A 1 22 ? 10.660 -8.094 -2.231 1.00 0.00 22 PRO A O 10
ATOM 8702 N N . GLY A 1 23 ? 8.536 -8.232 -2.807 1.00 0.00 23 GLY A N 10
ATOM 8703 C CA . GLY A 1 23 ? 8.641 -7.033 -3.694 1.00 0.00 23 GLY A CA 10
ATOM 8704 C C . GLY A 1 23 ? 7.243 -6.485 -3.996 1.00 0.00 23 GLY A C 10
ATOM 8705 O O . GLY A 1 23 ? 6.829 -6.423 -5.138 1.00 0.00 23 GLY A O 10
ATOM 8709 N N . GLY A 1 24 ? 6.517 -6.084 -2.981 1.00 0.00 24 GLY A N 10
ATOM 8710 C CA . GLY A 1 24 ? 5.145 -5.534 -3.204 1.00 0.00 24 GLY A CA 10
ATOM 8711 C C . GLY A 1 24 ? 4.112 -6.667 -3.158 1.00 0.00 24 GLY A C 10
ATOM 8712 O O . GLY A 1 24 ? 4.397 -7.783 -3.554 1.00 0.00 24 GLY A O 10
ATOM 8716 N N . PRO A 1 25 ? 2.933 -6.342 -2.675 1.00 0.00 25 PRO A N 10
ATOM 8717 C CA . PRO A 1 25 ? 1.841 -7.347 -2.580 1.00 0.00 25 PRO A CA 10
ATOM 8718 C C . PRO A 1 25 ? 1.268 -7.653 -3.971 1.00 0.00 25 PRO A C 10
ATOM 8719 O O . PRO A 1 25 ? 1.395 -6.866 -4.891 1.00 0.00 25 PRO A O 10
ATOM 8730 N N . ILE A 1 26 ? 0.639 -8.791 -4.129 1.00 0.00 26 ILE A N 10
ATOM 8731 C CA . ILE A 1 26 ? 0.056 -9.153 -5.455 1.00 0.00 26 ILE A CA 10
ATOM 8732 C C . ILE A 1 26 ? -1.442 -9.443 -5.318 1.00 0.00 26 ILE A C 10
ATOM 8733 O O . ILE A 1 26 ? -1.918 -9.848 -4.273 1.00 0.00 26 ILE A O 10
ATOM 8749 N N . GLY A 1 27 ? -2.184 -9.241 -6.378 1.00 0.00 27 GLY A N 10
ATOM 8750 C CA . GLY A 1 27 ? -3.656 -9.501 -6.342 1.00 0.00 27 GLY A CA 10
ATOM 8751 C C . GLY A 1 27 ? -4.351 -8.479 -5.431 1.00 0.00 27 GLY A C 10
ATOM 8752 O O . GLY A 1 27 ? -4.733 -8.803 -4.323 1.00 0.00 27 GLY A O 10
ATOM 8756 N N . PRO A 1 28 ? -4.494 -7.272 -5.931 1.00 0.00 28 PRO A N 10
ATOM 8757 C CA . PRO A 1 28 ? -5.153 -6.196 -5.150 1.00 0.00 28 PRO A CA 10
ATOM 8758 C C . PRO A 1 28 ? -6.687 -6.332 -5.207 1.00 0.00 28 PRO A C 10
ATOM 8759 O O . PRO A 1 28 ? -7.374 -6.092 -4.231 1.00 0.00 28 PRO A O 10
ATOM 8770 N N . TYR A 1 29 ? -7.223 -6.709 -6.344 1.00 0.00 29 TYR A N 10
ATOM 8771 C CA . TYR A 1 29 ? -8.705 -6.856 -6.473 1.00 0.00 29 TYR A CA 10
ATOM 8772 C C . TYR A 1 29 ? -9.148 -8.234 -5.957 1.00 0.00 29 TYR A C 10
ATOM 8773 O O . TYR A 1 29 ? -9.534 -9.099 -6.722 1.00 0.00 29 TYR A O 10
ATOM 8791 N N . ASN A 1 30 ? -9.093 -8.445 -4.667 1.00 0.00 30 ASN A N 10
ATOM 8792 C CA . ASN A 1 30 ? -9.504 -9.767 -4.106 1.00 0.00 30 ASN A CA 10
ATOM 8793 C C . ASN A 1 30 ? -10.373 -9.585 -2.852 1.00 0.00 30 ASN A C 10
ATOM 8794 O O . ASN A 1 30 ? -10.180 -10.249 -1.851 1.00 0.00 30 ASN A O 10
ATOM 8805 N N . GLY A 1 31 ? -11.336 -8.695 -2.901 1.00 0.00 31 GLY A N 10
ATOM 8806 C CA . GLY A 1 31 ? -12.214 -8.484 -1.713 1.00 0.00 31 GLY A CA 10
ATOM 8807 C C . GLY A 1 31 ? -12.997 -7.172 -1.845 1.00 0.00 31 GLY A C 10
ATOM 8808 O O . GLY A 1 31 ? -13.032 -6.377 -0.924 1.00 0.00 31 GLY A O 10
ATOM 8812 N N . CYS A 1 32 ? -13.636 -6.943 -2.969 1.00 0.00 32 CYS A N 10
ATOM 8813 C CA . CYS 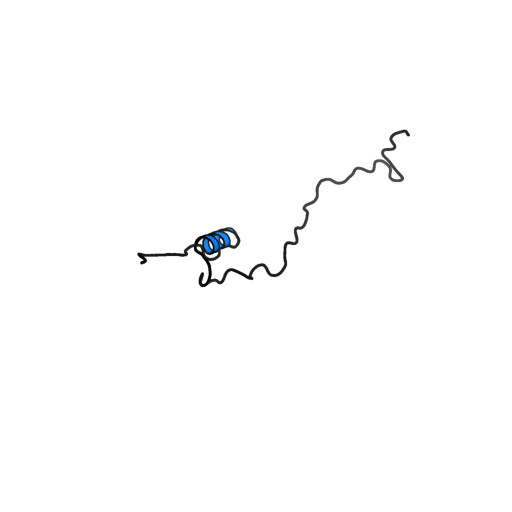A 1 32 ? -14.428 -5.683 -3.146 1.00 0.00 32 CYS A CA 10
ATOM 8814 C C . CYS A 1 32 ? -15.225 -5.726 -4.464 1.00 0.00 32 CYS A C 10
ATOM 8815 O O . CYS A 1 32 ? -14.696 -5.422 -5.518 1.00 0.00 32 CYS A O 10
ATOM 8822 N N . PRO A 1 33 ? -16.479 -6.108 -4.357 1.00 0.00 33 PRO A N 10
ATOM 8823 C CA . PRO A 1 33 ? -17.367 -6.192 -5.555 1.00 0.00 33 PRO A CA 10
ATOM 8824 C C . PRO A 1 33 ? -17.689 -4.796 -6.122 1.00 0.00 33 PRO A C 10
ATOM 8825 O O . PRO A 1 33 ? -17.562 -3.791 -5.444 1.00 0.00 33 PRO A O 10
ATOM 8836 N N . VAL A 1 34 ? -18.111 -4.737 -7.365 1.00 0.00 34 VAL A N 10
ATOM 8837 C CA . VAL A 1 34 ? -18.450 -3.420 -7.994 1.00 0.00 34 VAL A CA 10
ATOM 8838 C C . VAL A 1 34 ? -19.849 -2.959 -7.556 1.00 0.00 34 VAL A C 10
ATOM 8839 O O . VAL A 1 34 ? -20.088 -1.780 -7.369 1.00 0.00 34 VAL A O 10
ATOM 8852 N N . SER A 1 35 ? -20.771 -3.879 -7.401 1.00 0.00 35 SER A N 10
ATOM 8853 C CA . SER A 1 35 ? -22.160 -3.500 -6.984 1.00 0.00 35 SER A CA 10
ATOM 8854 C C . SER A 1 35 ? -22.191 -2.993 -5.532 1.00 0.00 35 SER A C 10
ATOM 8855 O O . SER A 1 35 ? -23.163 -2.398 -5.108 1.00 0.00 35 SER A O 10
ATOM 8863 N N . CYS A 1 36 ? -21.143 -3.229 -4.768 1.00 0.00 36 CYS A N 10
ATOM 8864 C CA . CYS A 1 36 ? -21.113 -2.769 -3.339 1.00 0.00 36 CYS A CA 10
ATOM 8865 C C . CYS A 1 36 ? -22.295 -3.357 -2.550 1.00 0.00 36 CYS A C 10
ATOM 8866 O O . CYS A 1 36 ? -22.759 -2.778 -1.582 1.00 0.00 36 CYS A O 10
ATOM 8873 N N . ARG A 1 37 ? -22.778 -4.508 -2.953 1.00 0.00 37 ARG A N 10
ATOM 8874 C CA . ARG A 1 37 ? -23.921 -5.142 -2.232 1.00 0.00 37 ARG A CA 10
ATOM 8875 C C . ARG A 1 37 ? -23.447 -6.405 -1.508 1.00 0.00 37 ARG A C 10
ATOM 8876 O O . ARG A 1 37 ? -22.524 -7.071 -1.943 1.00 0.00 37 ARG A O 10
ATOM 8897 N N . GLY A 1 38 ? -24.071 -6.738 -0.406 1.00 0.00 38 GLY A N 10
ATOM 8898 C CA . GLY A 1 38 ? -23.663 -7.957 0.355 1.00 0.00 38 GLY A CA 10
ATOM 8899 C C . GLY A 1 38 ? -22.381 -7.679 1.151 1.00 0.00 38 GLY A C 10
ATOM 8900 O O . GLY A 1 38 ? -21.557 -8.556 1.329 1.00 0.00 38 GLY A O 10
ATOM 8904 N N . ILE A 1 39 ? -22.209 -6.473 1.640 1.00 0.00 39 ILE A N 10
ATOM 8905 C CA . ILE A 1 39 ? -20.984 -6.150 2.433 1.00 0.00 39 ILE A CA 10
ATOM 8906 C C . ILE A 1 39 ? -21.371 -5.476 3.751 1.00 0.00 39 ILE A C 10
ATOM 8907 O O . ILE A 1 39 ? -22.410 -4.849 3.862 1.00 0.00 39 ILE A O 10
ATOM 8923 N N . SER A 1 40 ? -20.536 -5.597 4.746 1.00 0.00 40 SER A N 10
ATOM 8924 C CA . SER A 1 40 ? -20.834 -4.966 6.060 1.00 0.00 40 SER A CA 10
ATOM 8925 C C . SER A 1 40 ? -20.398 -3.501 6.040 1.00 0.00 40 SER A C 10
ATOM 8926 O O . SER A 1 40 ? -19.600 -3.097 5.213 1.00 0.00 40 SER A O 10
ATOM 8934 N N . PHE A 1 41 ? -20.905 -2.703 6.947 1.00 0.00 41 PHE A N 10
ATOM 8935 C CA . PHE A 1 41 ? -20.504 -1.261 6.986 1.00 0.00 41 PHE A CA 10
ATOM 8936 C C . PHE A 1 41 ? -18.984 -1.155 7.155 1.00 0.00 41 PHE A C 10
ATOM 8937 O O . PHE A 1 41 ? -18.337 -0.344 6.520 1.00 0.00 41 PHE A O 10
ATOM 8954 N N . SER A 1 42 ? -18.411 -1.982 7.997 1.00 0.00 42 SER A N 10
ATOM 8955 C CA . SER A 1 42 ? -16.931 -1.952 8.204 1.00 0.00 42 SER A CA 10
ATOM 8956 C C . SER A 1 42 ? -16.212 -2.431 6.937 1.00 0.00 42 SER A C 10
ATOM 8957 O O . SER A 1 42 ? -15.166 -1.923 6.581 1.00 0.00 42 SER A O 10
ATOM 8965 N N . GLN A 1 43 ? -16.773 -3.398 6.248 1.00 0.00 43 GLN A N 10
ATOM 8966 C CA . GLN A 1 43 ? -16.128 -3.901 4.998 1.00 0.00 43 GLN A CA 10
ATOM 8967 C C . GLN A 1 43 ? -16.167 -2.816 3.918 1.00 0.00 43 GLN A C 10
ATOM 8968 O O . GLN A 1 43 ? -15.212 -2.624 3.188 1.00 0.00 43 GLN A O 10
ATOM 8982 N N . ALA A 1 44 ? -17.264 -2.101 3.819 1.00 0.00 44 ALA A N 10
ATOM 8983 C CA . ALA A 1 44 ? -17.374 -1.020 2.795 1.00 0.00 44 ALA A CA 10
ATOM 8984 C C . ALA A 1 44 ? -16.456 0.152 3.160 1.00 0.00 44 ALA A C 10
ATOM 8985 O O . ALA A 1 44 ? -15.891 0.800 2.298 1.00 0.00 44 ALA A O 10
ATOM 8992 N N . ARG A 1 45 ? -16.296 0.422 4.435 1.00 0.00 45 ARG A N 10
ATOM 8993 C CA . ARG A 1 45 ? -15.405 1.544 4.862 1.00 0.00 45 ARG A CA 10
ATOM 8994 C C . ARG A 1 45 ? -13.935 1.187 4.593 1.00 0.00 45 ARG A C 10
ATOM 8995 O O . ARG A 1 45 ? -1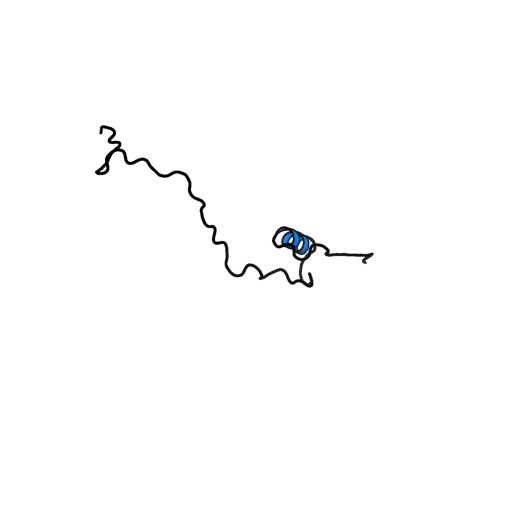3.117 2.048 4.327 1.00 0.00 45 ARG A O 10
ATOM 9016 N N . SER A 1 46 ? -13.598 -0.079 4.673 1.00 0.00 46 SER A N 10
ATOM 9017 C CA . SER A 1 46 ? -12.186 -0.506 4.437 1.00 0.00 46 SER A CA 10
ATOM 9018 C C . SER A 1 46 ? -11.807 -0.385 2.955 1.00 0.00 46 SER A C 10
ATOM 9019 O O . SER A 1 46 ? -10.735 0.085 2.626 1.00 0.00 46 SER A O 10
ATOM 9027 N N . CYS A 1 47 ? -12.666 -0.814 2.058 1.00 0.00 47 CYS A N 10
ATOM 9028 C CA . CYS A 1 47 ? -12.325 -0.728 0.602 1.00 0.00 47 CYS A CA 10
ATOM 9029 C C . CYS A 1 47 ? -12.447 0.709 0.081 1.00 0.00 47 CYS A C 10
ATOM 9030 O O . CYS A 1 47 ? -11.754 1.089 -0.843 1.00 0.00 47 CYS A O 10
ATOM 9037 N N . CYS A 1 48 ? -13.313 1.510 0.654 1.00 0.00 48 CYS A N 10
ATOM 9038 C CA . CYS A 1 48 ? -13.453 2.919 0.164 1.00 0.00 48 CYS A CA 10
ATOM 9039 C C . CYS A 1 48 ? -12.134 3.677 0.357 1.00 0.00 48 CYS A C 10
ATOM 9040 O O . CYS A 1 48 ? -11.698 4.409 -0.509 1.00 0.00 48 CYS A O 10
ATOM 9047 N N . SER A 1 49 ? -11.495 3.502 1.485 1.00 0.00 49 SER A N 10
ATOM 9048 C CA . SER A 1 49 ? -10.203 4.209 1.731 1.00 0.00 49 SER A CA 10
ATOM 9049 C C . SER A 1 49 ? -9.030 3.419 1.133 1.00 0.00 49 SER A C 10
ATOM 9050 O O . SER A 1 49 ? -7.996 3.976 0.820 1.00 0.00 49 SER A O 10
ATOM 9058 N N . ARG A 1 50 ? -9.182 2.129 0.982 1.00 0.00 50 ARG A N 10
ATOM 9059 C CA . ARG A 1 50 ? -8.076 1.296 0.418 1.00 0.00 50 ARG A CA 10
ATOM 9060 C C . ARG A 1 50 ? -8.051 1.366 -1.116 1.00 0.00 50 ARG A C 10
ATOM 9061 O O . ARG A 1 50 ? -6.999 1.298 -1.721 1.00 0.00 50 ARG A O 10
ATOM 9082 N N . LEU A 1 51 ? -9.195 1.482 -1.752 1.00 0.00 51 LEU A N 10
ATOM 9083 C CA . LEU A 1 51 ? -9.214 1.531 -3.250 1.00 0.00 51 LEU A CA 10
ATOM 9084 C C . LEU A 1 51 ? -10.269 2.515 -3.790 1.00 0.00 51 LEU A C 10
ATOM 9085 O O . LEU A 1 51 ? -10.529 2.547 -4.978 1.00 0.00 51 LEU A O 10
ATOM 9101 N N . GLY A 1 52 ? -10.875 3.316 -2.946 1.00 0.00 52 GLY A N 10
ATOM 9102 C CA . GLY A 1 52 ? -11.903 4.286 -3.439 1.00 0.00 52 GLY A CA 10
ATOM 9103 C C . GLY A 1 52 ? -13.140 3.533 -3.957 1.00 0.00 52 GLY A C 10
ATOM 9104 O O . GLY A 1 52 ? -13.846 4.019 -4.821 1.00 0.00 52 GLY A O 10
ATOM 9108 N N . ARG A 1 53 ? -13.410 2.356 -3.441 1.00 0.00 53 ARG A N 10
ATOM 9109 C CA . ARG A 1 53 ? -14.602 1.585 -3.912 1.00 0.00 53 ARG A CA 10
ATOM 9110 C C . ARG A 1 53 ? -15.618 1.410 -2.781 1.00 0.00 53 ARG A C 10
ATOM 9111 O O . ARG A 1 53 ? -15.262 1.265 -1.629 1.00 0.00 53 ARG A O 10
ATOM 9132 N N . CYS A 1 54 ? -16.883 1.433 -3.122 1.00 0.00 54 CYS A N 10
ATOM 9133 C CA . CYS A 1 54 ? -17.977 1.281 -2.109 1.00 0.00 54 CYS A CA 10
ATOM 9134 C C . CYS A 1 54 ? -17.909 2.434 -1.111 1.00 0.00 54 CYS A C 10
ATOM 9135 O O . CYS A 1 54 ? -17.881 2.246 0.091 1.00 0.00 54 CYS A O 10
ATOM 9142 N N . CYS A 1 55 ? -17.874 3.633 -1.624 1.00 0.00 55 CYS A N 10
ATOM 9143 C CA . CYS A 1 55 ? -17.796 4.837 -0.755 1.00 0.00 55 CYS A CA 10
ATOM 9144 C C . CYS A 1 55 ? -19.187 5.458 -0.533 1.00 0.00 55 CYS A C 10
ATOM 9145 O O . CYS A 1 55 ? -19.334 6.400 0.221 1.00 0.00 55 CYS A O 10
ATOM 9152 N N . HIS A 1 56 ? -20.209 4.939 -1.177 1.00 0.00 56 HIS A N 10
ATOM 9153 C CA . HIS A 1 56 ? -21.581 5.497 -0.997 1.00 0.00 56 HIS A CA 10
ATOM 9154 C C . HIS A 1 56 ? -22.552 4.379 -0.591 1.00 0.00 56 HIS A C 10
ATOM 9155 O O . HIS A 1 56 ? -23.627 4.240 -1.146 1.00 0.00 56 HIS A O 10
ATOM 9169 N N . VAL A 1 57 ? -22.170 3.577 0.375 1.00 0.00 57 VAL A N 10
ATOM 9170 C CA . VAL A 1 57 ? -23.057 2.460 0.827 1.00 0.00 57 VAL A CA 10
ATOM 9171 C C . VAL A 1 57 ? -23.971 2.931 1.967 1.00 0.00 57 VAL A C 10
ATOM 9172 O O . VAL A 1 57 ? -23.579 3.727 2.801 1.00 0.00 57 VAL A O 10
ATOM 9185 N N . GLY A 1 58 ? -25.186 2.438 2.010 1.00 0.00 58 GLY A N 10
ATOM 9186 C CA . GLY A 1 58 ? -26.135 2.843 3.093 1.00 0.00 58 GLY A CA 10
ATOM 9187 C C . GLY A 1 58 ? -26.943 4.067 2.650 1.00 0.00 58 GLY A C 10
ATOM 9188 O O . GLY A 1 58 ? -26.416 4.982 2.044 1.00 0.00 58 GLY A O 10
ATOM 9192 N N . LYS A 1 59 ? -28.220 4.090 2.948 1.00 0.00 59 LYS A N 10
ATOM 9193 C CA . LYS A 1 59 ? -29.068 5.257 2.543 1.00 0.00 59 LYS A CA 10
ATOM 9194 C C . LYS A 1 59 ? -28.706 6.500 3.373 1.00 0.00 59 LYS A C 10
ATOM 9195 O O . LYS A 1 59 ? -29.022 6.597 4.546 1.00 0.00 59 LYS A O 10
ATOM 9214 N N . GLY A 1 60 ? -28.038 7.449 2.763 1.00 0.00 60 GLY A N 10
ATOM 9215 C CA . GLY A 1 60 ? -27.638 8.690 3.493 1.00 0.00 60 GLY A CA 10
ATOM 9216 C C . GLY A 1 60 ? -26.219 8.529 4.054 1.00 0.00 60 GLY A C 10
ATOM 9217 O O . GLY A 1 60 ? -25.604 7.486 3.925 1.00 0.00 60 GLY A O 10
ATOM 9221 N N . TYR A 1 61 ? -25.695 9.558 4.674 1.00 0.00 61 TYR A N 10
ATOM 9222 C CA . TYR A 1 61 ? -24.315 9.474 5.242 1.00 0.00 61 TYR A CA 10
ATOM 9223 C C . TYR A 1 61 ? -24.316 8.629 6.521 1.00 0.00 61 TYR A C 10
ATOM 9224 O O . TYR A 1 61 ? -25.314 8.537 7.212 1.00 0.00 61 TYR A O 10
ATOM 9242 N N . SER A 1 62 ? -23.196 8.016 6.833 1.00 0.00 62 SER A N 10
ATOM 9243 C CA . SER A 1 62 ? -23.090 7.164 8.062 1.00 0.00 62 SER A CA 10
ATOM 9244 C C . SER A 1 62 ? -24.109 6.017 8.027 1.00 0.00 62 SER A C 10
ATOM 9245 O O . SER A 1 62 ? -24.887 5.884 7.100 1.00 0.00 62 SER A O 10
ATOM 9253 N N . GLY A 1 63 ? -24.099 5.181 9.033 1.00 0.00 63 GLY A N 10
ATOM 9254 C CA . GLY A 1 63 ? -25.054 4.035 9.071 1.00 0.00 63 GLY A CA 10
ATOM 9255 C C . GLY A 1 63 ? -24.654 3.073 10.191 1.00 0.00 63 GLY A C 10
ATOM 9256 O O . GLY A 1 63 ? -23.958 2.114 9.901 1.00 0.00 63 GLY A O 10
ATOM 9261 N N . GLN A 1 1 ? -12.345 -39.405 -38.313 1.00 0.00 1 GLN A N 11
ATOM 9262 C CA . GLN A 1 1 ? -11.515 -40.240 -37.391 1.00 0.00 1 GLN A CA 11
ATOM 9263 C C . GLN A 1 1 ? -10.409 -39.394 -36.754 1.00 0.00 1 GLN A C 11
ATOM 9264 O O . GLN A 1 1 ? -10.232 -38.235 -37.079 1.00 0.00 1 GLN A O 11
ATOM 9280 N N . VAL A 1 2 ? -9.663 -39.972 -35.851 1.00 0.00 2 VAL A N 11
ATOM 9281 C CA . VAL A 1 2 ? -8.560 -39.215 -35.184 1.00 0.00 2 VAL A CA 11
ATOM 9282 C C . VAL A 1 2 ? -7.293 -39.272 -36.046 1.00 0.00 2 VAL A C 11
ATOM 9283 O O . VAL A 1 2 ? -6.879 -40.328 -36.488 1.00 0.00 2 VAL A O 11
ATOM 9296 N N . TYR A 1 3 ? -6.675 -38.143 -36.287 1.00 0.00 3 TYR A N 11
ATOM 9297 C CA . TYR A 1 3 ? -5.436 -38.126 -37.119 1.00 0.00 3 TYR A CA 11
ATOM 9298 C C . TYR A 1 3 ? -4.215 -37.799 -36.250 1.00 0.00 3 TYR A C 11
ATOM 9299 O O . TYR A 1 3 ? -4.042 -36.681 -35.801 1.00 0.00 3 TYR A O 11
ATOM 9317 N N . LYS A 1 4 ? -3.369 -38.770 -36.013 1.00 0.00 4 LYS A N 11
ATOM 9318 C CA . LYS A 1 4 ? -2.155 -38.529 -35.177 1.00 0.00 4 LYS A CA 11
ATOM 9319 C C . LYS A 1 4 ? -0.917 -39.119 -35.869 1.00 0.00 4 LYS A C 11
ATOM 9320 O O . LYS A 1 4 ? -0.476 -40.208 -35.552 1.00 0.00 4 LYS A O 11
ATOM 9339 N N . GLY A 1 5 ? -0.359 -38.402 -36.814 1.00 0.00 5 GLY A N 11
ATOM 9340 C CA . GLY A 1 5 ? 0.846 -38.909 -37.535 1.00 0.00 5 GLY A CA 11
ATOM 9341 C C . GLY A 1 5 ? 0.438 -40.017 -38.509 1.00 0.00 5 GLY A C 11
ATOM 9342 O O . GLY A 1 5 ? 0.025 -39.754 -39.624 1.00 0.00 5 GLY A O 11
ATOM 9346 N N . GLY A 1 6 ? 0.552 -41.256 -38.097 1.00 0.00 6 GLY A N 11
ATOM 9347 C CA . GLY A 1 6 ? 0.174 -42.389 -38.994 1.00 0.00 6 GLY A CA 11
ATOM 9348 C C . GLY A 1 6 ? 0.640 -43.707 -38.371 1.00 0.00 6 GLY A C 11
ATOM 9349 O O . GLY A 1 6 ? -0.142 -44.440 -37.796 1.00 0.00 6 GLY A O 11
ATOM 9353 N N . TYR A 1 7 ? 1.910 -44.007 -38.475 1.00 0.00 7 TYR A N 11
ATOM 9354 C CA . TYR A 1 7 ? 2.433 -45.273 -37.883 1.00 0.00 7 TYR A CA 11
ATOM 9355 C C . TYR A 1 7 ? 2.987 -45.000 -36.480 1.00 0.00 7 TYR A C 11
ATOM 9356 O O . TYR A 1 7 ? 4.129 -44.615 -36.317 1.00 0.00 7 TYR A O 11
ATOM 9374 N N . ALA A 1 8 ? 2.177 -45.192 -35.467 1.00 0.00 8 ALA A N 11
ATOM 9375 C CA . ALA A 1 8 ? 2.641 -44.943 -34.069 1.00 0.00 8 ALA A CA 11
ATOM 9376 C C . ALA A 1 8 ? 1.817 -45.774 -33.075 1.00 0.00 8 ALA A C 11
ATOM 9377 O O . ALA A 1 8 ? 0.943 -46.530 -33.459 1.00 0.00 8 ALA A O 11
ATOM 9384 N N . ARG A 1 9 ? 2.092 -45.637 -31.801 1.00 0.00 9 ARG A N 11
ATOM 9385 C CA . ARG A 1 9 ? 1.335 -46.411 -30.775 1.00 0.00 9 ARG A CA 11
ATOM 9386 C C . ARG A 1 9 ? 0.712 -45.458 -29.744 1.00 0.00 9 ARG A C 11
ATOM 9387 O O . ARG A 1 9 ? 1.175 -44.345 -29.574 1.00 0.00 9 ARG A O 11
ATOM 9408 N N . PRO A 1 10 ? -0.323 -45.929 -29.086 1.00 0.00 10 PRO A N 11
ATOM 9409 C CA . PRO A 1 10 ? -1.016 -45.105 -28.059 1.00 0.00 10 PRO A CA 11
ATOM 9410 C C . PRO A 1 10 ? -0.167 -45.002 -26.784 1.00 0.00 10 PRO A C 11
ATOM 9411 O O . PRO A 1 10 ? 0.234 -45.999 -26.211 1.00 0.00 10 PRO A O 11
ATOM 9422 N N . ILE A 1 11 ? 0.110 -43.800 -26.338 1.00 0.00 11 ILE A N 11
ATOM 9423 C CA . ILE A 1 11 ? 0.934 -43.622 -25.104 1.00 0.00 11 ILE A CA 11
ATOM 9424 C C . ILE A 1 11 ? 0.032 -43.575 -23.854 1.00 0.00 11 ILE A C 11
ATOM 9425 O O . ILE A 1 11 ? -0.796 -42.693 -23.718 1.00 0.00 11 ILE A O 11
ATOM 9441 N N . PRO A 1 12 ? 0.228 -44.537 -22.979 1.00 0.00 12 PRO A N 11
ATOM 9442 C CA . PRO A 1 12 ? -0.571 -44.610 -21.725 1.00 0.00 12 PRO A CA 11
ATOM 9443 C C . PRO A 1 12 ? -0.105 -43.537 -20.725 1.00 0.00 12 PRO A C 11
ATOM 9444 O O . PRO A 1 12 ? 0.557 -43.830 -19.744 1.00 0.00 12 PRO A O 11
ATOM 9455 N N . ARG A 1 13 ? -0.448 -42.296 -20.972 1.00 0.00 13 ARG A N 11
ATOM 9456 C CA . ARG A 1 13 ? -0.033 -41.197 -20.052 1.00 0.00 13 ARG A CA 11
ATOM 9457 C C . ARG A 1 13 ? -0.982 -41.122 -18.844 1.00 0.00 13 ARG A C 11
ATOM 9458 O O . ARG A 1 13 ? -2.185 -41.232 -18.995 1.00 0.00 13 ARG A O 11
ATOM 9479 N N . PRO A 1 14 ? -0.401 -40.934 -17.682 1.00 0.00 14 PRO A N 11
ATOM 9480 C CA . PRO A 1 14 ? -1.200 -40.841 -16.429 1.00 0.00 14 PRO A CA 11
ATOM 9481 C C . PRO A 1 14 ? -1.968 -39.509 -16.369 1.00 0.00 14 PRO A C 11
ATOM 9482 O O . PRO A 1 14 ? -1.574 -38.538 -16.988 1.00 0.00 14 PRO A O 11
ATOM 9493 N N . PRO A 1 15 ? -3.046 -39.511 -15.619 1.00 0.00 15 PRO A N 11
ATOM 9494 C CA . PRO A 1 15 ? -3.880 -38.288 -15.476 1.00 0.00 15 PRO A CA 11
ATOM 9495 C C . PRO A 1 15 ? -3.162 -37.245 -14.603 1.00 0.00 15 PRO A C 11
ATOM 9496 O O . PRO A 1 15 ? -2.841 -37.512 -13.460 1.00 0.00 15 PRO A O 11
ATOM 9507 N N . PRO A 1 16 ? -2.931 -36.084 -15.177 1.00 0.00 16 PRO A N 11
ATOM 9508 C CA . PRO A 1 16 ? -2.243 -34.991 -14.441 1.00 0.00 16 PRO A CA 11
ATOM 9509 C C . PRO A 1 16 ? -3.196 -34.326 -13.437 1.00 0.00 16 PRO A C 11
ATOM 9510 O O . PRO A 1 16 ? -4.299 -34.788 -13.209 1.00 0.00 16 PRO A O 11
ATOM 9521 N N . PHE A 1 17 ? -2.769 -33.242 -12.838 1.00 0.00 17 PHE A N 11
ATOM 9522 C CA . PHE A 1 17 ? -3.627 -32.528 -11.846 1.00 0.00 17 PHE A CA 11
ATOM 9523 C C . PHE A 1 17 ? -4.863 -31.927 -12.529 1.00 0.00 17 PHE A C 11
ATOM 9524 O O . PHE A 1 17 ? -4.885 -31.711 -13.728 1.00 0.00 17 PHE A O 11
ATOM 9541 N N . VAL A 1 18 ? -5.891 -31.657 -11.765 1.00 0.00 18 VAL A N 11
ATOM 9542 C CA . VAL A 1 18 ? -7.137 -31.068 -12.353 1.00 0.00 18 VAL A CA 11
ATOM 9543 C C . VAL A 1 18 ? -6.898 -29.601 -12.733 1.00 0.00 18 VAL A C 11
ATOM 9544 O O . VAL A 1 18 ? -6.397 -28.819 -11.945 1.00 0.00 18 VAL A O 11
ATOM 9557 N N . ARG A 1 19 ? -7.251 -29.232 -13.937 1.00 0.00 19 ARG A N 11
ATOM 9558 C CA . ARG A 1 19 ? -7.045 -27.823 -14.390 1.00 0.00 19 ARG A CA 11
ATOM 9559 C C . ARG A 1 19 ? -8.317 -26.992 -14.161 1.00 0.00 19 ARG A C 11
ATOM 9560 O O . ARG A 1 19 ? -9.373 -27.327 -14.666 1.00 0.00 19 ARG A O 11
ATOM 9581 N N . PRO A 1 20 ? -8.170 -25.927 -13.404 1.00 0.00 20 PRO A N 11
ATOM 9582 C CA . PRO A 1 20 ? -9.321 -25.033 -13.105 1.00 0.00 20 PRO A CA 11
ATOM 9583 C C . PRO A 1 20 ? -9.683 -24.178 -14.329 1.00 0.00 20 PRO A C 11
ATOM 9584 O O . PRO A 1 20 ? -9.157 -24.369 -15.412 1.00 0.00 20 PRO A O 11
ATOM 9595 N N . LEU A 1 21 ? -10.579 -23.237 -14.160 1.00 0.00 21 LEU A N 11
ATOM 9596 C CA . LEU A 1 21 ? -10.987 -22.360 -15.304 1.00 0.00 21 LEU A CA 11
ATOM 9597 C C . LEU A 1 21 ? -9.837 -21.421 -15.699 1.00 0.00 21 LEU A C 11
ATOM 9598 O O . LEU A 1 21 ? -8.997 -21.093 -14.880 1.00 0.00 21 LEU A O 11
ATOM 9614 N N . PRO A 1 22 ? -9.840 -21.016 -16.948 1.00 0.00 22 PRO A N 11
ATOM 9615 C CA . PRO A 1 22 ? -8.783 -20.104 -17.459 1.00 0.00 22 PRO A CA 11
ATOM 9616 C C . PRO A 1 22 ? -8.963 -18.692 -16.882 1.00 0.00 22 PRO A C 11
ATOM 9617 O O . PRO A 1 22 ? -10.030 -18.110 -16.962 1.00 0.00 22 PRO A O 11
ATOM 9628 N N . GLY A 1 23 ? -7.924 -18.143 -16.303 1.00 0.00 23 GLY A N 11
ATOM 9629 C CA . GLY A 1 23 ? -8.021 -16.771 -15.717 1.00 0.00 23 GLY A CA 11
ATOM 9630 C C . GLY A 1 23 ? -6.976 -16.611 -14.609 1.00 0.00 23 GLY A C 11
ATOM 9631 O O . GLY A 1 23 ? -5.792 -16.521 -14.874 1.00 0.00 23 GLY A O 11
ATOM 9635 N N . GLY A 1 24 ? -7.404 -16.576 -13.369 1.00 0.00 24 GLY A N 11
ATOM 9636 C CA . GLY A 1 24 ? -6.437 -16.423 -12.240 1.00 0.00 24 GLY A CA 11
ATOM 9637 C C . GLY A 1 24 ? -6.039 -14.949 -12.098 1.00 0.00 24 GLY A C 11
ATOM 9638 O O . GLY A 1 24 ? -5.054 -14.521 -12.667 1.00 0.00 24 GLY A O 11
ATOM 9642 N N . PRO A 1 25 ? -6.822 -14.217 -11.339 1.00 0.00 25 PRO A N 11
ATOM 9643 C CA . PRO A 1 25 ? -6.545 -12.773 -11.122 1.00 0.00 25 PRO A CA 11
ATOM 9644 C C . PRO A 1 25 ? -5.342 -12.587 -10.184 1.00 0.00 25 PRO A C 11
ATOM 9645 O O . PRO A 1 25 ? -5.183 -13.305 -9.214 1.00 0.00 25 PRO A O 11
ATOM 9656 N N . ILE A 1 26 ? -4.496 -11.628 -10.472 1.00 0.00 26 ILE A N 11
ATOM 9657 C CA . ILE A 1 26 ? -3.297 -11.387 -9.610 1.00 0.00 26 ILE A CA 11
ATOM 9658 C C . ILE A 1 26 ? -3.320 -9.952 -9.059 1.00 0.00 26 ILE A C 11
ATOM 9659 O O . ILE A 1 26 ? -4.029 -9.098 -9.559 1.00 0.00 26 ILE A O 11
ATOM 9675 N N . GLY A 1 27 ? -2.547 -9.683 -8.035 1.00 0.00 27 GLY A N 11
ATOM 9676 C CA . GLY A 1 27 ? -2.518 -8.307 -7.452 1.00 0.00 27 GLY A CA 11
ATOM 9677 C C . GLY A 1 27 ? -3.519 -8.206 -6.291 1.00 0.00 27 GLY A C 11
ATOM 9678 O O . GLY A 1 27 ? -4.303 -9.108 -6.064 1.00 0.00 27 GLY A O 11
ATOM 9682 N N . PRO A 1 28 ? -3.450 -7.097 -5.592 1.00 0.00 28 PRO A N 11
ATOM 9683 C CA . PRO A 1 28 ? -4.356 -6.857 -4.432 1.00 0.00 28 PRO A CA 11
ATOM 9684 C C . PRO A 1 28 ? -5.808 -6.606 -4.882 1.00 0.00 28 PRO A C 11
ATOM 9685 O O . PRO A 1 28 ? -6.712 -6.579 -4.069 1.00 0.00 28 PRO A O 11
ATOM 9696 N N . TYR A 1 29 ? -6.040 -6.418 -6.163 1.00 0.00 29 TYR A N 11
ATOM 9697 C CA . TYR A 1 29 ? -7.433 -6.168 -6.652 1.00 0.00 29 TYR A CA 11
ATOM 9698 C C . TYR A 1 29 ? -8.252 -7.469 -6.623 1.00 0.00 29 TYR A C 11
ATOM 9699 O O . TYR A 1 29 ? -8.565 -8.044 -7.650 1.00 0.00 29 TYR A O 11
ATOM 9717 N N . ASN A 1 30 ? -8.596 -7.938 -5.447 1.00 0.00 30 ASN A N 11
ATOM 9718 C CA . ASN A 1 30 ? -9.393 -9.201 -5.337 1.00 0.00 30 ASN A CA 11
ATOM 9719 C C . ASN A 1 30 ? -10.050 -9.317 -3.951 1.00 0.00 30 ASN A C 11
ATOM 9720 O O . ASN A 1 30 ? -10.048 -10.371 -3.341 1.00 0.00 30 ASN A O 11
ATOM 9731 N N . GLY A 1 31 ? -10.618 -8.245 -3.452 1.00 0.00 31 GLY A N 11
ATOM 9732 C CA . GLY A 1 31 ? -11.276 -8.298 -2.110 1.00 0.00 31 GLY A CA 11
ATOM 9733 C C . GLY A 1 31 ? -12.283 -7.151 -1.971 1.00 0.00 31 GLY A C 11
ATOM 9734 O O . GLY A 1 31 ? -12.342 -6.492 -0.950 1.00 0.00 31 GLY A O 11
ATOM 9738 N N . CYS A 1 32 ? -13.075 -6.908 -2.989 1.00 0.00 32 CYS A N 11
ATOM 9739 C CA . CYS A 1 32 ? -14.081 -5.801 -2.924 1.00 0.00 32 CYS A CA 11
ATOM 9740 C C . CYS A 1 32 ? -14.996 -5.841 -4.159 1.00 0.00 32 CYS A C 11
ATOM 9741 O O . CYS A 1 32 ? -14.544 -5.588 -5.260 1.00 0.00 32 CYS A O 11
ATOM 9748 N N . PRO A 1 33 ? -16.254 -6.152 -3.944 1.00 0.00 33 PRO A N 11
ATOM 9749 C CA . PRO A 1 33 ? -17.221 -6.207 -5.072 1.00 0.00 33 PRO A CA 11
ATOM 9750 C C . PRO A 1 33 ? -17.553 -4.790 -5.567 1.00 0.00 33 PRO A C 11
ATOM 9751 O O . PRO A 1 33 ? -17.531 -3.836 -4.811 1.00 0.00 33 PRO A O 11
ATOM 9762 N N . VAL A 1 34 ? -17.860 -4.649 -6.833 1.00 0.00 34 VAL A N 11
ATOM 9763 C CA . VAL A 1 34 ? -18.195 -3.297 -7.385 1.00 0.00 34 VAL A CA 11
ATOM 9764 C C . VAL A 1 34 ? -19.648 -2.922 -7.045 1.00 0.00 34 VAL A C 11
ATOM 9765 O O . VAL A 1 34 ? -19.981 -1.758 -6.923 1.00 0.00 34 VAL A O 11
ATOM 9778 N N . SER A 1 35 ? -20.513 -3.898 -6.887 1.00 0.00 35 SER A N 11
ATOM 9779 C CA . SER A 1 35 ? -21.941 -3.597 -6.551 1.00 0.00 35 SER A CA 11
ATOM 9780 C C . SER A 1 35 ? -22.086 -3.155 -5.082 1.00 0.00 35 SER A C 11
ATOM 9781 O O . SER A 1 35 ? -23.130 -2.673 -4.683 1.00 0.00 35 SER A O 11
ATOM 9789 N N . CYS A 1 36 ? -21.054 -3.322 -4.277 1.00 0.00 36 CYS A N 11
ATOM 9790 C CA . CYS A 1 36 ? -21.125 -2.919 -2.830 1.00 0.00 36 CYS A CA 11
ATOM 9791 C C . CYS A 1 36 ? -22.269 -3.652 -2.109 1.00 0.00 36 CYS A C 11
ATOM 9792 O O . CYS A 1 36 ? -22.793 -3.177 -1.116 1.00 0.00 36 CYS A O 11
ATOM 9799 N N . ARG A 1 37 ? -22.652 -4.809 -2.596 1.00 0.00 37 ARG A N 11
ATOM 9800 C CA . ARG A 1 37 ? -23.752 -5.581 -1.946 1.00 0.00 37 ARG A CA 11
ATOM 9801 C C . ARG A 1 37 ? -23.186 -6.842 -1.286 1.00 0.00 37 ARG A C 11
ATOM 9802 O O . ARG A 1 37 ? -22.140 -7.336 -1.666 1.00 0.00 37 ARG A O 11
ATOM 9823 N N . GLY A 1 38 ? -23.871 -7.366 -0.300 1.00 0.00 38 GLY A N 11
ATOM 9824 C CA . GLY A 1 38 ? -23.380 -8.595 0.392 1.00 0.00 38 GLY A CA 11
ATOM 9825 C C . GLY A 1 38 ? -22.130 -8.272 1.223 1.00 0.00 38 GLY A C 11
ATOM 9826 O O . GLY A 1 38 ? -21.273 -9.113 1.412 1.00 0.00 38 GLY A O 11
ATOM 9830 N N . ILE A 1 39 ? -22.022 -7.064 1.726 1.00 0.00 39 ILE A N 11
ATOM 9831 C CA . ILE A 1 39 ? -20.832 -6.692 2.551 1.00 0.00 39 ILE A CA 11
ATOM 9832 C C . ILE A 1 39 ? -21.284 -6.005 3.840 1.00 0.00 39 ILE A C 11
ATOM 9833 O O . ILE A 1 39 ? -22.380 -5.479 3.925 1.00 0.00 39 ILE A O 11
ATOM 9849 N N . SER A 1 40 ? -20.442 -6.000 4.836 1.00 0.00 40 SER A N 11
ATOM 9850 C CA . SER A 1 40 ? -20.804 -5.343 6.122 1.00 0.00 40 SER A CA 11
ATOM 9851 C C . SER A 1 40 ? -20.548 -3.838 6.015 1.00 0.00 40 SER A C 11
ATOM 9852 O O . SER A 1 40 ? -19.774 -3.394 5.188 1.00 0.00 40 SER A O 11
ATOM 9860 N N . PHE A 1 41 ? -21.184 -3.051 6.846 1.00 0.00 41 PHE A N 11
ATOM 9861 C CA . PHE A 1 41 ? -20.964 -1.570 6.795 1.00 0.00 41 PHE A CA 11
ATOM 9862 C C . PHE A 1 41 ? -19.473 -1.262 6.971 1.00 0.00 41 PHE A C 11
ATOM 9863 O O . PHE A 1 41 ? -18.908 -0.456 6.255 1.00 0.00 41 PHE A O 11
ATOM 9880 N N . SER A 1 42 ? -18.833 -1.912 7.911 1.00 0.00 42 SER A N 11
ATOM 9881 C CA . SER A 1 42 ? -17.373 -1.679 8.133 1.00 0.00 42 SER A CA 11
ATOM 9882 C C . SER A 1 42 ? -16.570 -2.214 6.941 1.00 0.00 42 SER A C 11
ATOM 9883 O O . SER A 1 42 ? -15.573 -1.636 6.547 1.00 0.00 42 SER A O 11
ATOM 9891 N N . GLN A 1 43 ? -17.007 -3.309 6.360 1.00 0.00 43 GLN A N 11
ATOM 9892 C CA . GLN A 1 43 ? -16.284 -3.887 5.185 1.00 0.00 43 GLN A CA 11
ATOM 9893 C C . GLN A 1 43 ? -16.341 -2.911 4.005 1.00 0.00 43 GLN A C 11
ATOM 9894 O O . GLN A 1 43 ? -15.360 -2.702 3.315 1.00 0.00 43 GLN A O 11
ATOM 9908 N N . ALA A 1 44 ? -17.481 -2.303 3.780 1.00 0.00 44 ALA A N 11
ATOM 9909 C CA . ALA A 1 44 ? -17.605 -1.328 2.654 1.00 0.00 44 ALA A CA 11
ATOM 9910 C C . ALA A 1 44 ? -16.744 -0.090 2.935 1.00 0.00 44 ALA A C 11
ATOM 9911 O O . ALA A 1 44 ? -16.141 0.473 2.040 1.00 0.00 44 ALA A O 11
ATOM 9918 N N . ARG A 1 45 ? -16.675 0.324 4.179 1.00 0.00 45 ARG A N 11
ATOM 9919 C CA . ARG A 1 45 ? -15.843 1.512 4.536 1.00 0.00 45 ARG A CA 11
ATOM 9920 C C . ARG A 1 45 ? -14.356 1.206 4.295 1.00 0.00 45 ARG A C 11
ATOM 9921 O O . ARG A 1 45 ? -13.609 2.038 3.810 1.00 0.00 45 ARG A O 11
ATOM 9942 N N . SER A 1 46 ? -13.932 0.014 4.642 1.00 0.00 46 SER A N 11
ATOM 9943 C CA . SER A 1 46 ? -12.498 -0.373 4.458 1.00 0.00 46 SER A CA 11
ATOM 9944 C C . SER A 1 46 ? -12.090 -0.319 2.981 1.00 0.00 46 SER A C 11
ATOM 9945 O O . SER A 1 46 ? -11.035 0.187 2.646 1.00 0.00 46 SER A O 11
ATOM 9953 N N . CYS A 1 47 ? -12.905 -0.844 2.093 1.00 0.00 47 CYS A N 11
ATOM 9954 C CA . CYS A 1 47 ? -12.532 -0.822 0.643 1.00 0.00 47 CYS A CA 11
ATOM 9955 C C . CYS A 1 47 ? -12.555 0.606 0.089 1.00 0.00 47 CYS A C 11
ATOM 9956 O O . CYS A 1 47 ? -11.777 0.944 -0.780 1.00 0.00 47 CYS A O 11
ATOM 9963 N N . CYS A 1 48 ? -13.437 1.444 0.572 1.00 0.00 48 CYS A N 11
ATOM 9964 C CA . CYS A 1 48 ? -13.491 2.849 0.051 1.00 0.00 48 CYS A CA 11
ATOM 9965 C C . CYS A 1 48 ? -12.156 3.563 0.295 1.00 0.00 48 CYS A C 11
ATOM 9966 O O . CYS A 1 48 ? -11.666 4.283 -0.552 1.00 0.00 48 CYS A O 11
ATOM 9973 N N . SER A 1 49 ? -11.572 3.376 1.451 1.00 0.00 49 SER A N 11
ATOM 9974 C CA . SER A 1 49 ? -10.274 4.053 1.755 1.00 0.00 49 SER A CA 11
ATOM 9975 C C . SER A 1 49 ? -9.083 3.269 1.187 1.00 0.00 49 SER A C 11
ATOM 9976 O O . SER A 1 49 ? -8.020 3.819 0.978 1.00 0.00 49 SER A O 11
ATOM 9984 N N . ARG A 1 50 ? -9.241 1.992 0.946 1.00 0.00 50 ARG A N 11
ATOM 9985 C CA . ARG A 1 50 ? -8.100 1.188 0.407 1.00 0.00 50 ARG A CA 11
ATOM 9986 C C . ARG A 1 50 ? -8.163 1.073 -1.125 1.00 0.00 50 ARG A C 11
ATOM 9987 O O . ARG A 1 50 ? -7.150 0.886 -1.771 1.00 0.00 50 ARG A O 11
ATOM 10008 N N . LEU A 1 51 ? -9.334 1.160 -1.709 1.00 0.00 51 LEU A N 11
ATOM 10009 C CA . LEU A 1 51 ? -9.442 1.029 -3.199 1.00 0.00 51 LEU A CA 11
ATOM 10010 C C . LEU A 1 51 ? -10.375 2.087 -3.817 1.00 0.00 51 LEU A C 11
ATOM 10011 O O . LEU A 1 51 ? -10.594 2.088 -5.015 1.00 0.00 51 LEU A O 11
ATOM 10027 N N . GLY A 1 52 ? -10.930 2.980 -3.029 1.00 0.00 52 GLY A N 11
ATOM 10028 C CA . GLY A 1 52 ? -11.848 4.016 -3.599 1.00 0.00 52 GLY A CA 11
ATOM 10029 C C . GLY A 1 52 ? -13.140 3.353 -4.106 1.00 0.00 52 GLY A C 11
ATOM 10030 O O . GLY A 1 52 ? -13.788 3.856 -5.004 1.00 0.00 52 GLY A O 11
ATOM 10034 N N . ARG A 1 53 ? -13.516 2.230 -3.540 1.00 0.00 53 ARG A N 11
ATOM 10035 C CA . ARG A 1 53 ? -14.760 1.534 -3.990 1.00 0.00 53 ARG A CA 11
ATOM 10036 C C . ARG A 1 53 ? -15.784 1.482 -2.853 1.00 0.00 53 ARG A C 11
ATOM 10037 O O . ARG A 1 53 ? -15.432 1.386 -1.693 1.00 0.00 53 ARG A O 11
ATOM 10058 N N . CYS A 1 54 ? -17.049 1.558 -3.191 1.00 0.00 54 CYS A N 11
ATOM 10059 C CA . CYS A 1 54 ? -18.137 1.526 -2.161 1.00 0.00 54 CYS A CA 11
ATOM 10060 C C . CYS A 1 54 ? -17.966 2.713 -1.215 1.00 0.00 54 CYS A C 11
ATOM 10061 O O . CYS A 1 54 ? -17.887 2.568 -0.010 1.00 0.00 54 CYS A O 11
ATOM 10068 N N . CYS A 1 55 ? -17.885 3.888 -1.776 1.00 0.00 55 CYS A N 11
ATOM 10069 C CA . CYS A 1 55 ? -17.693 5.114 -0.956 1.00 0.00 55 CYS A CA 11
ATOM 10070 C C . CYS A 1 55 ? -19.019 5.868 -0.747 1.00 0.00 55 CYS A C 11
ATOM 10071 O O . CYS A 1 55 ? -19.065 6.854 -0.037 1.00 0.00 55 CYS A O 11
ATOM 10078 N N . HIS A 1 56 ? -20.095 5.418 -1.352 1.00 0.00 56 HIS A N 11
ATOM 10079 C CA . HIS A 1 56 ? -21.403 6.112 -1.178 1.00 0.00 56 HIS A CA 11
ATOM 10080 C C . HIS A 1 56 ? -22.483 5.111 -0.738 1.00 0.00 56 HIS A C 11
ATOM 10081 O O . HIS A 1 56 ? -23.582 5.098 -1.259 1.00 0.00 56 HIS A O 11
ATOM 10095 N N . VAL A 1 57 ? -22.173 4.271 0.221 1.00 0.00 57 VAL A N 11
ATOM 10096 C CA . VAL A 1 57 ? -23.174 3.267 0.700 1.00 0.00 57 VAL A CA 11
ATOM 10097 C C . VAL A 1 57 ? -24.006 3.851 1.852 1.00 0.00 57 VAL A C 11
ATOM 10098 O O . VAL A 1 57 ? -23.510 4.608 2.666 1.00 0.00 57 VAL A O 11
ATOM 10111 N N . GLY A 1 58 ? -25.267 3.496 1.924 1.00 0.00 58 GLY A N 11
ATOM 10112 C CA . GLY A 1 58 ? -26.140 4.016 3.019 1.00 0.00 58 GLY A CA 11
ATOM 10113 C C . GLY A 1 58 ? -26.717 5.377 2.623 1.00 0.00 58 GLY A C 11
ATOM 10114 O O . GLY A 1 58 ? -26.213 6.412 3.019 1.00 0.00 58 GLY A O 11
ATOM 10118 N N . LYS A 1 59 ? -27.774 5.378 1.848 1.00 0.00 59 LYS A N 11
ATOM 10119 C CA . LYS A 1 59 ? -28.401 6.667 1.419 1.00 0.00 59 LYS A CA 11
ATOM 10120 C C . LYS A 1 59 ? -29.785 6.408 0.806 1.00 0.00 59 LYS A C 11
ATOM 10121 O O . LYS A 1 59 ? -29.915 5.695 -0.171 1.00 0.00 59 LYS A O 11
ATOM 10140 N N . GLY A 1 60 ? -30.818 6.988 1.372 1.00 0.00 60 GLY A N 11
ATOM 10141 C CA . GLY A 1 60 ? -32.194 6.784 0.825 1.00 0.00 60 GLY A CA 11
ATOM 10142 C C . GLY A 1 60 ? -32.850 5.580 1.506 1.00 0.00 60 GLY A C 11
ATOM 10143 O O . GLY A 1 60 ? -32.242 4.539 1.669 1.00 0.00 60 GLY A O 11
ATOM 10147 N N . TYR A 1 61 ? -34.093 5.712 1.901 1.00 0.00 61 TYR A N 11
ATOM 10148 C CA . TYR A 1 61 ? -34.798 4.577 2.569 1.00 0.00 61 TYR A CA 11
ATOM 10149 C C . TYR A 1 61 ? -35.086 3.459 1.559 1.00 0.00 61 TYR A C 11
ATOM 10150 O O . TYR A 1 61 ? -35.178 3.693 0.368 1.00 0.00 61 TYR A O 11
ATOM 10168 N N . SER A 1 62 ? -35.228 2.248 2.032 1.00 0.00 62 SER A N 11
ATOM 10169 C CA . SER A 1 62 ? -35.508 1.104 1.113 1.00 0.00 62 SER A CA 11
ATOM 10170 C C . SER A 1 62 ? -36.699 0.282 1.619 1.00 0.00 62 SER A C 11
ATOM 10171 O O . SER A 1 62 ? -37.105 0.394 2.762 1.00 0.00 62 SER A O 11
ATOM 10179 N N . GLY A 1 63 ? -37.255 -0.545 0.774 1.00 0.00 63 GLY A N 11
ATOM 10180 C CA . GLY A 1 63 ? -38.417 -1.383 1.190 1.00 0.00 63 GLY A CA 11
ATOM 10181 C C . GLY A 1 63 ? -38.994 -2.101 -0.031 1.00 0.00 63 GLY A C 11
ATOM 10182 O O . GLY A 1 63 ? -39.780 -1.490 -0.736 1.00 0.00 63 GLY A O 11
ATOM 10187 N N . GLN A 1 1 ? 17.581 -23.278 14.274 1.00 0.00 1 GLN A N 12
ATOM 10188 C CA . GLN A 1 1 ? 16.989 -22.916 15.599 1.00 0.00 1 GLN A CA 12
ATOM 10189 C C . GLN A 1 1 ? 17.134 -21.412 15.854 1.00 0.00 1 GLN A C 12
ATOM 10190 O O . GLN A 1 1 ? 17.764 -20.700 15.094 1.00 0.00 1 GLN A O 12
ATOM 10206 N N . VAL A 1 2 ? 16.553 -20.928 16.922 1.00 0.00 2 VAL A N 12
ATOM 10207 C CA . VAL A 1 2 ? 16.647 -19.473 17.243 1.00 0.00 2 VAL A CA 12
ATOM 10208 C C . VAL A 1 2 ? 17.277 -19.281 18.628 1.00 0.00 2 VAL A C 12
ATOM 10209 O O . VAL A 1 2 ? 16.719 -19.679 19.634 1.00 0.00 2 VAL A O 12
ATOM 10222 N N . TYR A 1 3 ? 18.436 -18.674 18.685 1.00 0.00 3 TYR A N 12
ATOM 10223 C CA . TYR A 1 3 ? 19.106 -18.453 20.003 1.00 0.00 3 TYR A CA 12
ATOM 10224 C C . TYR A 1 3 ? 18.505 -17.230 20.707 1.00 0.00 3 TYR A C 12
ATOM 10225 O O . TYR A 1 3 ? 18.159 -16.248 20.076 1.00 0.00 3 TYR A O 12
ATOM 10243 N N . LYS A 1 4 ? 18.381 -17.287 22.010 1.00 0.00 4 LYS A N 12
ATOM 10244 C CA . LYS A 1 4 ? 17.801 -16.130 22.766 1.00 0.00 4 LYS A CA 12
ATOM 10245 C C . LYS A 1 4 ? 18.844 -15.012 22.928 1.00 0.00 4 LYS A C 12
ATOM 10246 O O . LYS A 1 4 ? 19.980 -15.257 23.291 1.00 0.00 4 LYS A O 12
ATOM 10265 N N . GLY A 1 5 ? 18.463 -13.788 22.656 1.00 0.00 5 GLY A N 12
ATOM 10266 C CA . GLY A 1 5 ? 19.421 -12.649 22.784 1.00 0.00 5 GLY A CA 12
ATOM 10267 C C . GLY A 1 5 ? 19.203 -11.928 24.119 1.00 0.00 5 GLY A C 12
ATOM 10268 O O . GLY A 1 5 ? 20.114 -11.793 24.913 1.00 0.00 5 GLY A O 12
ATOM 10272 N N . GLY A 1 6 ? 18.004 -11.461 24.368 1.00 0.00 6 GLY A N 12
ATOM 10273 C CA . GLY A 1 6 ? 17.726 -10.746 25.650 1.00 0.00 6 GLY A CA 12
ATOM 10274 C C . GLY A 1 6 ? 16.264 -10.294 25.682 1.00 0.00 6 GLY A C 12
ATOM 10275 O O . GLY A 1 6 ? 15.494 -10.739 26.509 1.00 0.00 6 GLY A O 12
ATOM 10279 N N . TYR A 1 7 ? 15.886 -9.411 24.779 1.00 0.00 7 TYR A N 12
ATOM 10280 C CA . TYR A 1 7 ? 14.474 -8.901 24.720 1.00 0.00 7 TYR A CA 12
ATOM 10281 C C . TYR A 1 7 ? 14.109 -8.140 26.004 1.00 0.00 7 TYR A C 12
ATOM 10282 O O . TYR A 1 7 ? 13.852 -8.727 27.040 1.00 0.00 7 TYR A O 12
ATOM 10300 N N . ALA A 1 8 ? 14.071 -6.831 25.936 1.00 0.00 8 ALA A N 12
ATOM 10301 C CA . ALA A 1 8 ? 13.714 -6.023 27.140 1.00 0.00 8 ALA A CA 12
ATOM 10302 C C . ALA A 1 8 ? 12.189 -5.950 27.296 1.00 0.00 8 ALA A C 12
ATOM 10303 O O . ALA A 1 8 ? 11.452 -6.621 26.597 1.00 0.00 8 ALA A O 12
ATOM 10310 N N . ARG A 1 9 ? 11.712 -5.140 28.208 1.00 0.00 9 ARG A N 12
ATOM 10311 C CA . ARG A 1 9 ? 10.237 -5.018 28.414 1.00 0.00 9 ARG A CA 12
ATOM 10312 C C . ARG A 1 9 ? 9.600 -4.217 27.267 1.00 0.00 9 ARG A C 12
ATOM 10313 O O . ARG A 1 9 ? 10.024 -3.114 26.978 1.00 0.00 9 ARG A O 12
ATOM 10334 N N . PRO A 1 10 ? 8.598 -4.802 26.650 1.00 0.00 10 PRO A N 12
ATOM 10335 C CA . PRO A 1 10 ? 7.893 -4.129 25.524 1.00 0.00 10 PRO A CA 12
ATOM 10336 C C . PRO A 1 10 ? 7.005 -2.985 26.039 1.00 0.00 10 PRO A C 12
ATOM 10337 O O . PRO A 1 10 ? 6.121 -3.191 26.852 1.00 0.00 10 PRO A O 12
ATOM 10348 N N . ILE A 1 11 ? 7.237 -1.783 25.571 1.00 0.00 11 ILE A N 12
ATOM 10349 C CA . ILE A 1 11 ? 6.411 -0.622 26.031 1.00 0.00 11 ILE A CA 12
ATOM 10350 C C . ILE A 1 11 ? 5.112 -0.526 25.212 1.00 0.00 11 ILE A C 12
ATOM 10351 O O . ILE A 1 11 ? 5.146 -0.506 23.995 1.00 0.00 11 ILE A O 12
ATOM 10367 N N . PRO A 1 12 ? 4.003 -0.472 25.913 1.00 0.00 12 PRO A N 12
ATOM 10368 C CA . PRO A 1 12 ? 2.675 -0.374 25.244 1.00 0.00 12 PRO A CA 12
ATOM 10369 C C . PRO A 1 12 ? 2.459 1.041 24.676 1.00 0.00 12 PRO A C 12
ATOM 10370 O O . PRO A 1 12 ? 1.559 1.755 25.082 1.00 0.00 12 PRO A O 12
ATOM 10381 N N . ARG A 1 13 ? 3.280 1.446 23.739 1.00 0.00 13 ARG A N 12
ATOM 10382 C CA . ARG A 1 13 ? 3.135 2.806 23.138 1.00 0.00 13 ARG A CA 12
ATOM 10383 C C . ARG A 1 13 ? 3.929 2.886 21.824 1.00 0.00 13 ARG A C 12
ATOM 10384 O O . ARG A 1 13 ? 4.966 3.521 21.761 1.00 0.00 13 ARG A O 12
ATOM 10405 N N . PRO A 1 14 ? 3.410 2.231 20.812 1.00 0.00 14 PRO A N 12
ATOM 10406 C CA . PRO A 1 14 ? 4.078 2.224 19.485 1.00 0.00 14 PRO A CA 12
ATOM 10407 C C . PRO A 1 14 ? 3.904 3.578 18.777 1.00 0.00 14 PRO A C 12
ATOM 10408 O O . PRO A 1 14 ? 2.982 4.318 19.071 1.00 0.00 14 PRO A O 12
ATOM 10419 N N . PRO A 1 15 ? 4.805 3.855 17.862 1.00 0.00 15 PRO A N 12
ATOM 10420 C CA . PRO A 1 15 ? 4.755 5.130 17.100 1.00 0.00 15 PRO A CA 12
ATOM 10421 C C . PRO A 1 15 ? 3.641 5.085 16.042 1.00 0.00 15 PRO A C 12
ATOM 10422 O O . PRO A 1 15 ? 3.405 4.055 15.438 1.00 0.00 15 PRO A O 12
ATOM 10433 N N . PRO A 1 16 ? 2.992 6.212 15.850 1.00 0.00 16 PRO A N 12
ATOM 10434 C CA . PRO A 1 16 ? 1.895 6.300 14.851 1.00 0.00 16 PRO A CA 12
ATOM 10435 C C . PRO A 1 16 ? 2.471 6.311 13.425 1.00 0.00 16 PRO A C 12
ATOM 10436 O O . PRO A 1 16 ? 2.673 7.356 12.833 1.00 0.00 16 PRO A O 12
ATOM 10447 N N . PHE A 1 17 ? 2.740 5.152 12.877 1.00 0.00 17 PHE A N 12
ATOM 10448 C CA . PHE A 1 17 ? 3.308 5.082 11.497 1.00 0.00 17 PHE A CA 12
ATOM 10449 C C . PHE A 1 17 ? 2.794 3.836 10.771 1.00 0.00 17 PHE A C 12
ATOM 10450 O O . PHE A 1 17 ? 2.451 2.841 11.383 1.00 0.00 17 PHE A O 12
ATOM 10467 N N . VAL A 1 18 ? 2.745 3.889 9.466 1.00 0.00 18 VAL A N 12
ATOM 10468 C CA . VAL A 1 18 ? 2.258 2.714 8.680 1.00 0.00 18 VAL A CA 12
ATOM 10469 C C . VAL A 1 18 ? 3.434 1.792 8.332 1.00 0.00 18 VAL A C 12
ATOM 10470 O O . VAL A 1 18 ? 4.528 2.245 8.051 1.00 0.00 18 VAL A O 12
ATOM 10483 N N . ARG A 1 19 ? 3.212 0.502 8.347 1.00 0.00 19 ARG A N 12
ATOM 10484 C CA . ARG A 1 19 ? 4.311 -0.454 8.017 1.00 0.00 19 ARG A CA 12
ATOM 10485 C C . ARG A 1 19 ? 4.071 -1.086 6.639 1.00 0.00 19 ARG A C 12
ATOM 10486 O O . ARG A 1 19 ? 3.060 -1.728 6.422 1.00 0.00 19 ARG A O 12
ATOM 10507 N N . PRO A 1 20 ? 5.016 -0.884 5.748 1.00 0.00 20 PRO A N 12
ATOM 10508 C CA . PRO A 1 20 ? 4.906 -1.446 4.379 1.00 0.00 20 PRO A CA 12
ATOM 10509 C C . PRO A 1 20 ? 5.140 -2.962 4.399 1.00 0.00 20 PRO A C 12
ATOM 10510 O O . PRO A 1 20 ? 5.518 -3.531 5.406 1.00 0.00 20 PRO A O 12
ATOM 10521 N N . LEU A 1 21 ? 4.918 -3.611 3.288 1.00 0.00 21 LEU A N 12
ATOM 10522 C CA . LEU A 1 21 ? 5.122 -5.091 3.220 1.00 0.00 21 LEU A CA 12
ATOM 10523 C C . LEU A 1 21 ? 5.897 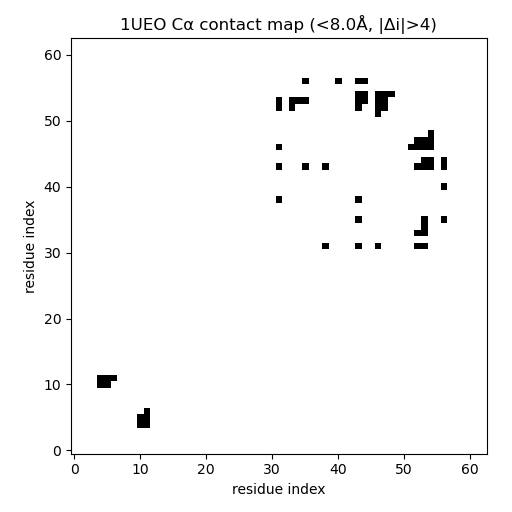-5.458 1.946 1.00 0.00 21 LEU A C 12
ATOM 10524 O O . LEU A 1 21 ? 5.456 -5.161 0.851 1.00 0.00 21 LEU A O 12
ATOM 10540 N N . PRO A 1 22 ? 7.031 -6.097 2.129 1.00 0.00 22 PRO A N 12
ATOM 10541 C CA . PRO A 1 22 ? 7.870 -6.507 0.971 1.00 0.00 22 PRO A CA 12
ATOM 10542 C C . PRO A 1 22 ? 7.195 -7.646 0.195 1.00 0.00 22 PRO A C 12
ATOM 10543 O O . PRO A 1 22 ? 6.994 -8.729 0.714 1.00 0.00 22 PRO A O 12
ATOM 10554 N N . GLY A 1 23 ? 6.839 -7.403 -1.042 1.00 0.00 23 GLY A N 12
ATOM 10555 C CA . GLY A 1 23 ? 6.170 -8.459 -1.858 1.00 0.00 23 GLY A CA 12
ATOM 10556 C C . GLY A 1 23 ? 4.672 -8.161 -1.946 1.00 0.00 23 GLY A C 12
ATOM 10557 O O . GLY A 1 23 ? 4.160 -7.823 -2.997 1.00 0.00 23 GLY A O 12
ATOM 10561 N N . GLY A 1 24 ? 3.966 -8.280 -0.848 1.00 0.00 24 GLY A N 12
ATOM 10562 C CA . GLY A 1 24 ? 2.498 -8.002 -0.857 1.00 0.00 24 GLY A CA 12
ATOM 10563 C C . GLY A 1 24 ? 1.726 -9.287 -1.188 1.00 0.00 24 GLY A C 12
ATOM 10564 O O . GLY A 1 24 ? 2.274 -10.208 -1.764 1.00 0.00 24 GLY A O 12
ATOM 10568 N N . PRO A 1 25 ? 0.468 -9.304 -0.811 1.00 0.00 25 PRO A N 12
ATOM 10569 C CA . PRO A 1 25 ? -0.393 -10.488 -1.072 1.00 0.00 25 PRO A CA 12
ATOM 10570 C C . PRO A 1 25 ? -0.764 -10.568 -2.560 1.00 0.00 25 PRO A C 12
ATOM 10571 O O . PRO A 1 25 ? -0.964 -9.560 -3.215 1.00 0.00 25 PRO A O 12
ATOM 10582 N N . ILE A 1 26 ? -0.859 -11.762 -3.096 1.00 0.00 26 ILE A N 12
ATOM 10583 C CA . ILE A 1 26 ? -1.217 -11.912 -4.540 1.00 0.00 26 ILE A CA 12
ATOM 10584 C C . ILE A 1 26 ? -2.688 -11.548 -4.760 1.00 0.00 26 ILE A C 12
ATOM 10585 O O . ILE A 1 26 ? -3.519 -11.713 -3.887 1.00 0.00 26 ILE A O 12
ATOM 10601 N N . GLY A 1 27 ? -3.005 -11.057 -5.929 1.00 0.00 27 GLY A N 12
ATOM 10602 C CA . GLY A 1 27 ? -4.416 -10.672 -6.241 1.00 0.00 27 GLY A CA 12
ATOM 10603 C C . GLY A 1 27 ? -4.856 -9.516 -5.332 1.00 0.00 27 GLY A C 12
ATOM 10604 O O . GLY A 1 27 ? -5.615 -9.718 -4.403 1.00 0.00 27 GLY A O 12
ATOM 10608 N N . PRO A 1 28 ? -4.363 -8.336 -5.633 1.00 0.00 28 PRO A N 12
ATOM 10609 C CA . PRO A 1 28 ? -4.711 -7.135 -4.831 1.00 0.00 28 PRO A CA 12
ATOM 10610 C C . PRO A 1 28 ? -6.127 -6.646 -5.175 1.00 0.00 28 PRO A C 12
ATOM 10611 O O . PRO A 1 28 ? -6.931 -6.389 -4.297 1.00 0.00 28 PRO A O 12
ATOM 10622 N N . TYR A 1 29 ? -6.440 -6.526 -6.443 1.00 0.00 29 TYR A N 12
ATOM 10623 C CA . TYR A 1 29 ? -7.802 -6.068 -6.846 1.00 0.00 29 TYR A CA 12
ATOM 10624 C C . TYR A 1 29 ? -8.761 -7.267 -6.868 1.00 0.00 29 TYR A C 12
ATOM 10625 O O . TYR A 1 29 ? -9.269 -7.655 -7.905 1.00 0.00 29 TYR A O 12
ATOM 10643 N N . ASN A 1 30 ? -9.001 -7.863 -5.727 1.00 0.00 30 ASN A N 12
ATOM 10644 C CA . ASN A 1 30 ? -9.915 -9.043 -5.666 1.00 0.00 30 ASN A CA 12
ATOM 10645 C C . ASN A 1 30 ? -10.518 -9.188 -4.258 1.00 0.00 30 ASN A C 12
ATOM 10646 O O . ASN A 1 30 ? -10.635 -10.280 -3.733 1.00 0.00 30 ASN A O 12
ATOM 10657 N N . GLY A 1 31 ? -10.907 -8.095 -3.648 1.00 0.00 31 GLY A N 12
ATOM 10658 C CA . GLY A 1 31 ? -11.505 -8.168 -2.279 1.00 0.00 31 GLY A CA 12
ATOM 10659 C C . GLY A 1 31 ? -12.489 -7.011 -2.073 1.00 0.00 31 GLY A C 12
ATOM 10660 O O . GLY A 1 31 ? -12.527 -6.400 -1.022 1.00 0.00 31 GLY A O 12
ATOM 10664 N N . CYS A 1 32 ? -13.285 -6.707 -3.071 1.00 0.00 32 CYS A N 12
ATOM 10665 C CA . CYS A 1 32 ? -14.273 -5.591 -2.948 1.00 0.00 32 CYS A CA 12
ATOM 10666 C C . CYS A 1 32 ? -15.196 -5.566 -4.178 1.00 0.00 32 CYS A C 12
ATOM 10667 O O . CYS A 1 32 ? -14.777 -5.164 -5.247 1.00 0.00 32 CYS A O 12
ATOM 10674 N N . PRO A 1 33 ? -16.425 -5.996 -3.993 1.00 0.00 33 PRO A N 12
ATOM 10675 C CA . PRO A 1 33 ? -17.398 -6.008 -5.117 1.00 0.00 33 PRO A CA 12
ATOM 10676 C C . PRO A 1 33 ? -17.818 -4.576 -5.483 1.00 0.00 33 PRO A C 12
ATOM 10677 O O . PRO A 1 33 ? -18.017 -3.741 -4.621 1.00 0.00 33 PRO A O 12
ATOM 10688 N N . VAL A 1 34 ? -17.947 -4.289 -6.756 1.00 0.00 34 VAL A N 12
ATOM 10689 C CA . VAL A 1 34 ? -18.347 -2.910 -7.186 1.00 0.00 34 VAL A CA 12
ATOM 10690 C C . VAL A 1 34 ? -19.809 -2.619 -6.803 1.00 0.00 34 VAL A C 12
ATOM 10691 O O . VAL A 1 34 ? -20.190 -1.477 -6.621 1.00 0.00 34 VAL A O 12
ATOM 10704 N N . SER A 1 35 ? -20.631 -3.637 -6.683 1.00 0.00 35 SER A N 12
ATOM 10705 C CA . SER A 1 35 ? -22.065 -3.414 -6.316 1.00 0.00 35 SER A CA 12
ATOM 10706 C C . SER A 1 35 ? -22.217 -3.079 -4.821 1.00 0.00 35 SER A C 12
ATOM 10707 O O . SER A 1 35 ? -23.280 -2.675 -4.385 1.00 0.00 35 SER A O 12
ATOM 10715 N N . CYS A 1 36 ? -21.170 -3.247 -4.034 1.00 0.00 36 CYS A N 12
ATOM 10716 C CA . CYS A 1 36 ? -21.251 -2.944 -2.564 1.00 0.00 36 CYS A CA 12
ATOM 10717 C C . CYS A 1 36 ? -22.366 -3.765 -1.892 1.00 0.00 36 CYS A C 12
ATOM 10718 O O . CYS A 1 36 ? -22.921 -3.364 -0.885 1.00 0.00 36 CYS A O 12
ATOM 10725 N N . ARG A 1 37 ? -22.694 -4.911 -2.441 1.00 0.00 37 ARG A N 12
ATOM 10726 C CA . ARG A 1 37 ? -23.767 -5.758 -1.840 1.00 0.00 37 ARG A CA 12
ATOM 10727 C C . ARG A 1 37 ? -23.165 -7.004 -1.185 1.00 0.00 37 ARG A C 12
ATOM 10728 O O . ARG A 1 37 ? -22.139 -7.504 -1.610 1.00 0.00 37 ARG A O 12
ATOM 10749 N N . GLY A 1 38 ? -23.800 -7.512 -0.158 1.00 0.00 38 GLY A N 12
ATOM 10750 C CA . GLY A 1 38 ? -23.277 -8.731 0.530 1.00 0.00 38 GLY A CA 12
ATOM 10751 C C . GLY A 1 38 ? -22.042 -8.383 1.374 1.00 0.00 38 GLY A C 12
ATOM 10752 O O . GLY A 1 38 ? -21.188 -9.219 1.598 1.00 0.00 38 GLY A O 12
ATOM 10756 N N . ILE A 1 39 ? -21.942 -7.164 1.852 1.00 0.00 39 ILE A N 12
ATOM 10757 C CA . ILE A 1 39 ? -20.765 -6.777 2.687 1.00 0.00 39 ILE A CA 12
ATOM 10758 C C . ILE A 1 39 ? -21.231 -6.045 3.945 1.00 0.00 39 ILE A C 12
ATOM 10759 O O . ILE A 1 39 ? -22.317 -5.495 3.994 1.00 0.00 39 ILE A O 12
ATOM 10775 N N . SER A 1 40 ? -20.409 -6.029 4.957 1.00 0.00 40 SER A N 12
ATOM 10776 C CA . SER A 1 40 ? -20.779 -5.328 6.218 1.00 0.00 40 SER A CA 12
ATOM 10777 C C . SER A 1 40 ? -20.535 -3.825 6.063 1.00 0.00 40 SER A C 12
ATOM 10778 O O . SER A 1 40 ? -19.797 -3.397 5.193 1.00 0.00 40 SER A O 12
ATOM 10786 N N . PHE A 1 41 ? -21.141 -3.022 6.900 1.00 0.00 41 PHE A N 12
ATOM 10787 C CA . PHE A 1 41 ? -20.939 -1.542 6.811 1.00 0.00 41 PHE A CA 12
ATOM 10788 C C . PHE A 1 41 ? -19.446 -1.213 6.935 1.00 0.00 41 PHE A C 12
ATOM 10789 O O . PHE A 1 41 ? -18.899 -0.473 6.139 1.00 0.00 41 PHE A O 12
ATOM 10806 N N . SER A 1 42 ? -18.785 -1.772 7.920 1.00 0.00 42 SER A N 12
ATOM 10807 C CA . SER A 1 42 ? -17.321 -1.509 8.092 1.00 0.00 42 SER A CA 12
ATOM 10808 C C . SER A 1 42 ? -16.538 -2.098 6.913 1.00 0.00 42 SER A C 12
ATOM 10809 O O . SER A 1 42 ? -15.541 -1.546 6.486 1.00 0.00 42 SER A O 12
ATOM 10817 N N . GLN A 1 43 ? -16.990 -3.209 6.377 1.00 0.00 43 GLN A N 12
ATOM 10818 C CA . GLN A 1 43 ? -16.283 -3.829 5.214 1.00 0.00 43 GLN A CA 12
ATOM 10819 C C . GLN A 1 43 ? -16.338 -2.882 4.013 1.00 0.00 43 GLN A C 12
ATOM 10820 O O . GLN A 1 43 ? -15.350 -2.670 3.333 1.00 0.00 43 GLN A O 12
ATOM 10834 N N . ALA A 1 44 ? -17.484 -2.297 3.762 1.00 0.00 44 ALA A N 12
ATOM 10835 C CA . ALA A 1 44 ? -17.609 -1.347 2.618 1.00 0.00 44 ALA A CA 12
ATOM 10836 C C . ALA A 1 44 ? -16.789 -0.084 2.908 1.00 0.00 44 ALA A C 12
ATOM 10837 O O . ALA A 1 44 ? -16.185 0.493 2.022 1.00 0.00 44 ALA A O 12
ATOM 10844 N N . ARG A 1 45 ? -16.756 0.335 4.151 1.00 0.00 45 ARG A N 12
ATOM 10845 C CA . ARG A 1 45 ? -15.966 1.547 4.527 1.00 0.00 45 ARG A CA 12
ATOM 10846 C C . ARG A 1 45 ? -14.470 1.298 4.295 1.00 0.00 45 ARG A C 12
ATOM 10847 O O . ARG A 1 45 ? -13.749 2.169 3.841 1.00 0.00 45 ARG A O 12
ATOM 10868 N N . SER A 1 46 ? -14.001 0.113 4.616 1.00 0.00 46 SER A N 12
ATOM 10869 C CA . SER A 1 46 ? -12.552 -0.210 4.431 1.00 0.00 46 SER A CA 12
ATOM 10870 C C . SER A 1 46 ? -12.158 -0.145 2.950 1.00 0.00 46 SER A C 12
ATOM 10871 O O . SER A 1 46 ? -11.131 0.409 2.606 1.00 0.00 46 SER A O 12
ATOM 10879 N N . CYS A 1 47 ? -12.956 -0.707 2.071 1.00 0.00 47 CYS A N 12
ATOM 10880 C CA . CYS A 1 47 ? -12.603 -0.672 0.614 1.00 0.00 47 CYS A CA 12
ATOM 10881 C C . CYS A 1 47 ? -12.631 0.763 0.078 1.00 0.00 47 CYS A C 12
ATOM 10882 O O . CYS A 1 47 ? -11.856 1.115 -0.789 1.00 0.00 47 CYS A O 12
ATOM 10889 N N . CYS A 1 48 ? -13.514 1.593 0.575 1.00 0.00 48 CYS A N 12
ATOM 10890 C CA . CYS A 1 48 ? -13.573 3.005 0.074 1.00 0.00 48 CYS A CA 12
ATOM 10891 C C . CYS A 1 48 ? -12.235 3.715 0.306 1.00 0.00 48 CYS A C 12
ATOM 10892 O O . CYS A 1 48 ? -11.750 4.428 -0.549 1.00 0.00 48 CYS A O 12
ATOM 10899 N N . SER A 1 49 ? -11.638 3.528 1.455 1.00 0.00 49 SER A N 12
ATOM 10900 C CA . SER A 1 49 ? -10.333 4.200 1.737 1.00 0.00 49 SER A CA 12
ATOM 10901 C C . SER A 1 49 ? -9.154 3.348 1.248 1.00 0.00 49 SER A C 12
ATOM 10902 O O . SER A 1 49 ? -8.096 3.865 0.946 1.00 0.00 49 SER A O 12
ATOM 10910 N N . ARG A 1 50 ? -9.321 2.052 1.180 1.00 0.00 50 ARG A N 12
ATOM 10911 C CA . ARG A 1 50 ? -8.199 1.172 0.725 1.00 0.00 50 ARG A CA 12
ATOM 10912 C C . ARG A 1 50 ? -8.162 1.059 -0.807 1.00 0.00 50 ARG A C 12
ATOM 10913 O O . ARG A 1 50 ? -7.109 0.879 -1.388 1.00 0.00 50 ARG A O 12
ATOM 10934 N N . LEU A 1 51 ? -9.296 1.144 -1.462 1.00 0.00 51 LEU A N 12
ATOM 10935 C CA . LEU A 1 51 ? -9.312 1.017 -2.955 1.00 0.00 51 LEU A CA 12
ATOM 10936 C C . LEU A 1 51 ? -10.185 2.097 -3.622 1.00 0.00 51 LEU A C 12
ATOM 10937 O O . LEU A 1 51 ? -10.375 2.076 -4.825 1.00 0.00 51 LEU A O 12
ATOM 10953 N N . GLY A 1 52 ? -10.724 3.031 -2.871 1.00 0.00 52 GLY A N 12
ATOM 10954 C CA . GLY A 1 52 ? -11.587 4.085 -3.491 1.00 0.00 52 GLY A CA 12
ATOM 10955 C C . GLY A 1 52 ? -12.833 3.433 -4.107 1.00 0.00 52 GLY A C 12
ATOM 10956 O O . GLY A 1 52 ? -13.365 3.903 -5.096 1.00 0.00 52 GLY A O 12
ATOM 10960 N N . ARG A 1 53 ? -13.296 2.349 -3.530 1.00 0.00 53 ARG A N 12
ATOM 10961 C CA . ARG A 1 53 ? -14.500 1.654 -4.076 1.00 0.00 53 ARG A CA 12
ATOM 10962 C C . ARG A 1 53 ? -15.554 1.488 -2.978 1.00 0.00 53 ARG A C 12
ATOM 10963 O O . ARG A 1 53 ? -15.231 1.374 -1.811 1.00 0.00 53 ARG A O 12
ATOM 10984 N N . CYS A 1 54 ? -16.812 1.499 -3.350 1.00 0.00 54 CYS A N 12
ATOM 10985 C CA . CYS A 1 54 ? -17.919 1.368 -2.346 1.00 0.00 54 CYS A CA 12
ATOM 10986 C C . CYS A 1 54 ? -17.836 2.545 -1.371 1.00 0.00 54 CYS A C 12
ATOM 10987 O O . CYS A 1 54 ? -17.916 2.392 -0.167 1.00 0.00 54 CYS A O 12
ATOM 10994 N N . CYS A 1 55 ? -17.660 3.724 -1.905 1.00 0.00 55 CYS A N 12
ATOM 10995 C CA . CYS A 1 55 ? -17.547 4.942 -1.056 1.00 0.00 55 CYS A CA 12
ATOM 10996 C C . CYS A 1 55 ? -18.925 5.582 -0.809 1.00 0.00 55 CYS A C 12
ATOM 10997 O O . CYS A 1 55 ? -19.059 6.469 0.012 1.00 0.00 55 CYS A O 12
ATOM 11004 N N . HIS A 1 56 ? -19.948 5.137 -1.504 1.00 0.00 56 HIS A N 12
ATOM 11005 C CA . HIS A 1 56 ? -21.310 5.716 -1.302 1.00 0.00 56 HIS A CA 12
ATOM 11006 C C . HIS A 1 56 ? -22.269 4.629 -0.792 1.00 0.00 56 HIS A C 12
ATOM 11007 O O . HIS A 1 56 ? -23.395 4.516 -1.242 1.00 0.00 56 HIS A O 12
ATOM 11021 N N . VAL A 1 57 ? -21.823 3.827 0.143 1.00 0.00 57 VAL A N 12
ATOM 11022 C CA . VAL A 1 57 ? -22.693 2.735 0.688 1.00 0.00 57 VAL A CA 12
ATOM 11023 C C . VAL A 1 57 ? -23.683 3.303 1.715 1.00 0.00 57 VAL A C 12
ATOM 11024 O O . VAL A 1 57 ? -23.294 3.818 2.748 1.00 0.00 57 VAL A O 12
ATOM 11037 N N . GLY A 1 58 ? -24.961 3.202 1.439 1.00 0.00 58 GLY A N 12
ATOM 11038 C CA . GLY A 1 58 ? -25.985 3.723 2.394 1.00 0.00 58 GLY A CA 12
ATOM 11039 C C . GLY A 1 58 ? -26.311 5.185 2.069 1.00 0.00 58 GLY A C 12
ATOM 11040 O O . GLY A 1 58 ? -25.446 5.955 1.690 1.00 0.00 58 GLY A O 12
ATOM 11044 N N . LYS A 1 59 ? -27.556 5.572 2.219 1.00 0.00 59 LYS A N 12
ATOM 11045 C CA . LYS A 1 59 ? -27.954 6.983 1.927 1.00 0.00 59 LYS A CA 12
ATOM 11046 C C . LYS A 1 59 ? -29.313 7.298 2.568 1.00 0.00 59 LYS A C 12
ATOM 11047 O O . LYS A 1 59 ? -30.296 6.624 2.318 1.00 0.00 59 LYS A O 12
ATOM 11066 N N . GLY A 1 60 ? -29.375 8.322 3.386 1.00 0.00 60 GLY A N 12
ATOM 11067 C CA . GLY A 1 60 ? -30.669 8.691 4.038 1.00 0.00 60 GLY A CA 12
ATOM 11068 C C . GLY A 1 60 ? -30.820 7.950 5.371 1.00 0.00 60 GLY A C 12
ATOM 11069 O O . GLY A 1 60 ? -29.943 7.217 5.792 1.00 0.00 60 GLY A O 12
ATOM 11073 N N . TYR A 1 61 ? -31.931 8.137 6.039 1.00 0.00 61 TYR A N 12
ATOM 11074 C CA . TYR A 1 61 ? -32.152 7.449 7.347 1.00 0.00 61 TYR A CA 12
ATOM 11075 C C . TYR A 1 61 ? -32.601 6.000 7.119 1.00 0.00 61 TYR A C 12
ATOM 11076 O O . TYR A 1 61 ? -33.077 5.646 6.057 1.00 0.00 61 TYR A O 12
ATOM 11094 N N . SER A 1 62 ? -32.449 5.162 8.113 1.00 0.00 62 SER A N 12
ATOM 11095 C CA . SER A 1 62 ? -32.861 3.732 7.967 1.00 0.00 62 SER A CA 12
ATOM 11096 C C . SER A 1 62 ? -34.383 3.595 8.089 1.00 0.00 62 SER A C 12
ATOM 11097 O O . SER A 1 62 ? -35.068 4.510 8.509 1.00 0.00 62 SER A O 12
ATOM 11105 N N . GLY A 1 63 ? -34.913 2.456 7.722 1.00 0.00 63 GLY A N 12
ATOM 11106 C CA . GLY A 1 63 ? -36.387 2.243 7.808 1.00 0.00 63 GLY A CA 12
ATOM 11107 C C . GLY A 1 63 ? -36.754 1.743 9.206 1.00 0.00 63 GLY A C 12
ATOM 11108 O O . GLY A 1 63 ? -37.113 2.565 10.033 1.00 0.00 63 GLY A O 12
ATOM 11113 N N . GLN A 1 1 ? 22.076 -58.775 -22.141 1.00 0.00 1 GLN A N 13
ATOM 11114 C CA . GLN A 1 1 ? 22.598 -57.884 -21.057 1.00 0.00 1 GLN A CA 13
ATOM 11115 C C . GLN A 1 1 ? 21.856 -56.542 -21.056 1.00 0.00 1 GLN A C 13
ATOM 11116 O O . GLN A 1 1 ? 21.045 -56.268 -21.921 1.00 0.00 1 GLN A O 13
ATOM 11132 N N . VAL A 1 2 ? 22.137 -55.708 -20.088 1.00 0.00 2 VAL A N 13
ATOM 11133 C CA . VAL A 1 2 ? 21.460 -54.378 -20.013 1.00 0.00 2 VAL A CA 13
ATOM 11134 C C . VAL A 1 2 ? 22.492 -53.267 -19.773 1.00 0.00 2 VAL A C 13
ATOM 11135 O O . VAL A 1 2 ? 23.516 -53.482 -19.151 1.00 0.00 2 VAL A O 13
ATOM 11148 N N . TYR A 1 3 ? 22.226 -52.082 -20.262 1.00 0.00 3 TYR A N 13
ATOM 11149 C CA . TYR A 1 3 ? 23.181 -50.950 -20.064 1.00 0.00 3 TYR A CA 13
ATOM 11150 C C . TYR A 1 3 ? 22.590 -49.938 -19.076 1.00 0.00 3 TYR A C 13
ATOM 11151 O O . TYR A 1 3 ? 22.055 -48.914 -19.462 1.00 0.00 3 TYR A O 13
ATOM 11169 N N . LYS A 1 4 ? 22.678 -50.224 -17.803 1.00 0.00 4 LYS A N 13
ATOM 11170 C CA . LYS A 1 4 ? 22.120 -49.292 -16.780 1.00 0.00 4 LYS A CA 13
ATOM 11171 C C . LYS A 1 4 ? 22.910 -49.410 -15.470 1.00 0.00 4 LYS A C 13
ATOM 11172 O O . LYS A 1 4 ? 22.804 -50.393 -14.759 1.00 0.00 4 LYS A O 13
ATOM 11191 N N . GLY A 1 5 ? 23.702 -48.415 -15.151 1.00 0.00 5 GLY A N 13
ATOM 11192 C CA . GLY A 1 5 ? 24.503 -48.462 -13.891 1.00 0.00 5 GLY A CA 13
ATOM 11193 C C . GLY A 1 5 ? 23.638 -48.021 -12.705 1.00 0.00 5 GLY A C 13
ATOM 11194 O O . GLY A 1 5 ? 22.426 -47.969 -12.793 1.00 0.00 5 GLY A O 13
ATOM 11198 N N . GLY A 1 6 ? 24.254 -47.703 -11.596 1.00 0.00 6 GLY A N 13
ATOM 11199 C CA . GLY A 1 6 ? 23.473 -47.266 -10.401 1.00 0.00 6 GLY A CA 13
ATOM 11200 C C . GLY A 1 6 ? 24.416 -46.637 -9.375 1.00 0.00 6 GLY A C 13
ATOM 11201 O O . GLY A 1 6 ? 24.864 -47.290 -8.452 1.00 0.00 6 GLY A O 13
ATOM 11205 N N . TYR A 1 7 ? 24.720 -45.372 -9.531 1.00 0.00 7 TYR A N 13
ATOM 11206 C CA . TYR A 1 7 ? 25.636 -44.692 -8.567 1.00 0.00 7 TYR A CA 13
ATOM 11207 C C . TYR A 1 7 ? 24.827 -43.869 -7.552 1.00 0.00 7 TYR A C 13
ATOM 11208 O O . TYR A 1 7 ? 23.786 -43.326 -7.873 1.00 0.00 7 TYR A O 13
ATOM 11226 N N . ALA A 1 8 ? 25.306 -43.779 -6.331 1.00 0.00 8 ALA A N 13
ATOM 11227 C CA . ALA A 1 8 ? 24.585 -43.000 -5.276 1.00 0.00 8 ALA A CA 13
ATOM 11228 C C . ALA A 1 8 ? 23.105 -43.421 -5.212 1.00 0.00 8 ALA A C 13
ATOM 11229 O O . ALA A 1 8 ? 22.790 -44.597 -5.218 1.00 0.00 8 ALA A O 13
ATOM 11236 N N . ARG A 1 9 ? 22.197 -42.477 -5.153 1.00 0.00 9 ARG A N 13
ATOM 11237 C CA . ARG A 1 9 ? 20.747 -42.826 -5.092 1.00 0.00 9 ARG A CA 13
ATOM 11238 C C . ARG A 1 9 ? 19.925 -41.808 -5.900 1.00 0.00 9 ARG A C 13
ATOM 11239 O O . ARG A 1 9 ? 19.973 -40.624 -5.625 1.00 0.00 9 ARG A O 13
ATOM 11260 N N . PRO A 1 10 ? 19.195 -42.305 -6.874 1.00 0.00 10 PRO A N 13
ATOM 11261 C CA . PRO A 1 10 ? 18.357 -41.420 -7.725 1.00 0.00 10 PRO A CA 13
ATOM 11262 C C . PRO A 1 10 ? 17.160 -40.886 -6.924 1.00 0.00 10 PRO A C 13
ATOM 11263 O O . PRO A 1 10 ? 16.592 -41.588 -6.109 1.00 0.00 10 PRO A O 13
ATOM 11274 N N . ILE A 1 11 ? 16.787 -39.647 -7.152 1.00 0.00 11 ILE A N 13
ATOM 11275 C CA . ILE A 1 11 ? 15.633 -39.037 -6.409 1.00 0.00 11 ILE A CA 13
ATOM 11276 C C . ILE A 1 11 ? 15.867 -39.142 -4.890 1.00 0.00 11 ILE A C 13
ATOM 11277 O O . ILE A 1 11 ? 15.233 -39.933 -4.213 1.00 0.00 11 ILE A O 13
ATOM 11293 N N . PRO A 1 12 ? 16.783 -38.335 -4.403 1.00 0.00 12 PRO A N 13
ATOM 11294 C CA . PRO A 1 12 ? 17.109 -38.335 -2.958 1.00 0.00 12 PRO A CA 13
ATOM 11295 C C . PRO A 1 12 ? 16.018 -37.613 -2.158 1.00 0.00 12 PRO A C 13
ATOM 11296 O O . PRO A 1 12 ? 14.958 -37.302 -2.669 1.00 0.00 12 PRO A O 13
ATOM 11307 N N . ARG A 1 13 ? 16.282 -37.349 -0.909 1.00 0.00 13 ARG A N 13
ATOM 11308 C CA . ARG A 1 13 ? 15.279 -36.650 -0.050 1.00 0.00 13 ARG A CA 13
ATOM 11309 C C . ARG A 1 13 ? 15.107 -35.193 -0.509 1.00 0.00 13 ARG A C 13
ATOM 11310 O O . ARG A 1 13 ? 16.032 -34.406 -0.422 1.00 0.00 13 ARG A O 13
ATOM 11331 N N . PRO A 1 14 ? 13.924 -34.882 -0.988 1.00 0.00 14 PRO A N 13
ATOM 11332 C CA . PRO A 1 14 ? 13.631 -33.503 -1.469 1.00 0.00 14 PRO A CA 13
ATOM 11333 C C . PRO A 1 14 ? 13.524 -32.523 -0.288 1.00 0.00 14 PRO A C 13
ATOM 11334 O O . PRO A 1 14 ? 13.051 -32.884 0.775 1.00 0.00 14 PRO A O 13
ATOM 11345 N N . PRO A 1 15 ? 13.971 -31.308 -0.518 1.00 0.00 15 PRO A N 13
ATOM 11346 C CA . PRO A 1 15 ? 13.924 -30.261 0.536 1.00 0.00 15 PRO A CA 13
ATOM 11347 C C . PRO A 1 15 ? 12.495 -29.708 0.689 1.00 0.00 15 PRO A C 13
ATOM 11348 O O . PRO A 1 15 ? 11.814 -29.477 -0.294 1.00 0.00 15 PRO A O 13
ATOM 11359 N N . PRO A 1 16 ? 12.090 -29.512 1.925 1.00 0.00 16 PRO A N 13
ATOM 11360 C CA . PRO A 1 16 ? 10.730 -28.979 2.206 1.00 0.00 16 PRO A CA 13
ATOM 11361 C C . PRO A 1 16 ? 10.650 -27.486 1.855 1.00 0.00 16 PRO A C 13
ATOM 11362 O O . PRO A 1 16 ? 11.011 -26.631 2.645 1.00 0.00 16 PRO A O 13
ATOM 11373 N N . PHE A 1 17 ? 10.181 -27.169 0.673 1.00 0.00 17 PHE A N 13
ATOM 11374 C CA . PHE A 1 17 ? 10.074 -25.737 0.259 1.00 0.00 17 PHE A CA 13
ATOM 11375 C C . PHE A 1 17 ? 8.877 -25.070 0.947 1.00 0.00 17 PHE A C 13
ATOM 11376 O O . PHE A 1 17 ? 7.857 -25.691 1.185 1.00 0.00 17 PHE A O 13
ATOM 11393 N N . VAL A 1 18 ? 9.001 -23.809 1.263 1.00 0.00 18 VAL A N 13
ATOM 11394 C CA . VAL A 1 18 ? 7.881 -23.078 1.937 1.00 0.00 18 VAL A CA 13
ATOM 11395 C C . VAL A 1 18 ? 6.892 -22.545 0.890 1.00 0.00 18 VAL A C 13
ATOM 11396 O O . VAL A 1 18 ? 7.240 -22.352 -0.259 1.00 0.00 18 VAL A O 13
ATOM 11409 N N . ARG A 1 19 ? 5.664 -22.309 1.286 1.00 0.00 19 ARG A N 13
ATOM 11410 C CA . ARG A 1 19 ? 4.645 -21.788 0.321 1.00 0.00 19 ARG A CA 13
ATOM 11411 C C . ARG A 1 19 ? 5.106 -20.445 -0.270 1.00 0.00 19 ARG A C 13
ATOM 11412 O O . ARG A 1 19 ? 5.266 -19.477 0.451 1.00 0.00 19 ARG A O 13
ATOM 11433 N N . PRO A 1 20 ? 5.304 -20.433 -1.570 1.00 0.00 20 PRO A N 13
ATOM 11434 C CA . PRO A 1 20 ? 5.753 -19.199 -2.262 1.00 0.00 20 PRO A CA 13
ATOM 11435 C C . PRO A 1 20 ? 4.626 -18.162 -2.302 1.00 0.00 20 PRO A C 13
ATOM 11436 O O . PRO A 1 20 ? 3.489 -18.454 -1.979 1.00 0.00 20 PRO A O 13
ATOM 11447 N N . LEU A 1 21 ? 4.943 -16.955 -2.700 1.00 0.00 21 LEU A N 13
ATOM 11448 C CA . LEU A 1 21 ? 3.914 -15.867 -2.772 1.00 0.00 21 LEU A CA 13
ATOM 11449 C C . LEU A 1 21 ? 3.160 -15.740 -1.434 1.00 0.00 21 LEU A C 13
ATOM 11450 O O . LEU A 1 21 ? 1.968 -15.977 -1.365 1.00 0.00 21 LEU A O 13
ATOM 11466 N N . PRO A 1 22 ? 3.891 -15.372 -0.406 1.00 0.00 22 PRO A N 13
ATOM 11467 C CA . PRO A 1 22 ? 3.291 -15.214 0.941 1.00 0.00 22 PRO A CA 13
ATOM 11468 C C . PRO A 1 22 ? 2.606 -13.845 1.074 1.00 0.00 22 PRO A C 13
ATOM 11469 O O . PRO A 1 22 ? 3.075 -12.855 0.544 1.00 0.00 22 PRO A O 13
ATOM 11480 N N . GLY A 1 23 ? 1.510 -13.784 1.790 1.00 0.00 23 GLY A N 13
ATOM 11481 C CA . GLY A 1 23 ? 0.798 -12.483 1.974 1.00 0.00 23 GLY A CA 13
ATOM 11482 C C . GLY A 1 23 ? -0.203 -12.263 0.836 1.00 0.00 23 GLY A C 13
ATOM 11483 O O . GLY A 1 23 ? -0.174 -11.250 0.165 1.00 0.00 23 GLY A O 13
ATOM 11487 N N . GLY A 1 24 ? -1.094 -13.201 0.621 1.00 0.00 24 GLY A N 13
ATOM 11488 C CA . GLY A 1 24 ? -2.105 -13.048 -0.468 1.00 0.00 24 GLY A CA 13
ATOM 11489 C C . GLY A 1 24 ? -1.506 -13.491 -1.810 1.00 0.00 24 GLY A C 13
ATOM 11490 O O . GLY A 1 24 ? -0.359 -13.205 -2.098 1.00 0.00 24 GLY A O 13
ATOM 11494 N N . PRO A 1 25 ? -2.312 -14.175 -2.593 1.00 0.00 25 PRO A N 13
ATOM 11495 C CA . PRO A 1 25 ? -1.861 -14.662 -3.925 1.00 0.00 25 PRO A CA 13
ATOM 11496 C C . PRO A 1 25 ? -1.841 -13.518 -4.953 1.00 0.00 25 PRO A C 13
ATOM 11497 O O . PRO A 1 25 ? -2.189 -12.391 -4.652 1.00 0.00 25 PRO A O 13
ATOM 11508 N N . ILE A 1 26 ? -1.436 -13.812 -6.165 1.00 0.00 26 ILE A N 13
ATOM 11509 C CA . ILE A 1 26 ? -1.385 -12.759 -7.231 1.00 0.00 26 ILE A CA 13
ATOM 11510 C C . ILE A 1 26 ? -2.796 -12.223 -7.525 1.00 0.00 26 ILE A C 13
ATOM 11511 O O . ILE A 1 26 ? -3.788 -12.888 -7.288 1.00 0.00 26 ILE A O 13
ATOM 11527 N N . GLY A 1 27 ? -2.882 -11.025 -8.045 1.00 0.00 27 GLY A N 13
ATOM 11528 C CA . GLY A 1 27 ? -4.216 -10.429 -8.364 1.00 0.00 27 GLY A CA 13
ATOM 11529 C C . GLY A 1 27 ? -4.724 -9.631 -7.158 1.00 0.00 27 GLY A C 13
ATOM 11530 O O . GLY A 1 27 ? -5.475 -10.145 -6.351 1.00 0.00 27 GLY A O 13
ATOM 11534 N N . PRO A 1 28 ? -4.295 -8.392 -7.076 1.00 0.00 28 PRO A N 13
ATOM 11535 C CA . PRO A 1 28 ? -4.711 -7.508 -5.952 1.00 0.00 28 PRO A CA 13
ATOM 11536 C C . PRO A 1 28 ? -6.171 -7.048 -6.109 1.00 0.00 28 PRO A C 13
ATOM 11537 O O . PRO A 1 28 ? -6.803 -6.649 -5.149 1.00 0.00 28 PRO A O 13
ATOM 11548 N N . TYR A 1 29 ? -6.710 -7.094 -7.305 1.00 0.00 29 TYR A N 13
ATOM 11549 C CA . TYR A 1 29 ? -8.125 -6.653 -7.514 1.00 0.00 29 TYR A CA 13
ATOM 11550 C C . TYR A 1 29 ? -9.099 -7.803 -7.215 1.00 0.00 29 TYR A C 13
ATOM 11551 O O . TYR A 1 29 ? -9.985 -8.098 -7.996 1.00 0.00 29 TYR A O 13
ATOM 11569 N N . ASN A 1 30 ? -8.942 -8.451 -6.087 1.00 0.00 30 ASN A N 13
ATOM 11570 C CA . ASN A 1 30 ? -9.849 -9.581 -5.730 1.00 0.00 30 ASN A CA 13
ATOM 11571 C C . ASN A 1 30 ? -10.239 -9.508 -4.244 1.00 0.00 30 ASN A C 13
ATOM 11572 O O . ASN A 1 30 ? -10.279 -10.510 -3.554 1.00 0.00 30 ASN A O 13
ATOM 11583 N N . GLY A 1 31 ? -10.528 -8.329 -3.750 1.00 0.00 31 GLY A N 13
ATOM 11584 C CA . GLY A 1 31 ? -10.914 -8.188 -2.311 1.00 0.00 31 GLY A CA 13
ATOM 11585 C C . GLY A 1 31 ? -11.921 -7.044 -2.137 1.00 0.00 31 GLY A C 13
ATOM 11586 O O . GLY A 1 31 ? -11.877 -6.318 -1.160 1.00 0.00 31 GLY A O 13
ATOM 11590 N N . CYS A 1 32 ? -12.832 -6.890 -3.068 1.00 0.00 32 CYS A N 13
ATOM 11591 C CA . CYS A 1 32 ? -13.858 -5.804 -2.968 1.00 0.00 32 CYS A CA 13
ATOM 11592 C C . CYS A 1 32 ? -14.833 -5.891 -4.153 1.00 0.00 32 CYS A C 13
ATOM 11593 O O . CYS A 1 32 ? -14.437 -5.671 -5.282 1.00 0.00 32 CYS A O 13
ATOM 11600 N N . PRO A 1 33 ? -16.079 -6.199 -3.867 1.00 0.00 33 PRO A N 13
ATOM 11601 C CA . PRO A 1 33 ? -17.100 -6.290 -4.946 1.00 0.00 33 PRO A CA 13
ATOM 11602 C C . PRO A 1 33 ? -17.411 -4.892 -5.509 1.00 0.00 33 PRO A C 13
ATOM 11603 O O . PRO A 1 33 ? -17.323 -3.898 -4.811 1.00 0.00 33 PRO A O 13
ATOM 11614 N N . VAL A 1 34 ? -17.765 -4.813 -6.769 1.00 0.00 34 VAL A N 13
ATOM 11615 C CA . VAL A 1 34 ? -18.075 -3.485 -7.391 1.00 0.00 34 VAL A CA 13
ATOM 11616 C C . VAL A 1 34 ? -19.483 -3.011 -6.990 1.00 0.00 34 VAL A C 13
ATOM 11617 O O . VAL A 1 34 ? -19.731 -1.826 -6.862 1.00 0.00 34 VAL A O 13
ATOM 11630 N N . SER A 1 35 ? -20.403 -3.922 -6.789 1.00 0.00 35 SER A N 13
ATOM 11631 C CA . SER A 1 35 ? -21.789 -3.518 -6.393 1.00 0.00 35 SER A CA 13
ATOM 11632 C C . SER A 1 35 ? -21.832 -3.069 -4.923 1.00 0.00 35 SER A C 13
ATOM 11633 O O . SER A 1 35 ? -22.780 -2.436 -4.495 1.00 0.00 35 SER A O 13
ATOM 11641 N N . CYS A 1 36 ? -20.819 -3.399 -4.145 1.00 0.00 36 CYS A N 13
ATOM 11642 C CA . CYS A 1 36 ? -20.796 -3.008 -2.696 1.00 0.00 36 CYS A CA 13
ATOM 11643 C C . CYS A 1 36 ? -22.031 -3.572 -1.973 1.00 0.00 36 CYS A C 13
ATOM 11644 O O . CYS A 1 36 ? -22.526 -2.994 -1.021 1.00 0.00 36 CYS A O 13
ATOM 11651 N N . ARG A 1 37 ? -22.527 -4.699 -2.424 1.00 0.00 37 ARG A N 13
ATOM 11652 C CA . ARG A 1 37 ? -23.724 -5.313 -1.779 1.00 0.00 37 ARG A CA 13
ATOM 11653 C C . ARG A 1 37 ? -23.339 -6.629 -1.099 1.00 0.00 37 ARG A C 13
ATOM 11654 O O . ARG A 1 37 ? -22.383 -7.279 -1.484 1.00 0.00 37 ARG A O 13
ATOM 11675 N N . GLY A 1 38 ? -24.073 -7.026 -0.091 1.00 0.00 38 GLY A N 13
ATOM 11676 C CA . GLY A 1 38 ? -23.754 -8.301 0.621 1.00 0.00 38 GLY A CA 13
ATOM 11677 C C . GLY A 1 38 ? -22.490 -8.126 1.472 1.00 0.00 38 GLY A C 13
ATOM 11678 O O . GLY A 1 38 ? -21.709 -9.046 1.623 1.00 0.00 38 GLY A O 13
ATOM 11682 N N . ILE A 1 39 ? -22.286 -6.956 2.033 1.00 0.00 39 ILE A N 13
ATOM 11683 C CA . ILE A 1 39 ? -21.078 -6.719 2.882 1.00 0.00 39 ILE A CA 13
ATOM 11684 C C . ILE A 1 39 ? -21.458 -5.878 4.104 1.00 0.00 39 ILE A C 13
ATOM 11685 O O . ILE A 1 39 ? -22.488 -5.229 4.126 1.00 0.00 39 ILE A O 13
ATOM 11701 N N . SER A 1 40 ? -20.632 -5.884 5.117 1.00 0.00 40 SER A N 13
ATOM 11702 C CA . SER A 1 40 ? -20.935 -5.085 6.337 1.00 0.00 40 SER A CA 13
ATOM 11703 C C . SER A 1 40 ? -20.556 -3.622 6.110 1.00 0.00 40 SER A C 13
ATOM 11704 O O . SER A 1 40 ? -19.777 -3.306 5.229 1.00 0.00 40 SER A O 13
ATOM 11712 N N . PHE A 1 41 ? -21.089 -2.728 6.906 1.00 0.00 41 PHE A N 13
ATOM 11713 C CA . PHE A 1 41 ? -20.742 -1.282 6.746 1.00 0.00 41 PHE A CA 13
ATOM 11714 C C . PHE A 1 41 ? -19.229 -1.102 6.901 1.00 0.00 41 PHE A C 13
ATOM 11715 O O . PHE A 1 41 ? -18.600 -0.401 6.132 1.00 0.00 41 PHE A O 13
ATOM 11732 N N . SER A 1 42 ? -18.641 -1.750 7.881 1.00 0.00 42 SER A N 13
ATOM 11733 C CA . SER A 1 42 ? -17.164 -1.640 8.082 1.00 0.00 42 SER A CA 13
ATOM 11734 C C . SER A 1 42 ? -16.429 -2.253 6.884 1.00 0.00 42 SER A C 13
ATOM 11735 O O . SER A 1 42 ? -15.426 -1.733 6.434 1.00 0.00 42 SER A O 13
ATOM 11743 N N . GLN A 1 43 ? -16.935 -3.346 6.356 1.00 0.00 43 GLN A N 13
ATOM 11744 C CA . GLN A 1 43 ? -16.280 -3.987 5.174 1.00 0.00 43 GLN A CA 13
ATOM 11745 C C . GLN A 1 43 ? -16.344 -3.037 3.973 1.00 0.00 43 GLN A C 13
ATOM 11746 O O . GLN A 1 43 ? -15.367 -2.839 3.275 1.00 0.00 43 GLN A O 13
ATOM 11760 N N . ALA A 1 44 ? -17.486 -2.434 3.746 1.00 0.00 44 ALA A N 13
ATOM 11761 C CA . ALA A 1 44 ? -17.616 -1.474 2.607 1.00 0.00 44 ALA A CA 13
ATOM 11762 C C . ALA A 1 44 ? -16.769 -0.231 2.898 1.00 0.00 44 ALA A C 13
ATOM 11763 O O . ALA A 1 44 ? -16.161 0.342 2.012 1.00 0.00 44 ALA A O 13
ATOM 11770 N N . ARG A 1 45 ? -16.710 0.167 4.146 1.00 0.00 45 ARG A N 13
ATOM 11771 C CA . ARG A 1 45 ? -15.888 1.351 4.530 1.00 0.00 45 ARG A CA 13
ATOM 11772 C C . ARG A 1 45 ? -14.402 1.049 4.298 1.00 0.00 45 ARG A C 13
ATOM 11773 O O . ARG A 1 45 ? -13.635 1.912 3.909 1.00 0.00 45 ARG A O 13
ATOM 11794 N N . SER A 1 46 ? -13.998 -0.176 4.544 1.00 0.00 46 SER A N 13
ATOM 11795 C CA . SER A 1 46 ? -12.567 -0.565 4.357 1.00 0.00 46 SER A CA 13
ATOM 11796 C C . SER A 1 46 ? -12.145 -0.438 2.887 1.00 0.00 46 SER A C 13
ATOM 11797 O O . SER A 1 46 ? -11.107 0.119 2.586 1.00 0.00 46 SER A O 13
ATOM 11805 N N . CYS A 1 47 ? -12.931 -0.957 1.970 1.00 0.00 47 CYS A N 13
ATOM 11806 C CA . CYS A 1 47 ? -12.549 -0.863 0.523 1.00 0.00 47 CYS A CA 13
ATOM 11807 C C . CYS A 1 47 ? -12.573 0.590 0.040 1.00 0.00 47 CYS A C 13
ATOM 11808 O O . CYS A 1 47 ? -11.786 0.974 -0.801 1.00 0.00 47 CYS A O 13
ATOM 11815 N N . CYS A 1 48 ? -13.467 1.402 0.555 1.00 0.00 48 CYS A N 13
ATOM 11816 C CA . CYS A 1 48 ? -13.519 2.832 0.105 1.00 0.00 48 CYS A CA 13
ATOM 11817 C C . CYS A 1 48 ? -12.168 3.512 0.349 1.00 0.00 48 CYS A C 13
ATOM 11818 O O . CYS A 1 48 ? -11.681 4.254 -0.479 1.00 0.00 48 CYS A O 13
ATOM 11825 N N . SER A 1 49 ? -11.555 3.256 1.475 1.00 0.00 49 SER A N 13
ATOM 11826 C CA . SER A 1 49 ? -10.229 3.882 1.762 1.00 0.00 49 SER A CA 13
ATOM 11827 C C . SER A 1 49 ? -9.101 3.055 1.133 1.00 0.00 49 SER A C 13
ATOM 11828 O O . SER A 1 49 ? -8.038 3.568 0.839 1.00 0.00 49 SER A O 13
ATOM 11836 N N . ARG A 1 50 ? -9.321 1.780 0.930 1.00 0.00 50 ARG A N 13
ATOM 11837 C CA . ARG A 1 50 ? -8.263 0.912 0.329 1.00 0.00 50 ARG A CA 13
ATOM 11838 C C . ARG A 1 50 ? -8.201 1.087 -1.195 1.00 0.00 50 ARG A C 13
ATOM 11839 O O . ARG A 1 50 ? -7.139 1.028 -1.784 1.00 0.00 50 ARG A O 13
ATOM 11860 N N . LEU A 1 51 ? -9.328 1.278 -1.844 1.00 0.00 51 LEU A N 13
ATOM 11861 C CA . LEU A 1 51 ? -9.316 1.427 -3.335 1.00 0.00 51 LEU A CA 13
ATOM 11862 C C . LEU A 1 51 ? -10.317 2.487 -3.825 1.00 0.00 51 LEU A C 13
ATOM 11863 O O . LEU A 1 51 ? -10.580 2.582 -5.010 1.00 0.00 51 LEU A O 13
ATOM 11879 N N . GLY A 1 52 ? -10.879 3.280 -2.945 1.00 0.00 52 GLY A N 13
ATOM 11880 C CA . GLY A 1 52 ? -11.859 4.317 -3.393 1.00 0.00 52 GLY A CA 13
ATOM 11881 C C . GLY A 1 52 ? -13.132 3.643 -3.933 1.00 0.00 52 GLY A C 13
ATOM 11882 O O . GLY A 1 52 ? -13.824 4.198 -4.764 1.00 0.00 52 GLY A O 13
ATOM 11886 N N . ARG A 1 53 ? -13.444 2.453 -3.471 1.00 0.00 53 ARG A N 13
ATOM 11887 C CA . ARG A 1 53 ? -14.670 1.753 -3.964 1.00 0.00 53 ARG A CA 13
ATOM 11888 C C . ARG A 1 53 ? -15.688 1.588 -2.831 1.00 0.00 53 ARG A C 13
ATOM 11889 O O . ARG A 1 53 ? -15.334 1.338 -1.696 1.00 0.00 53 ARG A O 13
ATOM 11910 N N . CYS A 1 54 ? -16.952 1.744 -3.147 1.00 0.00 54 CYS A N 13
ATOM 11911 C CA . CYS A 1 54 ? -18.044 1.622 -2.123 1.00 0.00 54 CYS A CA 13
ATOM 11912 C C . CYS A 1 54 ? -17.911 2.766 -1.118 1.00 0.00 54 CYS A C 13
ATOM 11913 O O . CYS A 1 54 ? -17.812 2.561 0.078 1.00 0.00 54 CYS A O 13
ATOM 11920 N N . CYS A 1 55 ? -17.888 3.973 -1.614 1.00 0.00 55 CYS A N 13
ATOM 11921 C CA . CYS A 1 55 ? -17.737 5.160 -0.730 1.00 0.00 55 CYS A CA 13
ATOM 11922 C C . CYS A 1 55 ? -19.076 5.886 -0.517 1.00 0.00 55 CYS A C 13
ATOM 11923 O O . CYS A 1 55 ? -19.137 6.876 0.188 1.00 0.00 55 CYS A O 13
ATOM 11930 N N . HIS A 1 56 ? -20.148 5.415 -1.115 1.00 0.00 56 HIS A N 13
ATOM 11931 C CA . HIS A 1 56 ? -21.463 6.093 -0.934 1.00 0.00 56 HIS A CA 13
ATOM 11932 C C . HIS A 1 56 ? -22.581 5.059 -0.717 1.00 0.00 56 HIS A C 13
ATOM 11933 O O . HIS A 1 56 ? -23.612 5.101 -1.365 1.00 0.00 56 HIS A O 13
ATOM 11947 N N . VAL A 1 57 ? -22.390 4.136 0.191 1.00 0.00 57 VAL A N 13
ATOM 11948 C CA . VAL A 1 57 ? -23.447 3.108 0.451 1.00 0.00 57 VAL A CA 13
ATOM 11949 C C . VAL A 1 57 ? -24.327 3.538 1.634 1.00 0.00 57 VAL A C 13
ATOM 11950 O O . VAL A 1 57 ? -23.838 4.015 2.642 1.00 0.00 57 VAL A O 13
ATOM 11963 N N . GLY A 1 58 ? -25.622 3.366 1.516 1.00 0.00 58 GLY A N 13
ATOM 11964 C CA . GLY A 1 58 ? -26.542 3.757 2.626 1.00 0.00 58 GLY A CA 13
ATOM 11965 C C . GLY A 1 58 ? -27.019 5.200 2.430 1.00 0.00 58 GLY A C 13
ATOM 11966 O O . GLY A 1 58 ? -26.500 5.933 1.606 1.00 0.00 58 GLY A O 13
ATOM 11970 N N . LYS A 1 59 ? -28.007 5.612 3.185 1.00 0.00 59 LYS A N 13
ATOM 11971 C CA . LYS A 1 59 ? -28.530 7.005 3.060 1.00 0.00 59 LYS A CA 13
ATOM 11972 C C . LYS A 1 59 ? -28.632 7.654 4.446 1.00 0.00 59 LYS A C 13
ATOM 11973 O O . LYS A 1 59 ? -29.569 7.415 5.185 1.00 0.00 59 LYS A O 13
ATOM 11992 N N . GLY A 1 60 ? -27.670 8.470 4.803 1.00 0.00 60 GLY A N 13
ATOM 11993 C CA . GLY A 1 60 ? -27.700 9.136 6.140 1.00 0.00 60 GLY A CA 13
ATOM 11994 C C . GLY A 1 60 ? -27.298 8.131 7.221 1.00 0.00 60 GLY A C 13
ATOM 11995 O O . GLY A 1 60 ? -28.101 7.340 7.677 1.00 0.00 60 GLY A O 13
ATOM 11999 N N . TYR A 1 61 ? -26.060 8.162 7.635 1.00 0.00 61 TYR A N 13
ATOM 12000 C CA . TYR A 1 61 ? -25.593 7.212 8.688 1.00 0.00 61 TYR A CA 13
ATOM 12001 C C . TYR A 1 61 ? -25.749 7.834 10.083 1.00 0.00 61 TYR A C 13
ATOM 12002 O O . TYR A 1 61 ? -25.859 9.038 10.227 1.00 0.00 61 TYR A O 13
ATOM 12020 N N . SER A 1 62 ? -25.761 7.017 11.108 1.00 0.00 62 SER A N 13
ATOM 12021 C CA . SER A 1 62 ? -25.910 7.547 12.500 1.00 0.00 62 SER A CA 13
ATOM 12022 C C . SER A 1 62 ? -24.621 8.239 12.959 1.00 0.00 62 SER A C 13
ATOM 12023 O O . SER A 1 62 ? -23.614 8.220 12.275 1.00 0.00 62 SER A O 13
ATOM 12031 N N . GLY A 1 63 ? -24.653 8.847 14.116 1.00 0.00 63 GLY A N 13
ATOM 12032 C CA . GLY A 1 63 ? -23.443 9.545 14.639 1.00 0.00 63 GLY A CA 13
ATOM 12033 C C . GLY A 1 63 ? -23.335 10.933 14.002 1.00 0.00 63 GLY A C 13
ATOM 12034 O O . GLY A 1 63 ? -22.371 11.164 13.292 1.00 0.00 63 GLY A O 13
ATOM 12039 N N . GLN A 1 1 ? 13.912 -38.207 -1.251 1.00 0.00 1 GLN A N 14
ATOM 12040 C CA . GLN A 1 1 ? 13.426 -36.845 -1.634 1.00 0.00 1 GLN A CA 14
ATOM 12041 C C . GLN A 1 1 ? 14.422 -36.169 -2.582 1.00 0.00 1 GLN A C 14
ATOM 12042 O O . GLN A 1 1 ? 15.478 -36.699 -2.874 1.00 0.00 1 GLN A O 14
ATOM 12058 N N . VAL A 1 2 ? 14.087 -34.998 -3.058 1.00 0.00 2 VAL A N 14
ATOM 12059 C CA . VAL A 1 2 ? 15.002 -34.266 -3.986 1.00 0.00 2 VAL A CA 14
ATOM 12060 C C . VAL A 1 2 ? 15.696 -33.121 -3.239 1.00 0.00 2 VAL A C 14
ATOM 12061 O O . VAL A 1 2 ? 15.064 -32.384 -2.506 1.00 0.00 2 VAL A O 14
ATOM 12074 N N . TYR A 1 3 ? 16.992 -32.976 -3.424 1.00 0.00 3 TYR A N 14
ATOM 12075 C CA . TYR A 1 3 ? 17.764 -31.886 -2.735 1.00 0.00 3 TYR A CA 14
ATOM 12076 C C . TYR A 1 3 ? 17.671 -32.039 -1.207 1.00 0.00 3 TYR A C 14
ATOM 12077 O O . TYR A 1 3 ? 16.684 -31.681 -0.592 1.00 0.00 3 TYR A O 14
ATOM 12095 N N . LYS A 1 4 ? 18.700 -32.572 -0.593 1.00 0.00 4 LYS A N 14
ATOM 12096 C CA . LYS A 1 4 ? 18.682 -32.756 0.892 1.00 0.00 4 LYS A CA 14
ATOM 12097 C C . LYS A 1 4 ? 18.774 -31.398 1.601 1.00 0.00 4 LYS A C 14
ATOM 12098 O O . LYS A 1 4 ? 19.837 -30.813 1.708 1.00 0.00 4 LYS A O 14
ATOM 12117 N N . GLY A 1 5 ? 17.664 -30.896 2.083 1.00 0.00 5 GLY A N 14
ATOM 12118 C CA . GLY A 1 5 ? 17.674 -29.579 2.786 1.00 0.00 5 GLY A CA 14
ATOM 12119 C C . GLY A 1 5 ? 18.055 -29.779 4.258 1.00 0.00 5 GLY A C 14
ATOM 12120 O O . GLY A 1 5 ? 18.646 -30.777 4.626 1.00 0.00 5 GLY A O 14
ATOM 12124 N N . GLY A 1 6 ? 17.719 -28.833 5.101 1.00 0.00 6 GLY A N 14
ATOM 12125 C CA . GLY A 1 6 ? 18.057 -28.956 6.549 1.00 0.00 6 GLY A CA 14
ATOM 12126 C C . GLY A 1 6 ? 17.365 -27.840 7.336 1.00 0.00 6 GLY A C 14
ATOM 12127 O O . GLY A 1 6 ? 17.155 -26.752 6.832 1.00 0.00 6 GLY A O 14
ATOM 12131 N N . TYR A 1 7 ? 17.011 -28.101 8.569 1.00 0.00 7 TYR A N 14
ATOM 12132 C CA . TYR A 1 7 ? 16.332 -27.058 9.395 1.00 0.00 7 TYR A CA 14
ATOM 12133 C C . TYR A 1 7 ? 17.375 -26.183 10.103 1.00 0.00 7 TYR A C 14
ATOM 12134 O O . TYR A 1 7 ? 17.728 -26.418 11.244 1.00 0.00 7 TYR A O 14
ATOM 12152 N N . ALA A 1 8 ? 17.871 -25.175 9.428 1.00 0.00 8 ALA A N 14
ATOM 12153 C CA . ALA A 1 8 ? 18.893 -24.274 10.045 1.00 0.00 8 ALA A CA 14
ATOM 12154 C C . ALA A 1 8 ? 18.927 -22.927 9.312 1.00 0.00 8 ALA A C 14
ATOM 12155 O O . ALA A 1 8 ? 18.482 -22.811 8.185 1.00 0.00 8 ALA A O 14
ATOM 12162 N N . ARG A 1 9 ? 19.459 -21.910 9.944 1.00 0.00 9 ARG A N 14
ATOM 12163 C CA . ARG A 1 9 ? 19.531 -20.570 9.291 1.00 0.00 9 ARG A CA 14
ATOM 12164 C C . ARG A 1 9 ? 20.987 -20.229 8.940 1.00 0.00 9 ARG A C 14
ATOM 12165 O O . ARG A 1 9 ? 21.767 -19.883 9.807 1.00 0.00 9 ARG A O 14
ATOM 12186 N N . PRO A 1 10 ? 21.308 -20.343 7.669 1.00 0.00 10 PRO A N 14
ATOM 12187 C CA . PRO A 1 10 ? 22.688 -20.045 7.201 1.00 0.00 10 PRO A CA 14
ATOM 12188 C C . PRO A 1 10 ? 22.957 -18.535 7.253 1.00 0.00 10 PRO A C 14
ATOM 12189 O O . PRO A 1 10 ? 22.177 -17.742 6.759 1.00 0.00 10 PRO A O 14
ATOM 12200 N N . ILE A 1 11 ? 24.056 -18.141 7.855 1.00 0.00 11 ILE A N 14
ATOM 12201 C CA . ILE A 1 11 ? 24.402 -16.684 7.962 1.00 0.00 11 ILE A CA 14
ATOM 12202 C C . ILE A 1 11 ? 23.228 -15.904 8.584 1.00 0.00 11 ILE A C 14
ATOM 12203 O O . ILE A 1 11 ? 22.570 -15.128 7.915 1.00 0.00 11 ILE A O 14
ATOM 12219 N N . PRO A 1 12 ? 23.004 -16.145 9.857 1.00 0.00 12 PRO A N 14
ATOM 12220 C CA . PRO A 1 12 ? 21.899 -15.464 10.582 1.00 0.00 12 PRO A CA 14
ATOM 12221 C C . PRO A 1 12 ? 22.281 -14.008 10.894 1.00 0.00 12 PRO A C 14
ATOM 12222 O O . PRO A 1 12 ? 22.496 -13.640 12.037 1.00 0.00 12 PRO A O 14
ATOM 12233 N N . ARG A 1 13 ? 22.369 -13.180 9.883 1.00 0.00 13 ARG A N 14
ATOM 12234 C CA . ARG A 1 13 ? 22.738 -11.753 10.106 1.00 0.00 13 ARG A CA 14
ATOM 12235 C C . ARG A 1 13 ? 22.153 -10.878 8.989 1.00 0.00 13 ARG A C 14
ATOM 12236 O O . ARG A 1 13 ? 22.566 -10.977 7.850 1.00 0.00 13 ARG A O 14
ATOM 12257 N N . PRO A 1 14 ? 21.202 -10.047 9.355 1.00 0.00 14 PRO A N 14
ATOM 12258 C CA . PRO A 1 14 ? 20.553 -9.148 8.364 1.00 0.00 14 PRO A CA 14
ATOM 12259 C C . PRO A 1 14 ? 21.494 -7.995 7.977 1.00 0.00 14 PRO A C 14
ATOM 12260 O O . PRO A 1 14 ? 22.196 -7.463 8.817 1.00 0.00 14 PRO A O 14
ATOM 12271 N N . PRO A 1 15 ? 21.474 -7.646 6.711 1.00 0.00 15 PRO A N 14
ATOM 12272 C CA . PRO A 1 15 ? 22.334 -6.543 6.209 1.00 0.00 15 PRO A CA 14
ATOM 12273 C C . PRO A 1 15 ? 21.774 -5.178 6.643 1.00 0.00 15 PRO A C 14
ATOM 12274 O O . PRO A 1 15 ? 20.570 -4.993 6.694 1.00 0.00 15 PRO A O 14
ATOM 12285 N N . PRO A 1 16 ? 22.668 -4.261 6.936 1.00 0.00 16 PRO A N 14
ATOM 12286 C CA . PRO A 1 16 ? 22.255 -2.899 7.363 1.00 0.00 16 PRO A CA 14
ATOM 12287 C C . PRO A 1 16 ? 21.724 -2.101 6.162 1.00 0.00 16 PRO A C 14
ATOM 12288 O O . PRO A 1 16 ? 22.373 -1.198 5.664 1.00 0.00 16 PRO A O 14
ATOM 12299 N N . PHE A 1 17 ? 20.548 -2.437 5.690 1.00 0.00 17 PHE A N 14
ATOM 12300 C CA . PHE A 1 17 ? 19.965 -1.716 4.520 1.00 0.00 17 PHE A CA 14
ATOM 12301 C C . PHE A 1 17 ? 18.452 -1.950 4.444 1.00 0.00 17 PHE A C 14
ATOM 12302 O O . PHE A 1 17 ? 17.938 -2.937 4.938 1.00 0.00 17 PHE A O 14
ATOM 12319 N N . VAL A 1 18 ? 17.743 -1.044 3.822 1.00 0.00 18 VAL A N 14
ATOM 12320 C CA . VAL A 1 18 ? 16.259 -1.192 3.693 1.00 0.00 18 VAL A CA 14
ATOM 12321 C C . VAL A 1 18 ? 15.850 -1.105 2.216 1.00 0.00 18 VAL A C 14
ATOM 12322 O O . VAL A 1 18 ? 16.435 -0.366 1.446 1.00 0.00 18 VAL A O 14
ATOM 12335 N N . ARG A 1 19 ? 14.851 -1.852 1.823 1.00 0.00 19 ARG A N 14
ATOM 12336 C CA . ARG A 1 19 ? 14.398 -1.820 0.398 1.00 0.00 19 ARG A CA 14
ATOM 12337 C C . ARG A 1 19 ? 13.337 -0.725 0.199 1.00 0.00 19 ARG A C 14
ATOM 12338 O O . ARG A 1 19 ? 12.257 -0.808 0.752 1.00 0.00 19 ARG A O 14
ATOM 12359 N N . PRO A 1 20 ? 13.683 0.271 -0.587 1.00 0.00 20 PRO A N 14
ATOM 12360 C CA . PRO A 1 20 ? 12.745 1.390 -0.860 1.00 0.00 20 PRO A CA 14
ATOM 12361 C C . PRO A 1 20 ? 11.673 0.966 -1.875 1.00 0.00 20 PRO A C 14
ATOM 12362 O O . PRO A 1 20 ? 11.672 -0.153 -2.356 1.00 0.00 20 PRO A O 14
ATOM 12373 N N . LEU A 1 21 ? 10.770 1.866 -2.200 1.00 0.00 21 LEU A N 14
ATOM 12374 C CA . LEU A 1 21 ? 9.675 1.570 -3.191 1.00 0.00 21 LEU A CA 14
ATOM 12375 C C . LEU A 1 21 ? 8.739 0.458 -2.681 1.00 0.00 21 LEU A C 14
ATOM 12376 O O . LEU A 1 21 ? 9.113 -0.337 -1.841 1.00 0.00 21 LEU A O 14
ATOM 12392 N N . PRO A 1 22 ? 7.539 0.443 -3.217 1.00 0.00 22 PRO A N 14
ATOM 12393 C CA . PRO A 1 22 ? 6.536 -0.578 -2.818 1.00 0.00 22 PRO A CA 14
ATOM 12394 C C . PRO A 1 22 ? 6.857 -1.933 -3.471 1.00 0.00 22 PRO A C 14
ATOM 12395 O O . PRO A 1 22 ? 6.647 -2.127 -4.655 1.00 0.00 22 PRO A O 14
ATOM 12406 N N . GLY A 1 23 ? 7.364 -2.867 -2.704 1.00 0.00 23 GLY A N 14
ATOM 12407 C CA . GLY A 1 23 ? 7.704 -4.208 -3.269 1.00 0.00 23 GLY A CA 14
ATOM 12408 C C . GLY A 1 23 ? 6.687 -5.243 -2.782 1.00 0.00 23 GLY A C 14
ATOM 12409 O O . GLY A 1 23 ? 6.870 -5.867 -1.754 1.00 0.00 23 GLY A O 14
ATOM 12413 N N . GLY A 1 24 ? 5.617 -5.432 -3.515 1.00 0.00 24 GLY A N 14
ATOM 12414 C CA . GLY A 1 24 ? 4.583 -6.427 -3.101 1.00 0.00 24 GLY A CA 14
ATOM 12415 C C . GLY A 1 24 ? 3.530 -5.739 -2.226 1.00 0.00 24 GLY A C 14
ATOM 12416 O O . GLY A 1 24 ? 3.664 -5.699 -1.017 1.00 0.00 24 GLY A O 14
ATOM 12420 N N . PRO A 1 25 ? 2.509 -5.219 -2.867 1.00 0.00 25 PRO A N 14
ATOM 12421 C CA . PRO A 1 25 ? 1.418 -4.525 -2.132 1.00 0.00 25 PRO A CA 14
ATOM 12422 C C . PRO A 1 25 ? 0.549 -5.535 -1.372 1.00 0.00 25 PRO A C 14
ATOM 12423 O O . PRO A 1 25 ? 0.482 -6.699 -1.723 1.00 0.00 25 PRO A O 14
ATOM 12434 N N . ILE A 1 26 ? -0.117 -5.096 -0.333 1.00 0.00 26 ILE A N 14
ATOM 12435 C CA . ILE A 1 26 ? -0.983 -6.023 0.456 1.00 0.00 26 ILE A CA 14
ATOM 12436 C C . ILE A 1 26 ? -2.462 -5.748 0.156 1.00 0.00 26 ILE A C 14
ATOM 12437 O O . ILE A 1 26 ? -2.866 -4.617 -0.039 1.00 0.00 26 ILE A O 14
ATOM 12453 N N . GLY A 1 27 ? -3.269 -6.780 0.120 1.00 0.00 27 GLY A N 14
ATOM 12454 C CA . GLY A 1 27 ? -4.724 -6.595 -0.166 1.00 0.00 27 GLY A CA 14
ATOM 12455 C C . GLY A 1 27 ? -4.935 -6.414 -1.674 1.00 0.00 27 GLY A C 14
ATOM 12456 O O . GLY A 1 27 ? -5.072 -5.303 -2.148 1.00 0.00 27 GLY A O 14
ATOM 12460 N N . PRO A 1 28 ? -4.951 -7.520 -2.383 1.00 0.00 28 PRO A N 14
ATOM 12461 C CA . PRO A 1 28 ? -5.143 -7.478 -3.855 1.00 0.00 28 PRO A CA 14
ATOM 12462 C C . PRO A 1 28 ? -6.617 -7.223 -4.203 1.00 0.00 28 PRO A C 14
ATOM 12463 O O . PRO A 1 28 ? -7.428 -6.932 -3.343 1.00 0.00 28 PRO A O 14
ATOM 12474 N N . TYR A 1 29 ? -6.968 -7.338 -5.461 1.00 0.00 29 TYR A N 14
ATOM 12475 C CA . TYR A 1 29 ? -8.385 -7.113 -5.881 1.00 0.00 29 TYR A CA 14
ATOM 12476 C C . TYR A 1 29 ? -9.229 -8.356 -5.552 1.00 0.00 29 TYR A C 14
ATOM 12477 O O . TYR A 1 29 ? -9.770 -9.004 -6.430 1.00 0.00 29 TYR A O 14
ATOM 12495 N N . ASN A 1 30 ? -9.333 -8.698 -4.291 1.00 0.00 30 ASN A N 14
ATOM 12496 C CA . ASN A 1 30 ? -10.125 -9.902 -3.897 1.00 0.00 30 ASN A CA 14
ATOM 12497 C C . ASN A 1 30 ? -10.896 -9.649 -2.591 1.00 0.00 30 ASN A C 14
ATOM 12498 O O . ASN A 1 30 ? -11.009 -10.522 -1.751 1.00 0.00 30 ASN A O 14
ATOM 12509 N N . GLY A 1 31 ? -11.428 -8.465 -2.415 1.00 0.00 31 GLY A N 14
ATOM 12510 C CA . GLY A 1 31 ? -12.190 -8.168 -1.165 1.00 0.00 31 GLY A CA 14
ATOM 12511 C C . GLY A 1 31 ? -13.028 -6.897 -1.339 1.00 0.00 31 GLY A C 14
ATOM 12512 O O . GLY A 1 31 ? -13.114 -6.079 -0.443 1.00 0.00 31 GLY A O 14
ATOM 12516 N N . CYS A 1 32 ? -13.651 -6.727 -2.481 1.00 0.00 32 CYS A N 14
ATOM 12517 C CA . CYS A 1 32 ? -14.489 -5.509 -2.714 1.00 0.00 32 CYS A CA 14
ATOM 12518 C C . CYS A 1 32 ? -15.297 -5.656 -4.013 1.00 0.00 32 CYS A C 14
ATOM 12519 O O . CYS A 1 32 ? -14.778 -5.419 -5.088 1.00 0.00 32 CYS A O 14
ATOM 12526 N N . PRO A 1 33 ? -16.547 -6.037 -3.872 1.00 0.00 33 PRO A N 14
ATOM 12527 C CA . PRO A 1 33 ? -17.432 -6.205 -5.058 1.00 0.00 33 PRO A CA 14
ATOM 12528 C C . PRO A 1 33 ? -17.763 -4.842 -5.687 1.00 0.00 33 PRO A C 14
ATOM 12529 O O . PRO A 1 33 ? -17.766 -3.823 -5.022 1.00 0.00 33 PRO A O 14
ATOM 12540 N N . VAL A 1 34 ? -18.040 -4.824 -6.969 1.00 0.00 34 VAL A N 14
ATOM 12541 C CA . VAL A 1 34 ? -18.366 -3.534 -7.659 1.00 0.00 34 VAL A CA 14
ATOM 12542 C C . VAL A 1 34 ? -19.808 -3.096 -7.349 1.00 0.00 34 VAL A C 14
ATOM 12543 O O . VAL A 1 34 ? -20.108 -1.917 -7.324 1.00 0.00 34 VAL A O 14
ATOM 12556 N N . SER A 1 35 ? -20.698 -4.029 -7.114 1.00 0.00 35 SER A N 14
ATOM 12557 C CA . SER A 1 35 ? -22.116 -3.661 -6.806 1.00 0.00 35 SER A CA 14
ATOM 12558 C C . SER A 1 35 ? -22.246 -3.077 -5.387 1.00 0.00 35 SER A C 14
ATOM 12559 O O . SER A 1 35 ? -23.271 -2.518 -5.041 1.00 0.00 35 SER A O 14
ATOM 12567 N N . CYS A 1 36 ? -21.222 -3.208 -4.565 1.00 0.00 36 CYS A N 14
ATOM 12568 C CA . CYS A 1 36 ? -21.277 -2.667 -3.164 1.00 0.00 36 CYS A CA 14
ATOM 12569 C C . CYS A 1 36 ? -22.451 -3.277 -2.379 1.00 0.00 36 CYS A C 14
ATOM 12570 O O . CYS A 1 36 ? -22.949 -2.688 -1.434 1.00 0.00 36 CYS A O 14
ATOM 12577 N N . ARG A 1 37 ? -22.887 -4.457 -2.754 1.00 0.00 37 ARG A N 14
ATOM 12578 C CA . ARG A 1 37 ? -24.015 -5.111 -2.029 1.00 0.00 37 ARG A CA 14
ATOM 12579 C C . ARG A 1 37 ? -23.531 -6.401 -1.360 1.00 0.00 37 ARG A C 14
ATOM 12580 O O . ARG A 1 37 ? -22.527 -6.971 -1.745 1.00 0.00 37 ARG A O 14
ATOM 12601 N N . GLY A 1 38 ? -24.237 -6.861 -0.360 1.00 0.00 38 GLY A N 14
ATOM 12602 C CA . GLY A 1 38 ? -23.823 -8.113 0.344 1.00 0.00 38 GLY A CA 14
ATOM 12603 C C . GLY A 1 38 ? -22.500 -7.884 1.090 1.00 0.00 38 GLY A C 14
ATOM 12604 O O . GLY A 1 38 ? -21.730 -8.804 1.287 1.00 0.00 38 GLY A O 14
ATOM 12608 N N . ILE A 1 39 ? -22.234 -6.668 1.512 1.00 0.00 39 ILE A N 14
ATOM 12609 C CA . ILE A 1 39 ? -20.968 -6.388 2.252 1.00 0.00 39 ILE A CA 14
ATOM 12610 C C . ILE A 1 39 ? -21.283 -5.716 3.588 1.00 0.00 39 ILE A C 14
ATOM 12611 O O . ILE A 1 39 ? -22.278 -5.029 3.731 1.00 0.00 39 ILE A O 14
ATOM 12627 N N . SER A 1 40 ? -20.434 -5.905 4.558 1.00 0.00 40 SER A N 14
ATOM 12628 C CA . SER A 1 40 ? -20.659 -5.276 5.890 1.00 0.00 40 SER A CA 14
ATOM 12629 C C . SER A 1 40 ? -20.278 -3.797 5.821 1.00 0.00 40 SER A C 14
ATOM 12630 O O . SER A 1 40 ? -19.543 -3.382 4.944 1.00 0.00 40 SER A O 14
ATOM 12638 N N . PHE A 1 41 ? -20.763 -2.998 6.738 1.00 0.00 41 PHE A N 14
ATOM 12639 C CA . PHE A 1 41 ? -20.411 -1.544 6.716 1.00 0.00 41 PHE A CA 14
ATOM 12640 C C . PHE A 1 41 ? -18.888 -1.379 6.789 1.00 0.00 41 PHE A C 14
ATOM 12641 O O . PHE A 1 41 ? -18.309 -0.607 6.050 1.00 0.00 41 PHE A O 14
ATOM 12658 N N . SER A 1 42 ? -18.237 -2.114 7.659 1.00 0.00 42 SER A N 14
ATOM 12659 C CA . SER A 1 42 ? -16.749 -2.014 7.766 1.00 0.00 42 SER A CA 14
ATOM 12660 C C . SER A 1 42 ? -16.097 -2.528 6.477 1.00 0.00 42 SER A C 14
ATOM 12661 O O . SER A 1 42 ? -15.096 -2.004 6.031 1.00 0.00 42 SER A O 14
ATOM 12669 N N . GLN A 1 43 ? -16.671 -3.539 5.865 1.00 0.00 43 GLN A N 14
ATOM 12670 C CA . GLN A 1 43 ? -16.096 -4.071 4.591 1.00 0.00 43 GLN A CA 14
ATOM 12671 C C . GLN A 1 43 ? -16.141 -2.974 3.524 1.00 0.00 43 GLN A C 14
ATOM 12672 O O . GLN A 1 43 ? -15.182 -2.748 2.809 1.00 0.00 43 GLN A O 14
ATOM 12686 N N . ALA A 1 44 ? -17.249 -2.278 3.435 1.00 0.00 44 ALA A N 14
ATOM 12687 C CA . ALA A 1 44 ? -17.373 -1.172 2.440 1.00 0.00 44 ALA A CA 14
ATOM 12688 C C . ALA A 1 44 ? -16.487 0.005 2.867 1.00 0.00 44 ALA A C 14
ATOM 12689 O O . ALA A 1 44 ? -15.911 0.693 2.044 1.00 0.00 44 ALA A O 14
ATOM 12696 N N . ARG A 1 45 ? -16.369 0.227 4.156 1.00 0.00 45 ARG A N 14
ATOM 12697 C CA . ARG A 1 45 ? -15.515 1.344 4.663 1.00 0.00 45 ARG A CA 14
ATOM 12698 C C . ARG A 1 45 ? -14.032 1.047 4.390 1.00 0.00 45 ARG A C 14
ATOM 12699 O O . ARG A 1 45 ? -13.253 1.942 4.121 1.00 0.00 45 ARG A O 14
ATOM 12720 N N . SER A 1 46 ? -13.640 -0.204 4.466 1.00 0.00 46 SER A N 14
ATOM 12721 C CA . SER A 1 46 ? -12.210 -0.567 4.220 1.00 0.00 46 SER A CA 14
ATOM 12722 C C . SER A 1 46 ? -11.846 -0.382 2.738 1.00 0.00 46 SER A C 14
ATOM 12723 O O . SER A 1 46 ? -10.776 0.100 2.417 1.00 0.00 46 SER A O 14
ATOM 12731 N N . CYS A 1 47 ? -12.721 -0.768 1.837 1.00 0.00 47 CYS A N 14
ATOM 12732 C CA . CYS A 1 47 ? -12.411 -0.620 0.378 1.00 0.00 47 CYS A CA 14
ATOM 12733 C C . CYS A 1 47 ? -12.459 0.852 -0.049 1.00 0.00 47 CYS A C 14
ATOM 12734 O O . CYS A 1 47 ? -11.731 1.266 -0.929 1.00 0.00 47 CYS A O 14
ATOM 12741 N N . CYS A 1 48 ? -13.313 1.640 0.552 1.00 0.00 48 CYS A N 14
ATOM 12742 C CA . CYS A 1 48 ? -13.401 3.080 0.158 1.00 0.00 48 CYS A CA 14
ATOM 12743 C C . CYS A 1 48 ? -12.100 3.822 0.498 1.00 0.00 48 CYS A C 14
ATOM 12744 O O . CYS A 1 48 ? -11.612 4.618 -0.280 1.00 0.00 48 CYS A O 14
ATOM 12751 N N . SER A 1 49 ? -11.549 3.577 1.660 1.00 0.00 49 SER A N 14
ATOM 12752 C CA . SER A 1 49 ? -10.294 4.282 2.064 1.00 0.00 49 SER A CA 14
ATOM 12753 C C . SER A 1 49 ? -9.043 3.637 1.446 1.00 0.00 49 SER A C 14
ATOM 12754 O O . SER A 1 49 ? -8.007 4.265 1.351 1.00 0.00 49 SER A O 14
ATOM 12762 N N . ARG A 1 50 ? -9.118 2.396 1.041 1.00 0.00 50 ARG A N 14
ATOM 12763 C CA . ARG A 1 50 ? -7.911 1.733 0.452 1.00 0.00 50 ARG A CA 14
ATOM 12764 C C . ARG A 1 50 ? -7.986 1.674 -1.081 1.00 0.00 50 ARG A C 14
ATOM 12765 O O . ARG A 1 50 ? -6.972 1.559 -1.743 1.00 0.00 50 ARG A O 14
ATOM 12786 N N . LEU A 1 51 ? -9.163 1.735 -1.655 1.00 0.00 51 LEU A N 14
ATOM 12787 C CA . LEU A 1 51 ? -9.269 1.662 -3.149 1.00 0.00 51 LEU A CA 14
ATOM 12788 C C . LEU A 1 51 ? -10.217 2.731 -3.727 1.00 0.00 51 LEU A C 14
ATOM 12789 O O . LEU A 1 51 ? -10.292 2.896 -4.930 1.00 0.00 51 LEU A O 14
ATOM 12805 N N . GLY A 1 52 ? -10.944 3.447 -2.902 1.00 0.00 52 GLY A N 14
ATOM 12806 C CA . GLY A 1 52 ? -11.884 4.480 -3.439 1.00 0.00 52 GLY A CA 14
ATOM 12807 C C . GLY A 1 52 ? -13.119 3.790 -4.036 1.00 0.00 52 GLY A C 14
ATOM 12808 O O . GLY A 1 52 ? -13.762 4.319 -4.924 1.00 0.00 52 GLY A O 14
ATOM 12812 N N . ARG A 1 53 ? -13.454 2.609 -3.561 1.00 0.00 53 ARG A N 14
ATOM 12813 C CA . ARG A 1 53 ? -14.640 1.880 -4.105 1.00 0.00 53 ARG A CA 14
ATOM 12814 C C . ARG A 1 53 ? -15.667 1.617 -3.000 1.00 0.00 53 ARG A C 14
ATOM 12815 O O . ARG A 1 53 ? -15.322 1.459 -1.843 1.00 0.00 53 ARG A O 14
ATOM 12836 N N . CYS A 1 54 ? -16.929 1.589 -3.357 1.00 0.00 54 CYS A N 14
ATOM 12837 C CA . CYS A 1 54 ? -18.018 1.356 -2.353 1.00 0.00 54 CYS A CA 14
ATOM 12838 C C . CYS A 1 54 ? -17.949 2.448 -1.286 1.00 0.00 54 CYS A C 14
ATOM 12839 O O . CYS A 1 54 ? -18.010 2.194 -0.098 1.00 0.00 54 CYS A O 14
ATOM 12846 N N . CYS A 1 55 ? -17.810 3.669 -1.728 1.00 0.00 55 CYS A N 14
ATOM 12847 C CA . CYS A 1 55 ? -17.715 4.818 -0.788 1.00 0.00 55 CYS A CA 14
ATOM 12848 C C . CYS A 1 55 ? -19.109 5.377 -0.450 1.00 0.00 55 CYS A C 14
ATOM 12849 O O . CYS A 1 55 ? -19.258 6.158 0.470 1.00 0.00 55 CYS A O 14
ATOM 12856 N N . HIS A 1 56 ? -20.126 4.986 -1.182 1.00 0.00 56 HIS A N 14
ATOM 12857 C CA . HIS A 1 56 ? -21.500 5.492 -0.900 1.00 0.00 56 HIS A CA 14
ATOM 12858 C C . HIS A 1 56 ? -22.415 4.327 -0.493 1.00 0.00 56 HIS A C 14
ATOM 12859 O O . HIS A 1 56 ? -23.534 4.206 -0.957 1.00 0.00 56 HIS A O 14
ATOM 12873 N N . VAL A 1 57 ? -21.937 3.466 0.372 1.00 0.00 57 VAL A N 14
ATOM 12874 C CA . VAL A 1 57 ? -22.762 2.300 0.817 1.00 0.00 57 VAL A CA 14
ATOM 12875 C C . VAL A 1 57 ? -23.761 2.738 1.897 1.00 0.00 57 VAL A C 14
ATOM 12876 O O . VAL A 1 57 ? -23.383 3.168 2.974 1.00 0.00 57 VAL A O 14
ATOM 12889 N N . GLY A 1 58 ? -25.037 2.633 1.613 1.00 0.00 58 GLY A N 14
ATOM 12890 C CA . GLY A 1 58 ? -26.072 3.043 2.607 1.00 0.00 58 GLY A CA 14
ATOM 12891 C C . GLY A 1 58 ? -26.437 4.513 2.387 1.00 0.00 58 GLY A C 14
ATOM 12892 O O . GLY A 1 58 ? -25.580 5.376 2.384 1.00 0.00 58 GLY A O 14
ATOM 12896 N N . LYS A 1 59 ? -27.704 4.805 2.204 1.00 0.00 59 LYS A N 14
ATOM 12897 C CA . LYS A 1 59 ? -28.130 6.223 1.985 1.00 0.00 59 LYS A CA 14
ATOM 12898 C C . LYS A 1 59 ? -27.925 7.033 3.272 1.00 0.00 59 LYS A C 14
ATOM 12899 O O . LYS A 1 59 ? -28.778 7.067 4.140 1.00 0.00 59 LYS A O 14
ATOM 12918 N N . GLY A 1 60 ? -26.788 7.671 3.406 1.00 0.00 60 GLY A N 14
ATOM 12919 C CA . GLY A 1 60 ? -26.510 8.460 4.640 1.00 0.00 60 GLY A CA 14
ATOM 12920 C C . GLY A 1 60 ? -25.848 7.547 5.675 1.00 0.00 60 GLY A C 14
ATOM 12921 O O . GLY A 1 60 ? -25.384 6.467 5.351 1.00 0.00 60 GLY A O 14
ATOM 12925 N N . TYR A 1 61 ? -25.798 7.966 6.914 1.00 0.00 61 TYR A N 14
ATOM 12926 C CA . TYR A 1 61 ? -25.166 7.114 7.969 1.00 0.00 61 TYR A CA 14
ATOM 12927 C C . TYR A 1 61 ? -25.859 5.747 8.034 1.00 0.00 61 TYR A C 14
ATOM 12928 O O . TYR A 1 61 ? -27.068 5.645 7.934 1.00 0.00 61 TYR A O 14
ATOM 12946 N N . SER A 1 62 ? -25.095 4.701 8.203 1.00 0.00 62 SER A N 14
ATOM 12947 C CA . SER A 1 62 ? -25.688 3.331 8.276 1.00 0.00 62 SER A CA 14
ATOM 12948 C C . SER A 1 62 ? -24.758 2.381 9.038 1.00 0.00 62 SER A C 14
ATOM 12949 O O . SER A 1 62 ? -23.697 2.764 9.496 1.00 0.00 62 SER A O 14
ATOM 12957 N N . GLY A 1 63 ? -25.157 1.145 9.173 1.00 0.00 63 GLY A N 14
ATOM 12958 C CA . GLY A 1 63 ? -24.313 0.152 9.902 1.00 0.00 63 GLY A CA 14
ATOM 12959 C C . GLY A 1 63 ? -24.926 -1.243 9.762 1.00 0.00 63 GLY A C 14
ATOM 12960 O O . GLY A 1 63 ? -25.806 -1.563 10.543 1.00 0.00 63 GLY A O 14
ATOM 12965 N N . GLN A 1 1 ? 24.403 -29.835 -34.267 1.00 0.00 1 GLN A N 15
ATOM 12966 C CA . GLN A 1 1 ? 24.296 -29.531 -32.806 1.00 0.00 1 GLN A CA 15
ATOM 12967 C C . GLN A 1 1 ? 23.942 -30.801 -32.024 1.00 0.00 1 GLN A C 15
ATOM 12968 O O . GLN A 1 1 ? 23.754 -31.857 -32.596 1.00 0.00 1 GLN A O 15
ATOM 12984 N N . VAL A 1 2 ? 23.848 -30.691 -30.716 1.00 0.00 2 VAL A N 15
ATOM 12985 C CA . VAL A 1 2 ? 23.502 -31.873 -29.848 1.00 0.00 2 VAL A CA 15
ATOM 12986 C C . VAL A 1 2 ? 24.605 -32.946 -29.922 1.00 0.00 2 VAL A C 15
ATOM 12987 O O . VAL A 1 2 ? 25.453 -32.925 -30.795 1.00 0.00 2 VAL A O 15
ATOM 13000 N N . TYR A 1 3 ? 24.598 -33.879 -29.001 1.00 0.00 3 TYR A N 15
ATOM 13001 C CA . TYR A 1 3 ? 25.638 -34.951 -29.004 1.00 0.00 3 TYR A CA 15
ATOM 13002 C C . TYR A 1 3 ? 25.001 -36.319 -28.731 1.00 0.00 3 TYR A C 15
ATOM 13003 O O . TYR A 1 3 ? 24.002 -36.423 -28.042 1.00 0.00 3 TYR A O 15
ATOM 13021 N N . LYS A 1 4 ? 25.579 -37.369 -29.262 1.00 0.00 4 LYS A N 15
ATOM 13022 C CA . LYS A 1 4 ? 25.020 -38.736 -29.032 1.00 0.00 4 LYS A CA 15
ATOM 13023 C C . LYS A 1 4 ? 25.858 -39.473 -27.979 1.00 0.00 4 LYS A C 15
ATOM 13024 O O . LYS A 1 4 ? 26.873 -40.070 -28.288 1.00 0.00 4 LYS A O 15
ATOM 13043 N N . GLY A 1 5 ? 25.442 -39.428 -26.738 1.00 0.00 5 GLY A N 15
ATOM 13044 C CA . GLY A 1 5 ? 26.208 -40.118 -25.659 1.00 0.00 5 GLY A CA 15
ATOM 13045 C C . GLY A 1 5 ? 27.406 -39.256 -25.246 1.00 0.00 5 GLY A C 15
ATOM 13046 O O . GLY A 1 5 ? 28.537 -39.707 -25.255 1.00 0.00 5 GLY A O 15
ATOM 13050 N N . GLY A 1 6 ? 27.165 -38.019 -24.885 1.00 0.00 6 GLY A N 15
ATOM 13051 C CA . GLY A 1 6 ? 28.284 -37.122 -24.472 1.00 0.00 6 GLY A CA 15
ATOM 13052 C C . GLY A 1 6 ? 27.721 -35.769 -24.029 1.00 0.00 6 GLY A C 15
ATOM 13053 O O . GLY A 1 6 ? 27.490 -34.891 -24.837 1.00 0.00 6 GLY A O 15
ATOM 13057 N N . TYR A 1 7 ? 27.501 -35.599 -22.748 1.00 0.00 7 TYR A N 15
ATOM 13058 C CA . TYR A 1 7 ? 26.953 -34.302 -22.243 1.00 0.00 7 TYR A CA 15
ATOM 13059 C C . TYR A 1 7 ? 28.085 -33.285 -22.057 1.00 0.00 7 TYR A C 15
ATOM 13060 O O . TYR A 1 7 ? 29.062 -33.548 -21.379 1.00 0.00 7 TYR A O 15
ATOM 13078 N N . ALA A 1 8 ? 27.959 -32.124 -22.658 1.00 0.00 8 ALA A N 15
ATOM 13079 C CA . ALA A 1 8 ? 29.022 -31.081 -22.523 1.00 0.00 8 ALA A CA 15
ATOM 13080 C C . ALA A 1 8 ? 28.487 -29.711 -22.965 1.00 0.00 8 ALA A C 15
ATOM 13081 O O . ALA A 1 8 ? 28.507 -28.759 -22.208 1.00 0.00 8 ALA A O 15
ATOM 13088 N N . ARG A 1 9 ? 28.008 -29.607 -24.182 1.00 0.00 9 ARG A N 15
ATOM 13089 C CA . ARG A 1 9 ? 27.472 -28.303 -24.674 1.00 0.00 9 ARG A CA 15
ATOM 13090 C C . ARG A 1 9 ? 26.083 -28.033 -24.075 1.00 0.00 9 ARG A C 15
ATOM 13091 O O . ARG A 1 9 ? 25.398 -28.950 -23.663 1.00 0.00 9 ARG A O 15
ATOM 13112 N N . PRO A 1 10 ? 25.709 -26.775 -24.054 1.00 0.00 10 PRO A N 15
ATOM 13113 C CA . PRO A 1 10 ? 24.385 -26.379 -23.504 1.00 0.00 10 PRO A CA 15
ATOM 13114 C C . PRO A 1 10 ? 23.254 -26.809 -24.452 1.00 0.00 10 PRO A C 15
ATOM 13115 O O . PRO A 1 10 ? 23.359 -26.678 -25.658 1.00 0.00 10 PRO A O 15
ATOM 13126 N N . ILE A 1 11 ? 22.177 -27.323 -23.911 1.00 0.00 11 ILE A N 15
ATOM 13127 C CA . ILE A 1 11 ? 21.039 -27.765 -24.769 1.00 0.00 11 ILE A CA 15
ATOM 13128 C C . ILE A 1 11 ? 20.027 -26.620 -24.931 1.00 0.00 11 ILE A C 15
ATOM 13129 O O . ILE A 1 11 ? 19.672 -25.969 -23.966 1.00 0.00 11 ILE A O 15
ATOM 13145 N N . PRO A 1 12 ? 19.598 -26.414 -26.155 1.00 0.00 12 PRO A N 15
ATOM 13146 C CA . PRO A 1 12 ? 18.615 -25.338 -26.455 1.00 0.00 12 PRO A CA 15
ATOM 13147 C C . PRO A 1 12 ? 17.225 -25.702 -25.907 1.00 0.00 12 PRO A C 15
ATOM 13148 O O . PRO A 1 12 ? 16.318 -26.033 -26.649 1.00 0.00 12 PRO A O 15
ATOM 13159 N N . ARG A 1 13 ? 17.057 -25.637 -24.609 1.00 0.00 13 ARG A N 15
ATOM 13160 C CA . ARG A 1 13 ? 15.738 -25.970 -23.996 1.00 0.00 13 ARG A CA 15
ATOM 13161 C C . ARG A 1 13 ? 15.530 -25.141 -22.720 1.00 0.00 13 ARG A C 15
ATOM 13162 O O . ARG A 1 13 ? 16.337 -25.201 -21.810 1.00 0.00 13 ARG A O 15
ATOM 13183 N N . PRO A 1 14 ? 14.452 -24.390 -22.696 1.00 0.00 14 PRO A N 15
ATOM 13184 C CA . PRO A 1 14 ? 14.140 -23.541 -21.517 1.00 0.00 14 PRO A CA 15
ATOM 13185 C C . PRO A 1 14 ? 13.624 -24.403 -20.352 1.00 0.00 14 PRO A C 15
ATOM 13186 O O . PRO A 1 14 ? 12.597 -25.046 -20.469 1.00 0.00 14 PRO A O 15
ATOM 13197 N N . PRO A 1 15 ? 14.357 -24.387 -19.261 1.00 0.00 15 PRO A N 15
ATOM 13198 C CA . PRO A 1 15 ? 13.964 -25.177 -18.067 1.00 0.00 15 PRO A CA 15
ATOM 13199 C C . PRO A 1 15 ? 12.806 -24.492 -17.322 1.00 0.00 15 PRO A C 15
ATOM 13200 O O . PRO A 1 15 ? 12.750 -23.278 -17.255 1.00 0.00 15 PRO A O 15
ATOM 13211 N N . PRO A 1 16 ? 11.918 -25.297 -16.784 1.00 0.00 16 PRO A N 15
ATOM 13212 C CA . PRO A 1 16 ? 10.754 -24.759 -16.033 1.00 0.00 16 PRO A CA 15
ATOM 13213 C C . PRO A 1 16 ? 11.194 -24.265 -14.645 1.00 0.00 16 PRO A C 15
ATOM 13214 O O . PRO A 1 16 ? 11.019 -24.943 -13.647 1.00 0.00 16 PRO A O 15
ATOM 13225 N N . PHE A 1 17 ? 11.767 -23.089 -14.576 1.00 0.00 17 PHE A N 15
ATOM 13226 C CA . PHE A 1 17 ? 12.224 -22.547 -13.261 1.00 0.00 17 PHE A CA 15
ATOM 13227 C C . PHE A 1 17 ? 11.115 -21.711 -12.611 1.00 0.00 17 PHE A C 15
ATOM 13228 O O . PHE A 1 17 ? 10.308 -21.097 -13.284 1.00 0.00 17 PHE A O 15
ATOM 13245 N N . VAL A 1 18 ? 11.080 -21.688 -11.303 1.00 0.00 18 VAL A N 15
ATOM 13246 C CA . VAL A 1 18 ? 10.037 -20.895 -10.582 1.00 0.00 18 VAL A CA 15
ATOM 13247 C C . VAL A 1 18 ? 10.705 -19.933 -9.591 1.00 0.00 18 VAL A C 15
ATOM 13248 O O . VAL A 1 18 ? 11.726 -20.245 -9.006 1.00 0.00 18 VAL A O 15
ATOM 13261 N N . ARG A 1 19 ? 10.134 -18.769 -9.401 1.00 0.00 19 ARG A N 15
ATOM 13262 C CA . ARG A 1 19 ? 10.730 -17.783 -8.450 1.00 0.00 19 ARG A CA 15
ATOM 13263 C C . ARG A 1 19 ? 10.117 -17.958 -7.050 1.00 0.00 19 ARG A C 15
ATOM 13264 O O . ARG A 1 19 ? 8.946 -17.691 -6.850 1.00 0.00 19 ARG A O 15
ATOM 13285 N N . PRO A 1 20 ? 10.934 -18.408 -6.122 1.00 0.00 20 PRO A N 15
ATOM 13286 C CA . PRO A 1 20 ? 10.462 -18.624 -4.727 1.00 0.00 20 PRO A CA 15
ATOM 13287 C C . PRO A 1 20 ? 10.282 -17.286 -3.996 1.00 0.00 20 PRO A C 15
ATOM 13288 O O . PRO A 1 20 ? 10.533 -16.230 -4.544 1.00 0.00 20 PRO A O 15
ATOM 13299 N N . LEU A 1 21 ? 9.853 -17.340 -2.754 1.00 0.00 21 LEU A N 15
ATOM 13300 C CA . LEU A 1 21 ? 9.646 -16.092 -1.946 1.00 0.00 21 LEU A CA 15
ATOM 13301 C C . LEU A 1 21 ? 8.724 -15.106 -2.685 1.00 0.00 21 LEU A C 15
ATOM 13302 O O . LEU A 1 21 ? 9.170 -14.087 -3.180 1.00 0.00 21 LEU A O 15
ATOM 13318 N N . PRO A 1 22 ? 7.456 -15.443 -2.727 1.00 0.00 22 PRO A N 15
ATOM 13319 C CA . PRO A 1 22 ? 6.458 -14.578 -3.406 1.00 0.00 22 PRO A CA 15
ATOM 13320 C C . PRO A 1 22 ? 6.150 -13.341 -2.548 1.00 0.00 22 PRO A C 15
ATOM 13321 O O . PRO A 1 22 ? 6.095 -13.417 -1.334 1.00 0.00 22 PRO A O 15
ATOM 13332 N N . GLY A 1 23 ? 5.953 -12.206 -3.172 1.00 0.00 23 GLY A N 15
ATOM 13333 C CA . GLY A 1 23 ? 5.652 -10.963 -2.400 1.00 0.00 23 GLY A CA 15
ATOM 13334 C C . GLY A 1 23 ? 4.142 -10.715 -2.390 1.00 0.00 23 GLY A C 15
ATOM 13335 O O . GLY A 1 23 ? 3.666 -9.729 -2.918 1.00 0.00 23 GLY A O 15
ATOM 13339 N N . GLY A 1 24 ? 3.386 -11.605 -1.795 1.00 0.00 24 GLY A N 15
ATOM 13340 C CA . GLY A 1 24 ? 1.903 -11.426 -1.749 1.00 0.00 24 GLY A CA 15
ATOM 13341 C C . GLY A 1 24 ? 1.262 -12.068 -2.987 1.00 0.00 24 GLY A C 15
ATOM 13342 O O . GLY A 1 24 ? 1.943 -12.389 -3.943 1.00 0.00 24 GLY A O 15
ATOM 13346 N N . PRO A 1 25 ? -0.039 -12.232 -2.928 1.00 0.00 25 PRO A N 15
ATOM 13347 C CA . PRO A 1 25 ? -0.789 -12.841 -4.060 1.00 0.00 25 PRO A CA 15
ATOM 13348 C C . PRO A 1 25 ? -0.862 -11.869 -5.246 1.00 0.00 25 PRO A C 15
ATOM 13349 O O . PRO A 1 25 ? -0.808 -10.665 -5.078 1.00 0.00 25 PRO A O 15
ATOM 13360 N N . ILE A 1 26 ? -0.984 -12.387 -6.444 1.00 0.00 26 ILE A N 15
ATOM 13361 C CA . ILE A 1 26 ? -1.062 -11.501 -7.644 1.00 0.00 26 ILE A CA 15
ATOM 13362 C C . ILE A 1 26 ? -2.498 -10.999 -7.848 1.00 0.00 26 ILE A C 15
ATOM 13363 O O . ILE A 1 26 ? -3.457 -11.666 -7.499 1.00 0.00 26 ILE A O 15
ATOM 13379 N N . GLY A 1 27 ? -2.648 -9.827 -8.410 1.00 0.00 27 GLY A N 15
ATOM 13380 C CA . GLY A 1 27 ? -4.012 -9.266 -8.644 1.00 0.00 27 GLY A CA 15
ATOM 13381 C C . GLY A 1 27 ? -4.567 -8.687 -7.336 1.00 0.00 27 GLY A C 15
ATOM 13382 O O . GLY A 1 27 ? -5.310 -9.349 -6.637 1.00 0.00 27 GLY A O 15
ATOM 13386 N N . PRO A 1 28 ? -4.191 -7.461 -7.053 1.00 0.00 28 PRO A N 15
ATOM 13387 C CA . PRO A 1 28 ? -4.662 -6.781 -5.814 1.00 0.00 28 PRO A CA 15
ATOM 13388 C C . PRO A 1 28 ? -6.140 -6.375 -5.940 1.00 0.00 28 PRO A C 15
ATOM 13389 O O . PRO A 1 28 ? -6.871 -6.365 -4.967 1.00 0.00 28 PRO A O 15
ATOM 13400 N N . TYR A 1 29 ? -6.581 -6.037 -7.129 1.00 0.00 29 TYR A N 15
ATOM 13401 C CA . TYR A 1 29 ? -8.006 -5.630 -7.328 1.00 0.00 29 TYR A CA 15
ATOM 13402 C C . TYR A 1 29 ? -8.905 -6.875 -7.408 1.00 0.00 29 TYR A C 15
ATOM 13403 O O . TYR A 1 29 ? -9.518 -7.148 -8.425 1.00 0.00 29 TYR A O 15
ATOM 13421 N N . ASN A 1 30 ? -8.979 -7.637 -6.342 1.00 0.00 30 ASN A N 15
ATOM 13422 C CA . ASN A 1 30 ? -9.827 -8.868 -6.345 1.00 0.00 30 ASN A CA 15
ATOM 13423 C C . ASN A 1 30 ? -10.399 -9.140 -4.943 1.00 0.00 30 ASN A C 15
ATOM 13424 O O . ASN A 1 30 ? -10.504 -10.276 -4.517 1.00 0.00 30 ASN A O 15
ATOM 13435 N N . GLY A 1 31 ? -10.770 -8.109 -4.226 1.00 0.00 31 GLY A N 15
ATOM 13436 C CA . GLY A 1 31 ? -11.335 -8.310 -2.856 1.00 0.00 31 GLY A CA 15
ATOM 13437 C C . GLY A 1 31 ? -12.272 -7.151 -2.501 1.00 0.00 31 GLY A C 15
ATOM 13438 O O . GLY A 1 31 ? -12.214 -6.609 -1.414 1.00 0.00 31 GLY A O 15
ATOM 13442 N N . CYS A 1 32 ? -13.135 -6.769 -3.413 1.00 0.00 32 CYS A N 15
ATOM 13443 C CA . CYS A 1 32 ? -14.079 -5.643 -3.140 1.00 0.00 32 CYS A CA 15
ATOM 13444 C C . CYS A 1 32 ? -15.140 -5.563 -4.248 1.00 0.00 32 CYS A C 15
ATOM 13445 O O . CYS A 1 32 ? -14.848 -5.125 -5.345 1.00 0.00 32 CYS A O 15
ATOM 13452 N N . PRO A 1 33 ? -16.342 -5.985 -3.930 1.00 0.00 33 PRO A N 15
ATOM 13453 C CA . PRO A 1 33 ? -17.444 -5.947 -4.927 1.00 0.00 33 PRO A CA 15
ATOM 13454 C C . PRO A 1 33 ? -17.874 -4.497 -5.197 1.00 0.00 33 PRO A C 15
ATOM 13455 O O . PRO A 1 33 ? -18.173 -3.750 -4.284 1.00 0.00 33 PRO A O 15
ATOM 13466 N N . VAL A 1 34 ? -17.900 -4.097 -6.445 1.00 0.00 34 VAL A N 15
ATOM 13467 C CA . VAL A 1 34 ? -18.307 -2.693 -6.785 1.00 0.00 34 VAL A CA 15
ATOM 13468 C C . VAL A 1 34 ? -19.762 -2.437 -6.357 1.00 0.00 34 VAL A C 15
ATOM 13469 O O . VAL A 1 34 ? -20.118 -1.334 -5.988 1.00 0.00 34 VAL A O 15
ATOM 13482 N N . SER A 1 35 ? -20.598 -3.449 -6.400 1.00 0.00 35 SER A N 15
ATOM 13483 C CA . SER A 1 35 ? -22.027 -3.270 -5.992 1.00 0.00 35 SER A CA 15
ATOM 13484 C C . SER A 1 35 ? -22.150 -3.098 -4.468 1.00 0.00 35 SER A C 15
ATOM 13485 O O . SER A 1 35 ? -23.183 -2.690 -3.971 1.00 0.00 35 SER A O 15
ATOM 13493 N N . CYS A 1 36 ? -21.104 -3.408 -3.727 1.00 0.00 36 CYS A N 15
ATOM 13494 C CA . CYS A 1 36 ? -21.142 -3.271 -2.234 1.00 0.00 36 CYS A CA 15
ATOM 13495 C C . CYS A 1 36 ? -22.281 -4.107 -1.631 1.00 0.00 36 CYS A C 15
ATOM 13496 O O . CYS A 1 36 ? -22.837 -3.763 -0.604 1.00 0.00 36 CYS A O 15
ATOM 13503 N N . ARG A 1 37 ? -22.626 -5.206 -2.256 1.00 0.00 37 ARG A N 15
ATOM 13504 C CA . ARG A 1 37 ? -23.719 -6.068 -1.716 1.00 0.00 37 ARG A CA 15
ATOM 13505 C C . ARG A 1 37 ? -23.126 -7.328 -1.079 1.00 0.00 37 ARG A C 15
ATOM 13506 O O . ARG A 1 37 ? -22.187 -7.909 -1.591 1.00 0.00 37 ARG A O 15
ATOM 13527 N N . GLY A 1 38 ? -23.666 -7.749 0.036 1.00 0.00 38 GLY A N 15
ATOM 13528 C CA . GLY A 1 38 ? -23.138 -8.970 0.718 1.00 0.00 38 GLY A CA 15
ATOM 13529 C C . GLY A 1 38 ? -22.005 -8.602 1.692 1.00 0.00 38 GLY A C 15
ATOM 13530 O O . GLY A 1 38 ? -21.443 -9.466 2.339 1.00 0.00 38 GLY A O 15
ATOM 13534 N N . ILE A 1 39 ? -21.667 -7.336 1.812 1.00 0.00 39 ILE A N 15
ATOM 13535 C CA . ILE A 1 39 ? -20.577 -6.934 2.753 1.00 0.00 39 ILE A CA 15
ATOM 13536 C C . ILE A 1 39 ? -21.141 -6.041 3.862 1.00 0.00 39 ILE A C 15
ATOM 13537 O O . ILE A 1 39 ? -22.189 -5.439 3.719 1.00 0.00 39 ILE A O 15
ATOM 13553 N N . SER A 1 40 ? -20.451 -5.963 4.966 1.00 0.00 40 SER A N 15
ATOM 13554 C CA . SER A 1 40 ? -20.930 -5.125 6.102 1.00 0.00 40 SER A CA 15
ATOM 13555 C C . SER A 1 40 ? -20.597 -3.652 5.863 1.00 0.00 40 SER A C 15
ATOM 13556 O O . SER A 1 40 ? -19.785 -3.320 5.019 1.00 0.00 40 SER A O 15
ATOM 13564 N N . PHE A 1 41 ? -21.208 -2.768 6.614 1.00 0.00 41 PHE A N 15
ATOM 13565 C CA . PHE A 1 41 ? -20.918 -1.311 6.452 1.00 0.00 41 PHE A CA 15
ATOM 13566 C C . PHE A 1 41 ? -19.421 -1.066 6.667 1.00 0.00 41 PHE A C 15
ATOM 13567 O O . PHE A 1 41 ? -18.769 -0.423 5.868 1.00 0.00 41 PHE A O 15
ATOM 13584 N N . SER A 1 42 ? -18.873 -1.597 7.735 1.00 0.00 42 SER A N 15
ATOM 13585 C CA . SER A 1 42 ? -17.412 -1.420 8.005 1.00 0.00 42 SER A CA 15
ATOM 13586 C C . SER A 1 42 ? -16.595 -2.044 6.868 1.00 0.00 42 SER A C 15
ATOM 13587 O O . SER A 1 42 ? -15.581 -1.511 6.461 1.00 0.00 42 SER A O 15
ATOM 13595 N N . GLN A 1 43 ? -17.040 -3.159 6.341 1.00 0.00 43 GLN A N 15
ATOM 13596 C CA . GLN A 1 43 ? -16.300 -3.807 5.216 1.00 0.00 43 GLN A CA 15
ATOM 13597 C C . GLN A 1 43 ? -16.332 -2.892 3.986 1.00 0.00 43 GLN A C 15
ATOM 13598 O O . GLN A 1 43 ? -15.328 -2.687 3.328 1.00 0.00 43 GLN A O 15
ATOM 13612 N N . ALA A 1 44 ? -17.478 -2.325 3.690 1.00 0.00 44 ALA A N 15
ATOM 13613 C CA . ALA A 1 44 ? -17.586 -1.404 2.518 1.00 0.00 44 ALA A CA 15
ATOM 13614 C C . ALA A 1 44 ? -16.811 -0.112 2.804 1.00 0.00 44 ALA A C 15
ATOM 13615 O O . ALA A 1 44 ? -16.167 0.443 1.932 1.00 0.00 44 ALA A O 15
ATOM 13622 N N . ARG A 1 45 ? -16.856 0.353 4.030 1.00 0.00 45 ARG A N 15
ATOM 13623 C CA . ARG A 1 45 ? -16.113 1.594 4.400 1.00 0.00 45 ARG A CA 15
ATOM 13624 C C . ARG A 1 45 ? -14.601 1.331 4.341 1.00 0.00 45 ARG A C 15
ATOM 13625 O O . ARG A 1 45 ? -13.828 2.184 3.945 1.00 0.00 45 ARG A O 15
ATOM 13646 N N . SER A 1 46 ? -14.184 0.148 4.733 1.00 0.00 46 SER A N 15
ATOM 13647 C CA . SER A 1 46 ? -12.730 -0.197 4.710 1.00 0.00 46 SER A CA 15
ATOM 13648 C C . SER A 1 46 ? -12.191 -0.205 3.274 1.00 0.00 46 SER A C 15
ATOM 13649 O O . SER A 1 46 ? -11.104 0.276 3.017 1.00 0.00 46 SER A O 15
ATOM 13657 N N . CYS A 1 47 ? -12.932 -0.752 2.334 1.00 0.00 47 CYS A N 15
ATOM 13658 C CA . CYS A 1 47 ? -12.435 -0.787 0.922 1.00 0.00 47 CYS A CA 15
ATOM 13659 C C . CYS A 1 47 ? -12.428 0.614 0.303 1.00 0.00 47 CYS A C 15
ATOM 13660 O O . CYS A 1 47 ? -11.561 0.935 -0.483 1.00 0.00 47 CYS A O 15
ATOM 13667 N N . CYS A 1 48 ? -13.378 1.451 0.643 1.00 0.00 48 CYS A N 15
ATOM 13668 C CA . CYS A 1 48 ? -13.398 2.830 0.058 1.00 0.00 48 CYS A CA 15
ATOM 13669 C C . CYS A 1 48 ? -12.090 3.562 0.382 1.00 0.00 48 CYS A C 15
ATOM 13670 O O . CYS A 1 48 ? -11.539 4.259 -0.448 1.00 0.00 48 CYS A O 15
ATOM 13677 N N . SER A 1 49 ? -11.592 3.405 1.583 1.00 0.00 49 SER A N 15
ATOM 13678 C CA . SER A 1 49 ? -10.321 4.090 1.967 1.00 0.00 49 SER A CA 15
ATOM 13679 C C . SER A 1 49 ? -9.093 3.280 1.520 1.00 0.00 49 SER A C 15
ATOM 13680 O O . SER A 1 49 ? -7.986 3.783 1.516 1.00 0.00 49 SER A O 15
ATOM 13688 N N . ARG A 1 50 ? -9.272 2.034 1.154 1.00 0.00 50 ARG A N 15
ATOM 13689 C CA . ARG A 1 50 ? -8.107 1.202 0.721 1.00 0.00 50 ARG A CA 15
ATOM 13690 C C . ARG A 1 50 ? -8.045 1.086 -0.812 1.00 0.00 50 ARG A C 15
ATOM 13691 O O . ARG A 1 50 ? -6.976 0.956 -1.381 1.00 0.00 50 ARG A O 15
ATOM 13712 N N . LEU A 1 51 ? -9.173 1.113 -1.482 1.00 0.00 51 LEU A N 15
ATOM 13713 C CA . LEU A 1 51 ? -9.167 0.981 -2.975 1.00 0.00 51 LEU A CA 15
ATOM 13714 C C . LEU A 1 51 ? -10.078 2.018 -3.657 1.00 0.00 51 LEU A C 15
ATOM 13715 O O . LEU A 1 51 ? -10.163 2.058 -4.871 1.00 0.00 51 LEU A O 15
ATOM 13731 N N . GLY A 1 52 ? -10.762 2.849 -2.906 1.00 0.00 52 GLY A N 15
ATOM 13732 C CA . GLY A 1 52 ? -11.662 3.863 -3.540 1.00 0.00 52 GLY A CA 15
ATOM 13733 C C . GLY A 1 52 ? -12.956 3.191 -4.031 1.00 0.00 52 GLY A C 15
ATOM 13734 O O . GLY A 1 52 ? -13.624 3.696 -4.914 1.00 0.00 52 GLY A O 15
ATOM 13738 N N . ARG A 1 53 ? -13.317 2.058 -3.471 1.00 0.00 53 ARG A N 15
ATOM 13739 C CA . ARG A 1 53 ? -14.566 1.360 -3.911 1.00 0.00 53 ARG A CA 15
ATOM 13740 C C . ARG A 1 53 ? -15.606 1.360 -2.786 1.00 0.00 53 ARG A C 15
ATOM 13741 O O . ARG A 1 53 ? -15.269 1.407 -1.620 1.00 0.00 53 ARG A O 15
ATOM 13762 N N . CYS A 1 54 ? -16.869 1.322 -3.140 1.00 0.00 54 CYS A N 15
ATOM 13763 C CA . CYS A 1 54 ? -17.962 1.339 -2.114 1.00 0.00 54 CYS A CA 15
ATOM 13764 C C . CYS A 1 54 ? -17.846 2.622 -1.296 1.00 0.00 54 CYS A C 15
ATOM 13765 O O . CYS A 1 54 ? -17.761 2.605 -0.082 1.00 0.00 54 CYS A O 15
ATOM 13772 N N . CYS A 1 55 ? -17.815 3.736 -1.975 1.00 0.00 55 CYS A N 15
ATOM 13773 C CA . CYS A 1 55 ? -17.673 5.046 -1.288 1.00 0.00 55 CYS A CA 15
ATOM 13774 C C . CYS A 1 55 ? -19.007 5.813 -1.256 1.00 0.00 55 CYS A C 15
ATOM 13775 O O . CYS A 1 55 ? -19.046 6.973 -0.890 1.00 0.00 55 CYS A O 15
ATOM 13782 N N . HIS A 1 56 ? -20.096 5.182 -1.633 1.00 0.00 56 HIS A N 15
ATOM 13783 C CA . HIS A 1 56 ? -21.412 5.881 -1.620 1.00 0.00 56 HIS A CA 15
ATOM 13784 C C . HIS A 1 56 ? -22.541 4.899 -1.260 1.00 0.00 56 HIS A C 15
ATOM 13785 O O . HIS A 1 56 ? -23.578 4.872 -1.897 1.00 0.00 56 HIS A O 15
ATOM 13799 N N . VAL A 1 57 ? -22.347 4.092 -0.244 1.00 0.00 57 VAL A N 15
ATOM 13800 C CA . VAL A 1 57 ? -23.409 3.115 0.152 1.00 0.00 57 VAL A CA 15
ATOM 13801 C C . VAL A 1 57 ? -24.101 3.573 1.444 1.00 0.00 57 VAL A C 15
ATOM 13802 O O . VAL A 1 57 ? -23.460 3.830 2.447 1.00 0.00 57 VAL A O 15
ATOM 13815 N N . GLY A 1 58 ? -25.408 3.675 1.421 1.00 0.00 58 GLY A N 15
ATOM 13816 C CA . GLY A 1 58 ? -26.155 4.115 2.637 1.00 0.00 58 GLY A CA 15
ATOM 13817 C C . GLY A 1 58 ? -26.336 5.636 2.614 1.00 0.00 58 GLY A C 15
ATOM 13818 O O . GLY A 1 58 ? -25.594 6.349 1.961 1.00 0.00 58 GLY A O 15
ATOM 13822 N N . LYS A 1 59 ? -27.319 6.137 3.324 1.00 0.00 59 LYS A N 15
ATOM 13823 C CA . LYS A 1 59 ? -27.561 7.615 3.353 1.00 0.00 59 LYS A CA 15
ATOM 13824 C C . LYS A 1 59 ? -28.534 7.978 4.486 1.00 0.00 59 LYS A C 15
ATOM 13825 O O . LYS A 1 59 ? -29.533 7.315 4.695 1.00 0.00 59 LYS A O 15
ATOM 13844 N N . GLY A 1 60 ? -28.247 9.030 5.215 1.00 0.00 60 GLY A N 15
ATOM 13845 C CA . GLY A 1 60 ? -29.151 9.445 6.333 1.00 0.00 60 GLY A CA 15
ATOM 13846 C C . GLY A 1 60 ? -29.008 8.472 7.509 1.00 0.00 60 GLY A C 15
ATOM 13847 O O . GLY A 1 60 ? -28.155 7.604 7.509 1.00 0.00 60 GLY A O 15
ATOM 13851 N N . TYR A 1 61 ? -29.839 8.612 8.513 1.00 0.00 61 TYR A N 15
ATOM 13852 C CA . TYR A 1 61 ? -29.754 7.692 9.688 1.00 0.00 61 TYR A CA 15
ATOM 13853 C C . TYR A 1 61 ? -30.205 6.286 9.288 1.00 0.00 61 TYR A C 15
ATOM 13854 O O . TYR A 1 61 ? -31.144 6.113 8.532 1.00 0.00 61 TYR A O 15
ATOM 13872 N N . SER A 1 62 ? -29.538 5.282 9.790 1.00 0.00 62 SER A N 15
ATOM 13873 C CA . SER A 1 62 ? -29.909 3.874 9.449 1.00 0.00 62 SER A CA 15
ATOM 13874 C C . SER A 1 62 ? -29.315 2.896 10.470 1.00 0.00 62 SER A C 15
ATOM 13875 O O . SER A 1 62 ? -28.459 3.252 11.260 1.00 0.00 62 SER A O 15
ATOM 13883 N N . GLY A 1 63 ? -29.765 1.667 10.453 1.00 0.00 63 GLY A N 15
ATOM 13884 C CA . GLY A 1 63 ? -29.236 0.655 11.413 1.00 0.00 63 GLY A CA 15
ATOM 13885 C C . GLY A 1 63 ? -28.028 -0.053 10.796 1.00 0.00 63 GLY A C 15
ATOM 13886 O O . GLY A 1 63 ? -28.232 -1.038 10.106 1.00 0.00 63 GLY A O 15
ATOM 13891 N N . GLN A 1 1 ? 8.399 -6.076 33.559 1.00 0.00 1 GLN A N 16
ATOM 13892 C CA . GLN A 1 1 ? 8.925 -5.022 34.481 1.00 0.00 1 GLN A CA 16
ATOM 13893 C C . GLN A 1 1 ? 7.781 -4.139 34.994 1.00 0.00 1 GLN A C 16
ATOM 13894 O O . GLN A 1 1 ? 6.639 -4.290 34.599 1.00 0.00 1 GLN A O 16
ATOM 13910 N N . VAL A 1 2 ? 8.088 -3.218 35.868 1.00 0.00 2 VAL A N 16
ATOM 13911 C CA . VAL A 1 2 ? 7.034 -2.312 36.416 1.00 0.00 2 VAL A CA 16
ATOM 13912 C C . VAL A 1 2 ? 7.509 -0.853 36.357 1.00 0.00 2 VAL A C 16
ATOM 13913 O O . VAL A 1 2 ? 8.687 -0.573 36.482 1.00 0.00 2 VAL A O 16
ATOM 13926 N N . TYR A 1 3 ? 6.595 0.071 36.163 1.00 0.00 3 TYR A N 16
ATOM 13927 C CA . TYR A 1 3 ? 6.965 1.523 36.088 1.00 0.00 3 TYR A CA 16
ATOM 13928 C C . TYR A 1 3 ? 8.011 1.758 34.985 1.00 0.00 3 TYR A C 16
ATOM 13929 O O . TYR A 1 3 ? 9.194 1.879 35.249 1.00 0.00 3 TYR A O 16
ATOM 13947 N N . LYS A 1 4 ? 7.578 1.823 33.751 1.00 0.00 4 LYS A N 16
ATOM 13948 C CA . LYS A 1 4 ? 8.537 2.050 32.628 1.00 0.00 4 LYS A CA 16
ATOM 13949 C C . LYS A 1 4 ? 8.711 3.552 32.368 1.00 0.00 4 LYS A C 16
ATOM 13950 O O . LYS A 1 4 ? 7.768 4.317 32.439 1.00 0.00 4 LYS A O 16
ATOM 13969 N N . GLY A 1 5 ? 9.913 3.971 32.062 1.00 0.00 5 GLY A N 16
ATOM 13970 C CA . GLY A 1 5 ? 10.162 5.416 31.791 1.00 0.00 5 GLY A CA 16
ATOM 13971 C C . GLY A 1 5 ? 11.484 5.573 31.036 1.00 0.00 5 GLY A C 16
ATOM 13972 O O . GLY A 1 5 ? 11.602 5.178 29.891 1.00 0.00 5 GLY A O 16
ATOM 13976 N N . GLY A 1 6 ? 12.477 6.145 31.669 1.00 0.00 6 GLY A N 16
ATOM 13977 C CA . GLY A 1 6 ? 13.795 6.331 30.994 1.00 0.00 6 GLY A CA 16
ATOM 13978 C C . GLY A 1 6 ? 14.733 7.123 31.908 1.00 0.00 6 GLY A C 16
ATOM 13979 O O . GLY A 1 6 ? 15.124 8.232 31.595 1.00 0.00 6 GLY A O 16
ATOM 13983 N N . TYR A 1 7 ? 15.096 6.561 33.034 1.00 0.00 7 TYR A N 16
ATOM 13984 C CA . TYR A 1 7 ? 16.010 7.277 33.974 1.00 0.00 7 TYR A CA 16
ATOM 13985 C C . TYR A 1 7 ? 17.452 6.805 33.761 1.00 0.00 7 TYR A C 16
ATOM 13986 O O . TYR A 1 7 ? 17.792 5.677 34.065 1.00 0.00 7 TYR A O 16
ATOM 14004 N N . ALA A 1 8 ? 18.297 7.664 33.232 1.00 0.00 8 ALA A N 16
ATOM 14005 C CA . ALA A 1 8 ? 19.727 7.286 32.981 1.00 0.00 8 ALA A CA 16
ATOM 14006 C C . ALA A 1 8 ? 19.804 6.032 32.094 1.00 0.00 8 ALA A C 16
ATOM 14007 O O . ALA A 1 8 ? 20.563 5.117 32.357 1.00 0.00 8 ALA A O 16
ATOM 14014 N N . ARG A 1 9 ? 19.022 5.989 31.042 1.00 0.00 9 ARG A N 16
ATOM 14015 C CA . ARG A 1 9 ? 19.040 4.808 30.133 1.00 0.00 9 ARG A CA 16
ATOM 14016 C C . ARG A 1 9 ? 19.045 5.270 28.667 1.00 0.00 9 ARG A C 16
ATOM 14017 O O . ARG A 1 9 ? 18.001 5.405 28.056 1.00 0.00 9 ARG A O 16
ATOM 14038 N N . PRO A 1 10 ? 20.230 5.502 28.151 1.00 0.00 10 PRO A N 16
ATOM 14039 C CA . PRO A 1 10 ? 20.376 5.957 26.740 1.00 0.00 10 PRO A CA 16
ATOM 14040 C C . PRO A 1 10 ? 20.055 4.814 25.768 1.00 0.00 10 PRO A C 16
ATOM 14041 O O . PRO A 1 10 ? 19.882 3.678 26.170 1.00 0.00 10 PRO A O 16
ATOM 14052 N N . ILE A 1 11 ? 19.970 5.111 24.493 1.00 0.00 11 ILE A N 16
ATOM 14053 C CA . ILE A 1 11 ? 19.655 4.049 23.485 1.00 0.00 11 ILE A CA 16
ATOM 14054 C C . ILE A 1 11 ? 20.695 2.913 23.552 1.00 0.00 11 ILE A C 16
ATOM 14055 O O . ILE A 1 11 ? 21.862 3.122 23.275 1.00 0.00 11 ILE A O 16
ATOM 14071 N N . PRO A 1 12 ? 20.229 1.742 23.924 1.00 0.00 12 PRO A N 16
ATOM 14072 C CA . PRO A 1 12 ? 21.124 0.559 24.029 1.00 0.00 12 PRO A CA 16
ATOM 14073 C C . PRO A 1 12 ? 21.452 0.004 22.633 1.00 0.00 12 PRO A C 16
ATOM 14074 O O . PRO A 1 12 ? 20.971 -1.046 22.247 1.00 0.00 12 PRO A O 16
ATOM 14085 N N . ARG A 1 13 ? 22.270 0.712 21.881 1.00 0.00 13 ARG A N 16
ATOM 14086 C CA . ARG A 1 13 ? 22.655 0.263 20.500 1.00 0.00 13 ARG A CA 16
ATOM 14087 C C . ARG A 1 13 ? 21.425 0.217 19.574 1.00 0.00 13 ARG A C 16
ATOM 14088 O O . ARG A 1 13 ? 20.573 -0.640 19.719 1.00 0.00 13 ARG A O 16
ATOM 14109 N N . PRO A 1 14 ? 21.379 1.140 18.642 1.00 0.00 14 PRO A N 16
ATOM 14110 C CA . PRO A 1 14 ? 20.247 1.194 17.679 1.00 0.00 14 PRO A CA 16
ATOM 14111 C C . PRO A 1 14 ? 20.342 0.029 16.679 1.00 0.00 14 PRO A C 16
ATOM 14112 O O . PRO A 1 14 ? 21.254 -0.020 15.873 1.00 0.00 14 PRO A O 16
ATOM 14123 N N . PRO A 1 15 ? 19.397 -0.881 16.770 1.00 0.00 15 PRO A N 16
ATOM 14124 C CA . PRO A 1 15 ? 19.383 -2.061 15.865 1.00 0.00 15 PRO A CA 16
ATOM 14125 C C . PRO A 1 15 ? 18.966 -1.652 14.443 1.00 0.00 15 PRO A C 16
ATOM 14126 O O . PRO A 1 15 ? 18.396 -0.595 14.245 1.00 0.00 15 PRO A O 16
ATOM 14137 N N . PRO A 1 16 ? 19.268 -2.511 13.496 1.00 0.00 16 PRO A N 16
ATOM 14138 C CA . PRO A 1 16 ? 18.922 -2.239 12.076 1.00 0.00 16 PRO A CA 16
ATOM 14139 C C . PRO A 1 16 ? 17.408 -2.371 11.853 1.00 0.00 16 PRO A C 16
ATOM 14140 O O . PRO A 1 16 ? 16.883 -3.460 11.702 1.00 0.00 16 PRO A O 16
ATOM 14151 N N . PHE A 1 17 ? 16.707 -1.265 11.836 1.00 0.00 17 PHE A N 16
ATOM 14152 C CA . PHE A 1 17 ? 15.229 -1.307 11.626 1.00 0.00 17 PHE A CA 16
ATOM 14153 C C . PHE A 1 17 ? 14.900 -1.624 10.163 1.00 0.00 17 PHE A C 16
ATOM 14154 O O . PHE A 1 17 ? 15.728 -1.481 9.281 1.00 0.00 17 PHE A O 16
ATOM 14171 N N . VAL A 1 18 ? 13.692 -2.054 9.909 1.00 0.00 18 VAL A N 16
ATOM 14172 C CA . VAL A 1 18 ? 13.280 -2.389 8.509 1.00 0.00 18 VAL A CA 16
ATOM 14173 C C . VAL A 1 18 ? 13.145 -1.108 7.674 1.00 0.00 18 VAL A C 16
ATOM 14174 O O . VAL A 1 18 ? 12.845 -0.046 8.189 1.00 0.00 18 VAL A O 16
ATOM 14187 N N . ARG A 1 19 ? 13.366 -1.205 6.387 1.00 0.00 19 ARG A N 16
ATOM 14188 C CA . ARG A 1 19 ? 13.253 0.000 5.508 1.00 0.00 19 ARG A CA 16
ATOM 14189 C C . ARG A 1 19 ? 11.778 0.390 5.322 1.00 0.00 19 ARG A C 16
ATOM 14190 O O . ARG A 1 19 ? 10.947 -0.454 5.037 1.00 0.00 19 ARG A O 16
ATOM 14211 N N . PRO A 1 20 ? 11.501 1.665 5.491 1.00 0.00 20 PRO A N 16
ATOM 14212 C CA . PRO A 1 20 ? 10.112 2.176 5.337 1.00 0.00 20 PRO A CA 16
ATOM 14213 C C . PRO A 1 20 ? 9.706 2.221 3.856 1.00 0.00 20 PRO A C 16
ATOM 14214 O O . PRO A 1 20 ? 10.409 1.722 2.996 1.00 0.00 20 PRO A O 16
ATOM 14225 N N . LEU A 1 21 ? 8.573 2.820 3.563 1.00 0.00 21 LEU A N 16
ATOM 14226 C CA . LEU A 1 21 ? 8.086 2.919 2.147 1.00 0.00 21 LEU A CA 16
ATOM 14227 C C . LEU A 1 21 ? 7.849 1.518 1.558 1.00 0.00 21 LEU A C 16
ATOM 14228 O O . LEU A 1 21 ? 8.640 1.031 0.770 1.00 0.00 21 LEU A O 16
ATOM 14244 N N . PRO A 1 22 ? 6.756 0.913 1.964 1.00 0.00 22 PRO A N 16
ATOM 14245 C CA . PRO A 1 22 ? 6.405 -0.447 1.472 1.00 0.00 22 PRO A CA 16
ATOM 14246 C C . PRO A 1 22 ? 5.906 -0.388 0.021 1.00 0.00 22 PRO A C 16
ATOM 14247 O O . PRO A 1 22 ? 5.128 0.475 -0.344 1.00 0.00 22 PRO A O 16
ATOM 14258 N N . GLY A 1 23 ? 6.348 -1.304 -0.806 1.00 0.00 23 GLY A N 16
ATOM 14259 C CA . GLY A 1 23 ? 5.907 -1.314 -2.233 1.00 0.00 23 GLY A CA 16
ATOM 14260 C C . GLY A 1 23 ? 4.852 -2.404 -2.434 1.00 0.00 23 GLY A C 16
ATOM 14261 O O . GLY A 1 23 ? 5.150 -3.582 -2.380 1.00 0.00 23 GLY A O 16
ATOM 14265 N N . GLY A 1 24 ? 3.618 -2.022 -2.664 1.00 0.00 24 GLY A N 16
ATOM 14266 C CA . GLY A 1 24 ? 2.541 -3.036 -2.867 1.00 0.00 24 GLY A CA 16
ATOM 14267 C C . GLY A 1 24 ? 1.895 -3.376 -1.518 1.00 0.00 24 GLY A C 16
ATOM 14268 O O . GLY A 1 24 ? 2.360 -4.255 -0.819 1.00 0.00 24 GLY A O 16
ATOM 14272 N N . PRO A 1 25 ? 0.841 -2.661 -1.196 1.00 0.00 25 PRO A N 16
ATOM 14273 C CA . PRO A 1 25 ? 0.123 -2.893 0.087 1.00 0.00 25 PRO A CA 16
ATOM 14274 C C . PRO A 1 25 ? -0.659 -4.215 0.046 1.00 0.00 25 PRO A C 16
ATOM 14275 O O . PRO A 1 25 ? -1.004 -4.712 -1.011 1.00 0.00 25 PRO A O 16
ATOM 14286 N N . ILE A 1 26 ? -0.936 -4.784 1.193 1.00 0.00 26 ILE A N 16
ATOM 14287 C CA . ILE A 1 26 ? -1.690 -6.074 1.240 1.00 0.00 26 ILE A CA 16
ATOM 14288 C C . ILE A 1 26 ? -3.177 -5.848 0.917 1.00 0.00 26 ILE A C 16
ATOM 14289 O O . ILE A 1 26 ? -3.675 -4.739 0.980 1.00 0.00 26 ILE A O 16
ATOM 14305 N N . GLY A 1 27 ? -3.881 -6.898 0.574 1.00 0.00 27 GLY A N 16
ATOM 14306 C CA . GLY A 1 27 ? -5.334 -6.766 0.243 1.00 0.00 27 GLY A CA 16
ATOM 14307 C C . GLY A 1 27 ? -5.500 -6.522 -1.262 1.00 0.00 27 GLY A C 16
ATOM 14308 O O . GLY A 1 27 ? -5.657 -5.395 -1.688 1.00 0.00 27 GLY A O 16
ATOM 14312 N N . PRO A 1 28 ? -5.461 -7.593 -2.021 1.00 0.00 28 PRO A N 16
ATOM 14313 C CA . PRO A 1 28 ? -5.608 -7.488 -3.496 1.00 0.00 28 PRO A CA 16
ATOM 14314 C C . PRO A 1 28 ? -7.081 -7.276 -3.879 1.00 0.00 28 PRO A C 16
ATOM 14315 O O . PRO A 1 28 ? -7.921 -7.024 -3.035 1.00 0.00 28 PRO A O 16
ATOM 14326 N N . TYR A 1 29 ? -7.397 -7.381 -5.147 1.00 0.00 29 TYR A N 16
ATOM 14327 C CA . TYR A 1 29 ? -8.813 -7.192 -5.594 1.00 0.00 29 TYR A CA 16
ATOM 14328 C C . TYR A 1 29 ? -9.629 -8.463 -5.307 1.00 0.00 29 TYR A C 16
ATOM 14329 O O . TYR A 1 29 ? -10.128 -9.113 -6.207 1.00 0.00 29 TYR A O 16
ATOM 14347 N N . ASN A 1 30 ? -9.759 -8.824 -4.053 1.00 0.00 30 ASN A N 16
ATOM 14348 C CA . ASN A 1 30 ? -10.530 -10.052 -3.697 1.00 0.00 30 ASN A CA 16
ATOM 14349 C C . ASN A 1 30 ? -11.393 -9.809 -2.450 1.00 0.00 30 ASN A C 16
ATOM 14350 O O . ASN A 1 30 ? -11.513 -10.663 -1.591 1.00 0.00 30 ASN A O 16
ATOM 14361 N N . GLY A 1 31 ? -12.000 -8.651 -2.346 1.00 0.00 31 GLY A N 16
ATOM 14362 C CA . GLY A 1 31 ? -12.856 -8.357 -1.158 1.00 0.00 31 GLY A CA 16
ATOM 14363 C C . GLY A 1 31 ? -13.578 -7.017 -1.339 1.00 0.00 31 GLY A C 16
ATOM 14364 O O . GLY A 1 31 ? -13.643 -6.217 -0.426 1.00 0.00 31 GLY A O 16
ATOM 14368 N N . CYS A 1 32 ? -14.129 -6.770 -2.504 1.00 0.00 32 CYS A N 16
ATOM 14369 C CA . CYS A 1 32 ? -14.855 -5.482 -2.742 1.00 0.00 32 CYS A CA 16
ATOM 14370 C C . CYS A 1 32 ? -15.637 -5.546 -4.065 1.00 0.00 32 CYS A C 16
ATOM 14371 O O . CYS A 1 32 ? -15.136 -5.141 -5.099 1.00 0.00 32 CYS A O 16
ATOM 14378 N N . PRO A 1 33 ? -16.845 -6.056 -3.988 1.00 0.00 33 PRO A N 16
ATOM 14379 C CA . PRO A 1 33 ? -17.706 -6.171 -5.199 1.00 0.00 33 PRO A CA 16
ATOM 14380 C C . PRO A 1 33 ? -18.117 -4.781 -5.709 1.00 0.00 33 PRO A C 16
ATOM 14381 O O . PRO A 1 33 ? -18.412 -3.887 -4.936 1.00 0.00 33 PRO A O 16
ATOM 14392 N N . VAL A 1 34 ? -18.130 -4.598 -7.010 1.00 0.00 34 VAL A N 16
ATOM 14393 C CA . VAL A 1 34 ? -18.512 -3.268 -7.596 1.00 0.00 34 VAL A CA 16
ATOM 14394 C C . VAL A 1 34 ? -19.945 -2.878 -7.188 1.00 0.00 34 VAL A C 16
ATOM 14395 O O . VAL A 1 34 ? -20.258 -1.710 -7.046 1.00 0.00 34 VAL A O 16
ATOM 14408 N N . SER A 1 35 ? -20.815 -3.844 -7.000 1.00 0.00 35 SER A N 16
ATOM 14409 C CA . SER A 1 35 ? -22.226 -3.531 -6.604 1.00 0.00 35 SER A CA 16
ATOM 14410 C C . SER A 1 35 ? -22.318 -3.063 -5.137 1.00 0.00 35 SER A C 16
ATOM 14411 O O . SER A 1 35 ? -23.382 -2.694 -4.675 1.00 0.00 35 SER A O 16
ATOM 14419 N N . CYS A 1 36 ? -21.220 -3.079 -4.403 1.00 0.00 36 CYS A N 16
ATOM 14420 C CA . CYS A 1 36 ? -21.245 -2.640 -2.966 1.00 0.00 36 CYS A CA 16
ATOM 14421 C C . CYS A 1 36 ? -22.290 -3.438 -2.166 1.00 0.00 36 CYS A C 16
ATOM 14422 O O . CYS A 1 36 ? -22.838 -2.957 -1.190 1.00 0.00 36 CYS A O 16
ATOM 14429 N N . ARG A 1 37 ? -22.563 -4.656 -2.570 1.00 0.00 37 ARG A N 16
ATOM 14430 C CA . ARG A 1 37 ? -23.560 -5.490 -1.839 1.00 0.00 37 ARG A CA 16
ATOM 14431 C C . ARG A 1 37 ? -22.921 -6.810 -1.393 1.00 0.00 37 ARG A C 16
ATOM 14432 O O . ARG A 1 37 ? -21.891 -7.214 -1.899 1.00 0.00 37 ARG A O 16
ATOM 14453 N N . GLY A 1 38 ? -23.523 -7.479 -0.441 1.00 0.00 38 GLY A N 16
ATOM 14454 C CA . GLY A 1 38 ? -22.953 -8.770 0.051 1.00 0.00 38 GLY A CA 16
ATOM 14455 C C . GLY A 1 38 ? -21.681 -8.499 0.865 1.00 0.00 38 GLY A C 16
ATOM 14456 O O . GLY A 1 38 ? -20.777 -9.311 0.898 1.00 0.00 38 GLY A O 16
ATOM 14460 N N . ILE A 1 39 ? -21.610 -7.365 1.526 1.00 0.00 39 ILE A N 16
ATOM 14461 C CA . ILE A 1 39 ? -20.405 -7.032 2.346 1.00 0.00 39 ILE A CA 16
ATOM 14462 C C . ILE A 1 39 ? -20.831 -6.324 3.634 1.00 0.00 39 ILE A C 16
ATOM 14463 O O . ILE A 1 39 ? -21.913 -5.770 3.721 1.00 0.00 39 ILE A O 16
ATOM 14479 N N . SER A 1 40 ? -19.986 -6.331 4.629 1.00 0.00 40 SER A N 16
ATOM 14480 C CA . SER A 1 40 ? -20.329 -5.652 5.911 1.00 0.00 40 SER A CA 16
ATOM 14481 C C . SER A 1 40 ? -20.072 -4.149 5.787 1.00 0.00 40 SER A C 16
ATOM 14482 O O . SER A 1 40 ? -19.342 -3.709 4.918 1.00 0.00 40 SER A O 16
ATOM 14490 N N . PHE A 1 41 ? -20.653 -3.362 6.657 1.00 0.00 41 PHE A N 16
ATOM 14491 C CA . PHE A 1 41 ? -20.429 -1.884 6.601 1.00 0.00 41 PHE A CA 16
ATOM 14492 C C . PHE A 1 41 ? -18.927 -1.592 6.711 1.00 0.00 41 PHE A C 16
ATOM 14493 O O . PHE A 1 41 ? -18.383 -0.810 5.955 1.00 0.00 41 PHE A O 16
ATOM 14510 N N . SER A 1 42 ? -18.256 -2.234 7.637 1.00 0.00 42 SER A N 16
ATOM 14511 C CA . SER A 1 42 ? -16.785 -2.018 7.790 1.00 0.00 42 SER A CA 16
ATOM 14512 C C . SER A 1 42 ? -16.055 -2.496 6.531 1.00 0.00 42 SER A C 16
ATOM 14513 O O . SER A 1 42 ? -15.091 -1.894 6.100 1.00 0.00 42 SER A O 16
ATOM 14521 N N . GLN A 1 43 ? -16.520 -3.566 5.933 1.00 0.00 43 GLN A N 16
ATOM 14522 C CA . GLN A 1 43 ? -15.869 -4.082 4.690 1.00 0.00 43 GLN A CA 16
ATOM 14523 C C . GLN A 1 43 ? -16.016 -3.052 3.566 1.00 0.00 43 GLN A C 16
ATOM 14524 O O . GLN A 1 43 ? -15.073 -2.757 2.854 1.00 0.00 43 GLN A O 16
ATOM 14538 N N . ALA A 1 44 ? -17.196 -2.497 3.4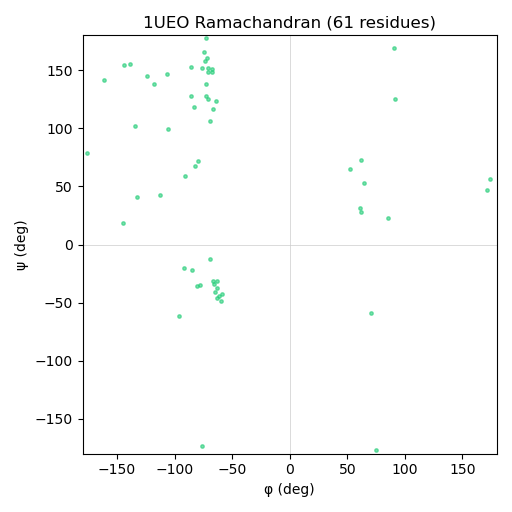14 1.00 0.00 44 ALA A N 16
ATOM 14539 C CA . ALA A 1 44 ? -17.420 -1.474 2.347 1.00 0.00 44 ALA A CA 16
ATOM 14540 C C . ALA A 1 44 ? -16.680 -0.179 2.702 1.00 0.00 44 ALA A C 16
ATOM 14541 O O . ALA A 1 44 ? -16.140 0.492 1.843 1.00 0.00 44 ALA A O 16
ATOM 14548 N N . ARG A 1 45 ? -16.638 0.160 3.969 1.00 0.00 45 ARG A N 16
ATOM 14549 C CA . ARG A 1 45 ? -15.919 1.396 4.396 1.00 0.00 45 ARG A CA 16
ATOM 14550 C C . ARG A 1 45 ? -14.411 1.214 4.175 1.00 0.00 45 ARG A C 16
ATOM 14551 O O . ARG A 1 45 ? -13.716 2.131 3.780 1.00 0.00 45 ARG A O 16
ATOM 14572 N N . SER A 1 46 ? -13.912 0.027 4.428 1.00 0.00 46 SER A N 16
ATOM 14573 C CA . SER A 1 46 ? -12.454 -0.244 4.240 1.00 0.00 46 SER A CA 16
ATOM 14574 C C . SER A 1 46 ? -12.062 -0.103 2.761 1.00 0.00 46 SER A C 16
ATOM 14575 O O . SER A 1 46 ? -11.046 0.483 2.440 1.00 0.00 46 SER A O 16
ATOM 14583 N N . CYS A 1 47 ? -12.856 -0.640 1.863 1.00 0.00 47 CYS A N 16
ATOM 14584 C CA . CYS A 1 47 ? -12.523 -0.542 0.404 1.00 0.00 47 CYS A CA 16
ATOM 14585 C C . CYS A 1 47 ? -12.561 0.916 -0.070 1.00 0.00 47 CYS A C 16
ATOM 14586 O O . CYS A 1 47 ? -11.849 1.294 -0.979 1.00 0.00 47 CYS A O 16
ATOM 14593 N N . CYS A 1 48 ? -13.385 1.734 0.530 1.00 0.00 48 CYS A N 16
ATOM 14594 C CA . CYS A 1 48 ? -13.456 3.164 0.099 1.00 0.00 48 CYS A CA 16
ATOM 14595 C C . CYS A 1 48 ? -12.178 3.912 0.501 1.00 0.00 48 CYS A C 16
ATOM 14596 O O . CYS A 1 48 ? -11.644 4.693 -0.261 1.00 0.00 48 CYS A O 16
ATOM 14603 N N . SER A 1 49 ? -11.695 3.693 1.700 1.00 0.00 49 SER A N 16
ATOM 14604 C CA . SER A 1 49 ? -10.465 4.411 2.158 1.00 0.00 49 SER A CA 16
ATOM 14605 C C . SER A 1 49 ? -9.181 3.740 1.644 1.00 0.00 49 SER A C 16
ATOM 14606 O O . SER A 1 49 ? -8.138 4.363 1.592 1.00 0.00 49 SER A O 16
ATOM 14614 N N . ARG A 1 50 ? -9.237 2.485 1.274 1.00 0.00 50 ARG A N 16
ATOM 14615 C CA . ARG A 1 50 ? -8.001 1.798 0.779 1.00 0.00 50 ARG A CA 16
ATOM 14616 C C . ARG A 1 50 ? -8.029 1.606 -0.747 1.00 0.00 50 ARG A C 16
ATOM 14617 O O . ARG A 1 50 ? -7.001 1.389 -1.360 1.00 0.00 50 ARG A O 16
ATOM 14638 N N . LEU A 1 51 ? -9.186 1.665 -1.363 1.00 0.00 51 LEU A N 16
ATOM 14639 C CA . LEU A 1 51 ? -9.253 1.464 -2.846 1.00 0.00 51 LEU A CA 16
ATOM 14640 C C . LEU A 1 51 ? -10.124 2.524 -3.544 1.00 0.00 51 LEU A C 16
ATOM 14641 O O . LEU A 1 51 ? -10.192 2.560 -4.759 1.00 0.00 51 LEU A O 16
ATOM 14657 N N . GLY A 1 52 ? -10.796 3.377 -2.806 1.00 0.00 52 GLY A N 16
ATOM 14658 C CA . GLY A 1 52 ? -11.660 4.411 -3.456 1.00 0.00 52 GLY A CA 16
ATOM 14659 C C . GLY A 1 52 ? -12.893 3.743 -4.083 1.00 0.00 52 GLY A C 16
ATOM 14660 O O . GLY A 1 52 ? -13.469 4.256 -5.024 1.00 0.00 52 GLY A O 16
ATOM 14664 N N . ARG A 1 53 ? -13.305 2.604 -3.570 1.00 0.00 53 ARG A N 16
ATOM 14665 C CA . ARG A 1 53 ? -14.500 1.907 -4.138 1.00 0.00 53 ARG A CA 16
ATOM 14666 C C . ARG A 1 53 ? -15.575 1.727 -3.063 1.00 0.00 53 ARG A C 16
ATOM 14667 O O . ARG A 1 53 ? -15.279 1.595 -1.891 1.00 0.00 53 ARG A O 16
ATOM 14688 N N . CYS A 1 54 ? -16.822 1.740 -3.468 1.00 0.00 54 CYS A N 16
ATOM 14689 C CA . CYS A 1 54 ? -17.956 1.590 -2.498 1.00 0.00 54 CYS A CA 16
ATOM 14690 C C . CYS A 1 54 ? -17.881 2.721 -1.473 1.00 0.00 54 CYS A C 16
ATOM 14691 O O . CYS A 1 54 ? -17.953 2.512 -0.277 1.00 0.00 54 CYS A O 16
ATOM 14698 N N . CYS A 1 55 ? -17.722 3.921 -1.958 1.00 0.00 55 CYS A N 16
ATOM 14699 C CA . CYS A 1 55 ? -17.617 5.104 -1.061 1.00 0.00 55 CYS A CA 16
ATOM 14700 C C . CYS A 1 55 ? -18.996 5.738 -0.805 1.00 0.00 55 CYS A C 16
ATOM 14701 O O . CYS A 1 55 ? -19.126 6.640 0.001 1.00 0.00 55 CYS A O 16
ATOM 14708 N N . HIS A 1 56 ? -20.026 5.272 -1.476 1.00 0.00 56 HIS A N 16
ATOM 14709 C CA . HIS A 1 56 ? -21.388 5.843 -1.264 1.00 0.00 56 HIS A CA 16
ATOM 14710 C C . HIS A 1 56 ? -22.348 4.742 -0.788 1.00 0.00 56 HIS A C 16
ATOM 14711 O O . HIS A 1 56 ? -23.459 4.619 -1.271 1.00 0.00 56 HIS A O 16
ATOM 14725 N N . VAL A 1 57 ? -21.920 3.937 0.154 1.00 0.00 57 VAL A N 16
ATOM 14726 C CA . VAL A 1 57 ? -22.795 2.834 0.663 1.00 0.00 57 VAL A CA 16
ATOM 14727 C C . VAL A 1 57 ? -23.664 3.329 1.828 1.00 0.00 57 VAL A C 16
ATOM 14728 O O . VAL A 1 57 ? -23.167 3.876 2.796 1.00 0.00 57 VAL A O 16
ATOM 14741 N N . GLY A 1 58 ? -24.956 3.131 1.740 1.00 0.00 58 GLY A N 16
ATOM 14742 C CA . GLY A 1 58 ? -25.868 3.574 2.837 1.00 0.00 58 GLY A CA 16
ATOM 14743 C C . GLY A 1 58 ? -26.359 4.999 2.566 1.00 0.00 58 GLY A C 16
ATOM 14744 O O . GLY A 1 58 ? -25.583 5.935 2.527 1.00 0.00 58 GLY A O 16
ATOM 14748 N N . LYS A 1 59 ? -27.646 5.169 2.384 1.00 0.00 59 LYS A N 16
ATOM 14749 C CA . LYS A 1 59 ? -28.200 6.531 2.121 1.00 0.00 59 LYS A CA 16
ATOM 14750 C C . LYS A 1 59 ? -29.434 6.773 2.998 1.00 0.00 59 LYS A C 16
ATOM 14751 O O . LYS A 1 59 ? -30.530 6.359 2.672 1.00 0.00 59 LYS A O 16
ATOM 14770 N N . GLY A 1 60 ? -29.257 7.440 4.113 1.00 0.00 60 GLY A N 16
ATOM 14771 C CA . GLY A 1 60 ? -30.411 7.713 5.021 1.00 0.00 60 GLY A CA 16
ATOM 14772 C C . GLY A 1 60 ? -30.546 6.582 6.049 1.00 0.00 60 GLY A C 16
ATOM 14773 O O . GLY A 1 60 ? -29.780 5.635 6.050 1.00 0.00 60 GLY A O 16
ATOM 14777 N N . TYR A 1 61 ? -31.517 6.676 6.923 1.00 0.00 61 TYR A N 16
ATOM 14778 C CA . TYR A 1 61 ? -31.710 5.612 7.952 1.00 0.00 61 TYR A CA 16
ATOM 14779 C C . TYR A 1 61 ? -32.315 4.357 7.310 1.00 0.00 61 TYR A C 16
ATOM 14780 O O . TYR A 1 61 ? -32.940 4.423 6.269 1.00 0.00 61 TYR A O 16
ATOM 14798 N N . SER A 1 62 ? -32.128 3.217 7.926 1.00 0.00 62 SER A N 16
ATOM 14799 C CA . SER A 1 62 ? -32.688 1.949 7.360 1.00 0.00 62 SER A CA 16
ATOM 14800 C C . SER A 1 62 ? -34.214 2.035 7.271 1.00 0.00 62 SER A C 16
ATOM 14801 O O . SER A 1 62 ? -34.882 2.384 8.227 1.00 0.00 62 SER A O 16
ATOM 14809 N N . GLY A 1 63 ? -34.765 1.723 6.128 1.00 0.00 63 GLY A N 16
ATOM 14810 C CA . GLY A 1 63 ? -36.247 1.787 5.959 1.00 0.00 63 GLY A CA 16
ATOM 14811 C C . GLY A 1 63 ? -36.645 3.166 5.424 1.00 0.00 63 GLY A C 16
ATOM 14812 O O . GLY A 1 63 ? -37.379 3.211 4.450 1.00 0.00 63 GLY A O 16
ATOM 14817 N N . GLN A 1 1 ? 12.286 -18.696 -56.157 1.00 0.00 1 GLN A N 17
ATOM 14818 C CA . GLN A 1 1 ? 11.906 -17.371 -56.742 1.00 0.00 1 GLN A CA 17
ATOM 14819 C C . GLN A 1 1 ? 12.540 -16.227 -55.942 1.00 0.00 1 GLN A C 17
ATOM 14820 O O . GLN A 1 1 ? 13.165 -16.438 -54.920 1.00 0.00 1 GLN A O 17
ATOM 14836 N N . VAL A 1 2 ? 12.377 -15.015 -56.408 1.00 0.00 2 VAL A N 17
ATOM 14837 C CA . VAL A 1 2 ? 12.965 -13.842 -55.684 1.00 0.00 2 VAL A CA 17
ATOM 14838 C C . VAL A 1 2 ? 12.142 -13.523 -54.428 1.00 0.00 2 VAL A C 17
ATOM 14839 O O . VAL A 1 2 ? 10.930 -13.631 -54.425 1.00 0.00 2 VAL A O 17
ATOM 14852 N N . TYR A 1 3 ? 12.794 -13.131 -53.362 1.00 0.00 3 TYR A N 17
ATOM 14853 C CA . TYR A 1 3 ? 12.059 -12.804 -52.105 1.00 0.00 3 TYR A CA 17
ATOM 14854 C C . TYR A 1 3 ? 12.085 -11.290 -51.859 1.00 0.00 3 TYR A C 17
ATOM 14855 O O . TYR A 1 3 ? 12.884 -10.786 -51.090 1.00 0.00 3 TYR A O 17
ATOM 14873 N N . LYS A 1 4 ? 11.218 -10.561 -52.516 1.00 0.00 4 LYS A N 17
ATOM 14874 C CA . LYS A 1 4 ? 11.182 -9.077 -52.337 1.00 0.00 4 LYS A CA 17
ATOM 14875 C C . LYS A 1 4 ? 9.754 -8.547 -52.519 1.00 0.00 4 LYS A C 17
ATOM 14876 O O . LYS A 1 4 ? 8.890 -9.226 -53.044 1.00 0.00 4 LYS A O 17
ATOM 14895 N N . GLY A 1 5 ? 9.502 -7.336 -52.086 1.00 0.00 5 GLY A N 17
ATOM 14896 C CA . GLY A 1 5 ? 8.136 -6.751 -52.228 1.00 0.00 5 GLY A CA 17
ATOM 14897 C C . GLY A 1 5 ? 8.246 -5.244 -52.469 1.00 0.00 5 GLY A C 17
ATOM 14898 O O . GLY A 1 5 ? 8.802 -4.518 -51.664 1.00 0.00 5 GLY A O 17
ATOM 14902 N N . GLY A 1 6 ? 7.721 -4.768 -53.572 1.00 0.00 6 GLY A N 17
ATOM 14903 C CA . GLY A 1 6 ? 7.793 -3.307 -53.872 1.00 0.00 6 GLY A CA 17
ATOM 14904 C C . GLY A 1 6 ? 6.692 -2.571 -53.107 1.00 0.00 6 GLY A C 17
ATOM 14905 O O . GLY A 1 6 ? 6.946 -1.928 -52.104 1.00 0.00 6 GLY A O 17
ATOM 14909 N N . TYR A 1 7 ? 5.469 -2.661 -53.574 1.00 0.00 7 TYR A N 17
ATOM 14910 C CA . TYR A 1 7 ? 4.337 -1.970 -52.880 1.00 0.00 7 TYR A CA 17
ATOM 14911 C C . TYR A 1 7 ? 4.185 -2.506 -51.452 1.00 0.00 7 TYR A C 17
ATOM 14912 O O . TYR A 1 7 ? 4.206 -3.702 -51.228 1.00 0.00 7 TYR A O 17
ATOM 14930 N N . ALA A 1 8 ? 4.035 -1.622 -50.490 1.00 0.00 8 ALA A N 17
ATOM 14931 C CA . ALA A 1 8 ? 3.883 -2.045 -49.059 1.00 0.00 8 ALA A CA 17
ATOM 14932 C C . ALA A 1 8 ? 5.139 -2.792 -48.582 1.00 0.00 8 ALA A C 17
ATOM 14933 O O . ALA A 1 8 ? 5.222 -4.005 -48.653 1.00 0.00 8 ALA A O 17
ATOM 14940 N N . ARG A 1 9 ? 6.117 -2.069 -48.093 1.00 0.00 9 ARG A N 17
ATOM 14941 C CA . ARG A 1 9 ? 7.370 -2.723 -47.608 1.00 0.00 9 ARG A CA 17
ATOM 14942 C C . ARG A 1 9 ? 7.228 -3.118 -46.130 1.00 0.00 9 ARG A C 17
ATOM 14943 O O . ARG A 1 9 ? 6.826 -2.312 -45.312 1.00 0.00 9 ARG A O 17
ATOM 14964 N N . PRO A 1 10 ? 7.569 -4.353 -45.836 1.00 0.00 10 PRO A N 17
ATOM 14965 C CA . PRO A 1 10 ? 7.481 -4.857 -44.439 1.00 0.00 10 PRO A CA 17
ATOM 14966 C C . PRO A 1 10 ? 8.599 -4.257 -43.572 1.00 0.00 10 PRO A C 17
ATOM 14967 O O . PRO A 1 10 ? 9.698 -4.014 -44.036 1.00 0.00 10 PRO A O 17
ATOM 14978 N N . ILE A 1 11 ? 8.322 -4.022 -42.312 1.00 0.00 11 ILE A N 17
ATOM 14979 C CA . ILE A 1 11 ? 9.356 -3.442 -41.406 1.00 0.00 11 ILE A CA 17
ATOM 14980 C C . ILE A 1 11 ? 10.210 -4.566 -40.797 1.00 0.00 11 ILE A C 17
ATOM 14981 O O . ILE A 1 11 ? 9.687 -5.584 -40.388 1.00 0.00 11 ILE A O 17
ATOM 14997 N N . PRO A 1 12 ? 11.501 -4.335 -40.757 1.00 0.00 12 PRO A N 17
ATOM 14998 C CA . PRO A 1 12 ? 12.444 -5.336 -40.191 1.00 0.00 12 PRO A CA 17
ATOM 14999 C C . PRO A 1 12 ? 12.275 -5.429 -38.667 1.00 0.00 12 PRO A C 17
ATOM 15000 O O . PRO A 1 12 ? 12.917 -4.722 -37.912 1.00 0.00 12 PRO A O 17
ATOM 15011 N N . ARG A 1 13 ? 11.406 -6.299 -38.218 1.00 0.00 13 ARG A N 17
ATOM 15012 C CA . ARG A 1 13 ? 11.175 -6.454 -36.754 1.00 0.00 13 ARG A CA 17
ATOM 15013 C C . ARG A 1 13 ? 11.127 -7.943 -36.380 1.00 0.00 13 ARG A C 17
ATOM 15014 O O . ARG A 1 13 ? 10.795 -8.778 -37.202 1.00 0.00 13 ARG A O 17
ATOM 15035 N N . PRO A 1 14 ? 11.459 -8.224 -35.144 1.00 0.00 14 PRO A N 17
ATOM 15036 C CA . PRO A 1 14 ? 11.452 -9.625 -34.649 1.00 0.00 14 PRO A CA 17
ATOM 15037 C C . PRO A 1 14 ? 10.010 -10.135 -34.492 1.00 0.00 14 PRO A C 17
ATOM 15038 O O . PRO A 1 14 ? 9.137 -9.397 -34.074 1.00 0.00 14 PRO A O 17
ATOM 15049 N N . PRO A 1 15 ? 9.807 -11.387 -34.837 1.00 0.00 15 PRO A N 17
ATOM 15050 C CA . PRO A 1 15 ? 8.455 -12.001 -34.738 1.00 0.00 15 PRO A CA 17
ATOM 15051 C C . PRO A 1 15 ? 8.082 -12.274 -33.269 1.00 0.00 15 PRO A C 17
ATOM 15052 O O . PRO A 1 15 ? 8.804 -12.956 -32.566 1.00 0.00 15 PRO A O 17
ATOM 15063 N N . PRO A 1 16 ? 6.959 -11.730 -32.857 1.00 0.00 16 PRO A N 17
ATOM 15064 C CA . PRO A 1 16 ? 6.484 -11.920 -31.462 1.00 0.00 16 PRO A CA 17
ATOM 15065 C C . PRO A 1 16 ? 5.932 -13.342 -31.274 1.00 0.00 16 PRO A C 17
ATOM 15066 O O . PRO A 1 16 ? 4.849 -13.663 -31.728 1.00 0.00 16 PRO A O 17
ATOM 15077 N N . PHE A 1 17 ? 6.677 -14.192 -30.612 1.00 0.00 17 PHE A N 17
ATOM 15078 C CA . PHE A 1 17 ? 6.208 -15.595 -30.391 1.00 0.00 17 PHE A CA 17
ATOM 15079 C C . PHE A 1 17 ? 5.039 -15.626 -29.403 1.00 0.00 17 PHE A C 17
ATOM 15080 O O . PHE A 1 17 ? 4.824 -14.699 -28.643 1.00 0.00 17 PHE A O 17
ATOM 15097 N N . VAL A 1 18 ? 4.285 -16.693 -29.412 1.00 0.00 18 VAL A N 17
ATOM 15098 C CA . VAL A 1 18 ? 3.118 -16.811 -28.482 1.00 0.00 18 VAL A CA 17
ATOM 15099 C C . VAL A 1 18 ? 3.600 -17.154 -27.067 1.00 0.00 18 VAL A C 17
ATOM 15100 O O . VAL A 1 18 ? 4.544 -17.901 -26.884 1.00 0.00 18 VAL A O 17
ATOM 15113 N N . ARG A 1 19 ? 2.954 -16.611 -26.066 1.00 0.00 19 ARG A N 17
ATOM 15114 C CA . ARG A 1 19 ? 3.359 -16.893 -24.661 1.00 0.00 19 ARG A CA 17
ATOM 15115 C C . ARG A 1 19 ? 2.169 -17.468 -23.875 1.00 0.00 19 ARG A C 17
ATOM 15116 O O . ARG A 1 19 ? 1.048 -17.027 -24.046 1.00 0.00 19 ARG A O 17
ATOM 15137 N N . PRO A 1 20 ? 2.451 -18.440 -23.039 1.00 0.00 20 PRO A N 17
ATOM 15138 C CA . PRO A 1 20 ? 1.383 -19.081 -22.228 1.00 0.00 20 PRO A CA 17
ATOM 15139 C C . PRO A 1 20 ? 0.851 -18.116 -21.163 1.00 0.00 20 PRO A C 17
ATOM 15140 O O . PRO A 1 20 ? 1.479 -17.125 -20.835 1.00 0.00 20 PRO A O 17
ATOM 15151 N N . LEU A 1 21 ? -0.302 -18.406 -20.624 1.00 0.00 21 LEU A N 17
ATOM 15152 C CA . LEU A 1 21 ? -0.895 -17.520 -19.577 1.00 0.00 21 LEU A CA 17
ATOM 15153 C C . LEU A 1 21 ? -0.848 -18.215 -18.209 1.00 0.00 21 LEU A C 17
ATOM 15154 O O . LEU A 1 21 ? -1.629 -19.109 -17.944 1.00 0.00 21 LEU A O 17
ATOM 15170 N N . PRO A 1 22 ? 0.076 -17.779 -17.381 1.00 0.00 22 PRO A N 17
ATOM 15171 C CA . PRO A 1 22 ? 0.228 -18.370 -16.025 1.00 0.00 22 PRO A CA 17
ATOM 15172 C C . PRO A 1 22 ? -0.897 -17.892 -15.095 1.00 0.00 22 PRO A C 17
ATOM 15173 O O . PRO A 1 22 ? -1.246 -16.727 -15.080 1.00 0.00 22 PRO A O 17
ATOM 15184 N N . GLY A 1 23 ? -1.462 -18.786 -14.321 1.00 0.00 23 GLY A N 17
ATOM 15185 C CA . GLY A 1 23 ? -2.564 -18.389 -13.392 1.00 0.00 23 GLY A CA 17
ATOM 15186 C C . GLY A 1 23 ? -1.972 -17.911 -12.061 1.00 0.00 23 GLY A C 17
ATOM 15187 O O . GLY A 1 23 ? -1.098 -17.064 -12.033 1.00 0.00 23 GLY A O 17
ATOM 15191 N N . GLY A 1 24 ? -2.441 -18.444 -10.956 1.00 0.00 24 GLY A N 17
ATOM 15192 C CA . GLY A 1 24 ? -1.907 -18.017 -9.626 1.00 0.00 24 GLY A CA 17
ATOM 15193 C C . GLY A 1 24 ? -2.736 -16.842 -9.090 1.00 0.00 24 GLY A C 17
ATOM 15194 O O . GLY A 1 24 ? -3.215 -16.024 -9.854 1.00 0.00 24 GLY A O 17
ATOM 15198 N N . PRO A 1 25 ? -2.883 -16.796 -7.783 1.00 0.00 25 PRO A N 17
ATOM 15199 C CA . PRO A 1 25 ? -3.665 -15.707 -7.141 1.00 0.00 25 PRO A CA 17
ATOM 15200 C C . PRO A 1 25 ? -2.886 -14.386 -7.183 1.00 0.00 25 PRO A C 17
ATOM 15201 O O . PRO A 1 25 ? -2.010 -14.139 -6.374 1.00 0.00 25 PRO A O 17
ATOM 15212 N N . ILE A 1 26 ? -3.204 -13.543 -8.128 1.00 0.00 26 ILE A N 17
ATOM 15213 C CA . ILE A 1 26 ? -2.494 -12.234 -8.248 1.00 0.00 26 ILE A CA 17
ATOM 15214 C C . ILE A 1 26 ? -3.505 -11.081 -8.211 1.00 0.00 26 ILE A C 17
ATOM 15215 O O . ILE A 1 26 ? -4.630 -11.218 -8.652 1.00 0.00 26 ILE A O 17
ATOM 15231 N N . GLY A 1 27 ? -3.110 -9.947 -7.689 1.00 0.00 27 GLY A N 17
ATOM 15232 C CA . GLY A 1 27 ? -4.042 -8.782 -7.619 1.00 0.00 27 GLY A CA 17
ATOM 15233 C C . GLY A 1 27 ? -4.767 -8.779 -6.265 1.00 0.00 27 GLY A C 17
ATOM 15234 O O . GLY A 1 27 ? -5.321 -9.783 -5.860 1.00 0.00 27 GLY A O 17
ATOM 15238 N N . PRO A 1 28 ? -4.737 -7.640 -5.607 1.00 0.00 28 PRO A N 17
ATOM 15239 C CA . PRO A 1 28 ? -5.400 -7.501 -4.281 1.00 0.00 28 PRO A CA 17
ATOM 15240 C C . PRO A 1 28 ? -6.926 -7.334 -4.420 1.00 0.00 28 PRO A C 17
ATOM 15241 O O . PRO A 1 28 ? -7.623 -7.168 -3.435 1.00 0.00 28 PRO A O 17
ATOM 15252 N N . TYR A 1 29 ? -7.450 -7.367 -5.623 1.00 0.00 29 TYR A N 17
ATOM 15253 C CA . TYR A 1 29 ? -8.925 -7.201 -5.808 1.00 0.00 29 TYR A CA 17
ATOM 15254 C C . TYR A 1 29 ? -9.656 -8.509 -5.460 1.00 0.00 29 TYR A C 17
ATOM 15255 O O . TYR A 1 29 ? -10.226 -9.163 -6.314 1.00 0.00 29 TYR A O 17
ATOM 15273 N N . ASN A 1 30 ? -9.640 -8.891 -4.208 1.00 0.00 30 ASN A N 17
ATOM 15274 C CA . ASN A 1 30 ? -10.325 -10.152 -3.796 1.00 0.00 30 ASN A CA 17
ATOM 15275 C C . ASN A 1 30 ? -11.161 -9.922 -2.528 1.00 0.00 30 ASN A C 17
ATOM 15276 O O . ASN A 1 30 ? -11.174 -10.739 -1.626 1.00 0.00 30 ASN A O 17
ATOM 15287 N N . GLY A 1 31 ? -11.860 -8.816 -2.456 1.00 0.00 31 GLY A N 17
ATOM 15288 C CA . GLY A 1 31 ? -12.694 -8.538 -1.250 1.00 0.00 31 GLY A CA 17
ATOM 15289 C C . GLY A 1 31 ? -13.347 -7.153 -1.351 1.00 0.00 31 GLY A C 17
ATOM 15290 O O . GLY A 1 31 ? -13.353 -6.398 -0.396 1.00 0.00 31 GLY A O 17
ATOM 15294 N N . CYS A 1 32 ? -13.904 -6.818 -2.493 1.00 0.00 32 CYS A N 17
ATOM 15295 C CA . CYS A 1 32 ? -14.569 -5.483 -2.650 1.00 0.00 32 CYS A CA 17
ATOM 15296 C C . CYS A 1 32 ? -15.273 -5.391 -4.015 1.00 0.00 32 CYS A C 17
ATOM 15297 O O . CYS A 1 32 ? -14.705 -4.904 -4.974 1.00 0.00 32 CYS A O 17
ATOM 15304 N N . PRO A 1 33 ? -16.498 -5.861 -4.052 1.00 0.00 33 PRO A N 17
ATOM 15305 C CA . PRO A 1 33 ? -17.295 -5.825 -5.310 1.00 0.00 33 PRO A CA 17
ATOM 15306 C C . PRO A 1 33 ? -17.743 -4.389 -5.633 1.00 0.00 33 PRO A C 17
ATOM 15307 O O . PRO A 1 33 ? -18.099 -3.632 -4.751 1.00 0.00 33 PRO A O 17
ATOM 15318 N N . VAL A 1 34 ? -17.734 -4.016 -6.892 1.00 0.00 34 VAL A N 17
ATOM 15319 C CA . VAL A 1 34 ? -18.169 -2.632 -7.278 1.00 0.00 34 VAL A CA 17
ATOM 15320 C C . VAL A 1 34 ? -19.667 -2.442 -6.985 1.00 0.00 34 VAL A C 17
ATOM 15321 O O . VAL A 1 34 ? -20.120 -1.341 -6.735 1.00 0.00 34 VAL A O 17
ATOM 15334 N N . SER A 1 35 ? -20.435 -3.508 -7.014 1.00 0.00 35 SER A N 17
ATOM 15335 C CA . SER A 1 35 ? -21.902 -3.396 -6.735 1.00 0.00 35 SER A CA 17
ATOM 15336 C C . SER A 1 35 ? -22.156 -2.963 -5.281 1.00 0.00 35 SER A C 17
ATOM 15337 O O . SER A 1 35 ? -23.235 -2.508 -4.950 1.00 0.00 35 SER A O 17
ATOM 15345 N N . CYS A 1 36 ? -21.172 -3.104 -4.413 1.00 0.00 36 CYS A N 17
ATOM 15346 C CA . CYS A 1 36 ? -21.342 -2.705 -2.975 1.00 0.00 36 CYS A CA 17
ATOM 15347 C C . CYS A 1 36 ? -22.507 -3.465 -2.321 1.00 0.00 36 CYS A C 17
ATOM 15348 O O . CYS A 1 36 ? -23.116 -2.989 -1.377 1.00 0.00 36 CYS A O 17
ATOM 15355 N N . ARG A 1 37 ? -22.812 -4.645 -2.806 1.00 0.00 37 ARG A N 17
ATOM 15356 C CA . ARG A 1 37 ? -23.926 -5.437 -2.207 1.00 0.00 37 ARG A CA 17
ATOM 15357 C C . ARG A 1 37 ? -23.370 -6.706 -1.556 1.00 0.00 37 ARG A C 17
ATOM 15358 O O . ARG A 1 37 ? -22.386 -7.266 -2.005 1.00 0.00 37 ARG A O 17
ATOM 15379 N N . GLY A 1 38 ? -23.989 -7.159 -0.497 1.00 0.00 38 GLY A N 17
ATOM 15380 C CA . GLY A 1 38 ? -23.496 -8.387 0.195 1.00 0.00 38 GLY A CA 17
ATOM 15381 C C . GLY A 1 38 ? -22.190 -8.077 0.943 1.00 0.00 38 GLY A C 17
ATOM 15382 O O . GLY A 1 38 ? -21.349 -8.939 1.111 1.00 0.00 38 GLY A O 17
ATOM 15386 N N . ILE A 1 39 ? -22.020 -6.857 1.400 1.00 0.00 39 ILE A N 17
ATOM 15387 C CA . ILE A 1 39 ? -20.774 -6.498 2.144 1.00 0.00 39 ILE A CA 17
ATOM 15388 C C . ILE A 1 39 ? -21.135 -5.917 3.512 1.00 0.00 39 ILE A C 17
ATOM 15389 O O . ILE A 1 39 ? -22.215 -5.388 3.710 1.00 0.00 39 ILE A O 17
ATOM 15405 N N . SER A 1 40 ? -20.233 -6.004 4.450 1.00 0.00 40 SER A N 17
ATOM 15406 C CA . SER A 1 40 ? -20.504 -5.452 5.805 1.00 0.00 40 SER A CA 17
ATOM 15407 C C . SER A 1 40 ? -20.234 -3.947 5.804 1.00 0.00 40 SER A C 17
ATOM 15408 O O . SER A 1 40 ? -19.488 -3.447 4.982 1.00 0.00 40 SER A O 17
ATOM 15416 N N . PHE A 1 41 ? -20.824 -3.222 6.720 1.00 0.00 41 PHE A N 17
ATOM 15417 C CA . PHE A 1 41 ? -20.586 -1.746 6.774 1.00 0.00 41 PHE A CA 17
ATOM 15418 C C . PHE A 1 41 ? -19.086 -1.470 6.934 1.00 0.00 41 PHE A C 17
ATOM 15419 O O . PHE A 1 41 ? -18.546 -0.567 6.324 1.00 0.00 41 PHE A O 17
ATOM 15436 N N . SER A 1 42 ? -18.412 -2.255 7.740 1.00 0.00 42 SER A N 17
ATOM 15437 C CA . SER A 1 42 ? -16.942 -2.059 7.931 1.00 0.00 42 SER A CA 17
ATOM 15438 C C . SER A 1 42 ? -16.188 -2.453 6.655 1.00 0.00 42 SER A C 17
ATOM 15439 O O . SER A 1 42 ? -15.201 -1.839 6.296 1.00 0.00 42 SER A O 17
ATOM 15447 N N . GLN A 1 43 ? -16.655 -3.468 5.960 1.00 0.00 43 GLN A N 17
ATOM 15448 C CA . GLN A 1 43 ? -15.973 -3.894 4.699 1.00 0.00 43 GLN A CA 17
ATOM 15449 C C . GLN A 1 43 ? -16.085 -2.791 3.644 1.00 0.00 43 GLN A C 17
ATOM 15450 O O . GLN A 1 43 ? -15.144 -2.517 2.923 1.00 0.00 43 GLN A O 17
ATOM 15464 N N . ALA A 1 44 ? -17.228 -2.153 3.557 1.00 0.00 44 ALA A N 17
ATOM 15465 C CA . ALA A 1 44 ? -17.412 -1.059 2.558 1.00 0.00 44 ALA A CA 17
ATOM 15466 C C . ALA A 1 44 ? -16.592 0.174 2.962 1.00 0.00 44 ALA A C 17
ATOM 15467 O O . ALA A 1 44 ? -16.049 0.868 2.124 1.00 0.00 44 ALA A O 17
ATOM 15474 N N . ARG A 1 45 ? -16.491 0.438 4.241 1.00 0.00 45 ARG A N 17
ATOM 15475 C CA . ARG A 1 45 ? -15.697 1.616 4.708 1.00 0.00 45 ARG A CA 17
ATOM 15476 C C . ARG A 1 45 ? -14.198 1.368 4.485 1.00 0.00 45 ARG A C 17
ATOM 15477 O O . ARG A 1 45 ? -13.440 2.287 4.230 1.00 0.00 45 ARG A O 17
ATOM 15498 N N . SER A 1 46 ? -13.770 0.134 4.585 1.00 0.00 46 SER A N 17
ATOM 15499 C CA . SER A 1 46 ? -12.325 -0.182 4.388 1.00 0.00 46 SER A CA 17
ATOM 15500 C C . SER A 1 46 ? -11.929 -0.041 2.913 1.00 0.00 46 SER A C 17
ATOM 15501 O O . SER A 1 46 ? -10.875 0.470 2.605 1.00 0.00 46 SER A O 17
ATOM 15509 N N . CYS A 1 47 ? -12.759 -0.496 2.000 1.00 0.00 47 CYS A N 17
ATOM 15510 C CA . CYS A 1 47 ? -12.402 -0.396 0.547 1.00 0.00 47 CYS A CA 17
ATOM 15511 C C . CYS A 1 47 ? -12.530 1.042 0.028 1.00 0.00 47 CYS A C 17
ATOM 15512 O O . CYS A 1 47 ? -11.836 1.428 -0.891 1.00 0.00 47 CYS A O 17
ATOM 15519 N N . CYS A 1 48 ? -13.406 1.836 0.591 1.00 0.00 48 CYS A N 17
ATOM 15520 C CA . CYS A 1 48 ? -13.547 3.243 0.097 1.00 0.00 48 CYS A CA 17
ATOM 15521 C C . CYS A 1 48 ? -12.212 3.986 0.241 1.00 0.00 48 CYS A C 17
ATOM 15522 O O . CYS A 1 48 ? -11.788 4.694 -0.650 1.00 0.00 48 CYS A O 17
ATOM 15529 N N . SER A 1 49 ? -11.544 3.818 1.355 1.00 0.00 49 SER A N 17
ATOM 15530 C CA . SER A 1 49 ? -10.231 4.504 1.554 1.00 0.00 49 SER A CA 17
ATOM 15531 C C . SER A 1 49 ? -9.080 3.631 1.033 1.00 0.00 49 SER A C 17
ATOM 15532 O O . SER A 1 49 ? -8.025 4.125 0.686 1.00 0.00 49 SER A O 17
ATOM 15540 N N . ARG A 1 50 ? -9.274 2.339 0.990 1.00 0.00 50 ARG A N 17
ATOM 15541 C CA . ARG A 1 50 ? -8.198 1.417 0.511 1.00 0.00 50 ARG A CA 17
ATOM 15542 C C . ARG A 1 50 ? -8.131 1.392 -1.023 1.00 0.00 50 ARG A C 17
ATOM 15543 O O . ARG A 1 50 ? -7.067 1.251 -1.595 1.00 0.00 50 ARG A O 17
ATOM 15564 N N . LEU A 1 51 ? -9.254 1.508 -1.695 1.00 0.00 51 LEU A N 17
ATOM 15565 C CA . LEU A 1 51 ? -9.239 1.467 -3.191 1.00 0.00 51 LEU A CA 17
ATOM 15566 C C . LEU A 1 51 ? -10.227 2.469 -3.812 1.00 0.00 51 LEU A C 17
ATOM 15567 O O . LEU A 1 51 ? -10.487 2.419 -5.000 1.00 0.00 51 LEU A O 17
ATOM 15583 N N . GLY A 1 52 ? -10.792 3.367 -3.036 1.00 0.00 52 GLY A N 17
ATOM 15584 C CA . GLY A 1 52 ? -11.769 4.343 -3.614 1.00 0.00 52 GLY A CA 17
ATOM 15585 C C . GLY A 1 52 ? -12.961 3.576 -4.206 1.00 0.00 52 GLY A C 17
ATOM 15586 O O . GLY A 1 52 ? -13.541 3.981 -5.196 1.00 0.00 52 GLY A O 17
ATOM 15590 N N . ARG A 1 53 ? -13.320 2.466 -3.605 1.00 0.00 53 ARG A N 17
ATOM 15591 C CA . ARG A 1 53 ? -14.465 1.660 -4.127 1.00 0.00 53 ARG A CA 17
ATOM 15592 C C . ARG A 1 53 ? -15.514 1.466 -3.031 1.00 0.00 53 ARG A C 17
ATOM 15593 O O . ARG A 1 53 ? -15.186 1.307 -1.871 1.00 0.00 53 ARG A O 17
ATOM 15614 N N . CYS A 1 54 ? -16.772 1.498 -3.399 1.00 0.00 54 CYS A N 17
ATOM 15615 C CA . CYS A 1 54 ? -17.879 1.340 -2.401 1.00 0.00 54 CYS A CA 17
ATOM 15616 C C . CYS A 1 54 ? -17.775 2.456 -1.363 1.00 0.00 54 CYS A C 17
ATOM 15617 O O . CYS A 1 54 ? -17.668 2.222 -0.173 1.00 0.00 54 CYS A O 17
ATOM 15624 N N . CYS A 1 55 ? -17.788 3.675 -1.827 1.00 0.00 55 CYS A N 17
ATOM 15625 C CA . CYS A 1 55 ? -17.670 4.841 -0.911 1.00 0.00 55 CYS A CA 17
ATOM 15626 C C . CYS A 1 55 ? -19.056 5.394 -0.527 1.00 0.00 55 CYS A C 17
ATOM 15627 O O . CYS A 1 55 ? -19.171 6.204 0.374 1.00 0.00 55 CYS A O 17
ATOM 15634 N N . HIS A 1 56 ? -20.105 4.964 -1.193 1.00 0.00 56 HIS A N 17
ATOM 15635 C CA . HIS A 1 56 ? -21.471 5.464 -0.857 1.00 0.00 56 HIS A CA 17
ATOM 15636 C C . HIS A 1 56 ? -22.392 4.285 -0.501 1.00 0.00 56 HIS A C 17
ATOM 15637 O O . HIS A 1 56 ? -23.527 4.215 -0.937 1.00 0.00 56 HIS A O 17
ATOM 15651 N N . VAL A 1 57 ? -21.903 3.359 0.288 1.00 0.00 57 VAL A N 17
ATOM 15652 C CA . VAL A 1 57 ? -22.735 2.174 0.678 1.00 0.00 57 VAL A CA 17
ATOM 15653 C C . VAL A 1 57 ? -23.725 2.558 1.785 1.00 0.00 57 VAL A C 17
ATOM 15654 O O . VAL A 1 57 ? -23.335 2.869 2.896 1.00 0.00 57 VAL A O 17
ATOM 15667 N N . GLY A 1 58 ? -25.002 2.528 1.492 1.00 0.00 58 GLY A N 17
ATOM 15668 C CA . GLY A 1 58 ? -26.022 2.882 2.527 1.00 0.00 58 GLY A CA 17
ATOM 15669 C C . GLY A 1 58 ? -26.255 4.397 2.536 1.00 0.00 58 GLY A C 17
ATOM 15670 O O . GLY A 1 58 ? -25.327 5.175 2.663 1.00 0.00 58 GLY A O 17
ATOM 15674 N N . LYS A 1 59 ? -27.489 4.822 2.409 1.00 0.00 59 LYS A N 17
ATOM 15675 C CA . LYS A 1 59 ? -27.785 6.286 2.413 1.00 0.00 59 LYS A CA 17
ATOM 15676 C C . LYS A 1 59 ? -27.970 6.782 3.853 1.00 0.00 59 LYS A C 17
ATOM 15677 O O . LYS A 1 59 ? -28.898 6.397 4.538 1.00 0.00 59 LYS A O 17
ATOM 15696 N N . GLY A 1 60 ? -27.085 7.631 4.314 1.00 0.00 60 GLY A N 17
ATOM 15697 C CA . GLY A 1 60 ? -27.195 8.152 5.710 1.00 0.00 60 GLY A CA 17
ATOM 15698 C C . GLY A 1 60 ? -26.417 7.238 6.664 1.00 0.00 60 GLY A C 17
ATOM 15699 O O . GLY A 1 60 ? -25.824 6.257 6.253 1.00 0.00 60 GLY A O 17
ATOM 15703 N N . TYR A 1 61 ? -26.416 7.555 7.935 1.00 0.00 61 TYR A N 17
ATOM 15704 C CA . TYR A 1 61 ? -25.677 6.708 8.921 1.00 0.00 61 TYR A CA 17
ATOM 15705 C C . TYR A 1 61 ? -26.498 5.464 9.281 1.00 0.00 61 TYR A C 17
ATOM 15706 O O . TYR A 1 61 ? -27.691 5.405 9.048 1.00 0.00 61 TYR A O 17
ATOM 15724 N N . SER A 1 62 ? -25.862 4.474 9.852 1.00 0.00 62 SER A N 17
ATOM 15725 C CA . SER A 1 62 ? -26.588 3.226 10.236 1.00 0.00 62 SER A CA 17
ATOM 15726 C C . SER A 1 62 ? -27.359 3.436 11.545 1.00 0.00 62 SER A C 17
ATOM 15727 O O . SER A 1 62 ? -27.158 4.413 12.245 1.00 0.00 62 SER A O 17
ATOM 15735 N N . GLY A 1 63 ? -28.237 2.524 11.877 1.00 0.00 63 GLY A N 17
ATOM 15736 C CA . GLY A 1 63 ? -29.026 2.657 13.136 1.00 0.00 63 GLY A CA 17
ATOM 15737 C C . GLY A 1 63 ? -30.516 2.740 12.799 1.00 0.00 63 GLY A C 17
ATOM 15738 O O . GLY A 1 63 ? -31.199 1.745 12.978 1.00 0.00 63 GLY A O 17
ATOM 15743 N N . GLN A 1 1 ? 1.146 -51.370 11.861 1.00 0.00 1 GLN A N 18
ATOM 15744 C CA . GLN A 1 1 ? 0.456 -50.051 11.717 1.00 0.00 1 GLN A CA 18
ATOM 15745 C C . GLN A 1 1 ? 0.114 -49.784 10.247 1.00 0.00 1 GLN A C 18
ATOM 15746 O O . GLN A 1 1 ? 0.464 -50.549 9.369 1.00 0.00 1 GLN A O 18
ATOM 15762 N N . VAL A 1 2 ? -0.567 -48.700 9.982 1.00 0.00 2 VAL A N 18
ATOM 15763 C CA . VAL A 1 2 ? -0.939 -48.364 8.571 1.00 0.00 2 VAL A CA 18
ATOM 15764 C C . VAL A 1 2 ? 0.254 -47.715 7.856 1.00 0.00 2 VAL A C 18
ATOM 15765 O O . VAL A 1 2 ? 1.048 -47.021 8.463 1.00 0.00 2 VAL A O 18
ATOM 15778 N N . TYR A 1 3 ? 0.383 -47.938 6.570 1.00 0.00 3 TYR A N 18
ATOM 15779 C CA . TYR A 1 3 ? 1.523 -47.336 5.810 1.00 0.00 3 TYR A CA 18
ATOM 15780 C C . TYR A 1 3 ? 1.175 -47.211 4.320 1.00 0.00 3 TYR A C 18
ATOM 15781 O O . TYR A 1 3 ? 0.287 -47.876 3.817 1.00 0.00 3 TYR A O 18
ATOM 15799 N N . LYS A 1 4 ? 1.874 -46.358 3.612 1.00 0.00 4 LYS A N 18
ATOM 15800 C CA . LYS A 1 4 ? 1.594 -46.180 2.152 1.00 0.00 4 LYS A CA 18
ATOM 15801 C C . LYS A 1 4 ? 2.442 -47.156 1.319 1.00 0.00 4 LYS A C 18
ATOM 15802 O O . LYS A 1 4 ? 3.455 -46.793 0.749 1.00 0.00 4 LYS A O 18
ATOM 15821 N N . GLY A 1 5 ? 2.027 -48.397 1.247 1.00 0.00 5 GLY A N 18
ATOM 15822 C CA . GLY A 1 5 ? 2.791 -49.405 0.458 1.00 0.00 5 GLY A CA 18
ATOM 15823 C C . GLY A 1 5 ? 1.844 -50.123 -0.506 1.00 0.00 5 GLY A C 18
ATOM 15824 O O . GLY A 1 5 ? 1.343 -51.193 -0.214 1.00 0.00 5 GLY A O 18
ATOM 15828 N N . GLY A 1 6 ? 1.595 -49.539 -1.652 1.00 0.00 6 GLY A N 18
ATOM 15829 C CA . GLY A 1 6 ? 0.681 -50.178 -2.641 1.00 0.00 6 GLY A CA 18
ATOM 15830 C C . GLY A 1 6 ? -0.753 -49.702 -2.395 1.00 0.00 6 GLY A C 18
ATOM 15831 O O . GLY A 1 6 ? -1.282 -48.899 -3.137 1.00 0.00 6 GLY A O 18
ATOM 15835 N N . TYR A 1 7 ? -1.385 -50.193 -1.356 1.00 0.00 7 TYR A N 18
ATOM 15836 C CA . TYR A 1 7 ? -2.788 -49.774 -1.055 1.00 0.00 7 TYR A CA 18
ATOM 15837 C C . TYR A 1 7 ? -2.812 -48.822 0.146 1.00 0.00 7 TYR A C 18
ATOM 15838 O O . TYR A 1 7 ? -2.419 -49.182 1.239 1.00 0.00 7 TYR A O 18
ATOM 15856 N N . ALA A 1 8 ? -3.272 -47.610 -0.048 1.00 0.00 8 ALA A N 18
ATOM 15857 C CA . ALA A 1 8 ? -3.323 -46.633 1.082 1.00 0.00 8 ALA A CA 18
ATOM 15858 C C . ALA A 1 8 ? -4.536 -45.702 0.931 1.00 0.00 8 ALA A C 18
ATOM 15859 O O . ALA A 1 8 ? -4.395 -44.502 0.775 1.00 0.00 8 ALA A O 18
ATOM 15866 N N . ARG A 1 9 ? -5.727 -46.249 0.977 1.00 0.00 9 ARG A N 18
ATOM 15867 C CA . ARG A 1 9 ? -6.950 -45.409 0.837 1.00 0.00 9 ARG A CA 18
ATOM 15868 C C . ARG A 1 9 ? -7.903 -45.654 2.020 1.00 0.00 9 ARG A C 18
ATOM 15869 O O . ARG A 1 9 ? -8.879 -46.369 1.891 1.00 0.00 9 ARG A O 18
ATOM 15890 N N . PRO A 1 10 ? -7.581 -45.049 3.141 1.00 0.00 10 PRO A N 18
ATOM 15891 C CA . PRO A 1 10 ? -8.419 -45.206 4.359 1.00 0.00 10 PRO A CA 18
ATOM 15892 C C . PRO A 1 10 ? -9.732 -44.426 4.210 1.00 0.00 10 PRO A C 18
ATOM 15893 O O . PRO A 1 10 ? -9.729 -43.219 4.055 1.00 0.00 10 PRO A O 18
ATOM 15904 N N . ILE A 1 11 ? -10.850 -45.116 4.251 1.00 0.00 11 ILE A N 18
ATOM 15905 C CA . ILE A 1 11 ? -12.184 -44.441 4.109 1.00 0.00 11 ILE A CA 18
ATOM 15906 C C . ILE A 1 11 ? -12.237 -43.640 2.794 1.00 0.00 11 ILE A C 18
ATOM 15907 O O . ILE A 1 11 ? -12.050 -42.438 2.790 1.00 0.00 11 ILE A O 18
ATOM 15923 N N . PRO A 1 12 ? -12.490 -44.345 1.712 1.00 0.00 12 PRO A N 18
ATOM 15924 C CA . PRO A 1 12 ? -12.564 -43.695 0.375 1.00 0.00 12 PRO A CA 18
ATOM 15925 C C . PRO A 1 12 ? -13.845 -42.856 0.246 1.00 0.00 12 PRO A C 18
ATOM 15926 O O . PRO A 1 12 ? -14.810 -43.263 -0.377 1.00 0.00 12 PRO A O 18
ATOM 15937 N N . ARG A 1 13 ? -13.857 -41.683 0.831 1.00 0.00 13 ARG A N 18
ATOM 15938 C CA . ARG A 1 13 ? -15.062 -40.804 0.749 1.00 0.00 13 ARG A CA 18
ATOM 15939 C C . ARG A 1 13 ? -14.648 -39.332 0.903 1.00 0.00 13 ARG A C 18
ATOM 15940 O O . ARG A 1 13 ? -14.798 -38.751 1.963 1.00 0.00 13 ARG A O 18
ATOM 15961 N N . PRO A 1 14 ? -14.132 -38.776 -0.168 1.00 0.00 14 PRO A N 18
ATOM 15962 C CA . PRO A 1 14 ? -13.683 -37.358 -0.154 1.00 0.00 14 PRO A CA 18
ATOM 15963 C C . PRO A 1 14 ? -14.884 -36.400 -0.131 1.00 0.00 14 PRO A C 18
ATOM 15964 O O . PRO A 1 14 ? -15.925 -36.697 -0.690 1.00 0.00 14 PRO A O 18
ATOM 15975 N N . PRO A 1 15 ? -14.693 -35.273 0.519 1.00 0.00 15 PRO A N 18
ATOM 15976 C CA . PRO A 1 15 ? -15.769 -34.252 0.615 1.00 0.00 15 PRO A CA 18
ATOM 15977 C C . PRO A 1 15 ? -15.929 -33.507 -0.720 1.00 0.00 15 PRO A C 18
ATOM 15978 O O . PRO A 1 15 ? -14.964 -33.322 -1.442 1.00 0.00 15 PRO A O 18
ATOM 15989 N N . PRO A 1 16 ? -17.145 -33.097 -1.003 1.00 0.00 16 PRO A N 18
ATOM 15990 C CA . PRO A 1 16 ? -17.430 -32.359 -2.261 1.00 0.00 16 PRO A CA 18
ATOM 15991 C C . PRO A 1 16 ? -16.899 -30.919 -2.171 1.00 0.00 16 PRO A C 18
ATOM 15992 O O . PRO A 1 16 ? -17.656 -29.971 -2.059 1.00 0.00 16 PRO A O 18
ATOM 16003 N N . PHE A 1 17 ? -15.599 -30.752 -2.214 1.00 0.00 17 PHE A N 18
ATOM 16004 C CA . PHE A 1 17 ? -15.008 -29.384 -2.128 1.00 0.00 17 PHE A CA 18
ATOM 16005 C C . PHE A 1 17 ? -13.645 -29.347 -2.824 1.00 0.00 17 PHE A C 18
ATOM 16006 O O . PHE A 1 17 ? -12.938 -30.336 -2.892 1.00 0.00 17 PHE A O 18
ATOM 16023 N N . VAL A 1 18 ? -13.277 -28.207 -3.341 1.00 0.00 18 VAL A N 18
ATOM 16024 C CA . VAL A 1 18 ? -11.962 -28.082 -4.042 1.00 0.00 18 VAL A CA 18
ATOM 16025 C C . VAL A 1 18 ? -10.849 -27.764 -3.035 1.00 0.00 18 VAL A C 18
ATOM 16026 O O . VAL A 1 18 ? -11.062 -27.066 -2.061 1.00 0.00 18 VAL A O 18
ATOM 16039 N N . ARG A 1 19 ? -9.664 -28.268 -3.273 1.00 0.00 19 ARG A N 18
ATOM 16040 C CA . ARG A 1 19 ? -8.526 -28.000 -2.343 1.00 0.00 19 ARG A CA 18
ATOM 16041 C C . ARG A 1 19 ? -7.595 -26.937 -2.943 1.00 0.00 19 ARG A C 18
ATOM 16042 O O . ARG A 1 19 ? -6.866 -27.213 -3.878 1.00 0.00 19 ARG A O 18
ATOM 16063 N N . PRO A 1 20 ? -7.649 -25.747 -2.385 1.00 0.00 20 PRO A N 18
ATOM 16064 C CA . PRO A 1 20 ? -6.796 -24.633 -2.876 1.00 0.00 20 PRO A CA 18
ATOM 16065 C C . PRO A 1 20 ? -5.331 -24.846 -2.468 1.00 0.00 20 PRO A C 18
ATOM 16066 O O . PRO A 1 20 ? -4.994 -25.806 -1.798 1.00 0.00 20 PRO A O 18
ATOM 16077 N N . LEU A 1 21 ? -4.463 -23.954 -2.868 1.00 0.00 21 LEU A N 18
ATOM 16078 C CA . LEU A 1 21 ? -3.017 -24.090 -2.511 1.00 0.00 21 LEU A CA 18
ATOM 16079 C C . LEU A 1 21 ? -2.489 -22.771 -1.926 1.00 0.00 21 LEU A C 18
ATOM 16080 O O . LEU A 1 21 ? -2.179 -21.851 -2.659 1.00 0.00 21 LEU A O 18
ATOM 16096 N N . PRO A 1 22 ? -2.410 -22.721 -0.615 1.00 0.00 22 PRO A N 18
ATOM 16097 C CA . PRO A 1 22 ? -1.916 -21.501 0.073 1.00 0.00 22 PRO A CA 18
ATOM 16098 C C . PRO A 1 22 ? -0.390 -21.384 -0.058 1.00 0.00 22 PRO A C 18
ATOM 16099 O O . PRO A 1 22 ? 0.357 -21.926 0.737 1.00 0.00 22 PRO A O 18
ATOM 16110 N N . GLY A 1 23 ? 0.074 -20.680 -1.059 1.00 0.00 23 GLY A N 18
ATOM 16111 C CA . GLY A 1 23 ? 1.547 -20.521 -1.253 1.00 0.00 23 GLY A CA 18
ATOM 16112 C C . GLY A 1 23 ? 1.814 -19.360 -2.211 1.00 0.00 23 GLY A C 18
ATOM 16113 O O . GLY A 1 23 ? 2.096 -19.560 -3.377 1.00 0.00 23 GLY A O 18
ATOM 16117 N N . GLY A 1 24 ? 1.721 -18.144 -1.729 1.00 0.00 24 GLY A N 18
ATOM 16118 C CA . GLY A 1 24 ? 1.962 -16.962 -2.610 1.00 0.00 24 GLY A CA 18
ATOM 16119 C C . GLY A 1 24 ? 0.677 -16.628 -3.373 1.00 0.00 24 GLY A C 18
ATOM 16120 O O . GLY A 1 24 ? 0.479 -17.093 -4.479 1.00 0.00 24 GLY A O 18
ATOM 16124 N N . PRO A 1 25 ? -0.165 -15.833 -2.753 1.00 0.00 25 PRO A N 18
ATOM 16125 C CA . PRO A 1 25 ? -1.450 -15.437 -3.386 1.00 0.00 25 PRO A CA 18
ATOM 16126 C C . PRO A 1 25 ? -1.213 -14.414 -4.506 1.00 0.00 25 PRO A C 18
ATOM 16127 O O . PRO A 1 25 ? -0.334 -13.576 -4.419 1.00 0.00 25 PRO A O 18
ATOM 16138 N N . ILE A 1 26 ? -1.995 -14.479 -5.557 1.00 0.00 26 ILE A N 18
ATOM 16139 C CA . ILE A 1 26 ? -1.827 -13.514 -6.687 1.00 0.00 26 ILE A CA 18
ATOM 16140 C C . ILE A 1 26 ? -3.169 -12.845 -7.011 1.00 0.00 26 ILE A C 18
ATOM 16141 O O . ILE A 1 26 ? -4.218 -13.454 -6.909 1.00 0.00 26 ILE A O 18
ATOM 16157 N N . GLY A 1 27 ? -3.141 -11.597 -7.404 1.00 0.00 27 GLY A N 18
ATOM 16158 C CA . GLY A 1 27 ? -4.410 -10.882 -7.741 1.00 0.00 27 GLY A CA 18
ATOM 16159 C C . GLY A 1 27 ? -4.968 -10.198 -6.489 1.00 0.00 27 GLY A C 18
ATOM 16160 O O . GLY A 1 27 ? -5.774 -10.772 -5.780 1.00 0.00 27 GLY A O 18
ATOM 16164 N N . PRO A 1 28 ? -4.523 -8.983 -6.257 1.00 0.00 28 PRO A N 18
ATOM 16165 C CA . PRO A 1 28 ? -4.986 -8.207 -5.075 1.00 0.00 28 PRO A CA 18
ATOM 16166 C C . PRO A 1 28 ? -6.439 -7.741 -5.257 1.00 0.00 28 PRO A C 18
ATOM 16167 O O . PRO A 1 28 ? -7.187 -7.641 -4.303 1.00 0.00 28 PRO A O 18
ATOM 16178 N N . TYR A 1 29 ? -6.842 -7.456 -6.473 1.00 0.00 29 TYR A N 18
ATOM 16179 C CA . TYR A 1 29 ? -8.244 -6.997 -6.717 1.00 0.00 29 TYR A CA 18
ATOM 16180 C C . TYR A 1 29 ? -9.210 -8.190 -6.654 1.00 0.00 29 TYR A C 18
ATOM 16181 O O . TYR A 1 29 ? -9.758 -8.614 -7.654 1.00 0.00 29 TYR A O 18
ATOM 16199 N N . ASN A 1 30 ? -9.413 -8.737 -5.481 1.00 0.00 30 ASN A N 18
ATOM 16200 C CA . ASN A 1 30 ? -10.335 -9.903 -5.339 1.00 0.00 30 ASN A CA 18
ATOM 16201 C C . ASN A 1 30 ? -10.995 -9.910 -3.949 1.00 0.00 30 ASN A C 18
ATOM 16202 O O . ASN A 1 30 ? -11.214 -10.953 -3.362 1.00 0.00 30 ASN A O 18
ATOM 16213 N N . GLY A 1 31 ? -11.315 -8.754 -3.424 1.00 0.00 31 GLY A N 18
ATOM 16214 C CA . GLY A 1 31 ? -11.963 -8.691 -2.079 1.00 0.00 31 GLY A CA 18
ATOM 16215 C C . GLY A 1 31 ? -12.729 -7.372 -1.930 1.00 0.00 31 GLY A C 18
ATOM 16216 O O . GLY A 1 31 ? -12.668 -6.725 -0.901 1.00 0.00 31 GLY A O 18
ATOM 1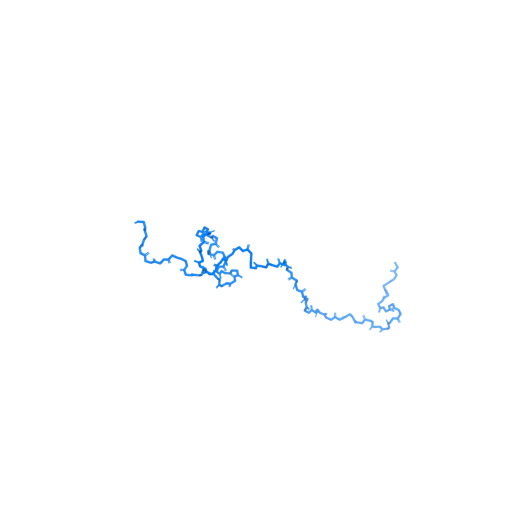6220 N N . CYS A 1 32 ? -13.452 -6.973 -2.953 1.00 0.00 32 CYS A N 18
ATOM 16221 C CA . CYS A 1 32 ? -14.233 -5.698 -2.893 1.00 0.00 32 CYS A CA 18
ATOM 16222 C C . CYS A 1 32 ? -15.031 -5.514 -4.193 1.00 0.00 32 CYS A C 18
ATOM 16223 O O . CYS A 1 32 ? -14.551 -4.898 -5.128 1.00 0.00 32 CYS A O 18
ATOM 16230 N N . PRO A 1 33 ? -16.226 -6.056 -4.213 1.00 0.00 33 PRO A N 18
ATOM 16231 C CA . PRO A 1 33 ? -17.096 -5.940 -5.417 1.00 0.00 33 PRO A CA 18
ATOM 16232 C C . PRO A 1 33 ? -17.554 -4.487 -5.618 1.00 0.00 33 PRO A C 18
ATOM 16233 O O . PRO A 1 33 ? -17.811 -3.771 -4.669 1.00 0.00 33 PRO A O 18
ATOM 16244 N N . VAL A 1 34 ? -17.652 -4.049 -6.849 1.00 0.00 34 VAL A N 18
ATOM 16245 C CA . VAL A 1 34 ? -18.090 -2.640 -7.122 1.00 0.00 34 VAL A CA 18
ATOM 16246 C C . VAL A 1 34 ? -19.553 -2.433 -6.692 1.00 0.00 34 VAL A C 18
ATOM 16247 O O . VAL A 1 34 ? -19.944 -1.343 -6.317 1.00 0.00 34 VAL A O 18
ATOM 16260 N N . SER A 1 35 ? -20.359 -3.468 -6.741 1.00 0.00 35 SER A N 18
ATOM 16261 C CA . SER A 1 35 ? -21.795 -3.334 -6.333 1.00 0.00 35 SER A CA 18
ATOM 16262 C C . SER A 1 35 ? -21.920 -3.090 -4.819 1.00 0.00 35 SER A C 18
ATOM 16263 O O . SER A 1 35 ? -22.941 -2.622 -4.350 1.00 0.00 35 SER A O 18
ATOM 16271 N N . CYS A 1 36 ? -20.895 -3.410 -4.055 1.00 0.00 36 CYS A N 18
ATOM 16272 C CA . CYS A 1 36 ? -20.947 -3.209 -2.568 1.00 0.00 36 CYS A CA 18
ATOM 16273 C C . CYS A 1 36 ? -22.085 -4.037 -1.949 1.00 0.00 36 CYS A C 18
ATOM 16274 O O . CYS A 1 36 ? -22.661 -3.662 -0.943 1.00 0.00 36 CYS A O 18
ATOM 16281 N N . ARG A 1 37 ? -22.411 -5.160 -2.541 1.00 0.00 37 ARG A N 18
ATOM 16282 C CA . ARG A 1 37 ? -23.508 -6.012 -1.989 1.00 0.00 37 ARG A CA 18
ATOM 16283 C C . ARG A 1 37 ? -22.928 -7.272 -1.336 1.00 0.00 37 ARG A C 18
ATOM 16284 O O . ARG A 1 37 ? -21.927 -7.807 -1.777 1.00 0.00 37 ARG A O 18
ATOM 16305 N N . GLY A 1 38 ? -23.554 -7.750 -0.290 1.00 0.00 38 GLY A N 18
ATOM 16306 C CA . GLY A 1 38 ? -23.051 -8.979 0.398 1.00 0.00 38 GLY A CA 18
ATOM 16307 C C . GLY A 1 38 ? -21.845 -8.644 1.288 1.00 0.00 38 GLY A C 18
ATOM 16308 O O . GLY A 1 38 ? -20.990 -9.479 1.514 1.00 0.00 38 GLY A O 18
ATOM 16312 N N . ILE A 1 39 ? -21.772 -7.439 1.804 1.00 0.00 39 ILE A N 18
ATOM 16313 C CA . ILE A 1 39 ? -20.624 -7.066 2.689 1.00 0.00 39 ILE A CA 18
ATOM 16314 C C . ILE A 1 39 ? -21.120 -6.264 3.893 1.00 0.00 39 ILE A C 18
ATOM 16315 O O . ILE A 1 39 ? -22.220 -5.740 3.896 1.00 0.00 39 ILE A O 18
ATOM 16331 N N . SER A 1 40 ? -20.310 -6.159 4.912 1.00 0.00 40 SER A N 18
ATOM 16332 C CA . SER A 1 40 ? -20.716 -5.385 6.118 1.00 0.00 40 SER A CA 18
ATOM 16333 C C . SER A 1 40 ? -20.504 -3.889 5.878 1.00 0.00 40 SER A C 18
ATOM 16334 O O . SER A 1 40 ? -19.836 -3.488 4.943 1.00 0.00 40 SER A O 18
ATOM 16342 N N . PHE A 1 41 ? -21.059 -3.068 6.728 1.00 0.00 41 PHE A N 18
ATOM 16343 C CA . PHE A 1 41 ? -20.888 -1.591 6.576 1.00 0.00 41 PHE A CA 18
ATOM 16344 C C . PHE A 1 41 ? -19.406 -1.234 6.714 1.00 0.00 41 PHE A C 18
ATOM 16345 O O . PHE A 1 41 ? -18.847 -0.536 5.891 1.00 0.00 41 PHE A O 18
ATOM 16362 N N . SER A 1 42 ? -18.767 -1.727 7.747 1.00 0.00 42 SER A N 18
ATOM 16363 C CA . SER A 1 42 ? -17.315 -1.438 7.942 1.00 0.00 42 SER A CA 18
ATOM 16364 C C . SER A 1 42 ? -16.503 -2.034 6.788 1.00 0.00 42 SER A C 18
ATOM 16365 O O . SER A 1 42 ? -15.527 -1.458 6.353 1.00 0.00 42 SER A O 18
ATOM 16373 N N . GLN A 1 43 ? -16.909 -3.175 6.279 1.00 0.00 43 GLN A N 18
ATOM 16374 C CA . GLN A 1 43 ? -16.165 -3.796 5.143 1.00 0.00 43 GLN A CA 18
ATOM 16375 C C . GLN A 1 43 ? -16.264 -2.895 3.909 1.00 0.00 43 GLN A C 18
ATOM 16376 O O . GLN A 1 43 ? -15.286 -2.661 3.221 1.00 0.00 43 GLN A O 18
ATOM 16390 N N . ALA A 1 44 ? -17.437 -2.371 3.637 1.00 0.00 44 ALA A N 18
ATOM 16391 C CA . ALA A 1 44 ? -17.603 -1.464 2.461 1.00 0.00 44 ALA A CA 18
ATOM 16392 C C . ALA A 1 44 ? -16.900 -0.131 2.740 1.00 0.00 44 ALA A C 18
ATOM 16393 O O . ALA A 1 44 ? -16.304 0.463 1.859 1.00 0.00 44 ALA A O 18
ATOM 16400 N N . ARG A 1 45 ? -16.951 0.326 3.968 1.00 0.00 45 ARG A N 18
ATOM 16401 C CA . ARG A 1 45 ? -16.272 1.605 4.329 1.00 0.00 45 ARG A CA 18
ATOM 16402 C C . ARG A 1 45 ? -14.750 1.423 4.250 1.00 0.00 45 ARG A C 18
ATOM 16403 O O . ARG A 1 45 ? -14.024 2.336 3.905 1.00 0.00 45 ARG A O 18
ATOM 16424 N N . SER A 1 46 ? -14.273 0.243 4.569 1.00 0.00 46 SER A N 18
ATOM 16425 C CA . SER A 1 46 ? -12.805 -0.025 4.520 1.00 0.00 46 SER A CA 18
ATOM 16426 C C . SER A 1 46 ? -12.285 0.034 3.078 1.00 0.00 46 SER A C 18
ATOM 16427 O O . SER A 1 46 ? -11.271 0.647 2.809 1.00 0.00 46 SER A O 18
ATOM 16435 N N . CYS A 1 47 ? -12.964 -0.606 2.150 1.00 0.00 47 CYS A N 18
ATOM 16436 C CA . CYS A 1 47 ? -12.488 -0.591 0.728 1.00 0.00 47 CYS A CA 18
ATOM 16437 C C . CYS A 1 47 ? -12.565 0.817 0.132 1.00 0.00 47 CYS A C 18
ATOM 16438 O O . CYS A 1 47 ? -11.782 1.166 -0.729 1.00 0.00 47 CYS A O 18
ATOM 16445 N N . CYS A 1 48 ? -13.493 1.632 0.569 1.00 0.00 48 CYS A N 18
ATOM 16446 C CA . CYS A 1 48 ? -13.583 3.016 0.005 1.00 0.00 48 CYS A CA 18
ATOM 16447 C C . CYS A 1 48 ? -12.265 3.762 0.238 1.00 0.00 48 CYS A C 18
ATOM 16448 O O . CYS A 1 48 ? -11.778 4.464 -0.626 1.00 0.00 48 CYS A O 18
ATOM 16455 N N . SER A 1 49 ? -11.681 3.604 1.398 1.00 0.00 49 SER A N 18
ATOM 16456 C CA . SER A 1 49 ? -10.388 4.294 1.684 1.00 0.00 49 SER A CA 18
ATOM 16457 C C . SER A 1 49 ? -9.203 3.442 1.210 1.00 0.00 49 SER A C 18
ATOM 16458 O O . SER A 1 49 ? -8.138 3.956 0.930 1.00 0.00 49 SER A O 18
ATOM 16466 N N . ARG A 1 50 ? -9.376 2.146 1.128 1.00 0.00 50 ARG A N 18
ATOM 16467 C CA . ARG A 1 50 ? -8.255 1.263 0.683 1.00 0.00 50 ARG A CA 18
ATOM 16468 C C . ARG A 1 50 ? -8.154 1.218 -0.850 1.00 0.00 50 ARG A C 18
ATOM 16469 O O . ARG A 1 50 ? -7.073 1.110 -1.396 1.00 0.00 50 ARG A O 18
ATOM 16490 N N . LEU A 1 51 ? -9.265 1.283 -1.548 1.00 0.00 51 LEU A N 18
ATOM 16491 C CA . LEU A 1 51 ? -9.213 1.220 -3.044 1.00 0.00 51 LEU A CA 18
ATOM 16492 C C . LEU A 1 51 ? -10.160 2.238 -3.707 1.00 0.00 51 LEU A C 18
ATOM 16493 O O . LEU A 1 51 ? -10.326 2.227 -4.911 1.00 0.00 51 LEU A O 18
ATOM 16509 N N . GLY A 1 52 ? -10.781 3.111 -2.949 1.00 0.00 52 GLY A N 18
ATOM 16510 C CA . GLY A 1 52 ? -11.710 4.110 -3.566 1.00 0.00 52 GLY A CA 18
ATOM 16511 C C . GLY A 1 52 ? -12.969 3.406 -4.100 1.00 0.00 52 GLY A C 18
ATOM 16512 O O . GLY A 1 52 ? -13.601 3.877 -5.027 1.00 0.00 52 GLY A O 18
ATOM 16516 N N . ARG A 1 53 ? -13.338 2.284 -3.525 1.00 0.00 53 ARG A N 18
ATOM 16517 C CA . ARG A 1 53 ? -14.555 1.557 -4.002 1.00 0.00 53 ARG A CA 18
ATOM 16518 C C . ARG A 1 53 ? -15.603 1.488 -2.888 1.00 0.00 53 ARG A C 18
ATOM 16519 O O . ARG A 1 53 ? -15.274 1.403 -1.723 1.00 0.00 53 ARG A O 18
ATOM 16540 N N . CYS A 1 54 ? -16.862 1.547 -3.251 1.00 0.00 54 CYS A N 18
ATOM 16541 C CA . CYS A 1 54 ? -17.972 1.511 -2.241 1.00 0.00 54 CYS A CA 18
ATOM 16542 C C . CYS A 1 54 ? -17.862 2.745 -1.343 1.00 0.00 54 CYS A C 18
ATOM 16543 O O . CYS A 1 54 ? -17.800 2.655 -0.132 1.00 0.00 54 CYS A O 18
ATOM 16550 N N . CYS A 1 55 ? -17.817 3.900 -1.953 1.00 0.00 55 CYS A N 18
ATOM 16551 C CA . CYS A 1 55 ? -17.684 5.167 -1.182 1.00 0.00 55 CYS A CA 18
ATOM 16552 C C . CYS A 1 55 ? -19.034 5.894 -1.045 1.00 0.00 55 CYS A C 18
ATOM 16553 O O . CYS A 1 55 ? -19.088 7.018 -0.582 1.00 0.00 55 CYS A O 18
ATOM 16560 N N . HIS A 1 56 ? -20.121 5.271 -1.440 1.00 0.00 56 HIS A N 18
ATOM 16561 C CA . HIS A 1 56 ? -21.450 5.936 -1.325 1.00 0.00 56 HIS A CA 18
ATOM 16562 C C . HIS A 1 56 ? -22.527 4.920 -0.909 1.00 0.00 56 HIS A C 18
ATOM 16563 O O . HIS A 1 56 ? -23.628 4.923 -1.426 1.00 0.00 56 HIS A O 18
ATOM 16577 N N . VAL A 1 57 ? -22.216 4.054 0.026 1.00 0.00 57 VAL A N 18
ATOM 16578 C CA . VAL A 1 57 ? -23.220 3.042 0.477 1.00 0.00 57 VAL A CA 18
ATOM 16579 C C . VAL A 1 57 ? -23.899 3.514 1.769 1.00 0.00 57 VAL A C 18
ATOM 16580 O O . VAL A 1 57 ? -23.260 3.686 2.792 1.00 0.00 57 VAL A O 18
ATOM 16593 N N . GLY A 1 58 ? -25.190 3.730 1.723 1.00 0.00 58 GLY A N 18
ATOM 16594 C CA . GLY A 1 58 ? -25.921 4.199 2.938 1.00 0.00 58 GLY A CA 18
ATOM 16595 C C . GLY A 1 58 ? -25.836 5.724 3.025 1.00 0.00 58 GLY A C 18
ATOM 16596 O O . GLY A 1 58 ? -25.414 6.275 4.024 1.00 0.00 58 GLY A O 18
ATOM 16600 N N . LYS A 1 59 ? -26.234 6.404 1.981 1.00 0.00 59 LYS A N 18
ATOM 16601 C CA . LYS A 1 59 ? -26.183 7.896 1.983 1.00 0.00 59 LYS A CA 18
ATOM 16602 C C . LYS A 1 59 ? -27.511 8.470 2.497 1.00 0.00 59 LYS A C 18
ATOM 16603 O O . LYS A 1 59 ? -28.348 8.913 1.731 1.00 0.00 59 LYS A O 18
ATOM 16622 N N . GLY A 1 60 ? -27.706 8.463 3.792 1.00 0.00 60 GLY A N 18
ATOM 16623 C CA . GLY A 1 60 ? -28.973 9.002 4.368 1.00 0.00 60 GLY A CA 18
ATOM 16624 C C . GLY A 1 60 ? -30.009 7.879 4.472 1.00 0.00 60 GLY A C 18
ATOM 16625 O O . GLY A 1 60 ? -30.208 7.118 3.544 1.00 0.00 60 GLY A O 18
ATOM 16629 N N . TYR A 1 61 ? -30.674 7.773 5.596 1.00 0.00 61 TYR A N 18
ATOM 16630 C CA . TYR A 1 61 ? -31.702 6.702 5.766 1.00 0.00 61 TYR A CA 18
ATOM 16631 C C . TYR A 1 61 ? -33.008 7.104 5.067 1.00 0.00 61 TYR A C 18
ATOM 16632 O O . TYR A 1 61 ? -33.281 8.273 4.871 1.00 0.00 61 TYR A O 18
ATOM 16650 N N . SER A 1 62 ? -33.810 6.141 4.688 1.00 0.00 62 SER A N 18
ATOM 16651 C CA . SER A 1 62 ? -35.099 6.458 3.998 1.00 0.00 62 SER A CA 18
ATOM 16652 C C . SER A 1 62 ? -36.147 6.914 5.019 1.00 0.00 62 SER A C 18
ATOM 16653 O O . SER A 1 62 ? -36.347 6.282 6.038 1.00 0.00 62 SER A O 18
ATOM 16661 N N . GLY A 1 63 ? -36.816 8.005 4.747 1.00 0.00 63 GLY A N 18
ATOM 16662 C CA . GLY A 1 63 ? -37.851 8.511 5.693 1.00 0.00 63 GLY A CA 18
ATOM 16663 C C . GLY A 1 63 ? -37.194 9.421 6.734 1.00 0.00 63 GLY A C 18
ATOM 16664 O O . GLY A 1 63 ? -37.267 10.627 6.567 1.00 0.00 63 GLY A O 18
ATOM 16669 N N . GLN A 1 1 ? -13.958 -35.784 -0.922 1.00 0.00 1 GLN A N 19
ATOM 16670 C CA . GLN A 1 1 ? -13.829 -36.927 -1.880 1.00 0.00 1 GLN A CA 19
ATOM 16671 C C . GLN A 1 1 ? -12.457 -36.908 -2.566 1.00 0.00 1 GLN A C 19
ATOM 16672 O O . GLN A 1 1 ? -11.699 -35.965 -2.438 1.00 0.00 1 GLN A O 19
ATOM 16688 N N . VAL A 1 2 ? -12.143 -37.950 -3.294 1.00 0.00 2 VAL A N 19
ATOM 16689 C CA . VAL A 1 2 ? -10.824 -38.017 -4.000 1.00 0.00 2 VAL A CA 19
ATOM 16690 C C . VAL A 1 2 ? -10.870 -39.067 -5.122 1.00 0.00 2 VAL A C 19
ATOM 16691 O O . VAL A 1 2 ? -11.583 -40.050 -5.035 1.00 0.00 2 VAL A O 19
ATOM 16704 N N . TYR A 1 3 ? -10.115 -38.861 -6.173 1.00 0.00 3 TYR A N 19
ATOM 16705 C CA . TYR A 1 3 ? -10.109 -39.839 -7.305 1.00 0.00 3 TYR A CA 19
ATOM 16706 C C . TYR A 1 3 ? -8.686 -40.342 -7.567 1.00 0.00 3 TYR A C 19
ATOM 16707 O O . TYR A 1 3 ? -7.723 -39.796 -7.058 1.00 0.00 3 TYR A O 19
ATOM 16725 N N . LYS A 1 4 ? -8.552 -41.383 -8.357 1.00 0.00 4 LYS A N 19
ATOM 16726 C CA . LYS A 1 4 ? -7.200 -41.949 -8.668 1.00 0.00 4 LYS A CA 19
ATOM 16727 C C . LYS A 1 4 ? -6.476 -42.329 -7.369 1.00 0.00 4 LYS A C 19
ATOM 16728 O O . LYS A 1 4 ? -5.553 -41.661 -6.938 1.00 0.00 4 LYS A O 19
ATOM 16747 N N . GLY A 1 5 ? -6.897 -43.400 -6.745 1.00 0.00 5 GLY A N 19
ATOM 16748 C CA . GLY A 1 5 ? -6.254 -43.840 -5.474 1.00 0.00 5 GLY A CA 19
ATOM 16749 C C . GLY A 1 5 ? -7.331 -44.315 -4.494 1.00 0.00 5 GLY A C 19
ATOM 16750 O O . GLY A 1 5 ? -8.008 -43.518 -3.871 1.00 0.00 5 GLY A O 19
ATOM 16754 N N . GLY A 1 6 ? -7.493 -45.609 -4.353 1.00 0.00 6 GLY A N 19
ATOM 16755 C CA . GLY A 1 6 ? -8.522 -46.143 -3.412 1.00 0.00 6 GLY A CA 19
ATOM 16756 C C . GLY A 1 6 ? -9.852 -46.340 -4.150 1.00 0.00 6 GLY A C 19
ATOM 16757 O O . GLY A 1 6 ? -10.193 -45.588 -5.045 1.00 0.00 6 GLY A O 19
ATOM 16761 N N . TYR A 1 7 ? -10.605 -47.344 -3.779 1.00 0.00 7 TYR A N 19
ATOM 16762 C CA . TYR A 1 7 ? -11.913 -47.595 -4.456 1.00 0.00 7 TYR A CA 19
ATOM 16763 C C . TYR A 1 7 ? -13.071 -47.177 -3.541 1.00 0.00 7 TYR A C 19
ATOM 16764 O O . TYR A 1 7 ? -13.283 -47.754 -2.490 1.00 0.00 7 TYR A O 19
ATOM 16782 N N . ALA A 1 8 ? -13.819 -46.173 -3.932 1.00 0.00 8 ALA A N 19
ATOM 16783 C CA . ALA A 1 8 ? -14.963 -45.710 -3.092 1.00 0.00 8 ALA A CA 19
ATOM 16784 C C . ALA A 1 8 ? -16.175 -45.384 -3.972 1.00 0.00 8 ALA A C 19
ATOM 16785 O O . ALA A 1 8 ? -16.052 -44.747 -5.004 1.00 0.00 8 ALA A O 19
ATOM 16792 N N . ARG A 1 9 ? -17.346 -45.814 -3.571 1.00 0.00 9 ARG A N 19
ATOM 16793 C CA . ARG A 1 9 ? -18.571 -45.532 -4.379 1.00 0.00 9 ARG A CA 19
ATOM 16794 C C . ARG A 1 9 ? -19.149 -44.158 -4.002 1.00 0.00 9 ARG A C 19
ATOM 16795 O O . ARG A 1 9 ? -19.289 -43.849 -2.834 1.00 0.00 9 ARG A O 19
ATOM 16816 N N . PRO A 1 10 ? -19.466 -43.379 -5.011 1.00 0.00 10 PRO A N 19
ATOM 16817 C CA . PRO A 1 10 ? -20.036 -42.024 -4.780 1.00 0.00 10 PRO A CA 19
ATOM 16818 C C . PRO A 1 10 ? -21.488 -42.112 -4.287 1.00 0.00 10 PRO A C 19
ATOM 16819 O O . PRO A 1 10 ? -22.172 -43.094 -4.511 1.00 0.00 10 PRO A O 19
ATOM 16830 N N . ILE A 1 11 ? -21.958 -41.088 -3.618 1.00 0.00 11 ILE A N 19
ATOM 16831 C CA . ILE A 1 11 ? -23.361 -41.094 -3.105 1.00 0.00 11 ILE A CA 19
ATOM 16832 C C . ILE A 1 11 ? -24.353 -40.978 -4.274 1.00 0.00 11 ILE A C 19
ATOM 16833 O O . ILE A 1 11 ? -24.121 -40.235 -5.209 1.00 0.00 11 ILE A O 19
ATOM 16849 N N . PRO A 1 12 ? -25.432 -41.720 -4.176 1.00 0.00 12 PRO A N 19
ATOM 16850 C CA . PRO A 1 12 ? -26.477 -41.701 -5.234 1.00 0.00 12 PRO A CA 19
ATOM 16851 C C . PRO A 1 12 ? -27.261 -40.379 -5.186 1.00 0.00 12 PRO A C 19
ATOM 16852 O O . PRO A 1 12 ? -28.359 -40.312 -4.663 1.00 0.00 12 PRO A O 19
ATOM 16863 N N . ARG A 1 13 ? -26.694 -39.329 -5.725 1.00 0.00 13 ARG A N 19
ATOM 16864 C CA . ARG A 1 13 ? -27.382 -38.006 -5.718 1.00 0.00 13 ARG A CA 19
ATOM 16865 C C . ARG A 1 13 ? -27.257 -37.343 -7.097 1.00 0.00 13 ARG A C 19
ATOM 16866 O O . ARG A 1 13 ? -26.241 -37.475 -7.756 1.00 0.00 13 ARG A O 19
ATOM 16887 N N . PRO A 1 14 ? -28.297 -36.644 -7.489 1.00 0.00 14 PRO A N 19
ATOM 16888 C CA . PRO A 1 14 ? -28.297 -35.946 -8.801 1.00 0.00 14 PRO A CA 19
ATOM 16889 C C . PRO A 1 14 ? -27.324 -34.757 -8.778 1.00 0.00 14 PRO A C 19
ATOM 16890 O O . PRO A 1 14 ? -27.178 -34.099 -7.763 1.00 0.00 14 PRO A O 19
ATOM 16901 N N . PRO A 1 15 ? -26.683 -34.524 -9.900 1.00 0.00 15 PRO A N 19
ATOM 16902 C CA . PRO A 1 15 ? -25.708 -33.406 -10.007 1.00 0.00 15 PRO A CA 19
ATOM 16903 C C . PRO A 1 15 ? -26.432 -32.049 -10.045 1.00 0.00 15 PRO A C 19
ATOM 16904 O O . PRO A 1 15 ? -27.526 -31.944 -10.569 1.00 0.00 15 PRO A O 19
ATOM 16915 N N . PRO A 1 16 ? -25.787 -31.050 -9.484 1.00 0.00 16 PRO A N 19
ATOM 16916 C CA . PRO A 1 16 ? -26.370 -29.684 -9.455 1.00 0.00 16 PRO A CA 19
ATOM 16917 C C . PRO A 1 16 ? -26.226 -29.000 -10.823 1.00 0.00 16 PRO A C 19
ATOM 16918 O O . PRO A 1 16 ? -25.868 -29.621 -11.806 1.00 0.00 16 PRO A O 19
ATOM 16929 N N . PHE A 1 17 ? -26.504 -27.721 -10.884 1.00 0.00 17 PHE A N 19
ATOM 16930 C CA . PHE A 1 17 ? -26.387 -26.978 -12.178 1.00 0.00 17 PHE A CA 19
ATOM 16931 C C . PHE A 1 17 ? -24.920 -26.872 -12.608 1.00 0.00 17 PHE A C 19
ATOM 16932 O O . PHE A 1 17 ? -24.013 -27.149 -11.846 1.00 0.00 17 PHE A O 19
ATOM 16949 N N . VAL A 1 18 ? -24.691 -26.472 -13.832 1.00 0.00 18 VAL A N 19
ATOM 16950 C CA . VAL A 1 18 ? -23.286 -26.340 -14.340 1.00 0.00 18 VAL A CA 19
ATOM 16951 C C . VAL A 1 18 ? -22.536 -25.244 -13.570 1.00 0.00 18 VAL A C 19
ATOM 16952 O O . VAL A 1 18 ? -23.104 -24.237 -13.190 1.00 0.00 18 VAL A O 19
ATOM 16965 N N . ARG A 1 19 ? -21.260 -25.438 -13.346 1.00 0.00 19 ARG A N 19
ATOM 16966 C CA . ARG A 1 19 ? -20.453 -24.421 -12.606 1.00 0.00 19 ARG A CA 19
ATOM 16967 C C . ARG A 1 19 ? -19.668 -23.546 -13.596 1.00 0.00 19 ARG A C 19
ATOM 16968 O O . ARG A 1 19 ? -18.899 -24.053 -14.392 1.00 0.00 19 ARG A O 19
ATOM 16989 N N . PRO A 1 20 ? -19.883 -22.253 -13.511 1.00 0.00 20 PRO A N 19
ATOM 16990 C CA . PRO A 1 20 ? -19.181 -21.305 -14.409 1.00 0.00 20 PRO A CA 19
ATOM 16991 C C . PRO A 1 20 ? -17.701 -21.201 -14.027 1.00 0.00 20 PRO A C 19
ATOM 16992 O O . PRO A 1 20 ? -17.308 -21.519 -12.918 1.00 0.00 20 PRO A O 19
ATOM 17003 N N . LEU A 1 21 ? -16.883 -20.756 -14.941 1.00 0.00 21 LEU A N 19
ATOM 17004 C CA . LEU A 1 21 ? -15.424 -20.626 -14.651 1.00 0.00 21 LEU A CA 19
ATOM 17005 C C . LEU A 1 21 ? -15.039 -19.146 -14.517 1.00 0.00 21 LEU A C 19
ATOM 17006 O O . LEU A 1 21 ? -14.976 -18.431 -15.499 1.00 0.00 21 LEU A O 19
ATOM 17022 N N . PRO A 1 22 ? -14.792 -18.733 -13.293 1.00 0.00 22 PRO A N 19
ATOM 17023 C CA . PRO A 1 22 ? -14.406 -17.322 -13.023 1.00 0.00 22 PRO A CA 19
ATOM 17024 C C . PRO A 1 22 ? -12.968 -17.058 -13.492 1.00 0.00 22 PRO A C 19
ATOM 17025 O O . PRO A 1 22 ? -12.094 -17.892 -13.344 1.00 0.00 22 PRO A O 19
ATOM 17036 N N . GLY A 1 23 ? -12.721 -15.902 -14.060 1.00 0.00 23 GLY A N 19
ATOM 17037 C CA . GLY A 1 23 ? -11.345 -15.575 -14.545 1.00 0.00 23 GLY A CA 19
ATOM 17038 C C . GLY A 1 23 ? -10.444 -15.198 -13.364 1.00 0.00 23 GLY A C 19
ATOM 17039 O O . GLY A 1 23 ? -9.294 -15.591 -13.305 1.00 0.00 23 GLY A O 19
ATOM 17043 N N . GLY A 1 24 ? -10.952 -14.435 -12.426 1.00 0.00 24 GLY A N 19
ATOM 17044 C CA . GLY A 1 24 ? -10.121 -14.031 -11.252 1.00 0.00 24 GLY A CA 19
ATOM 17045 C C . GLY A 1 24 ? -9.370 -12.735 -11.581 1.00 0.00 24 GLY A C 19
ATOM 17046 O O . GLY A 1 24 ? -8.380 -12.761 -12.286 1.00 0.00 24 GLY A O 19
ATOM 17050 N N . PRO A 1 25 ? -9.868 -11.638 -11.058 1.00 0.00 25 PRO A N 19
ATOM 17051 C CA . PRO A 1 25 ? -9.231 -10.319 -11.308 1.00 0.00 25 PRO A CA 19
ATOM 17052 C C . PRO A 1 25 ? -7.907 -10.201 -10.538 1.00 0.00 25 PRO A C 19
ATOM 17053 O O . PRO A 1 25 ? -7.884 -10.194 -9.320 1.00 0.00 25 PRO A O 19
ATOM 17064 N N . ILE A 1 26 ? -6.808 -10.108 -11.246 1.00 0.00 26 ILE A N 19
ATOM 17065 C CA . ILE A 1 26 ? -5.479 -9.988 -10.573 1.00 0.00 26 ILE A CA 19
ATOM 17066 C C . ILE A 1 26 ? -5.317 -8.585 -9.968 1.00 0.00 26 ILE A C 19
ATOM 17067 O O . ILE A 1 26 ? -6.065 -7.676 -10.279 1.00 0.00 26 ILE A O 19
ATOM 17083 N N . GLY A 1 27 ? -4.346 -8.404 -9.105 1.00 0.00 27 GLY A N 19
ATOM 17084 C CA . GLY A 1 27 ? -4.138 -7.064 -8.478 1.00 0.00 27 GLY A CA 19
ATOM 17085 C C . GLY A 1 27 ? -4.908 -6.981 -7.156 1.00 0.00 27 GLY A C 19
ATOM 17086 O O . GLY A 1 27 ? -5.463 -7.960 -6.694 1.00 0.00 27 GLY A O 19
ATOM 17090 N N . PRO A 1 28 ? -4.916 -5.796 -6.592 1.00 0.00 28 PRO A N 19
ATOM 17091 C CA . PRO A 1 28 ? -5.625 -5.550 -5.301 1.00 0.00 28 PRO A CA 19
ATOM 17092 C C . PRO A 1 28 ? -7.153 -5.671 -5.457 1.00 0.00 28 PRO A C 19
ATOM 17093 O O . PRO A 1 28 ? -7.875 -5.700 -4.478 1.00 0.00 28 PRO A O 19
ATOM 17104 N N . TYR A 1 29 ? -7.651 -5.739 -6.671 1.00 0.00 29 TYR A N 19
ATOM 17105 C CA . TYR A 1 29 ? -9.127 -5.854 -6.880 1.00 0.00 29 TYR A CA 19
ATOM 17106 C C . TYR A 1 29 ? -9.575 -7.317 -6.722 1.00 0.00 29 TYR A C 19
ATOM 17107 O O . TYR A 1 29 ? -10.055 -7.935 -7.655 1.00 0.00 29 TYR A O 19
ATOM 17125 N N . ASN A 1 30 ? -9.417 -7.878 -5.548 1.00 0.00 30 ASN A N 19
ATOM 17126 C CA . ASN A 1 30 ? -9.827 -9.299 -5.330 1.00 0.00 30 ASN A CA 19
ATOM 17127 C C . ASN A 1 30 ? -10.706 -9.440 -4.077 1.00 0.00 30 ASN A C 19
ATOM 17128 O O . ASN A 1 30 ? -10.622 -10.419 -3.359 1.00 0.00 30 ASN A O 19
ATOM 17139 N N . GLY A 1 31 ? -11.556 -8.477 -3.815 1.00 0.00 31 GLY A N 19
ATOM 17140 C CA . GLY A 1 31 ? -12.441 -8.567 -2.615 1.00 0.00 31 GLY A CA 19
ATOM 17141 C C . GLY A 1 31 ? -13.216 -7.257 -2.418 1.00 0.00 31 GLY A C 19
ATOM 17142 O O . GLY A 1 31 ? -13.292 -6.737 -1.320 1.00 0.00 31 GLY A O 19
ATOM 17146 N N . CYS A 1 32 ? -13.797 -6.722 -3.466 1.00 0.00 32 CYS A N 19
ATOM 17147 C CA . CYS A 1 32 ? -14.570 -5.448 -3.332 1.00 0.00 32 CYS A CA 19
ATOM 17148 C C . CYS A 1 32 ? -15.372 -5.177 -4.613 1.00 0.00 32 CYS A C 19
ATOM 17149 O O . CYS A 1 32 ? -14.949 -4.416 -5.465 1.00 0.00 32 CYS A O 19
ATOM 17156 N N . PRO A 1 33 ? -16.513 -5.817 -4.702 1.00 0.00 33 PRO A N 19
ATOM 17157 C CA . PRO A 1 33 ? -17.403 -5.654 -5.887 1.00 0.00 33 PRO A CA 19
ATOM 17158 C C . PRO A 1 33 ? -17.953 -4.222 -5.972 1.00 0.00 33 PRO A C 19
ATOM 17159 O O . PRO A 1 33 ? -18.092 -3.538 -4.974 1.00 0.00 33 PRO A O 19
ATOM 17170 N N . VAL A 1 34 ? -18.270 -3.768 -7.162 1.00 0.00 34 VAL A N 19
ATOM 17171 C CA . VAL A 1 34 ? -18.818 -2.383 -7.328 1.00 0.00 34 VAL A CA 19
ATOM 17172 C C . VAL A 1 34 ? -20.220 -2.286 -6.710 1.00 0.00 34 VAL A C 19
ATOM 17173 O O . VAL A 1 34 ? -20.620 -1.243 -6.229 1.00 0.00 34 VAL A O 19
ATOM 17186 N N . SER A 1 35 ? -20.969 -3.365 -6.724 1.00 0.00 35 SER A N 19
ATOM 17187 C CA . SER A 1 35 ? -22.346 -3.342 -6.140 1.00 0.00 35 SER A CA 19
ATOM 17188 C C . SER A 1 35 ? -22.302 -3.187 -4.611 1.00 0.00 35 SER A C 19
ATOM 17189 O O . SER A 1 35 ? -23.300 -2.865 -3.994 1.00 0.00 35 SER A O 19
ATOM 17197 N N . CYS A 1 36 ? -21.159 -3.418 -3.995 1.00 0.00 36 CYS A N 19
ATOM 17198 C CA . CYS A 1 36 ? -21.047 -3.291 -2.504 1.00 0.00 36 CYS A CA 19
ATOM 17199 C C . CYS A 1 36 ? -22.055 -4.214 -1.801 1.00 0.00 36 CYS A C 19
ATOM 17200 O O . CYS A 1 36 ? -22.526 -3.921 -0.717 1.00 0.00 36 CYS A O 19
ATOM 17207 N N . ARG A 1 37 ? -22.384 -5.329 -2.409 1.00 0.00 37 ARG A N 19
ATOM 17208 C CA . ARG A 1 37 ? -23.355 -6.273 -1.774 1.00 0.00 37 ARG A CA 19
ATOM 17209 C C . ARG A 1 37 ? -22.615 -7.459 -1.144 1.00 0.00 37 ARG A C 19
ATOM 17210 O O . ARG A 1 37 ? -21.541 -7.836 -1.576 1.00 0.00 37 ARG A O 19
ATOM 17231 N N . GLY A 1 38 ? -23.190 -8.051 -0.127 1.00 0.00 38 GLY A N 19
ATOM 17232 C CA . GLY A 1 38 ? -22.537 -9.221 0.540 1.00 0.00 38 GLY A CA 19
ATOM 17233 C C . GLY A 1 38 ? -21.430 -8.755 1.501 1.00 0.00 38 GLY A C 19
ATOM 17234 O O . GLY A 1 38 ? -20.589 -9.539 1.902 1.00 0.00 38 GLY A O 19
ATOM 17238 N N . ILE A 1 39 ? -21.421 -7.498 1.882 1.00 0.00 39 ILE A N 19
ATOM 17239 C CA . ILE A 1 39 ? -20.367 -7.007 2.823 1.00 0.00 39 ILE A CA 19
ATOM 17240 C C . ILE A 1 39 ? -21.001 -6.175 3.941 1.00 0.00 39 ILE A C 19
ATOM 17241 O O . ILE A 1 39 ? -22.106 -5.679 3.812 1.00 0.00 39 ILE A O 19
ATOM 17257 N N . SER A 1 40 ? -20.305 -6.021 5.033 1.00 0.00 40 SER A N 19
ATOM 17258 C CA . SER A 1 40 ? -20.847 -5.222 6.167 1.00 0.00 40 SER A CA 19
ATOM 17259 C C . SER A 1 40 ? -20.616 -3.732 5.905 1.00 0.00 40 SER A C 19
ATOM 17260 O O . SER A 1 40 ? -19.788 -3.361 5.094 1.00 0.00 40 SER A O 19
ATOM 17268 N N . PHE A 1 41 ? -21.332 -2.877 6.592 1.00 0.00 41 PHE A N 19
ATOM 17269 C CA . PHE A 1 41 ? -21.143 -1.406 6.391 1.00 0.00 41 PHE A CA 19
ATOM 17270 C C . PHE A 1 41 ? -19.676 -1.039 6.636 1.00 0.00 41 PHE A C 19
ATOM 17271 O O . PHE A 1 41 ? -19.048 -0.386 5.824 1.00 0.00 41 PHE A O 19
ATOM 17288 N N . SER A 1 42 ? -19.127 -1.470 7.746 1.00 0.00 42 SER A N 19
ATOM 17289 C CA . SER A 1 42 ? -17.695 -1.166 8.050 1.00 0.00 42 SER A CA 19
ATOM 17290 C C . SER A 1 42 ? -16.782 -1.812 7.000 1.00 0.00 42 SER A C 19
ATOM 17291 O O . SER A 1 42 ? -15.774 -1.248 6.618 1.00 0.00 42 SER A O 19
ATOM 17299 N N . GLN A 1 43 ? -17.135 -2.983 6.521 1.00 0.00 43 GLN A N 19
ATOM 17300 C CA . GLN A 1 43 ? -16.293 -3.657 5.485 1.00 0.00 43 GLN A CA 19
ATOM 17301 C C . GLN A 1 43 ? -16.281 -2.821 4.202 1.00 0.00 43 GLN A C 19
ATOM 17302 O O . GLN A 1 43 ? -15.248 -2.640 3.582 1.00 0.00 43 GLN A O 19
ATOM 17316 N N . ALA A 1 44 ? -17.418 -2.300 3.808 1.00 0.00 44 ALA A N 19
ATOM 17317 C CA . ALA A 1 44 ? -17.475 -1.462 2.572 1.00 0.00 44 ALA A CA 19
ATOM 17318 C C . ALA A 1 44 ? -16.739 -0.138 2.805 1.00 0.00 44 ALA A C 19
ATOM 17319 O O . ALA A 1 44 ? -16.087 0.382 1.918 1.00 0.00 44 ALA A O 19
ATOM 17326 N N . ARG A 1 45 ? -16.833 0.399 4.000 1.00 0.00 45 ARG A N 19
ATOM 17327 C CA . ARG A 1 45 ? -16.132 1.681 4.314 1.00 0.00 45 ARG A CA 19
ATOM 17328 C C . ARG A 1 45 ? -14.613 1.480 4.250 1.00 0.00 45 ARG A C 19
ATOM 17329 O O . ARG A 1 45 ? -13.887 2.324 3.757 1.00 0.00 45 ARG A O 19
ATOM 17350 N N . SER A 1 46 ? -14.130 0.367 4.754 1.00 0.00 46 SER A N 19
ATOM 17351 C CA . SER A 1 46 ? -12.658 0.102 4.734 1.00 0.00 46 SER A CA 19
ATOM 17352 C C . SER A 1 46 ? -12.142 0.016 3.293 1.00 0.00 46 SER A C 19
ATOM 17353 O O . SER A 1 46 ? -11.105 0.562 2.971 1.00 0.00 46 SER A O 19
ATOM 17361 N N . CYS A 1 47 ? -12.855 -0.663 2.421 1.00 0.00 47 CYS A N 19
ATOM 17362 C CA . CYS A 1 47 ? -12.385 -0.772 1.004 1.00 0.00 47 CYS A CA 19
ATOM 17363 C C . CYS A 1 47 ? -12.382 0.602 0.325 1.00 0.00 47 CYS A C 19
ATOM 17364 O O . CYS A 1 47 ? -11.536 0.881 -0.498 1.00 0.00 47 CYS A O 19
ATOM 17371 N N . CYS A 1 48 ? -13.315 1.461 0.662 1.00 0.00 48 CYS A N 19
ATOM 17372 C CA . CYS A 1 48 ? -13.344 2.817 0.026 1.00 0.00 48 CYS A CA 19
ATOM 17373 C C . CYS A 1 48 ? -12.052 3.576 0.348 1.00 0.00 48 CYS A C 19
ATOM 17374 O O . CYS A 1 48 ? -11.468 4.214 -0.506 1.00 0.00 48 CYS A O 19
ATOM 17381 N N . SER A 1 49 ? -11.605 3.508 1.577 1.00 0.00 49 SER A N 19
ATOM 17382 C CA . SER A 1 49 ? -10.356 4.219 1.969 1.00 0.00 49 SER A CA 19
ATOM 17383 C C . SER A 1 49 ? -9.107 3.427 1.546 1.00 0.00 49 SER A C 19
ATOM 17384 O O . SER A 1 49 ? -8.007 3.945 1.571 1.00 0.00 49 SER A O 19
ATOM 17392 N N . ARG A 1 50 ? -9.263 2.181 1.167 1.00 0.00 50 ARG A N 19
ATOM 17393 C CA . ARG A 1 50 ? -8.077 1.369 0.753 1.00 0.00 50 ARG A CA 19
ATOM 17394 C C . ARG A 1 50 ? -7.985 1.260 -0.780 1.00 0.00 50 ARG A C 19
ATOM 17395 O O . ARG A 1 50 ? -6.909 1.106 -1.326 1.00 0.00 50 ARG A O 19
ATOM 17416 N N . LEU A 1 51 ? -9.097 1.321 -1.478 1.00 0.00 51 LEU A N 19
ATOM 17417 C CA . LEU A 1 51 ? -9.051 1.199 -2.973 1.00 0.00 51 LEU A CA 19
ATOM 17418 C C . LEU A 1 51 ? -10.056 2.133 -3.672 1.00 0.00 51 LEU A C 19
ATOM 17419 O O . LEU A 1 51 ? -10.240 2.050 -4.874 1.00 0.00 51 LEU A O 19
ATOM 17435 N N . GLY A 1 52 ? -10.706 3.016 -2.951 1.00 0.00 52 GLY A N 19
ATOM 17436 C CA . GLY A 1 52 ? -11.690 3.939 -3.603 1.00 0.00 52 GLY A CA 19
ATOM 17437 C C . GLY A 1 52 ? -12.920 3.153 -4.086 1.00 0.00 52 GLY A C 19
ATOM 17438 O O . GLY A 1 52 ? -13.582 3.548 -5.029 1.00 0.00 52 GLY A O 19
ATOM 17442 N N . ARG A 1 53 ? -13.233 2.045 -3.455 1.00 0.00 53 ARG A N 19
ATOM 17443 C CA . ARG A 1 53 ? -14.420 1.241 -3.885 1.00 0.00 53 ARG A CA 19
ATOM 17444 C C . ARG A 1 53 ? -15.489 1.230 -2.787 1.00 0.00 53 ARG A C 19
ATOM 17445 O O . ARG A 1 53 ? -15.181 1.211 -1.612 1.00 0.00 53 ARG A O 19
ATOM 17466 N N . CYS A 1 54 ? -16.743 1.260 -3.176 1.00 0.00 54 CYS A N 19
ATOM 17467 C CA . CYS A 1 54 ? -17.868 1.269 -2.183 1.00 0.00 54 CYS A CA 19
ATOM 17468 C C . CYS A 1 54 ? -17.762 2.529 -1.323 1.00 0.00 54 CYS A C 19
ATOM 17469 O O . CYS A 1 54 ? -17.673 2.474 -0.111 1.00 0.00 54 CYS A O 19
ATOM 17476 N N . CYS A 1 55 ? -17.744 3.664 -1.965 1.00 0.00 55 CYS A N 19
ATOM 17477 C CA . CYS A 1 55 ? -17.611 4.952 -1.233 1.00 0.00 55 CYS A CA 19
ATOM 17478 C C . CYS A 1 55 ? -18.961 5.680 -1.096 1.00 0.00 55 CYS A C 19
ATOM 17479 O O . CYS A 1 55 ? -19.036 6.724 -0.476 1.00 0.00 55 CYS A O 19
ATOM 17486 N N . HIS A 1 56 ? -20.022 5.153 -1.664 1.00 0.00 56 HIS A N 19
ATOM 17487 C CA . HIS A 1 56 ? -21.343 5.839 -1.554 1.00 0.00 56 HIS A CA 19
ATOM 17488 C C . HIS A 1 56 ? -22.464 4.831 -1.247 1.00 0.00 56 HIS A C 19
ATOM 17489 O O . HIS A 1 56 ? -23.508 4.845 -1.871 1.00 0.00 56 HIS A O 19
ATOM 17503 N N . VAL A 1 57 ? -22.263 3.966 -0.283 1.00 0.00 57 VAL A N 19
ATOM 17504 C CA . VAL A 1 57 ? -23.329 2.974 0.064 1.00 0.00 57 VAL A CA 19
ATOM 17505 C C . VAL A 1 57 ? -23.994 3.370 1.388 1.00 0.00 57 VAL A C 19
ATOM 17506 O O . VAL A 1 57 ? -23.397 3.280 2.446 1.00 0.00 57 VAL A O 19
ATOM 17519 N N . GLY A 1 58 ? -25.224 3.815 1.332 1.00 0.00 58 GLY A N 19
ATOM 17520 C CA . GLY A 1 58 ? -25.938 4.229 2.577 1.00 0.00 58 GLY A CA 19
ATOM 17521 C C . GLY A 1 58 ? -25.466 5.626 2.992 1.00 0.00 58 GLY A C 19
ATOM 17522 O O . GLY A 1 58 ? -24.476 5.776 3.681 1.00 0.00 58 GLY A O 19
ATOM 17526 N N . LYS A 1 59 ? -26.168 6.648 2.572 1.00 0.00 59 LYS A N 19
ATOM 17527 C CA . LYS A 1 59 ? -25.765 8.040 2.935 1.00 0.00 59 LYS A CA 19
ATOM 17528 C C . LYS A 1 59 ? -26.618 8.551 4.104 1.00 0.00 59 LYS A C 19
ATOM 17529 O O . LYS A 1 59 ? -27.759 8.937 3.928 1.00 0.00 59 LYS A O 19
ATOM 17548 N N . GLY A 1 60 ? -26.070 8.552 5.294 1.00 0.00 60 GLY A N 19
ATOM 17549 C CA . GLY A 1 60 ? -26.842 9.033 6.480 1.00 0.00 60 GLY A CA 19
ATOM 17550 C C . GLY A 1 60 ? -27.567 7.853 7.139 1.00 0.00 60 GLY A C 19
ATOM 17551 O O . GLY A 1 60 ? -27.419 6.715 6.732 1.00 0.00 60 GLY A O 19
ATOM 17555 N N . TYR A 1 61 ? -28.346 8.119 8.159 1.00 0.00 61 TYR A N 19
ATOM 17556 C CA . TYR A 1 61 ? -29.082 7.019 8.855 1.00 0.00 61 TYR A CA 19
ATOM 17557 C C . TYR A 1 61 ? -30.247 6.521 7.991 1.00 0.00 61 TYR A C 19
ATOM 17558 O O . TYR A 1 61 ? -30.741 7.225 7.129 1.00 0.00 61 TYR A O 19
ATOM 17576 N N . SER A 1 62 ? -30.686 5.310 8.222 1.00 0.00 62 SER A N 19
ATOM 17577 C CA . SER A 1 62 ? -31.818 4.749 7.425 1.00 0.00 62 SER A CA 19
ATOM 17578 C C . SER A 1 62 ? -32.548 3.660 8.221 1.00 0.00 62 SER A C 19
ATOM 17579 O O . SER A 1 62 ? -32.063 3.178 9.228 1.00 0.00 62 SER A O 19
ATOM 17587 N N . GLY A 1 63 ? -33.714 3.272 7.770 1.00 0.00 63 GLY A N 19
ATOM 17588 C CA . GLY A 1 63 ? -34.487 2.216 8.488 1.00 0.00 63 GLY A CA 19
ATOM 17589 C C . GLY A 1 63 ? -35.841 2.016 7.803 1.00 0.00 63 GLY A C 19
ATOM 17590 O O . GLY A 1 63 ? -35.957 1.084 7.024 1.00 0.00 63 GLY A O 19
ATOM 17595 N N . GLN A 1 1 ? 24.851 -31.352 10.158 1.00 0.00 1 GLN A N 20
ATOM 17596 C CA . GLN A 1 1 ? 23.675 -30.625 10.735 1.00 0.00 1 GLN A CA 20
ATOM 17597 C C . GLN A 1 1 ? 22.976 -29.788 9.659 1.00 0.00 1 GLN A C 20
ATOM 17598 O O . GLN A 1 1 ? 23.486 -29.604 8.568 1.00 0.00 1 GLN A O 20
ATOM 17614 N N . VAL A 1 2 ? 21.814 -29.276 9.968 1.00 0.00 2 VAL A N 20
ATOM 17615 C CA . VAL A 1 2 ? 21.065 -28.442 8.980 1.00 0.00 2 VAL A CA 20
ATOM 17616 C C . VAL A 1 2 ? 20.986 -26.992 9.476 1.00 0.00 2 VAL A C 20
ATOM 17617 O O . VAL A 1 2 ? 20.790 -26.745 10.653 1.00 0.00 2 VAL A O 20
ATOM 17630 N N . TYR A 1 3 ? 21.138 -26.039 8.582 1.00 0.00 3 TYR A N 20
ATOM 17631 C CA . TYR A 1 3 ? 21.078 -24.589 8.970 1.00 0.00 3 TYR A CA 20
ATOM 17632 C C . TYR A 1 3 ? 22.255 -24.214 9.884 1.00 0.00 3 TYR A C 20
ATOM 17633 O O . TYR A 1 3 ? 22.954 -25.067 10.401 1.00 0.00 3 TYR A O 20
ATOM 17651 N N . LYS A 1 4 ? 22.480 -22.937 10.077 1.00 0.00 4 LYS A N 20
ATOM 17652 C CA . LYS A 1 4 ? 23.609 -22.489 10.949 1.00 0.00 4 LYS A CA 20
ATOM 17653 C C . LYS A 1 4 ? 23.145 -21.366 11.887 1.00 0.00 4 LYS A C 20
ATOM 17654 O O . LYS A 1 4 ? 22.270 -20.588 11.553 1.00 0.00 4 LYS A O 20
ATOM 17673 N N . GLY A 1 5 ? 23.731 -21.277 13.056 1.00 0.00 5 GLY A N 20
ATOM 17674 C CA . GLY A 1 5 ? 23.335 -20.209 14.020 1.00 0.00 5 GLY A CA 20
ATOM 17675 C C . GLY A 1 5 ? 23.887 -18.860 13.549 1.00 0.00 5 GLY A C 20
ATOM 17676 O O . GLY A 1 5 ? 23.218 -18.116 12.859 1.00 0.00 5 GLY A O 20
ATOM 17680 N N . GLY A 1 6 ? 25.105 -18.541 13.918 1.00 0.00 6 GLY A N 20
ATOM 17681 C CA . GLY A 1 6 ? 25.704 -17.244 13.493 1.00 0.00 6 GLY A CA 20
ATOM 17682 C C . GLY A 1 6 ? 25.236 -16.125 14.428 1.00 0.00 6 GLY A C 20
ATOM 17683 O O . GLY A 1 6 ? 24.171 -16.197 15.015 1.00 0.00 6 GLY A O 20
ATOM 17687 N N . TYR A 1 7 ? 26.026 -15.091 14.570 1.00 0.00 7 TYR A N 20
ATOM 17688 C CA . TYR A 1 7 ? 25.637 -13.960 15.463 1.00 0.00 7 TYR A CA 20
ATOM 17689 C C . TYR A 1 7 ? 26.132 -12.629 14.880 1.00 0.00 7 TYR A C 20
ATOM 17690 O O . TYR A 1 7 ? 27.141 -12.090 15.298 1.00 0.00 7 TYR A O 20
ATOM 17708 N N . ALA A 1 8 ? 25.424 -12.097 13.914 1.00 0.00 8 ALA A N 20
ATOM 17709 C CA . ALA A 1 8 ? 25.836 -10.802 13.292 1.00 0.00 8 ALA A CA 20
ATOM 17710 C C . ALA A 1 8 ? 24.630 -10.126 12.629 1.00 0.00 8 ALA A C 20
ATOM 17711 O O . ALA A 1 8 ? 23.956 -10.715 11.805 1.00 0.00 8 ALA A O 20
ATOM 17718 N N . ARG A 1 9 ? 24.352 -8.896 12.987 1.00 0.00 9 ARG A N 20
ATOM 17719 C CA . ARG A 1 9 ? 23.190 -8.181 12.382 1.00 0.00 9 ARG A CA 20
ATOM 17720 C C . ARG A 1 9 ? 23.558 -6.717 12.094 1.00 0.00 9 ARG A C 20
ATOM 17721 O O . ARG A 1 9 ? 23.320 -5.847 12.912 1.00 0.00 9 ARG A O 20
ATOM 17742 N N . PRO A 1 10 ? 24.127 -6.495 10.932 1.00 0.00 10 PRO A N 20
ATOM 17743 C CA . PRO A 1 10 ? 24.528 -5.121 10.530 1.00 0.00 10 PRO A CA 20
ATOM 17744 C C . PRO A 1 10 ? 23.290 -4.286 10.176 1.00 0.00 10 PRO A C 20
ATOM 17745 O O . PRO A 1 10 ? 22.448 -4.715 9.411 1.00 0.00 10 PRO A O 20
ATOM 17756 N N . ILE A 1 11 ? 23.185 -3.098 10.738 1.00 0.00 11 ILE A N 20
ATOM 17757 C CA . ILE A 1 11 ? 22.011 -2.196 10.466 1.00 0.00 11 ILE A CA 20
ATOM 17758 C C . ILE A 1 11 ? 20.709 -2.824 11.001 1.00 0.00 11 ILE A C 20
ATOM 17759 O O . ILE A 1 11 ? 20.305 -3.886 10.565 1.00 0.00 11 ILE A O 20
ATOM 17775 N N . PRO A 1 12 ? 20.089 -2.139 11.937 1.00 0.00 12 PRO A N 20
ATOM 17776 C CA . PRO A 1 12 ? 18.824 -2.637 12.534 1.00 0.00 12 PRO A CA 20
ATOM 17777 C C . PRO A 1 12 ? 17.646 -2.404 11.571 1.00 0.00 12 PRO A C 20
ATOM 17778 O O . PRO A 1 12 ? 16.746 -1.633 11.849 1.00 0.00 12 PRO A O 20
ATOM 17789 N N . ARG A 1 13 ? 17.653 -3.066 10.440 1.00 0.00 13 ARG A N 20
ATOM 17790 C CA . ARG A 1 13 ? 16.547 -2.894 9.452 1.00 0.00 13 ARG A CA 20
ATOM 17791 C C . ARG A 1 13 ? 16.575 -4.040 8.429 1.00 0.00 13 ARG A C 20
ATOM 17792 O O . ARG A 1 13 ? 17.635 -4.453 7.996 1.00 0.00 13 ARG A O 20
ATOM 17813 N N . PRO A 1 14 ? 15.404 -4.517 8.075 1.00 0.00 14 PRO A N 20
ATOM 17814 C CA . PRO A 1 14 ? 15.294 -5.627 7.092 1.00 0.00 14 PRO A CA 20
ATOM 17815 C C . PRO A 1 14 ? 15.605 -5.127 5.671 1.00 0.00 14 PRO A C 20
ATOM 17816 O O . PRO A 1 14 ? 15.152 -4.067 5.278 1.00 0.00 14 PRO A O 20
ATOM 17827 N N . PRO A 1 15 ? 16.369 -5.913 4.945 1.00 0.00 15 PRO A N 20
ATOM 17828 C CA . PRO A 1 15 ? 16.740 -5.543 3.553 1.00 0.00 15 PRO A CA 20
ATOM 17829 C C . PRO A 1 15 ? 15.550 -5.746 2.600 1.00 0.00 15 PRO A C 20
ATOM 17830 O O . PRO A 1 15 ? 14.815 -6.709 2.726 1.00 0.00 15 PRO A O 20
ATOM 17841 N N . PRO A 1 16 ? 15.399 -4.826 1.673 1.00 0.00 16 PRO A N 20
ATOM 17842 C CA . PRO A 1 16 ? 14.287 -4.908 0.689 1.00 0.00 16 PRO A CA 20
ATOM 17843 C C . PRO A 1 16 ? 14.580 -5.992 -0.362 1.00 0.00 16 PRO A C 20
ATOM 17844 O O . PRO A 1 16 ? 15.030 -5.706 -1.457 1.00 0.00 16 PRO A O 20
ATOM 17855 N N . PHE A 1 17 ? 14.330 -7.235 -0.032 1.00 0.00 17 PHE A N 20
ATOM 17856 C CA . PHE A 1 17 ? 14.593 -8.340 -1.003 1.00 0.00 17 PHE A CA 20
ATOM 17857 C C . PHE A 1 17 ? 13.448 -8.449 -2.014 1.00 0.00 17 PHE A C 20
ATOM 17858 O O . PHE A 1 17 ? 12.320 -8.085 -1.737 1.00 0.00 17 PHE A O 20
ATOM 17875 N N . VAL A 1 18 ? 13.738 -8.953 -3.184 1.00 0.00 18 VAL A N 20
ATOM 17876 C CA . VAL A 1 18 ? 12.678 -9.097 -4.228 1.00 0.00 18 VAL A CA 20
ATOM 17877 C C . VAL A 1 18 ? 11.929 -10.420 -4.037 1.00 0.00 18 VAL A C 20
ATOM 17878 O O . VAL A 1 18 ? 12.514 -11.433 -3.700 1.00 0.00 18 VAL A O 20
ATOM 17891 N N . ARG A 1 19 ? 10.637 -10.416 -4.250 1.00 0.00 19 ARG A N 20
ATOM 17892 C CA . ARG A 1 19 ? 9.842 -11.668 -4.084 1.00 0.00 19 ARG A CA 20
ATOM 17893 C C . ARG A 1 19 ? 9.351 -12.168 -5.450 1.00 0.00 19 ARG A C 20
ATOM 17894 O O . ARG A 1 19 ? 8.729 -11.430 -6.192 1.00 0.00 19 ARG A O 20
ATOM 17915 N N . PRO A 1 20 ? 9.646 -13.416 -5.737 1.00 0.00 20 PRO A N 20
ATOM 17916 C CA . PRO A 1 20 ? 9.225 -14.023 -7.026 1.00 0.00 20 PRO A CA 20
ATOM 17917 C C . PRO A 1 20 ? 7.714 -14.290 -7.031 1.00 0.00 20 PRO A C 20
ATOM 17918 O O . PRO A 1 20 ? 7.026 -14.050 -6.055 1.00 0.00 20 PRO A O 20
ATOM 17929 N N . LEU A 1 21 ? 7.197 -14.787 -8.126 1.00 0.00 21 LEU A N 20
ATOM 17930 C CA . LEU A 1 21 ? 5.732 -15.076 -8.208 1.00 0.00 21 LEU A CA 20
ATOM 17931 C C . LEU A 1 21 ? 5.479 -16.271 -9.139 1.00 0.00 21 LEU A C 20
ATOM 17932 O O . LEU A 1 21 ? 5.027 -16.103 -10.257 1.00 0.00 21 LEU A O 20
ATOM 17948 N N . PRO A 1 22 ? 5.781 -17.448 -8.643 1.00 0.00 22 PRO A N 20
ATOM 17949 C CA . PRO A 1 22 ? 5.585 -18.686 -9.439 1.00 0.00 22 PRO A CA 20
ATOM 17950 C C . PRO A 1 22 ? 4.092 -19.031 -9.532 1.00 0.00 22 PRO A C 20
ATOM 17951 O O . PRO A 1 22 ? 3.451 -19.321 -8.539 1.00 0.00 22 PRO A O 20
ATOM 17962 N N . GLY A 1 23 ? 3.537 -18.997 -10.719 1.00 0.00 23 GLY A N 20
ATOM 17963 C CA . GLY A 1 23 ? 2.088 -19.319 -10.884 1.00 0.00 23 GLY A CA 20
ATOM 17964 C C . GLY A 1 23 ? 1.352 -18.100 -11.447 1.00 0.00 23 GLY A C 20
ATOM 17965 O O . GLY A 1 23 ? 0.867 -18.122 -12.561 1.00 0.00 23 GLY A O 20
ATOM 17969 N N . GLY A 1 24 ? 1.264 -17.038 -10.682 1.00 0.00 24 GLY A N 20
ATOM 17970 C CA . GLY A 1 24 ? 0.557 -15.815 -11.169 1.00 0.00 24 GLY A CA 20
ATOM 17971 C C . GLY A 1 24 ? -0.953 -15.975 -10.949 1.00 0.00 24 GLY A C 20
ATOM 17972 O O . GLY A 1 24 ? -1.634 -16.567 -11.764 1.00 0.00 24 GLY A O 20
ATOM 17976 N N . PRO A 1 25 ? -1.429 -15.440 -9.847 1.00 0.00 25 PRO A N 20
ATOM 17977 C CA . PRO A 1 25 ? -2.877 -15.529 -9.518 1.00 0.00 25 PRO A CA 20
ATOM 17978 C C . PRO A 1 25 ? -3.701 -14.601 -10.423 1.00 0.00 25 PRO A C 20
ATOM 17979 O O . PRO A 1 25 ? -3.281 -13.507 -10.752 1.00 0.00 25 PRO A O 20
ATOM 17990 N N . ILE A 1 26 ? -4.871 -15.034 -10.824 1.00 0.00 26 ILE A N 20
ATOM 17991 C CA . ILE A 1 26 ? -5.729 -14.185 -11.705 1.00 0.00 26 ILE A CA 20
ATOM 17992 C C . ILE A 1 26 ? -6.777 -13.445 -10.863 1.00 0.00 26 ILE A C 20
ATOM 17993 O O . ILE A 1 26 ? -7.318 -13.985 -9.917 1.00 0.00 26 ILE A O 20
ATOM 18009 N N . GLY A 1 27 ? -7.063 -12.214 -11.204 1.00 0.00 27 GLY A N 20
ATOM 18010 C CA . GLY A 1 27 ? -8.073 -11.431 -10.430 1.00 0.00 27 GLY A CA 20
ATOM 18011 C C . GLY A 1 27 ? -7.377 -10.682 -9.286 1.00 0.00 27 GLY A C 20
ATOM 18012 O O . GLY A 1 27 ? -7.343 -11.160 -8.168 1.00 0.00 27 GLY A O 20
ATOM 18016 N N . PRO A 1 28 ? -6.843 -9.527 -9.608 1.00 0.00 28 PRO A N 20
ATOM 18017 C CA . PRO A 1 28 ? -6.135 -8.700 -8.593 1.00 0.00 28 PRO A CA 20
ATOM 18018 C C . PRO A 1 28 ? -7.130 -8.059 -7.613 1.00 0.00 28 PRO A C 20
ATOM 18019 O O . PRO A 1 28 ? -6.828 -7.875 -6.449 1.00 0.00 28 PRO A O 20
ATOM 18030 N N . TYR A 1 29 ? -8.312 -7.720 -8.073 1.00 0.00 29 TYR A N 20
ATOM 18031 C CA . TYR A 1 29 ? -9.320 -7.095 -7.166 1.00 0.00 29 TYR A CA 20
ATOM 18032 C C . TYR A 1 29 ? -10.030 -8.192 -6.362 1.00 0.00 29 TYR A C 20
ATOM 18033 O O . TYR A 1 29 ? -11.148 -8.572 -6.658 1.00 0.00 29 TYR A O 20
ATOM 18051 N N . ASN A 1 30 ? -9.380 -8.714 -5.352 1.00 0.00 30 ASN A N 20
ATOM 18052 C CA . ASN A 1 30 ? -10.004 -9.799 -4.535 1.00 0.00 30 ASN A CA 20
ATOM 18053 C C . ASN A 1 30 ? -10.257 -9.330 -3.096 1.00 0.00 30 ASN A C 20
ATOM 18054 O O . ASN A 1 30 ? -10.030 -10.060 -2.148 1.00 0.00 30 ASN A O 20
ATOM 18065 N N . GLY A 1 31 ? -10.732 -8.122 -2.922 1.00 0.00 31 GLY A N 20
ATOM 18066 C CA . GLY A 1 31 ? -11.004 -7.619 -1.542 1.00 0.00 31 GLY A CA 20
ATOM 18067 C C . GLY A 1 31 ? -12.052 -6.500 -1.574 1.00 0.00 31 GLY A C 20
ATOM 18068 O O . GLY A 1 31 ? -12.017 -5.593 -0.763 1.00 0.00 31 GLY A O 20
ATOM 18072 N N . CYS A 1 32 ? -12.987 -6.564 -2.496 1.00 0.00 32 CYS A N 20
ATOM 18073 C CA . CYS A 1 32 ? -14.048 -5.509 -2.583 1.00 0.00 32 CYS A CA 20
ATOM 18074 C C . CYS A 1 32 ? -14.984 -5.781 -3.772 1.00 0.00 32 CYS A C 20
ATOM 18075 O O . CYS A 1 32 ? -14.543 -5.792 -4.904 1.00 0.00 32 CYS A O 20
ATOM 18082 N N . PRO A 1 33 ? -16.254 -5.971 -3.490 1.00 0.00 33 PRO A N 20
ATOM 18083 C CA . PRO A 1 33 ? -17.234 -6.208 -4.580 1.00 0.00 33 PRO A CA 20
ATOM 18084 C C . PRO A 1 33 ? -17.550 -4.883 -5.297 1.00 0.00 33 PRO A C 20
ATOM 18085 O O . PRO A 1 33 ? -17.624 -3.837 -4.679 1.00 0.00 33 PRO A O 20
ATOM 18096 N N . VAL A 1 34 ? -17.728 -4.919 -6.595 1.00 0.00 34 VAL A N 20
ATOM 18097 C CA . VAL A 1 34 ? -18.031 -3.662 -7.354 1.00 0.00 34 VAL A CA 20
ATOM 18098 C C . VAL A 1 34 ? -19.479 -3.201 -7.100 1.00 0.00 34 VAL A C 20
ATOM 18099 O O . VAL A 1 34 ? -19.772 -2.021 -7.136 1.00 0.00 34 VAL A O 20
ATOM 18112 N N . SER A 1 35 ? -20.382 -4.120 -6.849 1.00 0.00 35 SER A N 20
ATOM 18113 C CA . SER A 1 35 ? -21.809 -3.733 -6.601 1.00 0.00 35 SER A CA 20
ATOM 18114 C C . SER A 1 35 ? -21.995 -3.089 -5.214 1.00 0.00 35 SER A C 20
ATOM 18115 O O . SER A 1 35 ? -23.045 -2.546 -4.924 1.00 0.00 35 SER A O 20
ATOM 18123 N N . CYS A 1 36 ? -20.997 -3.150 -4.355 1.00 0.00 36 CYS A N 20
ATOM 18124 C CA . CYS A 1 36 ? -21.123 -2.547 -2.982 1.00 0.00 36 CYS A CA 20
ATOM 18125 C C . CYS A 1 36 ? -22.318 -3.152 -2.225 1.00 0.00 36 CYS A C 20
ATOM 18126 O O . CYS A 1 36 ? -22.921 -2.509 -1.381 1.00 0.00 36 CYS A O 20
ATOM 18133 N N . ARG A 1 37 ? -22.661 -4.385 -2.517 1.00 0.00 37 ARG A N 20
ATOM 18134 C CA . ARG A 1 37 ? -23.810 -5.038 -1.822 1.00 0.00 37 ARG A CA 20
ATOM 18135 C C . ARG A 1 37 ? -23.394 -6.401 -1.253 1.00 0.00 37 ARG A C 20
ATOM 18136 O O . ARG A 1 37 ? -22.426 -6.997 -1.688 1.00 0.00 37 ARG A O 20
ATOM 18157 N N . GLY A 1 38 ? -24.124 -6.894 -0.283 1.00 0.00 38 GLY A N 20
ATOM 18158 C CA . GLY A 1 38 ? -23.787 -8.218 0.325 1.00 0.00 38 GLY A CA 20
ATOM 18159 C C . GLY A 1 38 ? -22.498 -8.107 1.147 1.00 0.00 38 GLY A C 20
ATOM 18160 O O . GLY A 1 38 ? -21.693 -9.019 1.170 1.00 0.00 38 GLY A O 20
ATOM 18164 N N . ILE A 1 39 ? -22.299 -7.002 1.825 1.00 0.00 39 ILE A N 20
ATOM 18165 C CA . ILE A 1 39 ? -21.064 -6.831 2.651 1.00 0.00 39 ILE A CA 20
ATOM 18166 C C . ILE A 1 39 ? -21.382 -6.050 3.927 1.00 0.00 39 ILE A C 20
ATOM 18167 O O . ILE A 1 39 ? -22.371 -5.341 4.006 1.00 0.00 39 ILE A O 20
ATOM 18183 N N . SER A 1 40 ? -20.544 -6.169 4.920 1.00 0.00 40 SER A N 20
ATOM 18184 C CA . SER A 1 40 ? -20.772 -5.431 6.194 1.00 0.00 40 SER A CA 20
ATOM 18185 C C . SER A 1 40 ? -20.403 -3.959 6.010 1.00 0.00 40 SER A C 20
ATOM 18186 O O . SER A 1 40 ? -19.667 -3.608 5.105 1.00 0.00 40 SER A O 20
ATOM 18194 N N . PHE A 1 41 ? -20.894 -3.098 6.863 1.00 0.00 41 PHE A N 20
ATOM 18195 C CA . PHE A 1 41 ? -20.555 -1.647 6.740 1.00 0.00 41 PHE A CA 20
ATOM 18196 C C . PHE A 1 41 ? -19.033 -1.469 6.816 1.00 0.00 41 PHE A C 20
ATOM 18197 O O . PHE A 1 41 ? -18.448 -0.747 6.032 1.00 0.00 41 PHE A O 20
ATOM 18214 N N . SER A 1 42 ? -18.392 -2.137 7.746 1.00 0.00 42 SER A N 20
ATOM 18215 C CA . SER A 1 42 ? -16.906 -2.025 7.867 1.00 0.00 42 SER A CA 20
ATOM 18216 C C . SER A 1 42 ? -16.238 -2.551 6.593 1.00 0.00 42 SER A C 20
ATOM 18217 O O . SER A 1 42 ? -15.259 -2.001 6.127 1.00 0.00 42 SER A O 20
ATOM 18225 N N . GLN A 1 43 ? -16.774 -3.601 6.018 1.00 0.00 43 GLN A N 20
ATOM 18226 C CA . GLN A 1 43 ? -16.185 -4.154 4.759 1.00 0.00 43 GLN A CA 20
ATOM 18227 C C . GLN A 1 43 ? -16.317 -3.125 3.633 1.00 0.00 43 GLN A C 20
ATOM 18228 O O . GLN A 1 43 ? -15.381 -2.865 2.900 1.00 0.00 43 GLN A O 20
ATOM 18242 N N . ALA A 1 44 ? -17.478 -2.535 3.505 1.00 0.00 44 ALA A N 20
ATOM 18243 C CA . ALA A 1 44 ? -17.695 -1.510 2.439 1.00 0.00 44 ALA A CA 20
ATOM 18244 C C . ALA A 1 44 ? -16.865 -0.257 2.742 1.00 0.00 44 ALA A C 20
ATOM 18245 O O . ALA A 1 44 ? -16.326 0.372 1.848 1.00 0.00 44 ALA A O 20
ATOM 18252 N N . ARG A 1 45 ? -16.743 0.096 3.999 1.00 0.00 45 ARG A N 20
ATOM 18253 C CA . ARG A 1 45 ? -15.932 1.291 4.372 1.00 0.00 45 ARG A CA 20
ATOM 18254 C C . ARG A 1 45 ? -14.444 1.001 4.137 1.00 0.00 45 ARG A C 20
ATOM 18255 O O . ARG A 1 45 ? -13.691 1.863 3.722 1.00 0.00 45 ARG A O 20
ATOM 18276 N N . SER A 1 46 ? -14.022 -0.214 4.403 1.00 0.00 46 SER A N 20
ATOM 18277 C CA . SER A 1 46 ? -12.586 -0.586 4.204 1.00 0.00 46 SER A CA 20
ATOM 18278 C C . SER A 1 46 ? -12.193 -0.476 2.723 1.00 0.00 46 SER A C 20
ATOM 18279 O O . SER A 1 46 ? -11.110 -0.025 2.402 1.00 0.00 46 SER A O 20
ATOM 18287 N N . CYS A 1 47 ? -13.059 -0.884 1.821 1.00 0.00 47 CYS A N 20
ATOM 18288 C CA . CYS A 1 47 ? -12.718 -0.797 0.366 1.00 0.00 47 CYS A CA 20
ATOM 18289 C C . CYS A 1 47 ? -12.634 0.664 -0.085 1.00 0.00 47 CYS A C 20
ATOM 18290 O O . CYS A 1 47 ? -11.774 1.027 -0.861 1.00 0.00 47 CYS A O 20
ATOM 18297 N N . CYS A 1 48 ? -13.523 1.500 0.387 1.00 0.00 48 CYS A N 20
ATOM 18298 C CA . CYS A 1 48 ? -13.492 2.940 -0.028 1.00 0.00 48 CYS A CA 20
ATOM 18299 C C . CYS A 1 48 ? -12.149 3.584 0.343 1.00 0.00 48 CYS A C 20
ATOM 18300 O O . CYS A 1 48 ? -11.580 4.332 -0.428 1.00 0.00 48 CYS A O 20
ATOM 18307 N N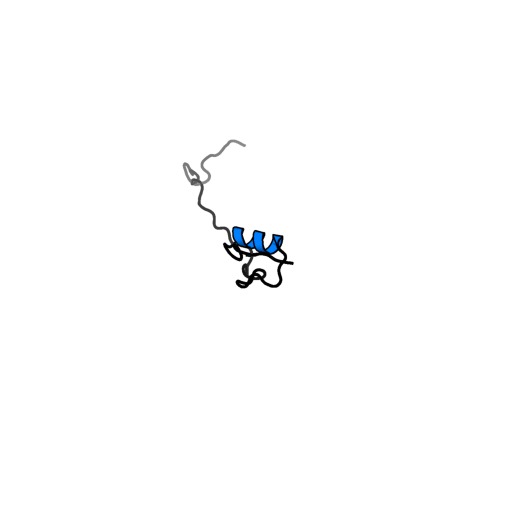 . SER A 1 49 ? -11.648 3.307 1.520 1.00 0.00 49 SER A N 20
ATOM 18308 C CA . SER A 1 49 ? -10.350 3.915 1.952 1.00 0.00 49 SER A CA 20
ATOM 18309 C C . SER A 1 49 ? -9.142 3.179 1.347 1.00 0.00 49 SER A C 20
ATOM 18310 O O . SER A 1 49 ? -8.048 3.710 1.312 1.00 0.00 49 SER A O 20
ATOM 18318 N N . ARG A 1 50 ? -9.320 1.966 0.886 1.00 0.00 50 ARG A N 20
ATOM 18319 C CA . ARG A 1 50 ? -8.165 1.212 0.306 1.00 0.00 50 ARG A CA 20
ATOM 18320 C C . ARG A 1 50 ? -8.206 1.198 -1.231 1.00 0.00 50 ARG A C 20
ATOM 18321 O O . ARG A 1 50 ? -7.187 1.035 -1.874 1.00 0.00 50 ARG A O 20
ATOM 18342 N N . LEU A 1 51 ? -9.368 1.342 -1.827 1.00 0.00 51 LEU A N 20
ATOM 18343 C CA . LEU A 1 51 ? -9.451 1.307 -3.324 1.00 0.00 51 LEU A CA 20
ATOM 18344 C C . LEU A 1 51 ? -10.341 2.428 -3.896 1.00 0.00 51 LEU A C 20
ATOM 18345 O O . LEU A 1 51 ? -10.426 2.590 -5.099 1.00 0.00 51 LEU A O 20
ATOM 18361 N N . GLY A 1 52 ? -11.008 3.195 -3.065 1.00 0.00 52 GLY A N 20
ATOM 18362 C CA . GLY A 1 52 ? -11.887 4.285 -3.593 1.00 0.00 52 GLY A CA 20
ATOM 18363 C C . GLY A 1 52 ? -13.196 3.688 -4.138 1.00 0.00 52 GLY A C 20
ATOM 18364 O O . GLY A 1 52 ? -13.859 4.287 -4.964 1.00 0.00 52 GLY A O 20
ATOM 18368 N N . ARG A 1 53 ? -13.572 2.513 -3.684 1.00 0.00 53 ARG A N 20
ATOM 18369 C CA . ARG A 1 53 ? -14.832 1.882 -4.179 1.00 0.00 53 ARG A CA 20
ATOM 18370 C C . ARG A 1 53 ? -15.836 1.719 -3.036 1.00 0.00 53 ARG A C 20
ATOM 18371 O O . ARG A 1 53 ? -15.469 1.535 -1.890 1.00 0.00 53 ARG A O 20
ATOM 18392 N N . CYS A 1 54 ? -17.105 1.810 -3.353 1.00 0.00 54 CYS A N 20
ATOM 18393 C CA . CYS A 1 54 ? -18.182 1.684 -2.320 1.00 0.00 54 CYS A CA 20
ATOM 18394 C C . CYS A 1 54 ? -18.020 2.802 -1.290 1.00 0.00 54 CYS A C 20
ATOM 18395 O O . CYS A 1 54 ? -18.045 2.584 -0.093 1.00 0.00 54 CYS A O 20
ATOM 18402 N N . CYS A 1 55 ? -17.839 4.003 -1.769 1.00 0.00 55 CYS A N 20
ATOM 18403 C CA . CYS A 1 55 ? -17.652 5.169 -0.863 1.00 0.00 55 CYS A CA 20
ATOM 18404 C C . CYS A 1 55 ? -18.997 5.842 -0.536 1.00 0.00 55 CYS A C 20
ATOM 18405 O O . CYS A 1 55 ? -19.065 6.716 0.307 1.00 0.00 55 CYS A O 20
ATOM 18412 N N . HIS A 1 56 ? -20.066 5.440 -1.186 1.00 0.00 56 HIS A N 20
ATOM 18413 C CA . HIS A 1 56 ? -21.398 6.051 -0.904 1.00 0.00 56 HIS A CA 20
ATOM 18414 C C . HIS A 1 56 ? -22.405 4.956 -0.519 1.00 0.00 56 HIS A C 20
ATOM 18415 O O . HIS A 1 56 ? -23.523 4.929 -1.000 1.00 0.00 56 HIS A O 20
ATOM 18429 N N . VAL A 1 57 ? -22.010 4.051 0.345 1.00 0.00 57 VAL A N 20
ATOM 18430 C CA . VAL A 1 57 ? -22.935 2.951 0.765 1.00 0.00 57 VAL A CA 20
ATOM 18431 C C . VAL A 1 57 ? -23.891 3.443 1.860 1.00 0.00 57 VAL A C 20
ATOM 18432 O O . VAL A 1 57 ? -23.492 4.128 2.783 1.00 0.00 57 VAL A O 20
ATOM 18445 N N . GLY A 1 58 ? -25.149 3.086 1.765 1.00 0.00 58 GLY A N 20
ATOM 18446 C CA . GLY A 1 58 ? -26.138 3.519 2.797 1.00 0.00 58 GLY A CA 20
ATOM 18447 C C . GLY A 1 58 ? -26.629 4.936 2.485 1.00 0.00 58 GLY A C 20
ATOM 18448 O O . GLY A 1 58 ? -25.883 5.893 2.569 1.00 0.00 58 GLY A O 20
ATOM 18452 N N . LYS A 1 59 ? -27.882 5.076 2.129 1.00 0.00 59 LYS A N 20
ATOM 18453 C CA . LYS A 1 59 ? -28.430 6.428 1.813 1.00 0.00 59 LYS A CA 20
ATOM 18454 C C . LYS A 1 59 ? -29.492 6.821 2.848 1.00 0.00 59 LYS A C 20
ATOM 18455 O O . LYS A 1 59 ? -30.635 6.408 2.767 1.00 0.00 59 LYS A O 20
ATOM 18474 N N . GLY A 1 60 ? -29.117 7.612 3.822 1.00 0.00 60 GLY A N 20
ATOM 18475 C CA . GLY A 1 60 ? -30.092 8.035 4.872 1.00 0.00 60 GLY A CA 20
ATOM 18476 C C . GLY A 1 60 ? -30.054 7.043 6.038 1.00 0.00 60 GLY A C 20
ATOM 18477 O O . GLY A 1 60 ? -30.200 5.849 5.854 1.00 0.00 60 GLY A O 20
ATOM 18481 N N . TYR A 1 61 ? -29.859 7.531 7.238 1.00 0.00 61 TYR A N 20
ATOM 18482 C CA . TYR A 1 61 ? -29.810 6.622 8.424 1.00 0.00 61 TYR A CA 20
ATOM 18483 C C . TYR A 1 61 ? -31.204 6.057 8.720 1.00 0.00 61 TYR A C 20
ATOM 18484 O O . TYR A 1 61 ? -32.210 6.629 8.344 1.00 0.00 61 TYR A O 20
ATOM 18502 N N . SER A 1 62 ? -31.265 4.936 9.391 1.00 0.00 62 SER A N 20
ATOM 18503 C CA . SER A 1 62 ? -32.585 4.319 9.718 1.00 0.00 62 SER A CA 20
ATOM 18504 C C . SER A 1 62 ? -32.652 3.938 11.201 1.00 0.00 62 SER A C 20
ATOM 18505 O O . SER A 1 62 ? -31.646 3.868 11.883 1.00 0.00 62 SER A O 20
ATOM 18513 N N . GLY A 1 63 ? -33.835 3.689 11.699 1.00 0.00 63 GLY A N 20
ATOM 18514 C CA . GLY A 1 63 ? -33.985 3.309 13.135 1.00 0.00 63 GLY A CA 20
ATOM 18515 C C . GLY A 1 63 ? -35.467 3.306 13.510 1.00 0.00 63 GLY A C 20
ATOM 18516 O O . GLY A 1 63 ? -36.074 2.251 13.437 1.00 0.00 63 GLY A O 20
#

InterPro domains:
  IPR009226 Penaeidin [PF05927] (1-79)

Organism: Penaeus vannamei (NCBI:txid6689)